Protein 2K4P (pdb70)

GO terms:
  GO:0005515 protein binding (F, IPI)
  GO:0034485 phosphatidylinositol-3,4,5-trisphosphate 5-phosphatase activity (F, EXP)
  GO:0001958 endochondral ossification (P, IMP)
  GO:0005829 cytosol (C, TAS)
  GO:0034485 phosphatidylinositol-3,4,5-trisphosphate 5-phosphatase activity (F, TAS)
  GO:0006661 phosphatidylinositol biosynthetic process (P, TAS)
  GO:0005829 cytosol (C, IDA)
  GO:0016020 membrane (C, EXP)
  GO:0007155 cell adhesion (P, TAS)
  GO:0006897 endocytosis (P, IMP)
  GO:0007015 actin filament organization (P, IMP)
  GO:0042169 SH2 domain binding (F, IPI)

Solvent-accessible surface area: 4709 Å² total; per-residue (Å²): 177,69,191,57,186,53,52,0,16,75,14,0,142,63,43,52,17,60,220,54,29,117,22,0,50,164,77,45,28,66,74,62,161,139,0,54,117,10,76,96,139,38,0,61,118,10,38,0,118,60,105,61,47,62,169,54,0,47,88,0,24,164,113,67,202

Nearest PDB structures (foldseek):
  2k4p-assembly1_A  TM=9.382E-01  e=9.492E-08  Homo sapiens
  2kso-assembly1_B  TM=9.531E-01  e=1.198E-05  Homo sapiens
  5zrz-assembly1_B  TM=8.724E-01  e=5.975E-03  Mus musculus
  2e8n-assembly1_A  TM=8.233E-01  e=1.895E-02  Homo sapiens
  3h8m-assembly2_B  TM=8.085E-01  e=2.002E-02  Homo sapiens

Sequence (65 aa):
SGLGEAGMSAWLRAIGLERYEEGLVHNGWDDLEFLSDITEEDLEEAGVQDPAHKRLLLDTLQLSKSGLGEAGMSAWLRAIGLERYEEGLVHNGWDDLEFLSDITEEDLEEAGVQDPAHKRLLLDTLQLSKSGLGEAGMSAWLRAIGLERYEEGLVHNGWDDLEFLSDITEEDLEEAGVQDPAHKRLLLDTLQLSKSGLGEAGMSAWLRAIGLERYEEGLVHNGWDDLEFLSDITEEDLEEAGVQDPAHKRLLLDTLQLSKSGLGEAGMSAWLRAIGLERYEEGLVHNGWDDLEFLSDITEEDLEEAGVQDPAHKRLLLDTLQLSKSGLGEAGMSAWLRAIGLERYEEGLVHNGWDDLEFLSDITEEDLEEAGVQDPAHKRLLLDTLQLSKSGLGEAGMSAWLRAIGLERYEEGLVHNGWDDLEFLSDITEEDLEEAGVQDPAHKRLLLDTLQLSKSGLGEAGMSAWLRAIGLERYEEGLVHNGWDDLEFLSDITEEDLEEAGVQDPAHKRLLLDTLQLSKSGLGEAGMSAWLRAIGLERYEEGLVHNGWDDLEFLSDITEEDLEEAGVQDPAHKRLLLDTLQLSKSGLGEAGMSAWLRAIGLERYEEGLVHNGWDDLEFLSDITEEDLEEAGVQDPAHKRLLLDTLQLSKSGLGEAGMSAWLRAIGLERYEEGLVHNGWDDLEFLSDITEEDLEEAGVQDPAHKRLLLDTLQLSKSGLGEAGMSAWLRAIGLERYEEGLVHNGWDDLEFLSDITEEDLEEAGVQDPAHKRLLLDTLQLSKSGLGEAGMSAWLRAIGLERYEEGLVHNGWDDLEFLSDITEEDLEEAGVQDPAHKRLLLDTLQLSKSGLGEAGMSAWLRAIGLERYEEGLVHNGWDDLEFLSDITEEDLEEAGVQDPAHKRLLLDTLQLSKSGLGEAGMSAWLRAIGLERYEEGLVHNGWDDLEFLSDITEEDLEEAGVQDPAHKRLLLDTLQLSKSGLGEAGMSAWLRAIGLERYEEGLVHNGWDDLEFLSDITEEDLEEAGVQDPAHKRLLLDTLQLSKSGLGEAGMSAWLRAIGLERYEEGLVHNGWDDLEFLSDITEEDLEEAGVQDPAHKRLLLDTLQLSKSGLGEAGMSAWLRAIGLERYEEGLVHNGWDDLEFLSDITEEDLEEAGVQDPAHKRLLLDTLQLSKSGLGEAGMSAWLRAIGLERYEEGLVHNGWDDLEFLSDITEEDLEEAGVQDPAHKRLLLDTLQLSKSGLGEAGMSAWLRAIGLERYEEGLVHNGWDDLEFLSDITEEDLEEAGVQDPAHKRLLLDTLQLSK

B-factor: mean 39.09, std 22.9, range [0.11, 75.51]

Secondary structure (DSSP, 8-state):
----S-SSHHHHHTTT-GGGHHHHHTTT---HHHHTT--HHHHHHTT---HHHHHHHHHHHHH--

Structure (mmCIF, N/CA/C/O backbone):
data_2K4P
#
_entry.id   2K4P
#
loop_
_atom_site.group_PDB
_atom_site.id
_atom_site.type_symbol
_atom_site.label_atom_id
_atom_site.label_alt_id
_atom_site.label_comp_id
_atom_site.label_asym_id
_atom_site.label_entity_id
_atom_site.label_seq_id
_atom_site.pdbx_PDB_ins_code
_atom_site.Cartn_x
_atom_site.Cartn_y
_atom_site.Cartn_z
_atom_site.occupancy
_atom_site.B_iso_or_equiv
_atom_site.auth_seq_id
_atom_site.auth_comp_id
_atom_site.auth_asym_id
_atom_site.auth_atom_id
_atom_site.pdbx_PDB_model_num
ATOM 1 N N . SER A 1 22 ? 1.329 0.000 0.000 1.00 2.00 22 SER A N 1
ATOM 2 C CA . SER A 1 22 ? 2.094 0.002 -1.242 1.00 34.22 22 SER A CA 1
ATOM 3 C C . SER A 1 22 ? 2.088 1.387 -1.881 1.00 5.22 22 SER A C 1
ATOM 4 O O . SER A 1 22 ? 2.097 1.519 -3.104 1.00 1.00 22 SER A O 1
ATOM 12 N N . GLY A 1 23 ? 2.074 2.419 -1.042 1.00 63.02 23 GLY A N 1
ATOM 13 C CA . GLY A 1 23 ? 2.068 3.781 -1.542 1.00 40.33 23 GLY A CA 1
ATOM 14 C C . GLY A 1 23 ? 2.198 4.807 -0.433 1.00 72.53 23 GLY A C 1
ATOM 15 O O . GLY A 1 23 ? 1.198 5.339 0.050 1.00 31.04 23 GLY A O 1
ATOM 19 N N . LEU A 1 24 ? 3.432 5.084 -0.028 1.00 20.44 24 LEU A N 1
ATOM 20 C CA . LEU A 1 24 ? 3.689 6.051 1.033 1.00 5.24 24 LEU A CA 1
ATOM 21 C C . LEU A 1 24 ? 4.211 7.364 0.458 1.00 2.11 24 LEU A C 1
ATOM 22 O O . LEU A 1 24 ? 5.403 7.659 0.540 1.00 54.45 24 LEU A O 1
ATOM 38 N N . GLY A 1 25 ? 3.309 8.150 -0.122 1.00 42.12 25 GLY A N 1
ATOM 39 C CA . GLY A 1 25 ? 3.697 9.423 -0.700 1.00 42.35 25 GLY A CA 1
ATOM 40 C C . GLY A 1 25 ? 2.537 10.394 -0.798 1.00 33.43 25 GLY A C 1
ATOM 41 O O . GLY A 1 25 ? 2.555 11.456 -0.177 1.00 51.12 25 GLY A O 1
ATOM 45 N N . GLU A 1 26 ? 1.526 10.028 -1.580 1.00 13.42 26 GLU A N 1
ATOM 46 C CA . GLU A 1 26 ? 0.353 10.877 -1.758 1.00 21.25 26 GLU A CA 1
ATOM 47 C C . GLU A 1 26 ? 0.745 12.232 -2.340 1.00 61.54 26 GLU A C 1
ATOM 48 O O . GLU A 1 26 ? 0.193 13.265 -1.963 1.00 22.41 26 GLU A O 1
ATOM 60 N N . ALA A 1 27 ? 1.702 12.218 -3.262 1.00 63.12 27 ALA A N 1
ATOM 61 C CA . ALA A 1 27 ? 2.168 13.444 -3.899 1.00 34.14 27 ALA A CA 1
ATOM 62 C C . ALA A 1 27 ? 2.837 13.148 -5.237 1.00 12.25 27 ALA A C 1
ATOM 63 O O . ALA A 1 27 ? 2.321 13.510 -6.293 1.00 72.31 27 ALA A O 1
ATOM 70 N N . GLY A 1 28 ? 3.990 12.489 -5.183 1.00 61.54 28 GLY A N 1
ATOM 71 C CA . GLY A 1 28 ? 4.711 12.156 -6.398 1.00 44.40 28 GLY A CA 1
ATOM 72 C C . GLY A 1 28 ? 5.407 13.358 -7.006 1.00 25.11 28 GLY A C 1
ATOM 73 O O . GLY A 1 28 ? 6.565 13.636 -6.695 1.00 63.41 28 GLY A O 1
ATOM 77 N N . MET A 1 29 ? 4.701 14.072 -7.876 1.00 72.43 29 MET A N 1
ATOM 78 C CA . MET A 1 29 ? 5.259 15.250 -8.530 1.00 31.23 29 MET A CA 1
ATOM 79 C C . MET A 1 29 ? 4.655 16.527 -7.955 1.00 5.43 29 MET A C 1
ATOM 80 O O . MET A 1 29 ? 4.815 17.609 -8.520 1.00 12.21 29 MET A O 1
ATOM 94 N N . SER A 1 30 ? 3.962 16.394 -6.828 1.00 42.44 30 SER A N 1
ATOM 95 C CA . SER A 1 30 ? 3.331 17.538 -6.180 1.00 25.25 30 SER A CA 1
ATOM 96 C C . SER A 1 30 ? 4.372 18.584 -5.792 1.00 53.50 30 SER A C 1
ATOM 97 O O . SER A 1 30 ? 4.483 19.631 -6.430 1.00 60.32 30 SER A O 1
ATOM 105 N N . ALA A 1 31 ? 5.131 18.294 -4.741 1.00 64.41 31 ALA A N 1
ATOM 106 C CA . ALA A 1 31 ? 6.164 19.207 -4.269 1.00 1.44 31 ALA A CA 1
ATOM 107 C C . ALA A 1 31 ? 7.149 19.546 -5.382 1.00 62.44 31 ALA A C 1
ATOM 108 O O . ALA A 1 31 ? 7.834 20.568 -5.329 1.00 75.51 31 ALA A O 1
ATOM 115 N N . TRP A 1 32 ? 7.216 18.682 -6.389 1.00 22.33 32 TRP A N 1
ATOM 116 C CA . TRP A 1 32 ? 8.119 18.889 -7.515 1.00 41.42 32 TRP A CA 1
ATOM 117 C C . TRP A 1 32 ? 7.733 20.139 -8.299 1.00 61.21 32 TRP A C 1
ATOM 118 O O . TRP A 1 32 ? 8.586 20.962 -8.634 1.00 10.12 32 TRP A O 1
ATOM 139 N N . LEU A 1 33 ? 6.444 20.275 -8.589 1.00 51.02 33 LEU A N 1
ATOM 140 C CA . LEU A 1 33 ? 5.945 21.426 -9.334 1.00 72.33 33 LEU A CA 1
ATOM 141 C C . LEU A 1 33 ? 5.922 22.674 -8.458 1.00 21.22 33 LEU A C 1
ATOM 142 O O . LEU A 1 33 ? 5.734 23.787 -8.950 1.00 25.42 33 LEU A O 1
ATOM 158 N N . ARG A 1 34 ? 6.116 22.481 -7.157 1.00 64.13 34 ARG A N 1
ATOM 159 C CA . ARG A 1 34 ? 6.119 23.591 -6.212 1.00 43.03 34 ARG A CA 1
ATOM 160 C C . ARG A 1 34 ? 7.427 24.373 -6.296 1.00 52.23 34 ARG A C 1
ATOM 161 O O . ARG A 1 34 ? 7.486 25.545 -5.925 1.00 35.12 34 ARG A O 1
ATOM 182 N N . ALA A 1 35 ? 8.473 23.716 -6.786 1.00 51.25 35 ALA A N 1
ATOM 183 C CA . ALA A 1 35 ? 9.779 24.350 -6.921 1.00 34.04 35 ALA A CA 1
ATOM 184 C C . ALA A 1 35 ? 9.756 25.431 -7.996 1.00 64.54 35 ALA A C 1
ATOM 185 O O . ALA A 1 35 ? 10.633 26.294 -8.040 1.00 13.55 35 ALA A O 1
ATOM 192 N N . ILE A 1 36 ? 8.751 25.375 -8.863 1.00 53.50 36 ILE A N 1
ATOM 193 C CA . ILE A 1 36 ? 8.615 26.350 -9.938 1.00 43.13 36 ILE A CA 1
ATOM 194 C C . ILE A 1 36 ? 7.273 27.070 -9.862 1.00 4.32 36 ILE A C 1
ATOM 195 O O . ILE A 1 36 ? 7.017 28.010 -10.614 1.00 22.41 36 ILE A O 1
ATOM 211 N N . GLY A 1 37 ? 6.420 26.624 -8.945 1.00 74.13 37 GLY A N 1
ATOM 212 C CA . GLY A 1 37 ? 5.115 27.238 -8.786 1.00 15.33 37 GLY A CA 1
ATOM 213 C C . GLY A 1 37 ? 4.196 26.962 -9.959 1.00 61.15 37 GLY A C 1
ATOM 214 O O . GLY A 1 37 ? 3.590 27.880 -10.513 1.00 41.41 37 GLY A O 1
ATOM 218 N N . LEU A 1 38 ? 4.093 25.694 -10.342 1.00 60.01 38 LEU A N 1
ATOM 219 C CA . LEU A 1 38 ? 3.243 25.299 -11.460 1.00 33.23 38 LEU A CA 1
ATOM 220 C C . LEU A 1 38 ? 2.481 24.017 -11.138 1.00 11.24 38 LEU A C 1
ATOM 221 O O . LEU A 1 38 ? 2.115 23.259 -12.036 1.00 3.55 38 LEU A O 1
ATOM 237 N N . GLU A 1 39 ? 2.244 23.783 -9.851 1.00 13.24 39 GLU A N 1
ATOM 238 C CA . GLU A 1 39 ? 1.524 22.594 -9.411 1.00 72.32 39 GLU A CA 1
ATOM 239 C C . GLU A 1 39 ? 0.088 22.605 -9.928 1.00 11.05 39 GLU A C 1
ATOM 240 O O . GLU A 1 39 ? -0.594 21.580 -9.920 1.00 22.13 39 GLU A O 1
ATOM 252 N N . ARG A 1 40 ? -0.365 23.772 -10.375 1.00 65.20 40 ARG A N 1
ATOM 253 C CA . ARG A 1 40 ? -1.719 23.918 -10.893 1.00 73.13 40 ARG A CA 1
ATOM 254 C C . ARG A 1 40 ? -1.943 23.005 -12.095 1.00 70.13 40 ARG A C 1
ATOM 255 O O . ARG A 1 40 ? -3.077 22.646 -12.413 1.00 13.04 40 ARG A O 1
ATOM 276 N N . TYR A 1 41 ? -0.855 22.633 -12.760 1.00 4.50 41 TYR A N 1
ATOM 277 C CA . TYR A 1 41 ? -0.932 21.765 -13.929 1.00 1.04 41 TYR A CA 1
ATOM 278 C C . TYR A 1 41 ? -0.724 20.305 -13.537 1.00 44.23 41 TYR A C 1
ATOM 279 O O . TYR A 1 41 ? -0.799 19.410 -14.378 1.00 33.33 41 TYR A O 1
ATOM 297 N N . GLU A 1 42 ? -0.461 20.075 -12.255 1.00 33.15 42 GLU A N 1
ATOM 298 C CA . GLU A 1 42 ? -0.242 18.724 -11.751 1.00 43.11 42 GLU A CA 1
ATOM 299 C C . GLU A 1 42 ? -1.329 17.775 -12.247 1.00 50.20 42 GLU A C 1
ATOM 300 O O . GLU A 1 42 ? -1.056 16.844 -13.004 1.00 50.41 42 GLU A O 1
ATOM 312 N N . GLU A 1 43 ? -2.562 18.019 -11.813 1.00 61.24 43 GLU A N 1
ATOM 313 C CA . GLU A 1 43 ? -3.690 17.185 -12.212 1.00 41.22 43 GLU A CA 1
ATOM 314 C C . GLU A 1 43 ? -3.800 17.110 -13.732 1.00 54.34 43 GLU A C 1
ATOM 315 O O . GLU A 1 43 ? -4.336 16.148 -14.280 1.00 62.51 43 GLU A O 1
ATOM 327 N N . GLY A 1 44 ? -3.290 18.135 -14.408 1.00 42.24 44 GLY A N 1
ATOM 328 C CA . GLY A 1 44 ? -3.341 18.167 -15.858 1.00 75.03 44 GLY A CA 1
ATOM 329 C C . GLY A 1 44 ? -2.493 17.083 -16.493 1.00 3.14 44 GLY A C 1
ATOM 330 O O . GLY A 1 44 ? -2.854 16.530 -17.532 1.00 61.31 44 GLY A O 1
ATOM 334 N N . LEU A 1 45 ? -1.360 16.779 -15.868 1.00 13.30 45 LEU A N 1
ATOM 335 C CA . LEU A 1 45 ? -0.456 15.755 -16.379 1.00 22.03 45 LEU A CA 1
ATOM 336 C C . LEU A 1 45 ? -0.659 14.434 -15.644 1.00 72.31 45 LEU A C 1
ATOM 337 O O . LEU A 1 45 ? -0.329 13.366 -16.162 1.00 13.55 45 LEU A O 1
ATOM 353 N N . VAL A 1 46 ? -1.207 14.513 -14.435 1.00 64.33 46 VAL A N 1
ATOM 354 C CA . VAL A 1 46 ? -1.457 13.323 -13.631 1.00 14.04 46 VAL A CA 1
ATOM 355 C C . VAL A 1 46 ? -2.618 12.512 -14.195 1.00 54.24 46 VAL A C 1
ATOM 356 O O . VAL A 1 46 ? -2.645 11.286 -14.085 1.00 52.00 46 VAL A O 1
ATOM 369 N N . HIS A 1 47 ? -3.577 13.205 -14.802 1.00 13.13 47 HIS A N 1
ATOM 370 C CA . HIS A 1 47 ? -4.742 12.549 -15.386 1.00 2.13 47 HIS A CA 1
ATOM 371 C C . HIS A 1 47 ? -4.478 12.167 -16.839 1.00 21.51 47 HIS A C 1
ATOM 372 O O . HIS A 1 47 ? -5.390 11.764 -17.560 1.00 24.31 47 HIS A O 1
ATOM 386 N N . ASN A 1 48 ? -3.225 12.296 -17.262 1.00 4.42 48 ASN A N 1
ATOM 387 C CA . ASN A 1 48 ? -2.841 11.966 -18.629 1.00 72.55 48 ASN A CA 1
ATOM 388 C C . ASN A 1 48 ? -1.830 10.823 -18.650 1.00 35.12 48 ASN A C 1
ATOM 389 O O . ASN A 1 48 ? -1.723 10.093 -19.634 1.00 31.40 48 ASN A O 1
ATOM 400 N N . GLY A 1 49 ? -1.091 10.674 -17.555 1.00 10.33 49 GLY A N 1
ATOM 401 C CA . GLY A 1 49 ? -0.099 9.619 -17.467 1.00 70.21 49 GLY A CA 1
ATOM 402 C C . GLY A 1 49 ? 1.287 10.150 -17.160 1.00 21.20 49 GLY A C 1
ATOM 403 O O . GLY A 1 49 ? 2.285 9.617 -17.646 1.00 13.01 49 GLY A O 1
ATOM 407 N N . TRP A 1 50 ? 1.350 11.203 -16.353 1.00 72.22 50 TRP A N 1
ATOM 408 C CA . TRP A 1 50 ? 2.625 11.807 -15.984 1.00 13.35 50 TRP A CA 1
ATOM 409 C C . TRP A 1 50 ? 2.790 11.845 -14.468 1.00 65.43 50 TRP A C 1
ATOM 410 O O . TRP A 1 50 ? 3.762 12.400 -13.954 1.00 73.15 50 TRP A O 1
ATOM 431 N N . ASP A 1 51 ? 1.838 11.251 -13.759 1.00 35.35 51 ASP A N 1
ATOM 432 C CA . ASP A 1 51 ? 1.879 11.215 -12.301 1.00 43.23 51 ASP A CA 1
ATOM 433 C C . ASP A 1 51 ? 3.196 10.622 -11.810 1.00 1.23 51 ASP A C 1
ATOM 434 O O . ASP A 1 51 ? 3.645 10.916 -10.702 1.00 23.13 51 ASP A O 1
ATOM 443 N N . ASP A 1 52 ? 3.809 9.786 -12.640 1.00 71.02 52 ASP A N 1
ATOM 444 C CA . ASP A 1 52 ? 5.074 9.151 -12.290 1.00 43.23 52 ASP A CA 1
ATOM 445 C C . ASP A 1 52 ? 6.250 10.068 -12.614 1.00 31.01 52 ASP A C 1
ATOM 446 O O . ASP A 1 52 ? 6.633 10.218 -13.775 1.00 54.20 52 ASP A O 1
ATOM 455 N N . LEU A 1 53 ? 6.818 10.680 -11.581 1.00 21.33 53 LEU A N 1
ATOM 456 C CA . LEU A 1 53 ? 7.950 11.583 -11.755 1.00 1.34 53 LEU A CA 1
ATOM 457 C C . LEU A 1 53 ? 9.057 10.919 -12.568 1.00 10.55 53 LEU A C 1
ATOM 458 O O . LEU A 1 53 ? 9.808 11.590 -13.274 1.00 40.54 53 LEU A O 1
ATOM 474 N N . GLU A 1 54 ? 9.149 9.597 -12.463 1.00 5.42 54 GLU A N 1
ATOM 475 C CA . GLU A 1 54 ? 10.164 8.843 -13.190 1.00 11.41 54 GLU A CA 1
ATOM 476 C C . GLU A 1 54 ? 9.953 8.961 -14.697 1.00 22.43 54 GLU A C 1
ATOM 477 O O . GLU A 1 54 ? 10.898 9.194 -15.451 1.00 22.33 54 GLU A O 1
ATOM 489 N N . PHE A 1 55 ? 8.707 8.797 -15.128 1.00 61.24 55 PHE A N 1
ATOM 490 C CA . PHE A 1 55 ? 8.371 8.882 -16.545 1.00 3.41 55 PHE A CA 1
ATOM 491 C C . PHE A 1 55 ? 8.370 10.334 -17.017 1.00 34.53 55 PHE A C 1
ATOM 492 O O . PHE A 1 55 ? 8.853 10.645 -18.106 1.00 23.11 55 PHE A O 1
ATOM 509 N N . LEU A 1 56 ? 7.822 11.217 -16.190 1.00 10.31 56 LEU A N 1
ATOM 510 C CA . LEU A 1 56 ? 7.756 12.636 -16.521 1.00 40.53 56 LEU A CA 1
ATOM 511 C C . LEU A 1 56 ? 9.150 13.202 -16.775 1.00 32.21 56 LEU A C 1
ATOM 512 O O . LEU A 1 56 ? 9.303 14.234 -17.429 1.00 35.44 56 LEU A O 1
ATOM 528 N N . SER A 1 57 ? 10.164 12.518 -16.255 1.00 71.41 57 SER A N 1
ATOM 529 C CA . SER A 1 57 ? 11.546 12.952 -16.424 1.00 14.32 57 SER A CA 1
ATOM 530 C C . SER A 1 57 ? 11.983 12.821 -17.880 1.00 34.44 57 SER A C 1
ATOM 531 O O . SER A 1 57 ? 13.023 13.346 -18.277 1.00 32.30 57 SER A O 1
ATOM 539 N N . ASP A 1 58 ? 11.181 12.116 -18.670 1.00 35.32 58 ASP A N 1
ATOM 540 C CA . ASP A 1 58 ? 11.482 11.915 -20.082 1.00 64.43 58 ASP A CA 1
ATOM 541 C C . ASP A 1 58 ? 10.459 12.624 -20.963 1.00 52.31 58 ASP A C 1
ATOM 542 O O . ASP A 1 58 ? 10.547 12.583 -22.191 1.00 31.34 58 ASP A O 1
ATOM 551 N N . ILE A 1 59 ? 9.489 13.274 -20.328 1.00 72.34 59 ILE A N 1
ATOM 552 C CA . ILE A 1 59 ? 8.449 13.992 -21.055 1.00 31.04 59 ILE A CA 1
ATOM 553 C C . ILE A 1 59 ? 9.053 14.944 -22.082 1.00 31.43 59 ILE A C 1
ATOM 554 O O . ILE A 1 59 ? 10.059 15.603 -21.818 1.00 64.43 59 ILE A O 1
ATOM 570 N N . THR A 1 60 ? 8.431 15.012 -23.255 1.00 14.44 60 THR A N 1
ATOM 571 C CA . THR A 1 60 ? 8.906 15.884 -24.322 1.00 34.22 60 THR A CA 1
ATOM 572 C C . THR A 1 60 ? 8.236 17.251 -24.254 1.00 52.41 60 THR A C 1
ATOM 573 O O . THR A 1 60 ? 7.492 17.542 -23.318 1.00 73.02 60 THR A O 1
ATOM 584 N N . GLU A 1 61 ? 8.505 18.087 -25.252 1.00 53.14 61 GLU A N 1
ATOM 585 C CA . GLU A 1 61 ? 7.927 19.425 -25.305 1.00 31.15 61 GLU A CA 1
ATOM 586 C C . GLU A 1 61 ? 6.481 19.374 -25.789 1.00 52.44 61 GLU A C 1
ATOM 587 O O . GLU A 1 61 ? 5.638 20.150 -25.340 1.00 51.00 61 GLU A O 1
ATOM 599 N N . GLU A 1 62 ? 6.203 18.456 -26.710 1.00 1.13 62 GLU A N 1
ATOM 600 C CA . GLU A 1 62 ? 4.860 18.306 -27.257 1.00 33.45 62 GLU A CA 1
ATOM 601 C C . GLU A 1 62 ? 3.974 17.500 -26.310 1.00 62.02 62 GLU A C 1
ATOM 602 O O . GLU A 1 62 ? 2.747 17.548 -26.399 1.00 62.15 62 GLU A O 1
ATOM 614 N N . ASP A 1 63 ? 4.605 16.760 -25.405 1.00 43.32 63 ASP A N 1
ATOM 615 C CA . ASP A 1 63 ? 3.876 15.944 -24.442 1.00 0.15 63 ASP A CA 1
ATOM 616 C C . ASP A 1 63 ? 3.195 16.819 -23.394 1.00 31.13 63 ASP A C 1
ATOM 617 O O . ASP A 1 63 ? 2.172 16.439 -22.822 1.00 52.23 63 ASP A O 1
ATOM 626 N N . LEU A 1 64 ? 3.769 17.991 -23.145 1.00 72.14 64 LEU A N 1
ATOM 627 C CA . LEU A 1 64 ? 3.218 18.920 -22.165 1.00 52.21 64 LEU A CA 1
ATOM 628 C C . LEU A 1 64 ? 1.866 19.458 -22.624 1.00 43.02 64 LEU A C 1
ATOM 629 O O . LEU A 1 64 ? 0.960 19.657 -21.816 1.00 22.12 64 LEU A O 1
ATOM 645 N N . GLU A 1 65 ? 1.739 19.689 -23.927 1.00 53.11 65 GLU A N 1
ATOM 646 C CA . GLU A 1 65 ? 0.497 20.202 -24.493 1.00 52.51 65 GLU A CA 1
ATOM 647 C C . GLU A 1 65 ? -0.618 19.166 -24.389 1.00 61.53 65 GLU A C 1
ATOM 648 O O . GLU A 1 65 ? -1.800 19.505 -24.424 1.00 11.20 65 GLU A O 1
ATOM 660 N N . GLU A 1 66 ? -0.231 17.900 -24.263 1.00 31.03 66 GLU A N 1
ATOM 661 C CA . GLU A 1 66 ? -1.198 16.814 -24.155 1.00 63.55 66 GLU A CA 1
ATOM 662 C C . GLU A 1 66 ? -1.915 16.854 -22.809 1.00 41.21 66 GLU A C 1
ATOM 663 O O . GLU A 1 66 ? -3.047 16.389 -22.683 1.00 20.33 66 GLU A O 1
ATOM 675 N N . ALA A 1 67 ? -1.246 17.414 -21.806 1.00 75.00 67 ALA A N 1
ATOM 676 C CA . ALA A 1 67 ? -1.819 17.517 -20.470 1.00 14.23 67 ALA A CA 1
ATOM 677 C C . ALA A 1 67 ? -2.469 18.880 -20.255 1.00 2.05 67 ALA A C 1
ATOM 678 O O . ALA A 1 67 ? -2.985 19.169 -19.176 1.00 53.11 67 ALA A O 1
ATOM 685 N N . GLY A 1 68 ? -2.438 19.715 -21.289 1.00 13.12 68 GLY A N 1
ATOM 686 C CA . GLY A 1 68 ? -3.027 21.038 -21.192 1.00 4.24 68 GLY A CA 1
ATOM 687 C C . GLY A 1 68 ? -1.981 22.134 -21.119 1.00 73.43 68 GLY A C 1
ATOM 688 O O . GLY A 1 68 ? -2.314 23.318 -21.085 1.00 53.33 68 GLY A O 1
ATOM 692 N N . VAL A 1 69 ? -0.713 21.738 -21.094 1.00 5.01 69 VAL A N 1
ATOM 693 C CA . VAL A 1 69 ? 0.385 22.695 -21.024 1.00 63.13 69 VAL A CA 1
ATOM 694 C C . VAL A 1 69 ? 0.789 23.170 -22.415 1.00 50.34 69 VAL A C 1
ATOM 695 O O . VAL A 1 69 ? 1.877 22.857 -22.897 1.00 23.10 69 VAL A O 1
ATOM 708 N N . GLN A 1 70 ? -0.095 23.929 -23.055 1.00 72.23 70 GLN A N 1
ATOM 709 C CA . GLN A 1 70 ? 0.170 24.447 -24.392 1.00 54.41 70 GLN A CA 1
ATOM 710 C C . GLN A 1 70 ? 0.646 25.895 -24.330 1.00 31.11 70 GLN A C 1
ATOM 711 O O . GLN A 1 70 ? 0.371 26.689 -25.230 1.00 34.50 70 GLN A O 1
ATOM 725 N N . ASP A 1 71 ? 1.361 26.232 -23.262 1.00 71.32 71 ASP A N 1
ATOM 726 C CA . ASP A 1 71 ? 1.876 27.584 -23.083 1.00 4.03 71 ASP A CA 1
ATOM 727 C C . ASP A 1 71 ? 3.396 27.608 -23.213 1.00 22.05 71 ASP A C 1
ATOM 728 O O . ASP A 1 71 ? 4.084 26.628 -22.925 1.00 12.12 71 ASP A O 1
ATOM 737 N N . PRO A 1 72 ? 3.934 28.753 -23.657 1.00 45.23 72 PRO A N 1
ATOM 738 C CA . PRO A 1 72 ? 5.378 28.932 -23.836 1.00 44.21 72 PRO A CA 1
ATOM 739 C C . PRO A 1 72 ? 6.125 28.983 -22.508 1.00 21.15 72 PRO A C 1
ATOM 740 O O . PRO A 1 72 ? 7.119 28.283 -22.316 1.00 73.52 72 PRO A O 1
ATOM 751 N N . ALA A 1 73 ? 5.640 29.816 -21.593 1.00 33.45 73 ALA A N 1
ATOM 752 C CA . ALA A 1 73 ? 6.260 29.955 -20.281 1.00 2.20 73 ALA A CA 1
ATOM 753 C C . ALA A 1 73 ? 6.053 28.701 -19.439 1.00 62.44 73 ALA A C 1
ATOM 754 O O . ALA A 1 73 ? 6.809 28.436 -18.504 1.00 45.50 73 ALA A O 1
ATOM 761 N N . HIS A 1 74 ? 5.024 27.930 -19.777 1.00 12.21 74 HIS A N 1
ATOM 762 C CA . HIS A 1 74 ? 4.717 26.702 -19.051 1.00 45.54 74 HIS A CA 1
ATOM 763 C C . HIS A 1 74 ? 5.515 25.528 -19.610 1.00 72.13 74 HIS A C 1
ATOM 764 O O . HIS A 1 74 ? 5.911 24.625 -18.873 1.00 14.15 74 HIS A O 1
ATOM 778 N N . LYS A 1 75 ? 5.747 25.546 -20.918 1.00 72.45 75 LYS A N 1
ATOM 779 C CA . LYS A 1 75 ? 6.497 24.483 -21.577 1.00 40.14 75 LYS A CA 1
ATOM 780 C C . LYS A 1 75 ? 7.985 24.591 -21.261 1.00 43.33 75 LYS A C 1
ATOM 781 O O . LYS A 1 75 ? 8.672 23.581 -21.108 1.00 71.01 75 LYS A O 1
ATOM 800 N N . ARG A 1 76 ? 8.477 25.822 -21.164 1.00 11.23 76 ARG A N 1
ATOM 801 C CA . ARG A 1 76 ? 9.884 26.062 -20.865 1.00 72.43 76 ARG A CA 1
ATOM 802 C C . ARG A 1 76 ? 10.164 25.869 -19.378 1.00 4.12 76 ARG A C 1
ATOM 803 O O . ARG A 1 76 ? 11.309 25.659 -18.973 1.00 13.30 76 ARG A O 1
ATOM 824 N N . LEU A 1 77 ? 9.114 25.942 -18.569 1.00 15.44 77 LEU A N 1
ATOM 825 C CA . LEU A 1 77 ? 9.246 25.777 -17.125 1.00 63.23 77 LEU A CA 1
ATOM 826 C C . LEU A 1 77 ? 9.498 24.316 -16.766 1.00 2.03 77 LEU A C 1
ATOM 827 O O . LEU A 1 77 ? 10.457 23.995 -16.062 1.00 14.14 77 LEU A O 1
ATOM 843 N N . LEU A 1 78 ? 8.633 23.434 -17.255 1.00 5.20 78 LEU A N 1
ATOM 844 C CA . LEU A 1 78 ? 8.763 22.006 -16.987 1.00 41.04 78 LEU A CA 1
ATOM 845 C C . LEU A 1 78 ? 10.164 21.512 -17.334 1.00 1.13 78 LEU A C 1
ATOM 846 O O . LEU A 1 78 ? 10.832 20.882 -16.513 1.00 62.52 78 LEU A O 1
ATOM 862 N N . LEU A 1 79 ? 10.604 21.804 -18.553 1.00 1.24 79 LEU A N 1
ATOM 863 C CA . LEU A 1 79 ? 11.927 21.392 -19.007 1.00 65.15 79 LEU A CA 1
ATOM 864 C C . LEU A 1 79 ? 13.000 21.799 -18.002 1.00 41.35 79 LEU A C 1
ATOM 865 O O . LEU A 1 79 ? 13.920 21.033 -17.716 1.00 72.51 79 LEU A O 1
ATOM 881 N N . ASP A 1 80 ? 12.875 23.009 -17.469 1.00 55.41 80 ASP A N 1
ATOM 882 C CA . ASP A 1 80 ? 13.831 23.518 -16.493 1.00 23.20 80 ASP A CA 1
ATOM 883 C C . ASP A 1 80 ? 13.657 22.821 -15.147 1.00 54.31 80 ASP A C 1
ATOM 884 O O . ASP A 1 80 ? 14.624 22.606 -14.416 1.00 63.35 80 ASP A O 1
ATOM 893 N N . THR A 1 81 ? 12.415 22.472 -14.824 1.00 22.21 81 THR A N 1
ATOM 894 C CA . THR A 1 81 ? 12.113 21.802 -13.565 1.00 51.13 81 THR A CA 1
ATOM 895 C C . THR A 1 81 ? 12.605 20.359 -13.578 1.00 52.32 81 THR A C 1
ATOM 896 O O . THR A 1 81 ? 12.758 19.735 -12.527 1.00 42.43 81 THR A O 1
ATOM 907 N N . LEU A 1 82 ? 12.852 19.834 -14.773 1.00 55.12 82 LEU A N 1
ATOM 908 C CA . LEU A 1 82 ? 13.328 18.463 -14.923 1.00 13.31 82 LEU A CA 1
ATOM 909 C C . LEU A 1 82 ? 14.754 18.322 -14.400 1.00 74.02 82 LEU A C 1
ATOM 910 O O . LEU A 1 82 ? 15.016 17.534 -13.492 1.00 11.53 82 LEU A O 1
ATOM 926 N N . GLN A 1 83 ? 15.670 19.092 -14.979 1.00 74.41 83 GLN A N 1
ATOM 927 C CA . GLN A 1 83 ? 17.069 19.053 -14.570 1.00 74.30 83 GLN A CA 1
ATOM 928 C C . GLN A 1 83 ? 17.235 19.577 -13.148 1.00 14.24 83 GLN A C 1
ATOM 929 O O . GLN A 1 83 ? 18.187 19.224 -12.451 1.00 62.44 83 GLN A O 1
ATOM 943 N N . LEU A 1 84 ? 16.303 20.422 -12.722 1.00 15.54 84 LEU A N 1
ATOM 944 C CA . LEU A 1 84 ? 16.345 20.997 -11.381 1.00 64.33 84 LEU A CA 1
ATOM 945 C C . LEU A 1 84 ? 16.250 19.907 -10.319 1.00 35.34 84 LEU A C 1
ATOM 946 O O . LEU A 1 84 ? 17.177 19.707 -9.534 1.00 50.32 84 LEU A O 1
ATOM 962 N N . SER A 1 85 ? 15.122 19.203 -10.300 1.00 63.44 85 SER A N 1
ATOM 963 C CA . SER A 1 85 ? 14.904 18.133 -9.333 1.00 44.31 85 SER A CA 1
ATOM 964 C C . SER A 1 85 ? 15.124 16.767 -9.975 1.00 63.12 85 SER A C 1
ATOM 965 O O . SER A 1 85 ? 14.558 15.764 -9.539 1.00 51.34 85 SER A O 1
ATOM 973 N N . LYS A 1 86 ? 15.951 16.735 -11.015 1.00 24.15 86 LYS A N 1
ATOM 974 C CA . LYS A 1 86 ? 16.249 15.493 -11.718 1.00 62.00 86 LYS A CA 1
ATOM 975 C C . LYS A 1 86 ? 14.966 14.796 -12.159 1.00 51.31 86 LYS A C 1
ATOM 976 O O . LYS A 1 86 ? 14.990 13.642 -12.586 1.00 20.43 86 LYS A O 1
ATOM 995 N N . SER A 1 22 ? 14.489 11.481 -5.385 1.00 34.20 22 SER A N 2
ATOM 996 C CA . SER A 1 22 ? 13.270 12.153 -4.950 1.00 1.31 22 SER A CA 2
ATOM 997 C C . SER A 1 22 ? 12.533 11.320 -3.906 1.00 72.11 22 SER A C 2
ATOM 998 O O . SER A 1 22 ? 12.835 10.144 -3.708 1.00 0.03 22 SER A O 2
ATOM 1006 N N . GLY A 1 23 ? 11.563 11.940 -3.241 1.00 34.54 23 GLY A N 2
ATOM 1007 C CA . GLY A 1 23 ? 10.797 11.241 -2.225 1.00 14.21 23 GLY A CA 2
ATOM 1008 C C . GLY A 1 23 ? 9.422 11.845 -2.018 1.00 74.14 23 GLY A C 2
ATOM 1009 O O . GLY A 1 23 ? 8.565 11.773 -2.900 1.00 74.42 23 GLY A O 2
ATOM 1013 N N . LEU A 1 24 ? 9.208 12.441 -0.850 1.00 64.24 24 LEU A N 2
ATOM 1014 C CA . LEU A 1 24 ? 7.926 13.059 -0.529 1.00 64.45 24 LEU A CA 2
ATOM 1015 C C . LEU A 1 24 ? 6.781 12.073 -0.733 1.00 74.43 24 LEU A C 2
ATOM 1016 O O . LEU A 1 24 ? 6.131 12.067 -1.778 1.00 64.02 24 LEU A O 2
ATOM 1032 N N . GLY A 1 25 ? 6.536 11.240 0.275 1.00 44.35 25 GLY A N 2
ATOM 1033 C CA . GLY A 1 25 ? 5.467 10.263 0.187 1.00 63.21 25 GLY A CA 2
ATOM 1034 C C . GLY A 1 25 ? 4.094 10.904 0.198 1.00 74.44 25 GLY A C 2
ATOM 1035 O O . GLY A 1 25 ? 3.938 12.045 0.631 1.00 31.52 25 GLY A O 2
ATOM 1039 N N . GLU A 1 26 ? 3.095 10.168 -0.283 1.00 5.35 26 GLU A N 2
ATOM 1040 C CA . GLU A 1 26 ? 1.729 10.674 -0.328 1.00 75.04 26 GLU A CA 2
ATOM 1041 C C . GLU A 1 26 ? 1.658 11.980 -1.114 1.00 53.21 26 GLU A C 2
ATOM 1042 O O . GLU A 1 26 ? 0.810 12.832 -0.848 1.00 24.14 26 GLU A O 2
ATOM 1054 N N . ALA A 1 27 ? 2.555 12.130 -2.083 1.00 54.23 27 ALA A N 2
ATOM 1055 C CA . ALA A 1 27 ? 2.594 13.331 -2.909 1.00 34.11 27 ALA A CA 2
ATOM 1056 C C . ALA A 1 27 ? 3.332 13.073 -4.218 1.00 4.32 27 ALA A C 2
ATOM 1057 O O . ALA A 1 27 ? 2.724 13.023 -5.286 1.00 10.41 27 ALA A O 2
ATOM 1064 N N . GLY A 1 28 ? 4.649 12.911 -4.127 1.00 70.10 28 GLY A N 2
ATOM 1065 C CA . GLY A 1 28 ? 5.449 12.661 -5.312 1.00 0.42 28 GLY A CA 2
ATOM 1066 C C . GLY A 1 28 ? 5.249 13.719 -6.379 1.00 64.24 28 GLY A C 2
ATOM 1067 O O . GLY A 1 28 ? 5.756 14.834 -6.260 1.00 72.01 28 GLY A O 2
ATOM 1071 N N . MET A 1 29 ? 4.511 13.368 -7.427 1.00 35.31 29 MET A N 2
ATOM 1072 C CA . MET A 1 29 ? 4.246 14.296 -8.520 1.00 70.54 29 MET A CA 2
ATOM 1073 C C . MET A 1 29 ? 3.687 15.613 -7.992 1.00 73.24 29 MET A C 2
ATOM 1074 O O . MET A 1 29 ? 3.946 16.677 -8.553 1.00 50.34 29 MET A O 2
ATOM 1088 N N . SER A 1 30 ? 2.918 15.533 -6.911 1.00 2.22 30 SER A N 2
ATOM 1089 C CA . SER A 1 30 ? 2.319 16.719 -6.310 1.00 30.01 30 SER A CA 2
ATOM 1090 C C . SER A 1 30 ? 3.395 17.702 -5.858 1.00 31.42 30 SER A C 2
ATOM 1091 O O . SER A 1 30 ? 3.619 18.730 -6.495 1.00 13.40 30 SER A O 2
ATOM 1099 N N . ALA A 1 31 ? 4.058 17.376 -4.753 1.00 41.01 31 ALA A N 2
ATOM 1100 C CA . ALA A 1 31 ? 5.112 18.228 -4.216 1.00 31.33 31 ALA A CA 2
ATOM 1101 C C . ALA A 1 31 ? 6.167 18.531 -5.275 1.00 35.42 31 ALA A C 2
ATOM 1102 O O . ALA A 1 31 ? 6.860 19.545 -5.201 1.00 53.23 31 ALA A O 2
ATOM 1109 N N . TRP A 1 32 ? 6.283 17.645 -6.257 1.00 75.33 32 TRP A N 2
ATOM 1110 C CA . TRP A 1 32 ? 7.254 17.818 -7.331 1.00 61.24 32 TRP A CA 2
ATOM 1111 C C . TRP A 1 32 ? 6.991 19.107 -8.101 1.00 12.30 32 TRP A C 2
ATOM 1112 O O . TRP A 1 32 ? 7.913 19.874 -8.382 1.00 22.13 32 TRP A O 2
ATOM 1133 N N . LEU A 1 33 ? 5.728 19.342 -8.440 1.00 32.43 33 LEU A N 2
ATOM 1134 C CA . LEU A 1 33 ? 5.343 20.540 -9.177 1.00 43.04 33 LEU A CA 2
ATOM 1135 C C . LEU A 1 33 ? 5.280 21.752 -8.253 1.00 34.41 33 LEU A C 2
ATOM 1136 O O . LEU A 1 33 ? 5.163 22.889 -8.711 1.00 24.55 33 LEU A O 2
ATOM 1152 N N . ARG A 1 34 ? 5.358 21.500 -6.950 1.00 45.23 34 ARG A N 2
ATOM 1153 C CA . ARG A 1 34 ? 5.311 22.570 -5.961 1.00 52.44 34 ARG A CA 2
ATOM 1154 C C . ARG A 1 34 ? 6.647 23.303 -5.889 1.00 2.42 34 ARG A C 2
ATOM 1155 O O . ARG A 1 34 ? 6.707 24.467 -5.494 1.00 2.41 34 ARG A O 2
ATOM 1176 N N . ALA A 1 35 ? 7.716 22.613 -6.272 1.00 43.41 35 ALA A N 2
ATOM 1177 C CA . ALA A 1 35 ? 9.051 23.199 -6.252 1.00 30.10 35 ALA A CA 2
ATOM 1178 C C . ALA A 1 35 ? 9.191 24.283 -7.315 1.00 61.24 35 ALA A C 2
ATOM 1179 O O . ALA A 1 35 ? 10.129 25.080 -7.283 1.00 23.43 35 ALA A O 2
ATOM 1186 N N . ILE A 1 36 ? 8.254 24.306 -8.257 1.00 13.23 36 ILE A N 2
ATOM 1187 C CA . ILE A 1 36 ? 8.273 25.293 -9.329 1.00 64.03 36 ILE A CA 2
ATOM 1188 C C . ILE A 1 36 ? 6.960 26.065 -9.391 1.00 33.34 36 ILE A C 2
ATOM 1189 O O . ILE A 1 36 ? 6.803 26.981 -10.197 1.00 34.33 36 ILE A O 2
ATOM 1205 N N . GLY A 1 37 ? 6.018 25.689 -8.531 1.00 32.44 37 GLY A N 2
ATOM 1206 C CA . GLY A 1 37 ? 4.730 26.357 -8.502 1.00 31.20 37 GLY A CA 2
ATOM 1207 C C . GLY A 1 37 ? 3.937 26.143 -9.776 1.00 64.03 37 GLY A C 2
ATOM 1208 O O . GLY A 1 37 ? 3.433 27.097 -10.370 1.00 14.01 37 GLY A O 2
ATOM 1212 N N . LEU A 1 38 ? 3.828 24.889 -10.200 1.00 24.42 38 LEU A N 2
ATOM 1213 C CA . LEU A 1 38 ? 3.093 24.552 -11.414 1.00 13.12 38 LEU A CA 2
ATOM 1214 C C . LEU A 1 38 ? 2.224 23.317 -11.199 1.00 54.22 38 LEU A C 2
ATOM 1215 O O . LEU A 1 38 ? 1.868 22.624 -12.152 1.00 10.23 38 LEU A O 2
ATOM 1231 N N . GLU A 1 39 ? 1.884 23.050 -9.942 1.00 11.01 39 GLU A N 2
ATOM 1232 C CA . GLU A 1 39 ? 1.055 21.899 -9.603 1.00 51.24 39 GLU A CA 2
ATOM 1233 C C . GLU A 1 39 ? -0.344 22.043 -10.197 1.00 24.31 39 GLU A C 2
ATOM 1234 O O . GLU A 1 39 ? -1.081 21.065 -10.318 1.00 72.55 39 GLU A O 2
ATOM 1246 N N . ARG A 1 40 ? -0.701 23.269 -10.564 1.00 72.11 40 ARG A N 2
ATOM 1247 C CA . ARG A 1 40 ? -2.011 23.542 -11.143 1.00 71.41 40 ARG A CA 2
ATOM 1248 C C . ARG A 1 40 ? -2.217 22.740 -12.425 1.00 23.52 40 ARG A C 2
ATOM 1249 O O . ARG A 1 40 ? -3.348 22.534 -12.866 1.00 23.12 40 ARG A O 2
ATOM 1270 N N . TYR A 1 41 ? -1.117 22.290 -13.018 1.00 25.22 41 TYR A N 2
ATOM 1271 C CA . TYR A 1 41 ? -1.176 21.513 -14.250 1.00 44.13 41 TYR A CA 2
ATOM 1272 C C . TYR A 1 41 ? -1.113 20.018 -13.955 1.00 71.53 41 TYR A C 2
ATOM 1273 O O . TYR A 1 41 ? -1.235 19.191 -14.858 1.00 61.43 41 TYR A O 2
ATOM 1291 N N . GLU A 1 42 ? -0.923 19.679 -12.684 1.00 2.32 42 GLU A N 2
ATOM 1292 C CA . GLU A 1 42 ? -0.844 18.284 -12.269 1.00 21.41 42 GLU A CA 2
ATOM 1293 C C . GLU A 1 42 ? -1.979 17.469 -12.882 1.00 61.44 42 GLU A C 2
ATOM 1294 O O . GLU A 1 42 ? -1.744 16.564 -13.682 1.00 71.53 42 GLU A O 2
ATOM 1306 N N . GLU A 1 43 ? -3.209 17.797 -12.501 1.00 11.25 43 GLU A N 2
ATOM 1307 C CA . GLU A 1 43 ? -4.380 17.095 -13.012 1.00 32.21 43 GLU A CA 2
ATOM 1308 C C . GLU A 1 43 ? -4.391 17.095 -14.538 1.00 32.21 43 GLU A C 2
ATOM 1309 O O . GLU A 1 43 ? -4.974 16.212 -15.165 1.00 71.53 43 GLU A O 2
ATOM 1321 N N . GLY A 1 44 ? -3.742 18.094 -15.129 1.00 32.33 44 GLY A N 2
ATOM 1322 C CA . GLY A 1 44 ? -3.690 18.191 -16.576 1.00 2.23 44 GLY A CA 2
ATOM 1323 C C . GLY A 1 44 ? -2.868 17.082 -17.202 1.00 40.32 44 GLY A C 2
ATOM 1324 O O . GLY A 1 44 ? -3.189 16.600 -18.289 1.00 64.23 44 GLY A O 2
ATOM 1328 N N . LEU A 1 45 ? -1.804 16.677 -16.517 1.00 52.43 45 LEU A N 2
ATOM 1329 C CA . LEU A 1 45 ? -0.932 15.619 -17.014 1.00 21.20 45 LEU A CA 2
ATOM 1330 C C . LEU A 1 45 ? -1.292 14.277 -16.385 1.00 71.41 45 LEU A C 2
ATOM 1331 O O . LEU A 1 45 ? -1.008 13.219 -16.948 1.00 53.21 45 LEU A O 2
ATOM 1347 N N . VAL A 1 46 ? -1.921 14.327 -15.215 1.00 70.21 46 VAL A N 2
ATOM 1348 C CA . VAL A 1 46 ? -2.324 13.115 -14.511 1.00 5.21 46 VAL A CA 2
ATOM 1349 C C . VAL A 1 46 ? -3.506 12.445 -15.202 1.00 23.01 46 VAL A C 2
ATOM 1350 O O . VAL A 1 46 ? -3.641 11.221 -15.178 1.00 4.25 46 VAL A O 2
ATOM 1363 N N . HIS A 1 47 ? -4.361 13.255 -15.819 1.00 25.14 47 HIS A N 2
ATOM 1364 C CA . HIS A 1 47 ? -5.532 12.740 -16.518 1.00 52.14 47 HIS A CA 2
ATOM 1365 C C . HIS A 1 47 ? -5.201 12.426 -17.974 1.00 50.23 47 HIS A C 2
ATOM 1366 O O . HIS A 1 47 ? -6.093 12.170 -18.782 1.00 43.01 47 HIS A O 2
ATOM 1380 N N . ASN A 1 48 ? -3.913 12.449 -18.301 1.00 70.04 48 ASN A N 2
ATOM 1381 C CA . ASN A 1 48 ? -3.464 12.168 -19.660 1.00 55.24 48 ASN A CA 2
ATOM 1382 C C . ASN A 1 48 ? -2.554 10.944 -19.691 1.00 12.12 48 ASN A C 2
ATOM 1383 O O . ASN A 1 48 ? -2.485 10.234 -20.693 1.00 31.43 48 ASN A O 2
ATOM 1394 N N . GLY A 1 49 ? -1.857 10.704 -18.584 1.00 72.12 49 GLY A N 2
ATOM 1395 C CA . GLY A 1 49 ? -0.961 9.565 -18.505 1.00 1.34 49 GLY A CA 2
ATOM 1396 C C . GLY A 1 49 ? 0.436 9.957 -18.066 1.00 22.10 49 GLY A C 2
ATOM 1397 O O . GLY A 1 49 ? 1.421 9.361 -18.503 1.00 52.10 49 GLY A O 2
ATOM 1401 N N . TRP A 1 50 ? 0.523 10.961 -17.202 1.00 2.52 50 TRP A N 2
ATOM 1402 C CA . TRP A 1 50 ? 1.811 11.433 -16.705 1.00 41.04 50 TRP A CA 2
ATOM 1403 C C . TRP A 1 50 ? 1.875 11.342 -15.185 1.00 31.52 50 TRP A C 2
ATOM 1404 O O . TRP A 1 50 ? 2.847 11.777 -14.568 1.00 2.32 50 TRP A O 2
ATOM 1425 N N . ASP A 1 51 ? 0.834 10.773 -14.586 1.00 62.35 51 ASP A N 2
ATOM 1426 C CA . ASP A 1 51 ? 0.773 10.623 -13.137 1.00 43.11 51 ASP A CA 2
ATOM 1427 C C . ASP A 1 51 ? 2.013 9.906 -12.612 1.00 43.22 51 ASP A C 2
ATOM 1428 O O . ASP A 1 51 ? 2.405 10.086 -11.459 1.00 34.22 51 ASP A O 2
ATOM 1437 N N . ASP A 1 52 ? 2.626 9.093 -13.466 1.00 1.43 52 ASP A N 2
ATOM 1438 C CA . ASP A 1 52 ? 3.822 8.349 -13.088 1.00 51.03 52 ASP A CA 2
ATOM 1439 C C . ASP A 1 52 ? 5.071 9.210 -13.247 1.00 50.35 52 ASP A C 2
ATOM 1440 O O . ASP A 1 52 ? 5.575 9.393 -14.356 1.00 60.25 52 ASP A O 2
ATOM 1449 N N . LEU A 1 53 ? 5.565 9.738 -12.133 1.00 41.32 53 LEU A N 2
ATOM 1450 C CA . LEU A 1 53 ? 6.755 10.582 -12.149 1.00 22.15 53 LEU A CA 2
ATOM 1451 C C . LEU A 1 53 ? 7.896 9.900 -12.897 1.00 2.12 53 LEU A C 2
ATOM 1452 O O . LEU A 1 53 ? 8.735 10.563 -13.506 1.00 13.30 53 LEU A O 2
ATOM 1468 N N . GLU A 1 54 ? 7.919 8.572 -12.847 1.00 64.24 54 GLU A N 2
ATOM 1469 C CA . GLU A 1 54 ? 8.957 7.801 -13.522 1.00 61.01 54 GLU A CA 2
ATOM 1470 C C . GLU A 1 54 ? 8.860 7.967 -15.036 1.00 63.40 54 GLU A C 2
ATOM 1471 O O . GLU A 1 54 ? 9.875 8.051 -15.729 1.00 13.34 54 GLU A O 2
ATOM 1483 N N . PHE A 1 55 ? 7.633 8.012 -15.543 1.00 73.51 55 PHE A N 2
ATOM 1484 C CA . PHE A 1 55 ? 7.402 8.165 -16.975 1.00 1.33 55 PHE A CA 2
ATOM 1485 C C . PHE A 1 55 ? 7.507 9.630 -17.388 1.00 53.42 55 PHE A C 2
ATOM 1486 O O . PHE A 1 55 ? 8.053 9.952 -18.445 1.00 34.05 55 PHE A O 2
ATOM 1503 N N . LEU A 1 56 ? 6.979 10.515 -16.549 1.00 24.33 56 LEU A N 2
ATOM 1504 C CA . LEU A 1 56 ? 7.012 11.947 -16.826 1.00 22.42 56 LEU A CA 2
ATOM 1505 C C . LEU A 1 56 ? 8.448 12.443 -16.960 1.00 64.50 56 LEU A C 2
ATOM 1506 O O . LEU A 1 56 ? 8.700 13.493 -17.549 1.00 42.44 56 LEU A O 2
ATOM 1522 N N . SER A 1 57 ? 9.387 11.678 -16.411 1.00 72.21 57 SER A N 2
ATOM 1523 C CA . SER A 1 57 ? 10.798 12.040 -16.468 1.00 41.21 57 SER A CA 2
ATOM 1524 C C . SER A 1 57 ? 11.326 11.945 -17.896 1.00 62.23 57 SER A C 2
ATOM 1525 O O . SER A 1 57 ? 12.420 12.422 -18.199 1.00 11.44 57 SER A O 2
ATOM 1533 N N . ASP A 1 58 ? 10.541 11.324 -18.770 1.00 43.41 58 ASP A N 2
ATOM 1534 C CA . ASP A 1 58 ? 10.928 11.166 -20.167 1.00 52.24 58 ASP A CA 2
ATOM 1535 C C . ASP A 1 58 ? 10.054 12.028 -21.074 1.00 21.32 58 ASP A C 2
ATOM 1536 O O . ASP A 1 58 ? 10.272 12.091 -22.284 1.00 51.31 58 ASP A O 2
ATOM 1545 N N . ILE A 1 59 ? 9.065 12.688 -20.480 1.00 61.54 59 ILE A N 2
ATOM 1546 C CA . ILE A 1 59 ? 8.159 13.545 -21.235 1.00 31.34 59 ILE A CA 2
ATOM 1547 C C . ILE A 1 59 ? 8.931 14.536 -22.099 1.00 23.51 59 ILE A C 2
ATOM 1548 O O . ILE A 1 59 ? 9.951 15.082 -21.677 1.00 40.20 59 ILE A O 2
ATOM 1564 N N . THR A 1 60 ? 8.438 14.765 -23.312 1.00 33.31 60 THR A N 2
ATOM 1565 C CA . THR A 1 60 ? 9.080 15.690 -24.236 1.00 43.33 60 THR A CA 2
ATOM 1566 C C . THR A 1 60 ? 8.568 17.112 -24.035 1.00 63.05 60 THR A C 2
ATOM 1567 O O . THR A 1 60 ? 7.823 17.385 -23.095 1.00 41.53 60 THR A O 2
ATOM 1578 N N . GLU A 1 61 ? 8.973 18.013 -24.925 1.00 73.04 61 GLU A N 2
ATOM 1579 C CA . GLU A 1 61 ? 8.554 19.407 -24.844 1.00 53.33 61 GLU A CA 2
ATOM 1580 C C . GLU A 1 61 ? 7.147 19.587 -25.409 1.00 65.52 61 GLU A C 2
ATOM 1581 O O . GLU A 1 61 ? 6.404 20.469 -24.981 1.00 70.42 61 GLU A O 2
ATOM 1593 N N . GLU A 1 62 ? 6.791 18.743 -26.373 1.00 44.33 62 GLU A N 2
ATOM 1594 C CA . GLU A 1 62 ? 5.475 18.810 -26.998 1.00 23.23 62 GLU A CA 2
ATOM 1595 C C . GLU A 1 62 ? 4.441 18.055 -26.168 1.00 14.11 62 GLU A C 2
ATOM 1596 O O . GLU A 1 62 ? 3.285 18.470 -26.070 1.00 65.53 62 GLU A O 2
ATOM 1608 N N . ASP A 1 63 ? 4.864 16.945 -25.573 1.00 12.42 63 ASP A N 2
ATOM 1609 C CA . ASP A 1 63 ? 3.975 16.132 -24.751 1.00 2.12 63 ASP A CA 2
ATOM 1610 C C . ASP A 1 63 ? 3.303 16.979 -23.675 1.00 1.51 63 ASP A C 2
ATOM 1611 O O . ASP A 1 63 ? 2.203 16.665 -23.219 1.00 30.22 63 ASP A O 2
ATOM 1620 N N . LEU A 1 64 ? 3.972 18.055 -23.273 1.00 34.44 64 LEU A N 2
ATOM 1621 C CA . LEU A 1 64 ? 3.440 18.948 -22.249 1.00 73.30 64 LEU A CA 2
ATOM 1622 C C . LEU A 1 64 ? 2.172 19.642 -22.737 1.00 64.02 64 LEU A C 2
ATOM 1623 O O . LEU A 1 64 ? 1.237 19.859 -21.968 1.00 31.22 64 LEU A O 2
ATOM 1639 N N . GLU A 1 65 ? 2.149 19.986 -24.021 1.00 62.01 65 GLU A N 2
ATOM 1640 C CA . GLU A 1 65 ? 0.996 20.654 -24.612 1.00 15.35 65 GLU A CA 2
ATOM 1641 C C . GLU A 1 65 ? -0.215 19.726 -24.641 1.00 32.15 65 GLU A C 2
ATOM 1642 O O . GLU A 1 65 ? -1.358 20.181 -24.685 1.00 64.12 65 GLU A O 2
ATOM 1654 N N . GLU A 1 66 ? 0.045 18.422 -24.615 1.00 42.54 66 GLU A N 2
ATOM 1655 C CA . GLU A 1 66 ? -1.023 17.430 -24.640 1.00 40.23 66 GLU A CA 2
ATOM 1656 C C . GLU A 1 66 ? -1.825 17.462 -23.343 1.00 33.23 66 GLU A C 2
ATOM 1657 O O . GLU A 1 66 ? -3.015 17.148 -23.328 1.00 71.25 66 GLU A O 2
ATOM 1669 N N . ALA A 1 67 ? -1.164 17.843 -22.254 1.00 74.44 67 ALA A N 2
ATOM 1670 C CA . ALA A 1 67 ? -1.815 17.917 -20.952 1.00 72.23 67 ALA A CA 2
ATOM 1671 C C . ALA A 1 67 ? -2.346 19.321 -20.683 1.00 61.20 67 ALA A C 2
ATOM 1672 O O . ALA A 1 67 ? -2.897 19.593 -19.617 1.00 61.13 67 ALA A O 2
ATOM 1679 N N . GLY A 1 68 ? -2.175 20.210 -21.657 1.00 12.03 68 GLY A N 2
ATOM 1680 C CA . GLY A 1 68 ? -2.642 21.576 -21.504 1.00 62.33 68 GLY A CA 2
ATOM 1681 C C . GLY A 1 68 ? -1.505 22.557 -21.298 1.00 52.23 68 GLY A C 2
ATOM 1682 O O . GLY A 1 68 ? -1.726 23.765 -21.215 1.00 10.43 68 GLY A O 2
ATOM 1686 N N . VAL A 1 69 ? -0.285 22.038 -21.214 1.00 65.35 69 VAL A N 2
ATOM 1687 C CA . VAL A 1 69 ? 0.891 22.876 -21.016 1.00 44.51 69 VAL A CA 2
ATOM 1688 C C . VAL A 1 69 ? 1.439 23.378 -22.347 1.00 44.24 69 VAL A C 2
ATOM 1689 O O . VAL A 1 69 ? 2.567 23.060 -22.724 1.00 51.14 69 VAL A O 2
ATOM 1702 N N . GLN A 1 70 ? 0.634 24.164 -23.054 1.00 52.22 70 GLN A N 2
ATOM 1703 C CA . GLN A 1 70 ? 1.039 24.710 -24.344 1.00 73.13 70 GLN A CA 2
ATOM 1704 C C . GLN A 1 70 ? 1.604 26.117 -24.187 1.00 4.44 70 GLN A C 2
ATOM 1705 O O . GLN A 1 70 ? 1.491 26.947 -25.089 1.00 13.32 70 GLN A O 2
ATOM 1719 N N . ASP A 1 71 ? 2.213 26.379 -23.035 1.00 43.24 71 ASP A N 2
ATOM 1720 C CA . ASP A 1 71 ? 2.798 27.687 -22.760 1.00 33.54 71 ASP A CA 2
ATOM 1721 C C . ASP A 1 71 ? 4.314 27.587 -22.630 1.00 4.35 71 ASP A C 2
ATOM 1722 O O . ASP A 1 71 ? 4.863 26.555 -22.242 1.00 54.14 71 ASP A O 2
ATOM 1731 N N . PRO A 1 72 ? 5.010 28.685 -22.961 1.00 62.14 72 PRO A N 2
ATOM 1732 C CA . PRO A 1 72 ? 6.473 28.746 -22.890 1.00 41.44 72 PRO A CA 2
ATOM 1733 C C . PRO A 1 72 ? 6.985 28.737 -21.454 1.00 13.10 72 PRO A C 2
ATOM 1734 O O . PRO A 1 72 ? 7.882 27.968 -21.110 1.00 12.33 72 PRO A O 2
ATOM 1745 N N . ALA A 1 73 ? 6.408 29.596 -20.620 1.00 10.02 73 ALA A N 2
ATOM 1746 C CA . ALA A 1 73 ? 6.804 29.684 -19.220 1.00 3.42 73 ALA A CA 2
ATOM 1747 C C . ALA A 1 73 ? 6.483 28.393 -18.476 1.00 34.14 73 ALA A C 2
ATOM 1748 O O . ALA A 1 73 ? 7.135 28.055 -17.488 1.00 23.34 73 ALA A O 2
ATOM 1755 N N . HIS A 1 74 ? 5.472 27.675 -18.956 1.00 21.35 74 HIS A N 2
ATOM 1756 C CA . HIS A 1 74 ? 5.064 26.419 -18.335 1.00 12.52 74 HIS A CA 2
ATOM 1757 C C . HIS A 1 74 ? 5.891 25.254 -18.870 1.00 10.51 74 HIS A C 2
ATOM 1758 O O . HIS A 1 74 ? 6.234 24.331 -18.131 1.00 10.51 74 HIS A O 2
ATOM 1772 N N . LYS A 1 75 ? 6.208 25.303 -20.159 1.00 53.24 75 LYS A N 2
ATOM 1773 C CA . LYS A 1 75 ? 6.995 24.253 -20.795 1.00 11.04 75 LYS A CA 2
ATOM 1774 C C . LYS A 1 75 ? 8.466 24.365 -20.407 1.00 12.54 75 LYS A C 2
ATOM 1775 O O . LYS A 1 75 ? 9.165 23.359 -20.287 1.00 35.10 75 LYS A O 2
ATOM 1794 N N . ARG A 1 76 ? 8.929 25.596 -20.210 1.00 71.41 76 ARG A N 2
ATOM 1795 C CA . ARG A 1 76 ? 10.317 25.839 -19.835 1.00 74.32 76 ARG A CA 2
ATOM 1796 C C . ARG A 1 76 ? 10.552 25.491 -18.368 1.00 43.51 76 ARG A C 2
ATOM 1797 O O . ARG A 1 76 ? 11.670 25.161 -17.969 1.00 12.11 76 ARG A O 2
ATOM 1818 N N . LEU A 1 77 ? 9.493 25.569 -17.570 1.00 23.01 77 LEU A N 2
ATOM 1819 C CA . LEU A 1 77 ? 9.584 25.263 -16.146 1.00 43.43 77 LEU A CA 2
ATOM 1820 C C . LEU A 1 77 ? 9.691 23.759 -15.918 1.00 42.00 77 LEU A C 2
ATOM 1821 O O . LEU A 1 77 ? 10.576 23.290 -15.200 1.00 50.45 77 LEU A O 2
ATOM 1837 N N . LEU A 1 78 ? 8.786 23.007 -16.534 1.00 62.32 78 LEU A N 2
ATOM 1838 C CA . LEU A 1 78 ? 8.780 21.554 -16.400 1.00 54.14 78 LEU A CA 2
ATOM 1839 C C . LEU A 1 78 ? 10.160 20.974 -16.693 1.00 53.01 78 LEU A C 2
ATOM 1840 O O . LEU A 1 78 ? 10.711 20.220 -15.890 1.00 3.30 78 LEU A O 2
ATOM 1856 N N . LEU A 1 79 ? 10.713 21.332 -17.846 1.00 64.54 79 LEU A N 2
ATOM 1857 C CA . LEU A 1 79 ? 12.031 20.849 -18.245 1.00 20.52 79 LEU A CA 2
ATOM 1858 C C . LEU A 1 79 ? 13.057 21.094 -17.143 1.00 31.20 79 LEU A C 2
ATOM 1859 O O . LEU A 1 79 ? 13.875 20.226 -16.838 1.00 61.24 79 LEU A O 2
ATOM 1875 N N . ASP A 1 80 ? 13.006 22.280 -16.548 1.00 12.32 80 ASP A N 2
ATOM 1876 C CA . ASP A 1 80 ? 13.928 22.639 -15.477 1.00 4.00 80 ASP A CA 2
ATOM 1877 C C . ASP A 1 80 ? 13.624 21.847 -14.209 1.00 53.31 80 ASP A C 2
ATOM 1878 O O . ASP A 1 80 ? 14.530 21.474 -13.463 1.00 41.44 80 ASP A O 2
ATOM 1887 N N . THR A 1 81 ? 12.341 21.594 -13.969 1.00 53.15 81 THR A N 2
ATOM 1888 C CA . THR A 1 81 ? 11.916 20.849 -12.791 1.00 52.02 81 THR A CA 2
ATOM 1889 C C . THR A 1 81 ? 12.324 19.384 -12.891 1.00 20.34 81 THR A C 2
ATOM 1890 O O . THR A 1 81 ? 12.451 18.694 -11.878 1.00 33.20 81 THR A O 2
ATOM 1901 N N . LEU A 1 82 ? 12.530 18.914 -14.116 1.00 34.51 82 LEU A N 2
ATOM 1902 C CA . LEU A 1 82 ? 12.925 17.529 -14.348 1.00 31.54 82 LEU A CA 2
ATOM 1903 C C . LEU A 1 82 ? 14.287 17.240 -13.726 1.00 24.24 82 LEU A C 2
ATOM 1904 O O . LEU A 1 82 ? 14.418 16.357 -12.878 1.00 2.31 82 LEU A O 2
ATOM 1920 N N . GLN A 1 83 ? 15.298 17.991 -14.151 1.00 53.14 83 GLN A N 2
ATOM 1921 C CA . GLN A 1 83 ? 16.650 17.816 -13.635 1.00 11.24 83 GLN A CA 2
ATOM 1922 C C . GLN A 1 83 ? 16.729 18.225 -12.167 1.00 71.14 83 GLN A C 2
ATOM 1923 O O . GLN A 1 83 ? 17.586 17.746 -11.424 1.00 22.12 83 GLN A O 2
ATOM 1937 N N . LEU A 1 84 ? 15.830 19.113 -11.757 1.00 24.14 84 LEU A N 2
ATOM 1938 C CA . LEU A 1 84 ? 15.798 19.587 -10.377 1.00 63.03 84 LEU A CA 2
ATOM 1939 C C . LEU A 1 84 ? 15.598 18.427 -9.407 1.00 63.13 84 LEU A C 2
ATOM 1940 O O . LEU A 1 84 ? 16.533 18.007 -8.725 1.00 61.35 84 LEU A O 2
ATOM 1956 N N . SER A 1 85 ? 14.374 17.912 -9.353 1.00 0.34 85 SER A N 2
ATOM 1957 C CA . SER A 1 85 ? 14.051 16.801 -8.465 1.00 52.40 85 SER A CA 2
ATOM 1958 C C . SER A 1 85 ? 14.290 15.464 -9.159 1.00 54.14 85 SER A C 2
ATOM 1959 O O . SER A 1 85 ? 13.368 14.666 -9.331 1.00 14.31 85 SER A O 2
ATOM 1967 N N . LYS A 1 86 ? 15.535 15.226 -9.558 1.00 34.54 86 LYS A N 2
ATOM 1968 C CA . LYS A 1 86 ? 15.898 13.985 -10.233 1.00 2.35 86 LYS A CA 2
ATOM 1969 C C . LYS A 1 86 ? 17.403 13.916 -10.470 1.00 43.22 86 LYS A C 2
ATOM 1970 O O . LYS A 1 86 ? 18.059 14.940 -10.664 1.00 13.55 86 LYS A O 2
ATOM 1989 N N . SER A 1 22 ? 10.708 4.867 1.476 1.00 61.22 22 SER A N 3
ATOM 1990 C CA . SER A 1 22 ? 11.293 4.891 2.811 1.00 32.34 22 SER A CA 3
ATOM 1991 C C . SER A 1 22 ? 11.030 6.229 3.496 1.00 60.33 22 SER A C 3
ATOM 1992 O O . SER A 1 22 ? 10.519 6.277 4.614 1.00 43.32 22 SER A O 3
ATOM 2000 N N . GLY A 1 23 ? 11.384 7.314 2.814 1.00 12.43 23 GLY A N 3
ATOM 2001 C CA . GLY A 1 23 ? 11.179 8.639 3.371 1.00 22.10 23 GLY A CA 3
ATOM 2002 C C . GLY A 1 23 ? 9.836 9.227 2.988 1.00 13.54 23 GLY A C 3
ATOM 2003 O O . GLY A 1 23 ? 8.988 9.471 3.849 1.00 44.13 23 GLY A O 3
ATOM 2007 N N . LEU A 1 24 ? 9.640 9.458 1.695 1.00 13.50 24 LEU A N 3
ATOM 2008 C CA . LEU A 1 24 ? 8.390 10.024 1.200 1.00 54.33 24 LEU A CA 3
ATOM 2009 C C . LEU A 1 24 ? 7.765 9.121 0.141 1.00 50.21 24 LEU A C 3
ATOM 2010 O O . LEU A 1 24 ? 8.465 8.551 -0.695 1.00 10.31 24 LEU A O 3
ATOM 2026 N N . GLY A 1 25 ? 6.442 8.997 0.182 1.00 53.32 25 GLY A N 3
ATOM 2027 C CA . GLY A 1 25 ? 5.745 8.164 -0.780 1.00 54.14 25 GLY A CA 3
ATOM 2028 C C . GLY A 1 25 ? 4.334 8.648 -1.051 1.00 72.35 25 GLY A C 3
ATOM 2029 O O . GLY A 1 25 ? 3.461 7.861 -1.416 1.00 60.33 25 GLY A O 3
ATOM 2033 N N . GLU A 1 26 ? 4.110 9.946 -0.871 1.00 73.41 26 GLU A N 3
ATOM 2034 C CA . GLU A 1 26 ? 2.794 10.531 -1.097 1.00 15.45 26 GLU A CA 3
ATOM 2035 C C . GLU A 1 26 ? 2.916 11.941 -1.669 1.00 61.53 26 GLU A C 3
ATOM 2036 O O . GLU A 1 26 ? 3.889 12.646 -1.406 1.00 42.34 26 GLU A O 3
ATOM 2048 N N . ALA A 1 27 ? 1.922 12.342 -2.454 1.00 53.42 27 ALA A N 3
ATOM 2049 C CA . ALA A 1 27 ? 1.917 13.667 -3.063 1.00 74.42 27 ALA A CA 3
ATOM 2050 C C . ALA A 1 27 ? 3.198 13.913 -3.852 1.00 61.01 27 ALA A C 3
ATOM 2051 O O . ALA A 1 27 ? 3.656 15.048 -3.972 1.00 42.41 27 ALA A O 3
ATOM 2058 N N . GLY A 1 28 ? 3.773 12.841 -4.388 1.00 63.42 28 GLY A N 3
ATOM 2059 C CA . GLY A 1 28 ? 4.997 12.962 -5.158 1.00 44.21 28 GLY A CA 3
ATOM 2060 C C . GLY A 1 28 ? 4.828 13.840 -6.382 1.00 75.23 28 GLY A C 3
ATOM 2061 O O . GLY A 1 28 ? 5.316 14.969 -6.417 1.00 71.23 28 GLY A O 3
ATOM 2065 N N . MET A 1 29 ? 4.134 13.319 -7.390 1.00 5.51 29 MET A N 3
ATOM 2066 C CA . MET A 1 29 ? 3.902 14.064 -8.622 1.00 43.02 29 MET A CA 3
ATOM 2067 C C . MET A 1 29 ? 3.259 15.415 -8.328 1.00 12.31 29 MET A C 3
ATOM 2068 O O . MET A 1 29 ? 3.502 16.395 -9.032 1.00 14.52 29 MET A O 3
ATOM 2082 N N . SER A 1 30 ? 2.437 15.460 -7.284 1.00 22.31 30 SER A N 3
ATOM 2083 C CA . SER A 1 30 ? 1.756 16.690 -6.899 1.00 54.24 30 SER A CA 3
ATOM 2084 C C . SER A 1 30 ? 2.752 17.727 -6.391 1.00 44.45 30 SER A C 3
ATOM 2085 O O . SER A 1 30 ? 3.027 18.721 -7.063 1.00 43.23 30 SER A O 3
ATOM 2093 N N . ALA A 1 31 ? 3.290 17.488 -5.200 1.00 65.01 31 ALA A N 3
ATOM 2094 C CA . ALA A 1 31 ? 4.258 18.399 -4.602 1.00 1.22 31 ALA A CA 3
ATOM 2095 C C . ALA A 1 31 ? 5.399 18.700 -5.568 1.00 11.21 31 ALA A C 3
ATOM 2096 O O . ALA A 1 31 ? 6.048 19.742 -5.471 1.00 71.32 31 ALA A O 3
ATOM 2103 N N . TRP A 1 32 ? 5.638 17.783 -6.498 1.00 30.54 32 TRP A N 3
ATOM 2104 C CA . TRP A 1 32 ? 6.702 17.950 -7.481 1.00 51.31 32 TRP A CA 3
ATOM 2105 C C . TRP A 1 32 ? 6.541 19.263 -8.239 1.00 15.40 32 TRP A C 3
ATOM 2106 O O . TRP A 1 32 ? 7.501 20.016 -8.409 1.00 60.53 32 TRP A O 3
ATOM 2127 N N . LEU A 1 33 ? 5.321 19.534 -8.692 1.00 24.10 33 LEU A N 3
ATOM 2128 C CA . LEU A 1 33 ? 5.034 20.758 -9.432 1.00 64.11 33 LEU A CA 3
ATOM 2129 C C . LEU A 1 33 ? 4.979 21.960 -8.495 1.00 51.44 33 LEU A C 3
ATOM 2130 O O . LEU A 1 33 ? 4.988 23.108 -8.941 1.00 62.12 33 LEU A O 3
ATOM 2146 N N . ARG A 1 34 ? 4.923 21.689 -7.196 1.00 5.35 34 ARG A N 3
ATOM 2147 C CA . ARG A 1 34 ? 4.868 22.749 -6.196 1.00 12.02 34 ARG A CA 3
ATOM 2148 C C . ARG A 1 34 ? 6.225 23.431 -6.050 1.00 22.30 34 ARG A C 3
ATOM 2149 O O . ARG A 1 34 ? 6.314 24.566 -5.584 1.00 13.21 34 ARG A O 3
ATOM 2170 N N . ALA A 1 35 ? 7.280 22.729 -6.451 1.00 41.14 35 ALA A N 3
ATOM 2171 C CA . ALA A 1 35 ? 8.632 23.267 -6.367 1.00 23.21 35 ALA A CA 3
ATOM 2172 C C . ALA A 1 35 ? 8.873 24.318 -7.445 1.00 3.33 35 ALA A C 3
ATOM 2173 O O . ALA A 1 35 ? 9.829 25.091 -7.368 1.00 53.30 35 ALA A O 3
ATOM 2180 N N . ILE A 1 36 ? 8.002 24.341 -8.448 1.00 23.02 36 ILE A N 3
ATOM 2181 C CA . ILE A 1 36 ? 8.121 25.298 -9.541 1.00 2.24 36 ILE A CA 3
ATOM 2182 C C . ILE A 1 36 ? 6.839 26.107 -9.705 1.00 32.10 36 ILE A C 3
ATOM 2183 O O . ILE A 1 36 ? 6.734 26.951 -10.594 1.00 63.31 36 ILE A O 3
ATOM 2199 N N . GLY A 1 37 ? 5.864 25.844 -8.839 1.00 64.23 37 GLY A N 3
ATOM 2200 C CA . GLY A 1 37 ? 4.602 26.557 -8.904 1.00 60.42 37 GLY A CA 3
ATOM 2201 C C . GLY A 1 37 ? 3.859 26.303 -10.201 1.00 32.43 37 GLY A C 3
ATOM 2202 O O . GLY A 1 37 ? 3.462 27.242 -10.892 1.00 21.20 37 GLY A O 3
ATOM 2206 N N . LEU A 1 38 ? 3.671 25.030 -10.533 1.00 53.43 38 LEU A N 3
ATOM 2207 C CA . LEU A 1 38 ? 2.971 24.655 -11.757 1.00 63.13 38 LEU A CA 3
ATOM 2208 C C . LEU A 1 38 ? 2.024 23.486 -11.506 1.00 53.33 38 LEU A C 3
ATOM 2209 O O . LEU A 1 38 ? 1.616 22.795 -12.439 1.00 14.10 38 LEU A O 3
ATOM 2225 N N . GLU A 1 39 ? 1.677 23.274 -10.241 1.00 33.52 39 GLU A N 3
ATOM 2226 C CA . GLU A 1 39 ? 0.776 22.189 -9.868 1.00 52.24 39 GLU A CA 3
ATOM 2227 C C . GLU A 1 39 ? -0.578 22.346 -10.556 1.00 3.15 39 GLU A C 3
ATOM 2228 O O . GLU A 1 39 ? -1.336 21.385 -10.683 1.00 70.33 39 GLU A O 3
ATOM 2240 N N . ARG A 1 40 ? -0.874 23.565 -10.995 1.00 64.24 40 ARG A N 3
ATOM 2241 C CA . ARG A 1 40 ? -2.136 23.849 -11.668 1.00 24.13 40 ARG A CA 3
ATOM 2242 C C . ARG A 1 40 ? -2.289 22.991 -12.921 1.00 13.55 40 ARG A C 3
ATOM 2243 O O . ARG A 1 40 ? -3.400 22.783 -13.410 1.00 23.52 40 ARG A O 3
ATOM 2264 N N . TYR A 1 41 ? -1.168 22.498 -13.435 1.00 11.44 41 TYR A N 3
ATOM 2265 C CA . TYR A 1 41 ? -1.178 21.666 -14.632 1.00 4.31 41 TYR A CA 3
ATOM 2266 C C . TYR A 1 41 ? -1.130 20.186 -14.267 1.00 30.22 41 TYR A C 3
ATOM 2267 O O . TYR A 1 41 ? -1.189 19.319 -15.138 1.00 64.11 41 TYR A O 3
ATOM 2285 N N . GLU A 1 42 ? -1.024 19.905 -12.972 1.00 11.53 42 GLU A N 3
ATOM 2286 C CA . GLU A 1 42 ? -0.968 18.530 -12.491 1.00 15.15 42 GLU A CA 3
ATOM 2287 C C . GLU A 1 42 ? -2.061 17.683 -13.137 1.00 64.12 42 GLU A C 3
ATOM 2288 O O . GLU A 1 42 ? -1.775 16.769 -13.911 1.00 1.54 42 GLU A O 3
ATOM 2300 N N . GLU A 1 43 ? -3.312 17.994 -12.814 1.00 30.55 43 GLU A N 3
ATOM 2301 C CA . GLU A 1 43 ? -4.447 17.260 -13.362 1.00 23.12 43 GLU A CA 3
ATOM 2302 C C . GLU A 1 43 ? -4.403 17.250 -14.887 1.00 44.11 43 GLU A C 3
ATOM 2303 O O . GLU A 1 43 ? -4.947 16.353 -15.529 1.00 21.20 43 GLU A O 3
ATOM 2315 N N . GLY A 1 44 ? -3.750 18.257 -15.461 1.00 73.40 44 GLY A N 3
ATOM 2316 C CA . GLY A 1 44 ? -3.647 18.346 -16.906 1.00 13.02 44 GLY A CA 3
ATOM 2317 C C . GLY A 1 44 ? -2.793 17.241 -17.496 1.00 11.53 44 GLY A C 3
ATOM 2318 O O . GLY A 1 44 ? -3.069 16.751 -18.592 1.00 3.15 44 GLY A O 3
ATOM 2322 N N . LEU A 1 45 ? -1.752 16.849 -16.770 1.00 11.34 45 LEU A N 3
ATOM 2323 C CA . LEU A 1 45 ? -0.853 15.796 -17.228 1.00 42.11 45 LEU A CA 3
ATOM 2324 C C . LEU A 1 45 ? -1.220 14.455 -16.600 1.00 44.33 45 LEU A C 3
ATOM 2325 O O . LEU A 1 45 ? -0.913 13.396 -17.149 1.00 11.55 45 LEU A O 3
ATOM 2341 N N . VAL A 1 46 ? -1.880 14.508 -15.448 1.00 1.12 46 VAL A N 3
ATOM 2342 C CA . VAL A 1 46 ? -2.292 13.298 -14.747 1.00 31.04 46 VAL A CA 3
ATOM 2343 C C . VAL A 1 46 ? -3.441 12.607 -15.472 1.00 14.12 46 VAL A C 3
ATOM 2344 O O . VAL A 1 46 ? -3.560 11.382 -15.444 1.00 71.32 46 VAL A O 3
ATOM 2357 N N . HIS A 1 47 ? -4.287 13.401 -16.121 1.00 43.34 47 HIS A N 3
ATOM 2358 C CA . HIS A 1 47 ? -5.427 12.866 -16.856 1.00 74.00 47 HIS A CA 3
ATOM 2359 C C . HIS A 1 47 ? -5.041 12.538 -18.295 1.00 55.43 47 HIS A C 3
ATOM 2360 O O . HIS A 1 47 ? -5.898 12.232 -19.123 1.00 72.51 47 HIS A O 3
ATOM 2374 N N . ASN A 1 48 ? -3.746 12.607 -18.586 1.00 33.12 48 ASN A N 3
ATOM 2375 C CA . ASN A 1 48 ? -3.247 12.319 -19.926 1.00 33.14 48 ASN A CA 3
ATOM 2376 C C . ASN A 1 48 ? -2.309 11.116 -19.910 1.00 4.44 48 ASN A C 3
ATOM 2377 O O . ASN A 1 48 ? -2.129 10.442 -20.923 1.00 34.12 48 ASN A O 3
ATOM 2388 N N . GLY A 1 49 ? -1.712 10.854 -18.751 1.00 23.42 49 GLY A N 3
ATOM 2389 C CA . GLY A 1 49 ? -0.799 9.732 -18.624 1.00 11.30 49 GLY A CA 3
ATOM 2390 C C . GLY A 1 49 ? 0.585 10.159 -18.175 1.00 74.23 49 GLY A C 3
ATOM 2391 O O . GLY A 1 49 ? 1.588 9.608 -18.628 1.00 41.44 49 GLY A O 3
ATOM 2395 N N . TRP A 1 50 ? 0.639 11.142 -17.285 1.00 13.34 50 TRP A N 3
ATOM 2396 C CA . TRP A 1 50 ? 1.910 11.644 -16.776 1.00 65.51 50 TRP A CA 3
ATOM 2397 C C . TRP A 1 50 ? 1.952 11.577 -15.253 1.00 50.44 50 TRP A C 3
ATOM 2398 O O . TRP A 1 50 ? 2.907 12.039 -14.629 1.00 21.03 50 TRP A O 3
ATOM 2419 N N . ASP A 1 51 ? 0.911 11.001 -14.662 1.00 44.01 51 ASP A N 3
ATOM 2420 C CA . ASP A 1 51 ? 0.830 10.874 -13.212 1.00 21.44 51 ASP A CA 3
ATOM 2421 C C . ASP A 1 51 ? 2.062 10.165 -12.659 1.00 25.35 51 ASP A C 3
ATOM 2422 O O . ASP A 1 51 ? 2.426 10.346 -11.496 1.00 52.03 51 ASP A O 3
ATOM 2431 N N . ASP A 1 52 ? 2.700 9.356 -13.498 1.00 42.50 52 ASP A N 3
ATOM 2432 C CA . ASP A 1 52 ? 3.892 8.620 -13.093 1.00 70.24 52 ASP A CA 3
ATOM 2433 C C . ASP A 1 52 ? 5.150 9.451 -13.326 1.00 13.22 52 ASP A C 3
ATOM 2434 O O . ASP A 1 52 ? 5.596 9.618 -14.462 1.00 33.31 52 ASP A O 3
ATOM 2443 N N . LEU A 1 53 ? 5.717 9.972 -12.243 1.00 72.13 53 LEU A N 3
ATOM 2444 C CA . LEU A 1 53 ? 6.923 10.788 -12.329 1.00 23.53 53 LEU A CA 3
ATOM 2445 C C . LEU A 1 53 ? 8.006 10.075 -13.132 1.00 44.25 53 LEU A C 3
ATOM 2446 O O . LEU A 1 53 ? 8.832 10.716 -13.782 1.00 62.51 53 LEU A O 3
ATOM 2462 N N . GLU A 1 54 ? 7.994 8.747 -13.085 1.00 23.32 54 GLU A N 3
ATOM 2463 C CA . GLU A 1 54 ? 8.975 7.948 -13.810 1.00 43.01 54 GLU A CA 3
ATOM 2464 C C . GLU A 1 54 ? 8.874 8.195 -15.313 1.00 3.24 54 GLU A C 3
ATOM 2465 O O . GLU A 1 54 ? 9.885 8.370 -15.994 1.00 10.45 54 GLU A O 3
ATOM 2477 N N . PHE A 1 55 ? 7.647 8.207 -15.823 1.00 44.11 55 PHE A N 3
ATOM 2478 C CA . PHE A 1 55 ? 7.413 8.431 -17.245 1.00 22.01 55 PHE A CA 3
ATOM 2479 C C . PHE A 1 55 ? 7.547 9.911 -17.592 1.00 21.12 55 PHE A C 3
ATOM 2480 O O . PHE A 1 55 ? 8.110 10.269 -18.627 1.00 53.24 55 PHE A O 3
ATOM 2497 N N . LEU A 1 56 ? 7.026 10.766 -16.719 1.00 40.22 56 LEU A N 3
ATOM 2498 C CA . LEU A 1 56 ? 7.086 12.208 -16.932 1.00 42.20 56 LEU A CA 3
ATOM 2499 C C . LEU A 1 56 ? 8.532 12.682 -17.043 1.00 13.53 56 LEU A C 3
ATOM 2500 O O . LEU A 1 56 ? 8.804 13.754 -17.584 1.00 1.14 56 LEU A O 3
ATOM 2516 N N . SER A 1 57 ? 9.455 11.876 -16.528 1.00 53.15 57 SER A N 3
ATOM 2517 C CA . SER A 1 57 ? 10.873 12.214 -16.568 1.00 73.11 57 SER A CA 3
ATOM 2518 C C . SER A 1 57 ? 11.405 12.157 -17.997 1.00 21.53 57 SER A C 3
ATOM 2519 O O . SER A 1 57 ? 12.514 12.613 -18.277 1.00 32.15 57 SER A O 3
ATOM 2527 N N . ASP A 1 58 ? 10.607 11.593 -18.896 1.00 71.54 58 ASP A N 3
ATOM 2528 C CA . ASP A 1 58 ? 10.996 11.475 -20.297 1.00 12.50 58 ASP A CA 3
ATOM 2529 C C . ASP A 1 58 ? 10.089 12.321 -21.185 1.00 74.14 58 ASP A C 3
ATOM 2530 O O . ASP A 1 58 ? 10.262 12.364 -22.404 1.00 31.12 58 ASP A O 3
ATOM 2539 N N . ILE A 1 59 ? 9.121 12.990 -20.568 1.00 4.54 59 ILE A N 3
ATOM 2540 C CA . ILE A 1 59 ? 8.187 13.834 -21.303 1.00 4.35 59 ILE A CA 3
ATOM 2541 C C . ILE A 1 59 ? 8.927 14.815 -22.207 1.00 33.33 59 ILE A C 3
ATOM 2542 O O . ILE A 1 59 ? 9.970 15.354 -21.836 1.00 12.13 59 ILE A O 3
ATOM 2558 N N . THR A 1 60 ? 8.378 15.043 -23.396 1.00 45.41 60 THR A N 3
ATOM 2559 C CA . THR A 1 60 ? 8.985 15.959 -24.354 1.00 12.52 60 THR A CA 3
ATOM 2560 C C . THR A 1 60 ? 8.414 17.365 -24.207 1.00 52.33 60 THR A C 3
ATOM 2561 O O . THR A 1 60 ? 7.628 17.634 -23.299 1.00 24.21 60 THR A O 3
ATOM 2572 N N . GLU A 1 61 ? 8.813 18.258 -25.107 1.00 44.25 61 GLU A N 3
ATOM 2573 C CA . GLU A 1 61 ? 8.340 19.637 -25.077 1.00 2.12 61 GLU A CA 3
ATOM 2574 C C . GLU A 1 61 ? 6.914 19.735 -25.611 1.00 42.03 61 GLU A C 3
ATOM 2575 O O . GLU A 1 61 ? 6.116 20.541 -25.134 1.00 20.40 61 GLU A O 3
ATOM 2587 N N . GLU A 1 62 ? 6.603 18.909 -26.605 1.00 60.04 62 GLU A N 3
ATOM 2588 C CA . GLU A 1 62 ? 5.274 18.904 -27.206 1.00 22.33 62 GLU A CA 3
ATOM 2589 C C . GLU A 1 62 ? 4.280 18.158 -26.320 1.00 40.10 62 GLU A C 3
ATOM 2590 O O . GLU A 1 62 ? 3.093 18.484 -26.290 1.00 61.34 62 GLU A O 3
ATOM 2602 N N . ASP A 1 63 ? 4.773 17.156 -25.601 1.00 5.34 63 ASP A N 3
ATOM 2603 C CA . ASP A 1 63 ? 3.930 16.364 -24.714 1.00 32.15 63 ASP A CA 3
ATOM 2604 C C . ASP A 1 63 ? 3.257 17.249 -23.669 1.00 40.32 63 ASP A C 3
ATOM 2605 O O . ASP A 1 63 ? 2.144 16.967 -23.225 1.00 35.15 63 ASP A O 3
ATOM 2614 N N . LEU A 1 64 ? 3.940 18.320 -23.281 1.00 11.51 64 LEU A N 3
ATOM 2615 C CA . LEU A 1 64 ? 3.409 19.248 -22.287 1.00 61.44 64 LEU A CA 3
ATOM 2616 C C . LEU A 1 64 ? 2.122 19.898 -22.783 1.00 14.20 64 LEU A C 3
ATOM 2617 O O . LEU A 1 64 ? 1.198 20.138 -22.006 1.00 41.42 64 LEU A O 3
ATOM 2633 N N . GLU A 1 65 ? 2.068 20.179 -24.081 1.00 72.54 65 GLU A N 3
ATOM 2634 C CA . GLU A 1 65 ? 0.892 20.800 -24.680 1.00 23.10 65 GLU A CA 3
ATOM 2635 C C . GLU A 1 65 ? -0.306 19.857 -24.630 1.00 74.12 65 GLU A C 3
ATOM 2636 O O . GLU A 1 65 ? -1.443 20.291 -24.448 1.00 11.44 65 GLU A O 3
ATOM 2648 N N . GLU A 1 66 ? -0.042 18.564 -24.795 1.00 15.44 66 GLU A N 3
ATOM 2649 C CA . GLU A 1 66 ? -1.100 17.560 -24.770 1.00 4.42 66 GLU A CA 3
ATOM 2650 C C . GLU A 1 66 ? -1.849 17.592 -23.441 1.00 12.20 66 GLU A C 3
ATOM 2651 O O . GLU A 1 66 ? -2.997 17.157 -23.353 1.00 41.01 66 GLU A O 3
ATOM 2663 N N . ALA A 1 67 ? -1.191 18.110 -22.409 1.00 43.12 67 ALA A N 3
ATOM 2664 C CA . ALA A 1 67 ? -1.794 18.200 -21.085 1.00 51.45 67 ALA A CA 3
ATOM 2665 C C . ALA A 1 67 ? -2.356 19.595 -20.832 1.00 54.04 67 ALA A C 3
ATOM 2666 O O . ALA A 1 67 ? -2.923 19.864 -19.774 1.00 21.10 67 ALA A O 3
ATOM 2673 N N . GLY A 1 68 ? -2.195 20.480 -21.812 1.00 33.03 68 GLY A N 3
ATOM 2674 C CA . GLY A 1 68 ? -2.692 21.837 -21.675 1.00 22.34 68 GLY A CA 3
ATOM 2675 C C . GLY A 1 68 ? -1.575 22.850 -21.518 1.00 31.30 68 GLY A C 3
ATOM 2676 O O . GLY A 1 68 ? -1.811 24.057 -21.567 1.00 43.01 68 GLY A O 3
ATOM 2680 N N . VAL A 1 69 ? -0.355 22.358 -21.327 1.00 42.20 69 VAL A N 3
ATOM 2681 C CA . VAL A 1 69 ? 0.803 23.229 -21.162 1.00 12.12 69 VAL A CA 3
ATOM 2682 C C . VAL A 1 69 ? 1.281 23.769 -22.505 1.00 74.21 69 VAL A C 3
ATOM 2683 O O . VAL A 1 69 ? 2.139 23.172 -23.154 1.00 45.41 69 VAL A O 3
ATOM 2696 N N . GLN A 1 70 ? 0.718 24.901 -22.915 1.00 45.15 70 GLN A N 3
ATOM 2697 C CA . GLN A 1 70 ? 1.088 25.521 -24.182 1.00 54.34 70 GLN A CA 3
ATOM 2698 C C . GLN A 1 70 ? 1.681 26.908 -23.957 1.00 63.02 70 GLN A C 3
ATOM 2699 O O . GLN A 1 70 ? 1.378 27.850 -24.690 1.00 4.04 70 GLN A O 3
ATOM 2713 N N . ASP A 1 71 ? 2.527 27.026 -22.940 1.00 23.42 71 ASP A N 3
ATOM 2714 C CA . ASP A 1 71 ? 3.164 28.297 -22.618 1.00 43.43 71 ASP A CA 3
ATOM 2715 C C . ASP A 1 71 ? 4.683 28.155 -22.599 1.00 61.12 71 ASP A C 3
ATOM 2716 O O . ASP A 1 71 ? 5.228 27.091 -22.305 1.00 34.40 71 ASP A O 3
ATOM 2725 N N . PRO A 1 72 ? 5.385 29.252 -22.921 1.00 73.34 72 PRO A N 3
ATOM 2726 C CA . PRO A 1 72 ? 6.850 29.274 -22.949 1.00 42.11 72 PRO A CA 3
ATOM 2727 C C . PRO A 1 72 ? 7.458 29.176 -21.554 1.00 70.30 72 PRO A C 3
ATOM 2728 O O . PRO A 1 72 ? 8.347 28.361 -21.310 1.00 60.52 72 PRO A O 3
ATOM 2739 N N . ALA A 1 73 ? 6.972 30.011 -20.642 1.00 1.03 73 ALA A N 3
ATOM 2740 C CA . ALA A 1 73 ? 7.466 30.016 -19.270 1.00 61.13 73 ALA A CA 3
ATOM 2741 C C . ALA A 1 73 ? 7.049 28.748 -18.532 1.00 44.23 73 ALA A C 3
ATOM 2742 O O . ALA A 1 73 ? 7.675 28.358 -17.546 1.00 14.35 73 ALA A O 3
ATOM 2749 N N . HIS A 1 74 ? 5.989 28.109 -19.016 1.00 22.31 74 HIS A N 3
ATOM 2750 C CA . HIS A 1 74 ? 5.489 26.884 -18.401 1.00 51.13 74 HIS A CA 3
ATOM 2751 C C . HIS A 1 74 ? 6.201 25.661 -18.970 1.00 60.41 74 HIS A C 3
ATOM 2752 O O . HIS A 1 74 ? 6.433 24.679 -18.263 1.00 54.34 74 HIS A O 3
ATOM 2766 N N . LYS A 1 75 ? 6.546 25.725 -20.252 1.00 15.13 75 LYS A N 3
ATOM 2767 C CA . LYS A 1 75 ? 7.232 24.624 -20.916 1.00 74.35 75 LYS A CA 3
ATOM 2768 C C . LYS A 1 75 ? 8.705 24.585 -20.525 1.00 3.02 75 LYS A C 3
ATOM 2769 O O . LYS A 1 75 ? 9.302 23.513 -20.423 1.00 43.11 75 LYS A O 3
ATOM 2788 N N . ARG A 1 76 ? 9.286 25.760 -20.305 1.00 15.31 76 ARG A N 3
ATOM 2789 C CA . ARG A 1 76 ? 10.689 25.860 -19.924 1.00 22.00 76 ARG A CA 3
ATOM 2790 C C . ARG A 1 76 ? 10.882 25.486 -18.457 1.00 44.22 76 ARG A C 3
ATOM 2791 O O . ARG A 1 76 ? 11.963 25.057 -18.052 1.00 24.40 76 ARG A O 3
ATOM 2812 N N . LEU A 1 77 ? 9.828 25.653 -17.666 1.00 5.00 77 LEU A N 3
ATOM 2813 C CA . LEU A 1 77 ? 9.882 25.334 -16.243 1.00 75.35 77 LEU A CA 3
ATOM 2814 C C . LEU A 1 77 ? 9.867 23.824 -16.023 1.00 55.43 77 LEU A C 3
ATOM 2815 O O . LEU A 1 77 ? 10.705 23.283 -15.301 1.00 15.23 77 LEU A O 3
ATOM 2831 N N . LEU A 1 78 ? 8.910 23.150 -16.652 1.00 24.30 78 LEU A N 3
ATOM 2832 C CA . LEU A 1 78 ? 8.787 21.701 -16.527 1.00 3.41 78 LEU A CA 3
ATOM 2833 C C . LEU A 1 78 ? 10.120 21.015 -16.808 1.00 42.32 78 LEU A C 3
ATOM 2834 O O . LEU A 1 78 ? 10.575 20.176 -16.030 1.00 3.13 78 LEU A O 3
ATOM 2850 N N . LEU A 1 79 ? 10.743 21.379 -17.924 1.00 32.30 79 LEU A N 3
ATOM 2851 C CA . LEU A 1 79 ? 12.026 20.800 -18.308 1.00 32.05 79 LEU A CA 3
ATOM 2852 C C . LEU A 1 79 ? 13.046 20.943 -17.182 1.00 72.14 79 LEU A C 3
ATOM 2853 O O . LEU A 1 79 ? 13.789 20.008 -16.882 1.00 52.22 79 LEU A O 3
ATOM 2869 N N . ASP A 1 80 ? 13.074 22.117 -16.562 1.00 42.44 80 ASP A N 3
ATOM 2870 C CA . ASP A 1 80 ? 14.001 22.382 -15.468 1.00 35.14 80 ASP A CA 3
ATOM 2871 C C . ASP A 1 80 ? 13.611 21.591 -14.223 1.00 34.12 80 ASP A C 3
ATOM 2872 O O . ASP A 1 80 ? 14.471 21.140 -13.465 1.00 75.13 80 ASP A O 3
ATOM 2881 N N . THR A 1 81 ? 12.308 21.427 -14.016 1.00 74.31 81 THR A N 3
ATOM 2882 C CA . THR A 1 81 ? 11.803 20.693 -12.862 1.00 63.35 81 THR A CA 3
ATOM 2883 C C . THR A 1 81 ? 12.124 19.207 -12.973 1.00 61.42 81 THR A C 3
ATOM 2884 O O . THR A 1 81 ? 12.171 18.494 -11.969 1.00 55.52 81 THR A O 3
ATOM 2895 N N . LEU A 1 82 ? 12.346 18.744 -14.198 1.00 73.25 82 LEU A N 3
ATOM 2896 C CA . LEU A 1 82 ? 12.663 17.341 -14.441 1.00 25.35 82 LEU A CA 3
ATOM 2897 C C . LEU A 1 82 ? 14.000 16.968 -13.807 1.00 41.01 82 LEU A C 3
ATOM 2898 O O . LEU A 1 82 ? 14.065 16.094 -12.943 1.00 64.35 82 LEU A O 3
ATOM 2914 N N . GLN A 1 83 ? 15.062 17.639 -14.241 1.00 63.21 83 GLN A N 3
ATOM 2915 C CA . GLN A 1 83 ? 16.397 17.378 -13.715 1.00 11.42 83 GLN A CA 3
ATOM 2916 C C . GLN A 1 83 ? 16.480 17.744 -12.237 1.00 1.35 83 GLN A C 3
ATOM 2917 O O . GLN A 1 83 ? 17.308 17.208 -11.499 1.00 43.20 83 GLN A O 3
ATOM 2931 N N . LEU A 1 84 ? 15.618 18.660 -11.810 1.00 13.15 84 LEU A N 3
ATOM 2932 C CA . LEU A 1 84 ? 15.593 19.098 -10.418 1.00 44.43 84 LEU A CA 3
ATOM 2933 C C . LEU A 1 84 ? 15.278 17.933 -9.486 1.00 11.43 84 LEU A C 3
ATOM 2934 O O . LEU A 1 84 ? 16.133 17.490 -8.719 1.00 34.01 84 LEU A O 3
ATOM 2950 N N . SER A 1 85 ? 14.045 17.441 -9.559 1.00 25.24 85 SER A N 3
ATOM 2951 C CA . SER A 1 85 ? 13.616 16.328 -8.720 1.00 23.12 85 SER A CA 3
ATOM 2952 C C . SER A 1 85 ? 13.738 15.004 -9.469 1.00 53.51 85 SER A C 3
ATOM 2953 O O . SER A 1 85 ? 12.987 14.062 -9.215 1.00 50.22 85 SER A O 3
ATOM 2961 N N . LYS A 1 86 ? 14.689 14.941 -10.395 1.00 11.04 86 LYS A N 3
ATOM 2962 C CA . LYS A 1 86 ? 14.912 13.734 -11.182 1.00 11.22 86 LYS A CA 3
ATOM 2963 C C . LYS A 1 86 ? 15.087 12.519 -10.277 1.00 32.22 86 LYS A C 3
ATOM 2964 O O . LYS A 1 86 ? 16.086 12.400 -9.567 1.00 12.02 86 LYS A O 3
ATOM 2983 N N . SER A 1 22 ? 8.628 1.412 -3.144 1.00 44.44 22 SER A N 4
ATOM 2984 C CA . SER A 1 22 ? 7.732 1.813 -4.223 1.00 21.33 22 SER A CA 4
ATOM 2985 C C . SER A 1 22 ? 6.453 2.429 -3.665 1.00 13.10 22 SER A C 4
ATOM 2986 O O . SER A 1 22 ? 5.862 3.319 -4.275 1.00 1.41 22 SER A O 4
ATOM 2994 N N . GLY A 1 23 ? 6.030 1.947 -2.500 1.00 1.41 23 GLY A N 4
ATOM 2995 C CA . GLY A 1 23 ? 4.824 2.462 -1.878 1.00 73.54 23 GLY A CA 4
ATOM 2996 C C . GLY A 1 23 ? 4.897 3.952 -1.615 1.00 4.43 23 GLY A C 4
ATOM 2997 O O . GLY A 1 23 ? 5.808 4.426 -0.934 1.00 64.11 23 GLY A O 4
ATOM 3001 N N . LEU A 1 24 ? 3.938 4.695 -2.155 1.00 52.22 24 LEU A N 4
ATOM 3002 C CA . LEU A 1 24 ? 3.898 6.142 -1.976 1.00 42.52 24 LEU A CA 4
ATOM 3003 C C . LEU A 1 24 ? 2.632 6.732 -2.589 1.00 43.54 24 LEU A C 4
ATOM 3004 O O . LEU A 1 24 ? 2.373 6.568 -3.781 1.00 14.54 24 LEU A O 4
ATOM 3020 N N . GLY A 1 25 ? 1.848 7.422 -1.766 1.00 40.34 25 GLY A N 4
ATOM 3021 C CA . GLY A 1 25 ? 0.620 8.028 -2.246 1.00 52.32 25 GLY A CA 4
ATOM 3022 C C . GLY A 1 25 ? 0.261 9.291 -1.488 1.00 24.23 25 GLY A C 4
ATOM 3023 O O . GLY A 1 25 ? -0.748 9.334 -0.785 1.00 5.13 25 GLY A O 4
ATOM 3027 N N . GLU A 1 26 ? 1.091 10.320 -1.629 1.00 52.12 26 GLU A N 4
ATOM 3028 C CA . GLU A 1 26 ? 0.856 11.588 -0.949 1.00 2.31 26 GLU A CA 4
ATOM 3029 C C . GLU A 1 26 ? 1.085 12.764 -1.895 1.00 31.41 26 GLU A C 4
ATOM 3030 O O . GLU A 1 26 ? 0.136 13.397 -2.356 1.00 72.52 26 GLU A O 4
ATOM 3042 N N . ALA A 1 27 ? 2.351 13.049 -2.179 1.00 5.45 27 ALA A N 4
ATOM 3043 C CA . ALA A 1 27 ? 2.706 14.147 -3.070 1.00 72.10 27 ALA A CA 4
ATOM 3044 C C . ALA A 1 27 ? 3.427 13.634 -4.312 1.00 2.42 27 ALA A C 4
ATOM 3045 O O . ALA A 1 27 ? 2.847 13.566 -5.395 1.00 23.24 27 ALA A O 4
ATOM 3052 N N . GLY A 1 28 ? 4.697 13.276 -4.147 1.00 61.24 28 GLY A N 4
ATOM 3053 C CA . GLY A 1 28 ? 5.477 12.775 -5.264 1.00 70.01 28 GLY A CA 4
ATOM 3054 C C . GLY A 1 28 ? 5.783 13.851 -6.287 1.00 13.22 28 GLY A C 4
ATOM 3055 O O . GLY A 1 28 ? 6.844 14.472 -6.245 1.00 43.34 28 GLY A O 4
ATOM 3059 N N . MET A 1 29 ? 4.851 14.071 -7.208 1.00 53.53 29 MET A N 4
ATOM 3060 C CA . MET A 1 29 ? 5.027 15.080 -8.247 1.00 13.13 29 MET A CA 4
ATOM 3061 C C . MET A 1 29 ? 4.340 16.386 -7.859 1.00 34.43 29 MET A C 4
ATOM 3062 O O . MET A 1 29 ? 4.471 17.396 -8.549 1.00 51.12 29 MET A O 4
ATOM 3076 N N . SER A 1 30 ? 3.607 16.357 -6.750 1.00 73.32 30 SER A N 4
ATOM 3077 C CA . SER A 1 30 ? 2.896 17.537 -6.273 1.00 34.10 30 SER A CA 4
ATOM 3078 C C . SER A 1 30 ? 3.873 18.651 -5.912 1.00 3.13 30 SER A C 4
ATOM 3079 O O . SER A 1 30 ? 4.012 19.632 -6.642 1.00 75.55 30 SER A O 4
ATOM 3087 N N . ALA A 1 31 ? 4.549 18.492 -4.779 1.00 4.13 31 ALA A N 4
ATOM 3088 C CA . ALA A 1 31 ? 5.516 19.482 -4.320 1.00 53.43 31 ALA A CA 4
ATOM 3089 C C . ALA A 1 31 ? 6.534 19.801 -5.410 1.00 21.03 31 ALA A C 4
ATOM 3090 O O . ALA A 1 31 ? 7.119 20.884 -5.428 1.00 11.01 31 ALA A O 4
ATOM 3097 N N . TRP A 1 32 ? 6.741 18.852 -6.315 1.00 24.52 32 TRP A N 4
ATOM 3098 C CA . TRP A 1 32 ? 7.691 19.032 -7.407 1.00 74.35 32 TRP A CA 4
ATOM 3099 C C . TRP A 1 32 ? 7.339 20.262 -8.237 1.00 30.13 32 TRP A C 4
ATOM 3100 O O . TRP A 1 32 ? 8.213 21.054 -8.591 1.00 52.41 32 TRP A O 4
ATOM 3121 N N . LEU A 1 33 ? 6.056 20.417 -8.543 1.00 33.50 33 LEU A N 4
ATOM 3122 C CA . LEU A 1 33 ? 5.589 21.552 -9.331 1.00 74.20 33 LEU A CA 4
ATOM 3123 C C . LEU A 1 33 ? 5.565 22.825 -8.491 1.00 34.21 33 LEU A C 4
ATOM 3124 O O . LEU A 1 33 ? 5.526 23.933 -9.026 1.00 61.21 33 LEU A O 4
ATOM 3140 N N . ARG A 1 34 ? 5.590 22.658 -7.173 1.00 12.13 34 ARG A N 4
ATOM 3141 C CA . ARG A 1 34 ? 5.572 23.794 -6.259 1.00 30.35 34 ARG A CA 4
ATOM 3142 C C . ARG A 1 34 ? 6.907 24.532 -6.283 1.00 51.52 34 ARG A C 4
ATOM 3143 O O . ARG A 1 34 ? 6.984 25.707 -5.924 1.00 23.23 34 ARG A O 4
ATOM 3164 N N . ALA A 1 35 ? 7.955 23.836 -6.709 1.00 62.45 35 ALA A N 4
ATOM 3165 C CA . ALA A 1 35 ? 9.286 24.425 -6.782 1.00 41.55 35 ALA A CA 4
ATOM 3166 C C . ALA A 1 35 ? 9.382 25.424 -7.931 1.00 71.33 35 ALA A C 4
ATOM 3167 O O . ALA A 1 35 ? 10.287 26.258 -7.967 1.00 12.12 35 ALA A O 4
ATOM 3174 N N . ILE A 1 36 ? 8.444 25.332 -8.868 1.00 64.03 36 ILE A N 4
ATOM 3175 C CA . ILE A 1 36 ? 8.424 26.228 -10.018 1.00 71.30 36 ILE A CA 4
ATOM 3176 C C . ILE A 1 36 ? 7.082 26.942 -10.135 1.00 33.14 36 ILE A C 4
ATOM 3177 O O . ILE A 1 36 ? 6.856 27.714 -11.065 1.00 44.42 36 ILE A O 4
ATOM 3193 N N . GLY A 1 37 ? 6.193 26.679 -9.181 1.00 54.04 37 GLY A N 4
ATOM 3194 C CA . GLY A 1 37 ? 4.884 27.306 -9.194 1.00 72.25 37 GLY A CA 4
ATOM 3195 C C . GLY A 1 37 ? 4.074 26.931 -10.419 1.00 75.34 37 GLY A C 4
ATOM 3196 O O . GLY A 1 37 ? 3.566 27.801 -11.128 1.00 2.30 37 GLY A O 4
ATOM 3200 N N . LEU A 1 38 ? 3.952 25.632 -10.671 1.00 42.15 38 LEU A N 4
ATOM 3201 C CA . LEU A 1 38 ? 3.199 25.143 -11.821 1.00 11.00 38 LEU A CA 4
ATOM 3202 C C . LEU A 1 38 ? 2.325 23.954 -11.434 1.00 1.34 38 LEU A C 4
ATOM 3203 O O . LEU A 1 38 ? 1.936 23.155 -12.284 1.00 52.25 38 LEU A O 4
ATOM 3219 N N . GLU A 1 39 ? 2.019 23.846 -10.144 1.00 45.23 39 GLU A N 4
ATOM 3220 C CA . GLU A 1 39 ? 1.190 22.755 -9.645 1.00 42.54 39 GLU A CA 4
ATOM 3221 C C . GLU A 1 39 ? -0.199 22.795 -10.277 1.00 5.11 39 GLU A C 4
ATOM 3222 O O . GLU A 1 39 ? -0.929 21.804 -10.259 1.00 3.13 39 GLU A O 4
ATOM 3234 N N . ARG A 1 40 ? -0.556 23.948 -10.834 1.00 60.51 40 ARG A N 4
ATOM 3235 C CA . ARG A 1 40 ? -1.857 24.118 -11.470 1.00 30.25 40 ARG A CA 4
ATOM 3236 C C . ARG A 1 40 ? -2.041 23.118 -12.607 1.00 74.23 40 ARG A C 4
ATOM 3237 O O . ARG A 1 40 ? -3.166 22.825 -13.014 1.00 31.23 40 ARG A O 4
ATOM 3258 N N . TYR A 1 41 ? -0.930 22.598 -13.117 1.00 12.21 41 TYR A N 4
ATOM 3259 C CA . TYR A 1 41 ? -0.969 21.634 -14.210 1.00 22.43 41 TYR A CA 4
ATOM 3260 C C . TYR A 1 41 ? -0.840 20.208 -13.682 1.00 62.25 41 TYR A C 4
ATOM 3261 O O . TYR A 1 41 ? -0.910 19.244 -14.445 1.00 15.43 41 TYR A O 4
ATOM 3279 N N . GLU A 1 42 ? -0.651 20.083 -12.373 1.00 23.05 42 GLU A N 4
ATOM 3280 C CA . GLU A 1 42 ? -0.512 18.775 -11.743 1.00 4.23 42 GLU A CA 4
ATOM 3281 C C . GLU A 1 42 ? -1.597 17.819 -12.229 1.00 64.22 42 GLU A C 4
ATOM 3282 O O . GLU A 1 42 ? -1.311 16.840 -12.918 1.00 75.10 42 GLU A O 4
ATOM 3294 N N . GLU A 1 43 ? -2.841 18.110 -11.865 1.00 13.54 43 GLU A N 4
ATOM 3295 C CA . GLU A 1 43 ? -3.969 17.276 -12.263 1.00 23.33 43 GLU A CA 4
ATOM 3296 C C . GLU A 1 43 ? -4.020 17.118 -13.780 1.00 21.13 43 GLU A C 4
ATOM 3297 O O . GLU A 1 43 ? -4.564 16.142 -14.295 1.00 40.42 43 GLU A O 4
ATOM 3309 N N . GLY A 1 44 ? -3.449 18.087 -14.489 1.00 61.43 44 GLY A N 4
ATOM 3310 C CA . GLY A 1 44 ? -3.441 18.038 -15.940 1.00 23.53 44 GLY A CA 4
ATOM 3311 C C . GLY A 1 44 ? -2.580 16.911 -16.477 1.00 35.12 44 GLY A C 4
ATOM 3312 O O . GLY A 1 44 ? -2.906 16.304 -17.498 1.00 45.23 44 GLY A O 4
ATOM 3316 N N . LEU A 1 45 ? -1.479 16.630 -15.789 1.00 50.42 45 LEU A N 4
ATOM 3317 C CA . LEU A 1 45 ? -0.568 15.570 -16.204 1.00 25.51 45 LEU A CA 4
ATOM 3318 C C . LEU A 1 45 ? -0.830 14.288 -15.419 1.00 0.31 45 LEU A C 4
ATOM 3319 O O . LEU A 1 45 ? -0.518 13.190 -15.880 1.00 5.33 45 LEU A O 4
ATOM 3335 N N . VAL A 1 46 ? -1.408 14.436 -14.231 1.00 51.10 46 VAL A N 4
ATOM 3336 C CA . VAL A 1 46 ? -1.716 13.291 -13.383 1.00 32.20 46 VAL A CA 4
ATOM 3337 C C . VAL A 1 46 ? -2.883 12.488 -13.946 1.00 72.14 46 VAL A C 4
ATOM 3338 O O . VAL A 1 46 ? -2.956 11.271 -13.770 1.00 54.23 46 VAL A O 4
ATOM 3351 N N . HIS A 1 47 ? -3.795 13.177 -14.626 1.00 20.53 47 HIS A N 4
ATOM 3352 C CA . HIS A 1 47 ? -4.960 12.527 -15.217 1.00 5.10 47 HIS A CA 4
ATOM 3353 C C . HIS A 1 47 ? -4.677 12.111 -16.658 1.00 1.55 47 HIS A C 4
ATOM 3354 O O . HIS A 1 47 ? -5.588 11.742 -17.397 1.00 21.21 47 HIS A O 4
ATOM 3368 N N . ASN A 1 48 ? -3.408 12.176 -17.049 1.00 33.22 48 ASN A N 4
ATOM 3369 C CA . ASN A 1 48 ? -3.006 11.807 -18.401 1.00 51.44 48 ASN A CA 4
ATOM 3370 C C . ASN A 1 48 ? -2.024 10.641 -18.378 1.00 25.51 48 ASN A C 4
ATOM 3371 O O . ASN A 1 48 ? -1.930 9.875 -19.336 1.00 63.13 48 ASN A O 4
ATOM 3382 N N . GLY A 1 49 ? -1.293 10.511 -17.275 1.00 2.24 49 GLY A N 4
ATOM 3383 C CA . GLY A 1 49 ? -0.327 9.435 -17.146 1.00 53.41 49 GLY A CA 4
ATOM 3384 C C . GLY A 1 49 ? 1.061 9.940 -16.804 1.00 73.32 49 GLY A C 4
ATOM 3385 O O . GLY A 1 49 ? 2.060 9.375 -17.248 1.00 22.52 49 GLY A O 4
ATOM 3389 N N . TRP A 1 50 ? 1.123 11.006 -16.015 1.00 52.12 50 TRP A N 4
ATOM 3390 C CA . TRP A 1 50 ? 2.399 11.588 -15.616 1.00 24.33 50 TRP A CA 4
ATOM 3391 C C . TRP A 1 50 ? 2.521 11.643 -14.097 1.00 13.11 50 TRP A C 4
ATOM 3392 O O . TRP A 1 50 ? 3.489 12.182 -13.562 1.00 5.33 50 TRP A O 4
ATOM 3413 N N . ASP A 1 51 ? 1.533 11.083 -13.408 1.00 32.40 51 ASP A N 4
ATOM 3414 C CA . ASP A 1 51 ? 1.530 11.067 -11.950 1.00 3.33 51 ASP A CA 4
ATOM 3415 C C . ASP A 1 51 ? 2.838 10.497 -11.410 1.00 20.20 51 ASP A C 4
ATOM 3416 O O . ASP A 1 51 ? 3.259 10.825 -10.300 1.00 72.24 51 ASP A O 4
ATOM 3425 N N . ASP A 1 52 ? 3.475 9.641 -12.201 1.00 63.03 52 ASP A N 4
ATOM 3426 C CA . ASP A 1 52 ? 4.735 9.024 -11.803 1.00 44.31 52 ASP A CA 4
ATOM 3427 C C . ASP A 1 52 ? 5.920 9.888 -12.226 1.00 22.45 52 ASP A C 4
ATOM 3428 O O . ASP A 1 52 ? 6.271 9.945 -13.405 1.00 13.40 52 ASP A O 4
ATOM 3437 N N . LEU A 1 53 ? 6.533 10.558 -11.256 1.00 34.22 53 LEU A N 4
ATOM 3438 C CA . LEU A 1 53 ? 7.678 11.420 -11.527 1.00 20.32 53 LEU A CA 4
ATOM 3439 C C . LEU A 1 53 ? 8.735 10.681 -12.341 1.00 72.34 53 LEU A C 4
ATOM 3440 O O . LEU A 1 53 ? 9.464 11.288 -13.125 1.00 74.54 53 LEU A O 4
ATOM 3456 N N . GLU A 1 54 ? 8.810 9.367 -12.151 1.00 52.12 54 GLU A N 4
ATOM 3457 C CA . GLU A 1 54 ? 9.777 8.546 -12.870 1.00 32.20 54 GLU A CA 4
ATOM 3458 C C . GLU A 1 54 ? 9.554 8.637 -14.377 1.00 24.21 54 GLU A C 4
ATOM 3459 O O . GLU A 1 54 ? 10.507 8.709 -15.153 1.00 43.22 54 GLU A O 4
ATOM 3471 N N . PHE A 1 55 ? 8.289 8.632 -14.784 1.00 22.14 55 PHE A N 4
ATOM 3472 C CA . PHE A 1 55 ? 7.940 8.712 -16.197 1.00 43.23 55 PHE A CA 4
ATOM 3473 C C . PHE A 1 55 ? 7.994 10.156 -16.689 1.00 73.55 55 PHE A C 4
ATOM 3474 O O . PHE A 1 55 ? 8.484 10.432 -17.785 1.00 53.32 55 PHE A O 4
ATOM 3491 N N . LEU A 1 56 ? 7.486 11.072 -15.873 1.00 33.23 56 LEU A N 4
ATOM 3492 C CA . LEU A 1 56 ? 7.474 12.488 -16.224 1.00 22.32 56 LEU A CA 4
ATOM 3493 C C . LEU A 1 56 ? 8.893 13.009 -16.431 1.00 33.13 56 LEU A C 4
ATOM 3494 O O . LEU A 1 56 ? 9.097 14.049 -17.056 1.00 4.31 56 LEU A O 4
ATOM 3510 N N . SER A 1 57 ? 9.869 12.278 -15.903 1.00 62.53 57 SER A N 4
ATOM 3511 C CA . SER A 1 57 ? 11.269 12.667 -16.029 1.00 31.23 57 SER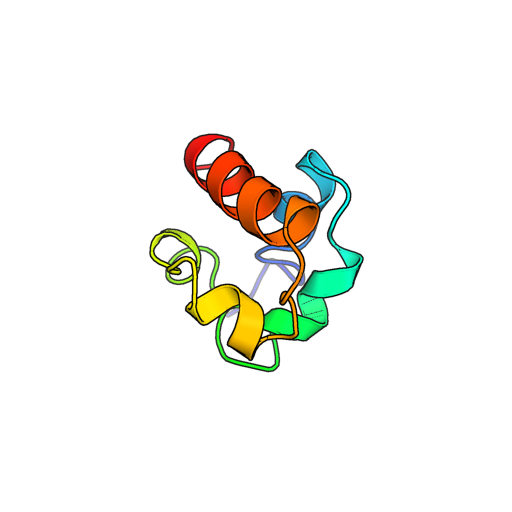 A CA 4
ATOM 3512 C C . SER A 1 57 ? 11.759 12.479 -17.461 1.00 72.23 57 SER A C 4
ATOM 3513 O O . SER A 1 57 ? 12.854 12.915 -17.817 1.00 55.41 57 SER A O 4
ATOM 3521 N N . ASP A 1 58 ? 10.940 11.826 -18.279 1.00 10.13 58 ASP A N 4
ATOM 3522 C CA . ASP A 1 58 ? 11.288 11.580 -19.673 1.00 51.25 58 ASP A CA 4
ATOM 3523 C C . ASP A 1 58 ? 10.321 12.299 -20.609 1.00 42.05 58 ASP A C 4
ATOM 3524 O O . ASP A 1 58 ? 10.461 12.234 -21.831 1.00 61.11 58 ASP A O 4
ATOM 3533 N N . ILE A 1 59 ? 9.341 12.983 -20.028 1.00 62.43 59 ILE A N 4
ATOM 3534 C CA . ILE A 1 59 ? 8.352 13.713 -20.811 1.00 12.14 59 ILE A CA 4
ATOM 3535 C C . ILE A 1 59 ? 9.023 14.632 -21.826 1.00 60.41 59 ILE A C 4
ATOM 3536 O O . ILE A 1 59 ? 10.049 15.249 -21.539 1.00 11.51 59 ILE A O 4
ATOM 3552 N N . THR A 1 60 ? 8.436 14.719 -23.016 1.00 22.21 60 THR A N 4
ATOM 3553 C CA . THR A 1 60 ? 8.976 15.562 -24.074 1.00 43.35 60 THR A CA 4
ATOM 3554 C C . THR A 1 60 ? 8.410 16.975 -23.994 1.00 44.51 60 THR A C 4
ATOM 3555 O O . THR A 1 60 ? 7.699 17.315 -23.050 1.00 14.42 60 THR A O 4
ATOM 3566 N N . GLU A 1 61 ? 8.731 17.794 -24.991 1.00 43.21 61 GLU A N 4
ATOM 3567 C CA . GLU A 1 61 ? 8.254 19.171 -25.031 1.00 52.45 61 GLU A CA 4
ATOM 3568 C C . GLU A 1 61 ? 6.804 19.231 -25.503 1.00 34.23 61 GLU A C 4
ATOM 3569 O O . GLU A 1 61 ? 6.042 20.105 -25.090 1.00 61.21 61 GLU A O 4
ATOM 3581 N N . GLU A 1 62 ? 6.430 18.295 -26.370 1.00 24.22 62 GLU A N 4
ATOM 3582 C CA . GLU A 1 62 ? 5.072 18.242 -26.898 1.00 64.12 62 GLU A CA 4
ATOM 3583 C C . GLU A 1 62 ? 4.139 17.523 -25.928 1.00 52.42 62 GLU A C 4
ATOM 3584 O O . GLU A 1 62 ? 2.973 17.891 -25.785 1.00 13.44 62 GLU A O 4
ATOM 3596 N N . ASP A 1 63 ? 4.660 16.497 -25.266 1.00 21.24 63 ASP A N 4
ATOM 3597 C CA . ASP A 1 63 ? 3.875 15.726 -24.309 1.00 14.13 63 ASP A CA 4
ATOM 3598 C C . ASP A 1 63 ? 3.216 16.643 -23.283 1.00 14.10 63 ASP A C 4
ATOM 3599 O O . ASP A 1 63 ? 2.160 16.322 -22.735 1.00 40.42 63 ASP A O 4
ATOM 3608 N N . LEU A 1 64 ? 3.845 17.784 -23.027 1.00 2.52 64 LEU A N 4
ATOM 3609 C CA . LEU A 1 64 ? 3.321 18.748 -22.066 1.00 12.54 64 LEU A CA 4
ATOM 3610 C C . LEU A 1 64 ? 1.976 19.300 -22.527 1.00 15.25 64 LEU A C 4
ATOM 3611 O O . LEU A 1 64 ? 1.084 19.546 -21.715 1.00 3.34 64 LEU A O 4
ATOM 3627 N N . GLU A 1 65 ? 1.836 19.490 -23.835 1.00 23.11 65 GLU A N 4
ATOM 3628 C CA . GLU A 1 65 ? 0.599 20.011 -24.403 1.00 54.11 65 GLU A CA 4
ATOM 3629 C C . GLU A 1 65 ? -0.547 19.022 -24.210 1.00 55.21 65 GLU A C 4
ATOM 3630 O O . GLU A 1 65 ? -1.716 19.408 -24.186 1.00 4.24 65 GLU A O 4
ATOM 3642 N N . GLU A 1 66 ? -0.203 17.745 -24.074 1.00 51.44 66 GLU A N 4
ATOM 3643 C CA . GLU A 1 66 ? -1.203 16.701 -23.885 1.00 52.21 66 GLU A CA 4
ATOM 3644 C C . GLU A 1 66 ? -1.939 16.886 -22.561 1.00 41.00 66 GLU A C 4
ATOM 3645 O O . GLU A 1 66 ? -3.133 16.606 -22.458 1.00 2.41 66 GLU A O 4
ATOM 3657 N N . ALA A 1 67 ? -1.217 17.358 -21.550 1.00 45.55 67 ALA A N 4
ATOM 3658 C CA . ALA A 1 67 ? -1.800 17.582 -20.234 1.00 2.15 67 ALA A CA 4
ATOM 3659 C C . ALA A 1 67 ? -2.412 18.975 -20.134 1.00 12.13 67 ALA A C 4
ATOM 3660 O O . ALA A 1 67 ? -2.951 19.354 -19.095 1.00 4.15 67 ALA A O 4
ATOM 3667 N N . GLY A 1 68 ? -2.325 19.734 -21.222 1.00 13.31 68 GLY A N 4
ATOM 3668 C CA . GLY A 1 68 ? -2.875 21.077 -21.235 1.00 44.50 68 GLY A CA 4
ATOM 3669 C C . GLY A 1 68 ? -1.798 22.144 -21.207 1.00 51.30 68 GLY A C 4
ATOM 3670 O O . GLY A 1 68 ? -2.094 23.337 -21.281 1.00 42.10 68 GLY A O 4
ATOM 3674 N N . VAL A 1 69 ? -0.545 21.715 -21.098 1.00 43.42 69 VAL A N 4
ATOM 3675 C CA . VAL A 1 69 ? 0.580 22.643 -21.060 1.00 30.52 69 VAL A CA 4
ATOM 3676 C C . VAL A 1 69 ? 0.993 23.063 -22.466 1.00 5.45 69 VAL A C 4
ATOM 3677 O O . VAL A 1 69 ? 1.872 22.453 -23.073 1.00 25.31 69 VAL A O 4
ATOM 3690 N N . GLN A 1 70 ? 0.354 24.111 -22.976 1.00 31.30 70 GLN A N 4
ATOM 3691 C CA . GLN A 1 70 ? 0.656 24.613 -24.311 1.00 53.11 70 GLN A CA 4
ATOM 3692 C C . GLN A 1 70 ? 1.160 26.051 -24.250 1.00 44.04 70 GLN A C 4
ATOM 3693 O O . GLN A 1 70 ? 0.775 26.889 -25.065 1.00 50.44 70 GLN A O 4
ATOM 3707 N N . ASP A 1 71 ? 2.024 26.329 -23.280 1.00 12.11 71 ASP A N 4
ATOM 3708 C CA . ASP A 1 71 ? 2.582 27.666 -23.113 1.00 61.11 71 ASP A CA 4
ATOM 3709 C C . ASP A 1 71 ? 4.107 27.625 -23.136 1.00 31.33 71 ASP A C 4
ATOM 3710 O O . ASP A 1 71 ? 4.731 26.632 -22.760 1.00 1.30 71 ASP A O 4
ATOM 3719 N N . PRO A 1 72 ? 4.722 28.727 -23.588 1.00 3.42 72 PRO A N 4
ATOM 3720 C CA . PRO A 1 72 ? 6.181 28.842 -23.671 1.00 24.10 72 PRO A CA 4
ATOM 3721 C C . PRO A 1 72 ? 6.836 28.922 -22.296 1.00 71.40 72 PRO A C 4
ATOM 3722 O O . PRO A 1 72 ? 7.787 28.196 -22.008 1.00 44.23 72 PRO A O 4
ATOM 3733 N N . ALA A 1 73 ? 6.319 29.807 -21.450 1.00 44.13 73 ALA A N 4
ATOM 3734 C CA . ALA A 1 73 ? 6.852 29.979 -20.105 1.00 4.33 73 ALA A CA 4
ATOM 3735 C C . ALA A 1 73 ? 6.563 28.758 -19.239 1.00 61.31 73 ALA A C 4
ATOM 3736 O O . ALA A 1 73 ? 7.256 28.505 -18.253 1.00 14.14 73 ALA A O 4
ATOM 3743 N N . HIS A 1 74 ? 5.535 28.003 -19.614 1.00 23.51 74 HIS A N 4
ATOM 3744 C CA . HIS A 1 74 ? 5.154 26.807 -18.871 1.00 23.50 74 HIS A CA 4
ATOM 3745 C C . HIS A 1 74 ? 5.937 25.591 -19.359 1.00 40.33 74 HIS A C 4
ATOM 3746 O O . HIS A 1 74 ? 6.289 24.710 -18.575 1.00 60.10 74 HIS A O 4
ATOM 3760 N N . LYS A 1 75 ? 6.206 25.550 -20.660 1.00 12.31 75 LYS A N 4
ATOM 3761 C CA . LYS A 1 75 ? 6.947 24.444 -21.254 1.00 40.20 75 LYS A CA 4
ATOM 3762 C C . LYS A 1 75 ? 8.437 24.562 -20.949 1.00 70.32 75 LYS A C 4
ATOM 3763 O O . LYS A 1 75 ? 9.127 23.556 -20.783 1.00 43.00 75 LYS A O 4
ATOM 3782 N N . ARG A 1 76 ? 8.926 25.795 -20.876 1.00 12.41 76 ARG A N 4
ATOM 3783 C CA . ARG A 1 76 ? 10.334 26.044 -20.591 1.00 32.43 76 ARG A CA 4
ATOM 3784 C C . ARG A 1 76 ? 10.638 25.814 -19.113 1.00 71.11 76 ARG A C 4
ATOM 3785 O O . ARG A 1 76 ? 11.774 25.516 -18.741 1.00 34.01 76 ARG A O 4
ATOM 3806 N N . LEU A 1 77 ? 9.617 25.955 -18.276 1.00 35.05 77 LEU A N 4
ATOM 3807 C CA . LEU A 1 77 ? 9.774 25.763 -16.838 1.00 11.51 77 LEU A CA 4
ATOM 3808 C C . LEU A 1 77 ? 9.852 24.280 -16.491 1.00 54.04 77 LEU A C 4
ATOM 3809 O O . LEU A 1 77 ? 10.733 23.851 -15.745 1.00 54.11 77 LEU A O 4
ATOM 3825 N N . LEU A 1 78 ? 8.926 23.501 -17.040 1.00 31.35 78 LEU A N 4
ATOM 3826 C CA . LEU A 1 78 ? 8.890 22.064 -16.791 1.00 24.34 78 LEU A CA 4
ATOM 3827 C C . LEU A 1 78 ? 10.252 21.431 -17.059 1.00 72.34 78 LEU A C 4
ATOM 3828 O O . LEU A 1 78 ? 10.783 20.697 -16.225 1.00 3.45 78 LEU A O 4
ATOM 3844 N N . LEU A 1 79 ? 10.812 21.720 -18.228 1.00 45.14 79 LEU A N 4
ATOM 3845 C CA . LEU A 1 79 ? 12.114 21.181 -18.607 1.00 41.11 79 LEU A CA 4
ATOM 3846 C C . LEU A 1 79 ? 13.171 21.527 -17.563 1.00 62.03 79 LEU A C 4
ATOM 3847 O O . LEU A 1 79 ? 13.978 20.680 -17.178 1.00 13.42 79 LEU A O 4
ATOM 3863 N N . ASP A 1 80 ? 13.160 22.775 -17.108 1.00 52.15 80 ASP A N 4
ATOM 3864 C CA . ASP A 1 80 ? 14.115 23.232 -16.106 1.00 45.54 80 ASP A CA 4
ATOM 3865 C C . ASP A 1 80 ? 13.851 22.567 -14.759 1.00 71.15 80 ASP A C 4
ATOM 3866 O O . ASP A 1 80 ? 14.773 22.333 -13.978 1.00 3.54 80 ASP A O 4
ATOM 3875 N N . THR A 1 81 ? 12.584 22.264 -14.493 1.00 70.14 81 THR A N 4
ATOM 3876 C CA . THR A 1 81 ? 12.197 21.628 -13.241 1.00 22.44 81 THR A CA 4
ATOM 3877 C C . THR A 1 81 ? 12.612 20.161 -13.218 1.00 23.02 81 THR A C 4
ATOM 3878 O O . THR A 1 81 ? 12.766 19.565 -12.151 1.00 4.23 81 THR A O 4
ATOM 3889 N N . LEU A 1 82 ? 12.793 19.584 -14.401 1.00 33.35 82 LEU A N 4
ATOM 3890 C CA . LEU A 1 82 ? 13.191 18.185 -14.516 1.00 44.24 82 LEU A CA 4
ATOM 3891 C C . LEU A 1 82 ? 14.573 17.961 -13.911 1.00 23.11 82 LEU A C 4
ATOM 3892 O O . LEU A 1 82 ? 14.741 17.136 -13.013 1.00 70.24 82 LEU A O 4
ATOM 3908 N N . GLN A 1 83 ? 15.558 18.702 -14.407 1.00 45.31 83 GLN A N 4
ATOM 3909 C CA . GLN A 1 83 ? 16.925 18.585 -13.913 1.00 64.13 83 GLN A CA 4
ATOM 3910 C C . GLN A 1 83 ? 17.047 19.158 -12.505 1.00 52.54 83 GLN A C 4
ATOM 3911 O O . GLN A 1 83 ? 17.916 18.755 -11.732 1.00 64.20 83 GLN A O 4
ATOM 3925 N N . LEU A 1 84 ? 16.171 20.102 -12.179 1.00 35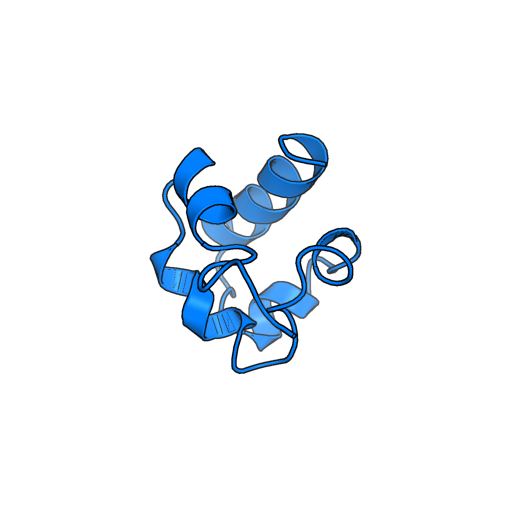.01 84 LEU A N 4
ATOM 3926 C CA . LEU A 1 84 ? 16.179 20.732 -10.863 1.00 44.12 84 LEU A CA 4
ATOM 3927 C C . LEU A 1 84 ? 16.003 19.693 -9.761 1.00 14.14 84 LEU A C 4
ATOM 3928 O O . LEU A 1 84 ? 16.894 19.491 -8.936 1.00 32.30 84 LEU A O 4
ATOM 3944 N N . SER A 1 85 ? 14.847 19.036 -9.754 1.00 23.22 85 SER A N 4
ATOM 3945 C CA . SER A 1 85 ? 14.553 18.018 -8.752 1.00 13.34 85 SER A CA 4
ATOM 3946 C C . SER A 1 85 ? 14.726 16.618 -9.332 1.00 1.01 85 SER A C 4
ATOM 3947 O O . SER A 1 85 ? 14.123 15.656 -8.855 1.00 51.25 85 SER A O 4
ATOM 3955 N N . LYS A 1 86 ? 15.555 16.511 -10.365 1.00 2.13 86 LYS A N 4
ATOM 3956 C CA . LYS A 1 86 ? 15.811 15.230 -11.012 1.00 22.45 86 LYS A CA 4
ATOM 3957 C C . LYS A 1 86 ? 16.821 15.384 -12.144 1.00 61.11 86 LYS A C 4
ATOM 3958 O O . LYS A 1 86 ? 17.109 14.429 -12.866 1.00 45.11 86 LYS A O 4
ATOM 3977 N N . SER A 1 22 ? 7.302 5.446 -7.258 1.00 2.14 22 SER A N 5
ATOM 3978 C CA . SER A 1 22 ? 6.184 6.365 -7.077 1.00 62.24 22 SER A CA 5
ATOM 3979 C C . SER A 1 22 ? 5.642 6.288 -5.653 1.00 45.42 22 SER A C 5
ATOM 3980 O O . SER A 1 22 ? 5.950 5.358 -4.909 1.00 54.02 22 SER A O 5
ATOM 3988 N N . GLY A 1 23 ? 4.833 7.276 -5.281 1.00 23.44 23 GLY A N 5
ATOM 3989 C CA . GLY A 1 23 ? 4.261 7.303 -3.947 1.00 61.52 23 GLY A CA 5
ATOM 3990 C C . GLY A 1 23 ? 5.291 7.616 -2.880 1.00 64.05 23 GLY A C 5
ATOM 3991 O O . GLY A 1 23 ? 5.898 6.710 -2.307 1.00 12.10 23 GLY A O 5
ATOM 3995 N N . LEU A 1 24 ? 5.492 8.902 -2.614 1.00 21.21 24 LEU A N 5
ATOM 3996 C CA . LEU A 1 24 ? 6.458 9.333 -1.609 1.00 40.24 24 LEU A CA 5
ATOM 3997 C C . LEU A 1 24 ? 5.813 10.286 -0.608 1.00 23.12 24 LEU A C 5
ATOM 3998 O O . LEU A 1 24 ? 5.993 11.500 -0.686 1.00 45.40 24 LEU A O 5
ATOM 4014 N N . GLY A 1 25 ? 5.062 9.725 0.335 1.00 1.44 25 GLY A N 5
ATOM 4015 C CA . GLY A 1 25 ? 4.404 10.539 1.341 1.00 53.35 25 GLY A CA 5
ATOM 4016 C C . GLY A 1 25 ? 3.111 11.150 0.837 1.00 71.43 25 GLY A C 5
ATOM 4017 O O . GLY A 1 25 ? 2.790 12.293 1.159 1.00 23.14 25 GLY A O 5
ATOM 4021 N N . GLU A 1 26 ? 2.368 10.386 0.042 1.00 71.22 26 GLU A N 5
ATOM 4022 C CA . GLU A 1 26 ? 1.104 10.860 -0.509 1.00 41.43 26 GLU A CA 5
ATOM 4023 C C . GLU A 1 26 ? 1.310 12.136 -1.321 1.00 75.03 26 GLU A C 5
ATOM 4024 O O . GLU A 1 26 ? 0.534 13.085 -1.213 1.00 12.13 26 GLU A O 5
ATOM 4036 N N . ALA A 1 27 ? 2.361 12.150 -2.134 1.00 74.15 27 ALA A N 5
ATOM 4037 C CA . ALA A 1 27 ? 2.668 13.307 -2.966 1.00 11.12 27 ALA A CA 5
ATOM 4038 C C . ALA A 1 27 ? 3.667 12.947 -4.060 1.00 3.21 27 ALA A C 5
ATOM 4039 O O . ALA A 1 27 ? 4.855 13.250 -3.953 1.00 60.53 27 ALA A O 5
ATOM 4046 N N . GLY A 1 28 ? 3.178 12.298 -5.112 1.00 52.33 28 GLY A N 5
ATOM 4047 C CA . GLY A 1 28 ? 4.042 11.907 -6.210 1.00 41.14 28 GLY A CA 5
ATOM 4048 C C . GLY A 1 28 ? 4.623 13.099 -6.944 1.00 4.51 28 GLY A C 5
ATOM 4049 O O . GLY A 1 28 ? 5.715 13.565 -6.618 1.00 60.11 28 GLY A O 5
ATOM 4053 N N . MET A 1 29 ? 3.893 13.594 -7.938 1.00 43.12 29 MET A N 5
ATOM 4054 C CA . MET A 1 29 ? 4.344 14.740 -8.720 1.00 70.52 29 MET A CA 5
ATOM 4055 C C . MET A 1 29 ? 3.723 16.032 -8.199 1.00 70.31 29 MET A C 5
ATOM 4056 O O . MET A 1 29 ? 3.506 16.977 -8.957 1.00 61.12 29 MET A O 5
ATOM 4070 N N . SER A 1 30 ? 3.439 16.065 -6.901 1.00 51.11 30 SER A N 5
ATOM 4071 C CA . SER A 1 30 ? 2.839 17.240 -6.280 1.00 11.11 30 SER A CA 5
ATOM 4072 C C . SER A 1 30 ? 3.914 18.212 -5.805 1.00 3.40 30 SER A C 5
ATOM 4073 O O . SER A 1 30 ? 4.139 19.255 -6.419 1.00 13.12 30 SER A O 5
ATOM 4081 N N . ALA A 1 31 ? 4.576 17.862 -4.707 1.00 44.41 31 ALA A N 5
ATOM 4082 C CA . ALA A 1 31 ? 5.630 18.702 -4.150 1.00 34.12 31 ALA A CA 5
ATOM 4083 C C . ALA A 1 31 ? 6.716 18.978 -5.184 1.00 2.05 31 ALA A C 5
ATOM 4084 O O . ALA A 1 31 ? 7.451 19.960 -5.078 1.00 23.33 31 ALA A O 5
ATOM 4091 N N . TRP A 1 32 ? 6.812 18.107 -6.181 1.00 21.40 32 TRP A N 5
ATOM 4092 C CA . TRP A 1 32 ? 7.810 18.257 -7.234 1.00 23.03 32 TRP A CA 5
ATOM 4093 C C . TRP A 1 32 ? 7.551 19.516 -8.053 1.00 45.24 32 TRP A C 5
ATOM 4094 O O . TRP A 1 32 ? 8.469 20.293 -8.324 1.00 32.43 32 TRP A O 5
ATOM 4115 N N . LEU A 1 33 ? 6.298 19.714 -8.446 1.00 70.35 33 LEU A N 5
ATOM 4116 C CA . LEU A 1 33 ? 5.918 20.880 -9.236 1.00 5.31 33 LEU A CA 5
ATOM 4117 C C . LEU A 1 33 ? 5.992 22.152 -8.398 1.00 11.44 33 LEU A C 5
ATOM 4118 O O . LEU A 1 33 ? 6.019 23.260 -8.934 1.00 0.32 33 LEU A O 5
ATOM 4134 N N . ARG A 1 34 ? 6.026 21.985 -7.080 1.00 11.24 34 ARG A N 5
ATOM 4135 C CA . ARG A 1 34 ? 6.097 23.120 -6.167 1.00 64.00 34 ARG A CA 5
ATOM 4136 C C . ARG A 1 34 ? 7.482 23.761 -6.204 1.00 74.10 34 ARG A C 5
ATOM 4137 O O . ARG A 1 34 ? 7.656 24.909 -5.797 1.00 11.03 34 ARG A O 5
ATOM 4158 N N . ALA A 1 35 ? 8.463 23.010 -6.695 1.00 14.54 35 ALA A N 5
ATOM 4159 C CA . ALA A 1 35 ? 9.831 23.506 -6.786 1.00 75.41 35 ALA A CA 5
ATOM 4160 C C . ALA A 1 35 ? 9.974 24.515 -7.920 1.00 64.33 35 ALA A C 5
ATOM 4161 O O . ALA A 1 35 ? 10.943 25.273 -7.969 1.00 42.15 35 ALA A O 5
ATOM 4168 N N . ILE A 1 36 ? 9.006 24.518 -8.830 1.00 34.33 36 ILE A N 5
ATOM 4169 C CA . ILE A 1 36 ? 9.025 25.434 -9.963 1.00 2.31 36 ILE A CA 5
ATOM 4170 C C . ILE A 1 36 ? 7.727 26.229 -10.049 1.00 52.43 36 ILE A C 5
ATOM 4171 O O . ILE A 1 36 ? 7.549 27.051 -10.947 1.00 55.23 36 ILE A O 5
ATOM 4187 N N . GLY A 1 37 ? 6.822 25.980 -9.107 1.00 62.43 37 GLY A N 5
ATOM 4188 C CA . GLY A 1 37 ? 5.552 26.681 -9.094 1.00 0.31 37 GLY A CA 5
ATOM 4189 C C . GLY A 1 37 ? 4.695 26.352 -10.300 1.00 32.21 37 GLY A C 5
ATOM 4190 O O . GLY A 1 37 ? 4.226 27.249 -11.002 1.00 31.04 37 GLY A O 5
ATOM 4194 N N . LEU A 1 38 ? 4.490 25.062 -10.543 1.00 42.04 38 LEU A N 5
ATOM 4195 C CA . LEU A 1 38 ? 3.685 24.615 -11.675 1.00 14.43 38 LEU A CA 5
ATOM 4196 C C . LEU A 1 38 ? 2.842 23.401 -11.297 1.00 53.54 38 LEU A C 5
ATOM 4197 O O . LEU A 1 38 ? 2.616 22.512 -12.117 1.00 41.13 38 LEU A O 5
ATOM 4213 N N . GLU A 1 39 ? 2.378 23.373 -10.052 1.00 13.51 39 GLU A N 5
ATOM 4214 C CA . GLU A 1 39 ? 1.558 22.269 -9.567 1.00 63.14 39 GLU A CA 5
ATOM 4215 C C . GLU A 1 39 ? 0.132 22.374 -10.101 1.00 4.42 39 GLU A C 5
ATOM 4216 O O . GLU A 1 39 ? -0.619 21.399 -10.092 1.00 65.13 39 GLU A O 5
ATOM 4228 N N . ARG A 1 40 ? -0.233 23.565 -10.564 1.00 12.33 40 ARG A N 5
ATOM 4229 C CA . ARG A 1 40 ? -1.569 23.800 -11.099 1.00 62.43 40 ARG A CA 5
ATOM 4230 C C . ARG A 1 40 ? -1.844 22.888 -12.292 1.00 31.15 40 ARG A C 5
ATOM 4231 O O . ARG A 1 40 ? -2.997 22.670 -12.666 1.00 24.30 40 ARG A O 5
ATOM 4252 N N . TYR A 1 41 ? -0.779 22.359 -12.883 1.00 51.25 41 TYR A N 5
ATOM 4253 C CA . TYR A 1 41 ? -0.905 21.474 -14.035 1.00 35.30 41 TYR A CA 5
ATOM 4254 C C . TYR A 1 41 ? -0.861 20.011 -13.605 1.00 34.34 41 TYR A C 5
ATOM 4255 O O . TYR A 1 41 ? -1.034 19.107 -14.422 1.00 14.13 41 TYR A O 5
ATOM 4273 N N . GLU A 1 42 ? -0.629 19.787 -12.315 1.00 31.30 42 GLU A N 5
ATOM 4274 C CA . GLU A 1 42 ? -0.562 18.434 -11.775 1.00 70.33 42 GLU A CA 5
ATOM 4275 C C . GLU A 1 42 ? -1.722 17.585 -12.288 1.00 41.25 42 GLU A C 5
ATOM 4276 O O . GLU A 1 42 ? -1.521 16.631 -13.039 1.00 51.23 42 GLU A O 5
ATOM 4288 N N . GLU A 1 43 ? -2.935 17.940 -11.877 1.00 1.34 43 GLU A N 5
ATOM 4289 C CA . GLU A 1 43 ? -4.127 17.211 -12.294 1.00 25.45 43 GLU A CA 5
ATOM 4290 C C . GLU A 1 43 ? -4.225 17.153 -13.815 1.00 41.43 43 GLU A C 5
ATOM 4291 O O . GLU A 1 43 ? -4.848 16.252 -14.375 1.00 22.15 43 GLU A O 5
ATOM 4303 N N . GLY A 1 44 ? -3.605 18.124 -14.480 1.00 2.14 44 GLY A N 5
ATOM 4304 C CA . GLY A 1 44 ? -3.635 18.167 -15.930 1.00 23.11 44 GLY A CA 5
ATOM 4305 C C . GLY A 1 44 ? -2.856 17.029 -16.560 1.00 30.04 44 GLY A C 5
ATOM 4306 O O . GLY A 1 44 ? -3.239 16.510 -17.609 1.00 53.41 44 GLY A O 5
ATOM 4310 N N . LEU A 1 45 ? -1.759 16.640 -15.920 1.00 22.12 45 LEU A N 5
ATOM 4311 C CA . LEU A 1 45 ? -0.922 15.557 -16.425 1.00 33.45 45 LEU A CA 5
ATOM 4312 C C . LEU A 1 45 ? -1.246 14.244 -15.718 1.00 10.11 45 LEU A C 5
ATOM 4313 O O . LEU A 1 45 ? -0.999 13.162 -16.251 1.00 41.30 45 LEU A O 5
ATOM 4329 N N . VAL A 1 46 ? -1.803 14.347 -14.515 1.00 43.12 46 VAL A N 5
ATOM 4330 C CA . VAL A 1 46 ? -2.164 13.169 -13.736 1.00 62.44 46 VAL A CA 5
ATOM 4331 C C . VAL A 1 46 ? -3.404 12.491 -14.309 1.00 24.54 46 VAL A C 5
ATOM 4332 O O . VAL A 1 46 ? -3.565 11.275 -14.200 1.00 74.52 46 VAL A O 5
ATOM 4345 N N . HIS A 1 47 ? -4.277 13.285 -14.919 1.00 73.11 47 HIS A N 5
ATOM 4346 C CA . HIS A 1 47 ? -5.504 12.761 -15.510 1.00 45.13 47 HIS A CA 5
ATOM 4347 C C . HIS A 1 47 ? -5.289 12.401 -16.977 1.00 42.44 47 HIS A C 5
ATOM 4348 O O . HIS A 1 47 ? -6.246 12.196 -17.722 1.00 61.04 47 HIS A O 5
ATOM 4362 N N . ASN A 1 48 ? -4.026 12.328 -17.385 1.00 22.11 48 ASN A N 5
ATOM 4363 C CA . ASN A 1 48 ? -3.686 11.994 -18.763 1.00 43.43 48 ASN A CA 5
ATOM 4364 C C . ASN A 1 48 ? -2.771 10.775 -18.818 1.00 24.20 48 ASN A C 5
ATOM 4365 O O . ASN A 1 48 ? -2.838 9.977 -19.752 1.00 23.43 48 ASN A O 5
ATOM 4376 N N . GLY A 1 49 ? -1.915 10.637 -17.809 1.00 15.50 49 GLY A N 5
ATOM 4377 C CA . GLY A 1 49 ? -0.999 9.513 -17.761 1.00 35.12 49 GLY A CA 5
ATOM 4378 C C . GLY A 1 49 ? 0.415 9.932 -17.411 1.00 72.32 49 GLY A C 5
ATOM 4379 O O . GLY A 1 49 ? 1.381 9.386 -17.945 1.00 55.54 49 GLY A O 5
ATOM 4383 N N . TRP A 1 50 ? 0.537 10.903 -16.514 1.00 24.13 50 TRP A N 5
ATOM 4384 C CA . TRP A 1 50 ? 1.845 11.396 -16.095 1.00 33.31 50 TRP A CA 5
ATOM 4385 C C . TRP A 1 50 ? 1.973 11.377 -14.576 1.00 35.43 50 TRP A C 5
ATOM 4386 O O . TRP A 1 50 ? 2.969 11.842 -14.022 1.00 34.15 50 TRP A O 5
ATOM 4407 N N . ASP A 1 51 ? 0.959 10.836 -13.908 1.00 3.11 51 ASP A N 5
ATOM 4408 C CA . ASP A 1 51 ? 0.960 10.755 -12.452 1.00 14.52 51 ASP A CA 5
ATOM 4409 C C . ASP A 1 51 ? 2.250 10.120 -11.943 1.00 74.30 51 ASP A C 5
ATOM 4410 O O . ASP A 1 51 ? 2.694 10.399 -10.829 1.00 40.45 51 ASP A O 5
ATOM 4419 N N . ASP A 1 52 ? 2.845 9.263 -12.765 1.00 60.12 52 ASP A N 5
ATOM 4420 C CA . ASP A 1 52 ? 4.084 8.587 -12.399 1.00 2.02 52 ASP A CA 5
ATOM 4421 C C . ASP A 1 52 ? 5.293 9.470 -12.694 1.00 73.12 52 ASP A C 5
ATOM 4422 O O . ASP A 1 52 ? 5.711 9.603 -13.845 1.00 63.00 52 ASP A O 5
ATOM 4431 N N . LEU A 1 53 ? 5.849 10.072 -11.649 1.00 15.13 53 LEU A N 5
ATOM 4432 C CA . LEU A 1 53 ? 7.009 10.944 -11.796 1.00 30.13 53 LEU A CA 5
ATOM 4433 C C . LEU A 1 53 ? 8.114 10.251 -12.587 1.00 54.34 53 LEU A C 5
ATOM 4434 O O . LEU A 1 53 ? 8.890 10.902 -13.286 1.00 72.44 53 LEU A O 5
ATOM 4450 N N . GLU A 1 54 ? 8.176 8.928 -12.474 1.00 12.23 54 GLU A N 5
ATOM 4451 C CA . GLU A 1 54 ? 9.185 8.148 -13.180 1.00 53.15 54 GLU A CA 5
ATOM 4452 C C . GLU A 1 54 ? 8.989 8.246 -14.691 1.00 11.03 54 GLU A C 5
ATOM 4453 O O . GLU A 1 54 ? 9.955 8.323 -15.450 1.00 3.54 54 GLU A O 5
ATOM 4465 N N . PHE A 1 55 ? 7.731 8.241 -15.120 1.00 2.42 55 PHE A N 5
ATOM 4466 C CA . PHE A 1 55 ? 7.407 8.328 -16.539 1.00 2.11 55 PHE A CA 5
ATOM 4467 C C . PHE A 1 55 ? 7.465 9.774 -17.023 1.00 12.14 55 PHE A C 5
ATOM 4468 O O . PHE A 1 55 ? 7.954 10.056 -18.117 1.00 60.34 55 PHE A O 5
ATOM 4485 N N . LEU A 1 56 ? 6.961 10.687 -16.200 1.00 3.24 56 LEU A N 5
ATOM 4486 C CA . LEU A 1 56 ? 6.954 12.105 -16.542 1.00 41.22 56 LEU A CA 5
ATOM 4487 C C . LEU A 1 56 ? 8.371 12.614 -16.785 1.00 65.23 56 LEU A C 5
ATOM 4488 O O . LEU A 1 56 ? 8.571 13.636 -17.441 1.00 12.51 56 LEU A O 5
ATOM 4504 N N . SER A 1 57 ? 9.353 11.892 -16.254 1.00 60.34 57 SER A N 5
ATOM 4505 C CA . SER A 1 57 ? 10.752 12.271 -16.412 1.00 63.43 57 SER A CA 5
ATOM 4506 C C . SER A 1 57 ? 11.198 12.110 -17.862 1.00 64.44 57 SER A C 5
ATOM 4507 O O . SER A 1 57 ? 12.254 12.606 -18.258 1.00 34.34 57 SER A O 5
ATOM 4515 N N . ASP A 1 58 ? 10.387 11.413 -18.650 1.00 61.42 58 ASP A N 5
ATOM 4516 C CA . ASP A 1 58 ? 10.696 11.186 -20.057 1.00 61.12 58 ASP A CA 5
ATOM 4517 C C . ASP A 1 58 ? 9.730 11.951 -20.956 1.00 11.30 58 ASP A C 5
ATOM 4518 O O . ASP A 1 58 ? 9.837 11.903 -22.182 1.00 13.03 58 ASP A O 5
ATOM 4527 N N . ILE A 1 59 ? 8.787 12.656 -20.338 1.00 65.45 59 ILE A N 5
ATOM 4528 C CA . ILE A 1 59 ? 7.803 13.431 -21.083 1.00 32.22 59 ILE A CA 5
ATOM 4529 C C . ILE A 1 59 ? 8.477 14.342 -22.102 1.00 43.34 59 ILE A C 5
ATOM 4530 O O . ILE A 1 59 ? 9.552 14.888 -21.850 1.00 11.25 59 ILE A O 5
ATOM 4546 N N . THR A 1 60 ? 7.838 14.505 -23.257 1.00 65.30 60 THR A N 5
ATOM 4547 C CA . THR A 1 60 ? 8.376 15.351 -24.315 1.00 74.43 60 THR A CA 5
ATOM 4548 C C . THR A 1 60 ? 7.851 16.777 -24.198 1.00 42.14 60 THR A C 5
ATOM 4549 O O . THR A 1 60 ? 7.164 17.118 -23.236 1.00 71.04 60 THR A O 5
ATOM 4560 N N . GLU A 1 61 ? 8.180 17.606 -25.184 1.00 53.32 61 GLU A N 5
ATOM 4561 C CA . GLU A 1 61 ? 7.741 18.997 -25.190 1.00 72.22 61 GLU A CA 5
ATOM 4562 C C . GLU A 1 61 ? 6.277 19.103 -25.607 1.00 14.42 61 GLU A C 5
ATOM 4563 O O . GLU A 1 61 ? 5.538 19.948 -25.103 1.00 13.25 61 GLU A O 5
ATOM 4575 N N . GLU A 1 62 ? 5.866 18.240 -26.531 1.00 11.42 62 GLU A N 5
ATOM 4576 C CA . GLU A 1 62 ? 4.491 18.239 -27.016 1.00 71.32 62 GLU A CA 5
ATOM 4577 C C . GLU A 1 62 ? 3.567 17.526 -26.032 1.00 45.21 62 GLU A C 5
ATOM 4578 O O . GLU A 1 62 ? 2.397 17.881 -25.895 1.00 14.12 62 GLU A O 5
ATOM 4590 N N . ASP A 1 63 ? 4.103 16.520 -25.350 1.00 71.44 63 ASP A N 5
ATOM 4591 C CA . ASP A 1 63 ? 3.328 15.757 -24.379 1.00 23.35 63 ASP A CA 5
ATOM 4592 C C . ASP A 1 63 ? 2.731 16.676 -23.318 1.00 32.02 63 ASP A C 5
ATOM 4593 O O . ASP A 1 63 ? 1.661 16.400 -22.772 1.00 64.35 63 ASP A O 5
ATOM 4602 N N . LEU A 1 64 ? 3.428 17.769 -23.029 1.00 2.10 64 LEU A N 5
ATOM 4603 C CA . LEU A 1 64 ? 2.967 18.730 -22.032 1.00 64.53 64 LEU A CA 5
ATOM 4604 C C . LEU A 1 64 ? 1.631 19.340 -22.442 1.00 10.24 64 LEU A C 5
ATOM 4605 O O . LEU A 1 64 ? 0.773 19.600 -21.599 1.00 1.32 64 LEU A O 5
ATOM 4621 N N . GLU A 1 65 ? 1.462 19.564 -23.741 1.00 13.30 65 GLU A N 5
ATOM 4622 C CA . GLU A 1 65 ? 0.229 20.143 -24.261 1.00 74.03 65 GLU A CA 5
ATOM 4623 C C . GLU A 1 65 ? -0.944 19.184 -24.075 1.00 65.33 65 GLU A C 5
ATOM 4624 O O . GLU A 1 65 ? -2.073 19.608 -23.833 1.00 61.20 65 GLU A O 5
ATOM 4636 N N . GLU A 1 66 ? -0.665 17.889 -24.191 1.00 72.13 66 GLU A N 5
ATOM 4637 C CA . GLU A 1 66 ? -1.697 16.870 -24.037 1.00 64.24 66 GLU A CA 5
ATOM 4638 C C . GLU A 1 66 ? -2.354 16.964 -22.664 1.00 10.25 66 GLU A C 5
ATOM 4639 O O . GLU A 1 66 ? -3.486 16.520 -22.473 1.00 63.44 66 GLU A O 5
ATOM 4651 N N . ALA A 1 67 ? -1.635 17.546 -21.709 1.00 34.01 67 ALA A N 5
ATOM 4652 C CA . ALA A 1 67 ? -2.148 17.700 -20.353 1.00 53.33 67 ALA A CA 5
ATOM 4653 C C . ALA A 1 67 ? -2.700 19.104 -20.132 1.00 13.52 67 ALA A C 5
ATOM 4654 O O . ALA A 1 67 ? -3.198 19.423 -19.053 1.00 13.20 67 ALA A O 5
ATOM 4661 N N . GLY A 1 68 ? -2.608 19.941 -21.161 1.00 42.22 68 GLY A N 5
ATOM 4662 C CA . GLY A 1 68 ? -3.101 21.302 -21.058 1.00 34.13 68 GLY A CA 5
ATOM 4663 C C . GLY A 1 68 ? -1.982 22.324 -21.024 1.00 72.30 68 GLY A C 5
ATOM 4664 O O . GLY A 1 68 ? -2.229 23.528 -21.094 1.00 64.25 68 GLY A O 5
ATOM 4668 N N . VAL A 1 69 ? -0.748 21.843 -20.914 1.00 44.42 69 VAL A N 5
ATOM 4669 C CA . VAL A 1 69 ? 0.414 22.723 -20.870 1.00 40.55 69 VAL A CA 5
ATOM 4670 C C . VAL A 1 69 ? 0.799 23.195 -22.268 1.00 64.32 69 VAL A C 5
ATOM 4671 O O . VAL A 1 69 ? 1.593 22.551 -22.953 1.00 63.34 69 VAL A O 5
ATOM 4684 N N . GLN A 1 70 ? 0.232 24.322 -22.684 1.00 51.30 70 GLN A N 5
ATOM 4685 C CA . GLN A 1 70 ? 0.516 24.880 -24.001 1.00 64.30 70 GLN A CA 5
ATOM 4686 C C . GLN A 1 70 ? 1.111 26.279 -23.883 1.00 13.30 70 GLN A C 5
ATOM 4687 O O . GLN A 1 70 ? 0.737 27.188 -24.625 1.00 73.30 70 GLN A O 5
ATOM 4701 N N . ASP A 1 71 ? 2.037 26.446 -22.946 1.00 24.11 71 ASP A N 5
ATOM 4702 C CA . ASP A 1 71 ? 2.684 27.735 -22.731 1.00 3.10 71 ASP A CA 5
ATOM 4703 C C . ASP A 1 71 ? 4.202 27.603 -22.816 1.00 74.44 71 ASP A C 5
ATOM 4704 O O . ASP A 1 71 ? 4.776 26.557 -22.512 1.00 41.02 71 ASP A O 5
ATOM 4713 N N . PRO A 1 72 ? 4.868 28.687 -23.241 1.00 74.31 72 PRO A N 5
ATOM 4714 C CA . PRO A 1 72 ? 6.327 28.716 -23.377 1.00 51.32 72 PRO A CA 5
ATOM 4715 C C . PRO A 1 72 ? 7.036 28.689 -22.027 1.00 54.13 72 PRO A C 5
ATOM 4716 O O . PRO A 1 72 ? 7.947 27.891 -21.810 1.00 41.42 72 PRO A O 5
ATOM 4727 N N . ALA A 1 73 ? 6.610 29.565 -21.123 1.00 43.41 73 ALA A N 5
ATOM 4728 C CA . ALA A 1 73 ? 7.203 29.640 -19.793 1.00 71.44 73 ALA A CA 5
ATOM 4729 C C . ALA A 1 73 ? 6.879 28.393 -18.978 1.00 35.25 73 ALA A C 5
ATOM 4730 O O . ALA A 1 73 ? 7.600 28.046 -18.042 1.00 63.51 73 ALA A O 5
ATOM 4737 N N . HIS A 1 74 ? 5.788 27.723 -19.337 1.00 10.00 74 HIS A N 5
ATOM 4738 C CA . HIS A 1 74 ? 5.368 26.514 -18.637 1.00 40.04 74 HIS A CA 5
ATOM 4739 C C . HIS A 1 74 ? 6.051 25.282 -19.224 1.00 10.14 74 HIS A C 5
ATOM 4740 O O . HIS A 1 74 ? 6.389 24.344 -18.502 1.00 20.32 74 HIS A O 5
ATOM 4754 N N . LYS A 1 75 ? 6.251 25.291 -20.537 1.00 54.12 75 LYS A N 5
ATOM 4755 C CA . LYS A 1 75 ? 6.893 24.176 -21.222 1.00 24.33 75 LYS A CA 5
ATOM 4756 C C . LYS A 1 75 ? 8.399 24.180 -20.974 1.00 55.03 75 LYS A C 5
ATOM 4757 O O . LYS A 1 75 ? 9.027 23.124 -20.895 1.00 40.42 75 LYS A O 5
ATOM 4776 N N . ARG A 1 76 ? 8.970 25.374 -20.852 1.00 30.43 76 ARG A N 5
ATOM 4777 C CA . ARG A 1 76 ? 10.401 25.514 -20.613 1.00 3.52 76 ARG A CA 5
ATOM 4778 C C . ARG A 1 76 ? 10.743 25.202 -19.159 1.00 22.11 76 ARG A C 5
ATOM 4779 O O . ARG A 1 76 ? 11.870 24.818 -18.844 1.00 23.33 76 ARG A O 5
ATOM 4800 N N . LEU A 1 77 ? 9.764 25.370 -18.277 1.00 71.42 77 LEU A N 5
ATOM 4801 C CA . LEU A 1 77 ? 9.961 25.106 -16.856 1.00 35.10 77 LEU A CA 5
ATOM 4802 C C . LEU A 1 77 ? 10.062 23.608 -16.589 1.00 60.40 77 LEU A C 5
ATOM 4803 O O . LEU A 1 77 ? 11.029 23.137 -15.988 1.00 41.14 77 LEU A O 5
ATOM 4819 N N . LEU A 1 78 ? 9.059 22.862 -17.041 1.00 4.34 78 LEU A N 5
ATOM 4820 C CA . LEU A 1 78 ? 9.036 21.416 -16.853 1.00 23.21 78 LEU A CA 5
ATOM 4821 C C . LEU A 1 78 ? 10.350 20.787 -17.307 1.00 33.23 78 LEU A C 5
ATOM 4822 O O . LEU A 1 78 ? 10.963 20.009 -16.575 1.00 24.30 78 LEU A O 5
ATOM 4838 N N . LEU A 1 79 ? 10.777 21.130 -18.517 1.00 10.03 79 LEU A N 5
ATOM 4839 C CA . LEU A 1 79 ? 12.020 20.601 -19.068 1.00 33.10 79 LEU A CA 5
ATOM 4840 C C . LEU A 1 79 ? 13.174 20.790 -18.089 1.00 11.30 79 LEU A C 5
ATOM 4841 O O . LEU A 1 79 ? 14.026 19.914 -17.941 1.00 40.14 79 LEU A O 5
ATOM 4857 N N . ASP A 1 80 ? 13.194 21.938 -17.421 1.00 52.51 80 ASP A N 5
ATOM 4858 C CA . ASP A 1 80 ? 14.241 22.242 -16.453 1.00 64.11 80 ASP A CA 5
ATOM 4859 C C . ASP A 1 80 ? 14.012 21.485 -15.149 1.00 21.41 80 ASP A C 5
ATOM 4860 O O . ASP A 1 80 ? 14.950 20.957 -14.551 1.00 65.41 80 ASP A O 5
ATOM 4869 N N . THR A 1 81 ? 12.758 21.436 -14.711 1.00 74.24 81 THR A N 5
ATOM 4870 C CA . THR A 1 81 ? 12.405 20.746 -13.477 1.00 71.52 81 THR A CA 5
ATOM 4871 C C . THR A 1 81 ? 12.749 19.263 -13.559 1.00 31.30 81 THR A C 5
ATOM 4872 O O . THR A 1 81 ? 13.030 18.623 -12.544 1.00 51.24 81 THR A O 5
ATOM 4883 N N . LEU A 1 82 ? 12.726 18.721 -14.772 1.00 31.04 82 LEU A N 5
ATOM 4884 C CA . LEU A 1 82 ? 13.037 17.312 -14.986 1.00 74.21 82 LEU A CA 5
ATOM 4885 C C . LEU A 1 82 ? 14.493 17.017 -14.641 1.00 72.44 82 LEU A C 5
ATOM 4886 O O . LEU A 1 82 ? 14.780 16.173 -13.793 1.00 3.34 82 LEU A O 5
ATOM 4902 N N . GLN A 1 83 ? 15.406 17.718 -15.304 1.00 44.43 83 GLN A N 5
ATOM 4903 C CA . GLN A 1 83 ? 16.833 17.532 -15.066 1.00 52.03 83 GLN A CA 5
ATOM 4904 C C . GLN A 1 83 ? 17.191 17.861 -13.621 1.00 21.53 83 GLN A C 5
ATOM 4905 O O . GLN A 1 83 ? 18.173 17.349 -13.082 1.00 25.02 83 GLN A O 5
ATOM 4919 N N . LEU A 1 84 ? 16.389 18.717 -12.998 1.00 20.12 84 LEU A N 5
ATOM 4920 C CA . LEU A 1 84 ? 16.621 19.114 -11.614 1.00 5.54 84 LEU A CA 5
ATOM 4921 C C . LEU A 1 84 ? 16.333 17.960 -10.660 1.00 32.24 84 LEU A C 5
ATOM 4922 O O . LEU A 1 84 ? 17.235 17.450 -9.995 1.00 10.42 84 LEU A O 5
ATOM 4938 N N . SER A 1 85 ? 15.070 17.551 -10.599 1.00 73.51 85 SER A N 5
ATOM 4939 C CA . SER A 1 85 ? 14.662 16.457 -9.725 1.00 74.34 85 SER A CA 5
ATOM 4940 C C . SER A 1 85 ? 14.911 16.808 -8.262 1.00 0.30 85 SER A C 5
ATOM 4941 O O . SER A 1 85 ? 15.111 15.928 -7.425 1.00 4.12 85 SER A O 5
ATOM 4949 N N . LYS A 1 86 ? 14.897 18.102 -7.960 1.00 44.34 86 LYS A N 5
ATOM 4950 C CA . LYS A 1 86 ? 15.120 18.574 -6.599 1.00 25.52 86 LYS A CA 5
ATOM 4951 C C . LYS A 1 86 ? 13.825 19.094 -5.984 1.00 42.10 86 LYS A C 5
ATOM 4952 O O . LYS A 1 86 ? 13.199 18.419 -5.167 1.00 22.42 86 LYS A O 5
ATOM 4971 N N . SER A 1 22 ? 7.971 6.427 1.351 1.00 63.42 22 SER A N 6
ATOM 4972 C CA . SER A 1 22 ? 7.573 5.138 1.905 1.00 70.12 22 SER A CA 6
ATOM 4973 C C . SER A 1 22 ? 6.293 4.635 1.244 1.00 21.21 22 SER A C 6
ATOM 4974 O O . SER A 1 22 ? 5.193 5.063 1.590 1.00 51.11 22 SER A O 6
ATOM 4982 N N . GLY A 1 23 ? 6.446 3.722 0.290 1.00 65.32 23 GLY A N 6
ATOM 4983 C CA . GLY A 1 23 ? 5.296 3.175 -0.405 1.00 71.42 23 GLY A CA 6
ATOM 4984 C C . GLY A 1 23 ? 5.192 3.671 -1.834 1.00 34.33 23 GLY A C 6
ATOM 4985 O O . GLY A 1 23 ? 5.785 3.092 -2.745 1.00 3.12 23 GLY A O 6
ATOM 4989 N N . LEU A 1 24 ? 4.434 4.744 -2.032 1.00 21.24 24 LEU A N 6
ATOM 4990 C CA . LEU A 1 24 ? 4.252 5.317 -3.361 1.00 2.44 24 LEU A CA 6
ATOM 4991 C C . LEU A 1 24 ? 4.669 6.785 -3.382 1.00 75.41 24 LEU A C 6
ATOM 4992 O O . LEU A 1 24 ? 5.491 7.195 -4.200 1.00 10.22 24 LEU A O 6
ATOM 5008 N N . GLY A 1 25 ? 4.096 7.571 -2.475 1.00 74.44 25 GLY A N 6
ATOM 5009 C CA . GLY A 1 25 ? 4.421 8.983 -2.406 1.00 43.12 25 GLY A CA 6
ATOM 5010 C C . GLY A 1 25 ? 3.351 9.791 -1.700 1.00 54.02 25 GLY A C 6
ATOM 5011 O O . GLY A 1 25 ? 2.162 9.498 -1.822 1.00 71.51 25 GLY A O 6
ATOM 5015 N N . GLU A 1 26 ? 3.773 10.810 -0.959 1.00 11.43 26 GLU A N 6
ATOM 5016 C CA . GLU A 1 26 ? 2.840 11.661 -0.229 1.00 24.04 26 GLU A CA 6
ATOM 5017 C C . GLU A 1 26 ? 2.552 12.943 -1.004 1.00 53.12 26 GLU A C 6
ATOM 5018 O O . GLU A 1 26 ? 1.435 13.459 -0.978 1.00 32.13 26 GLU A O 6
ATOM 5030 N N . ALA A 1 27 ? 3.568 13.452 -1.694 1.00 34.13 27 ALA A N 6
ATOM 5031 C CA . ALA A 1 27 ? 3.424 14.672 -2.478 1.00 15.11 27 ALA A CA 6
ATOM 5032 C C . ALA A 1 27 ? 4.540 14.797 -3.509 1.00 40.00 27 ALA A C 6
ATOM 5033 O O . ALA A 1 27 ? 5.088 15.879 -3.717 1.00 21.41 27 ALA A O 6
ATOM 5040 N N . GLY A 1 28 ? 4.873 13.682 -4.152 1.00 70.13 28 GLY A N 6
ATOM 5041 C CA . GLY A 1 28 ? 5.923 13.689 -5.154 1.00 25.45 28 GLY A CA 6
ATOM 5042 C C . GLY A 1 28 ? 5.662 14.689 -6.262 1.00 75.31 28 GLY A C 6
ATOM 5043 O O . GLY A 1 28 ? 6.140 15.822 -6.211 1.00 34.54 28 GLY A O 6
ATOM 5047 N N . MET A 1 29 ? 4.901 14.269 -7.268 1.00 43.01 29 MET A N 6
ATOM 5048 C CA . MET A 1 29 ? 4.577 15.137 -8.394 1.00 64.14 29 MET A CA 6
ATOM 5049 C C . MET A 1 29 ? 4.011 16.468 -7.910 1.00 32.31 29 MET A C 6
ATOM 5050 O O . MET A 1 29 ? 4.249 17.512 -8.517 1.00 33.03 29 MET A O 6
ATOM 5064 N N . SER A 1 30 ? 3.260 16.422 -6.814 1.00 3.42 30 SER A N 6
ATOM 5065 C CA . SER A 1 30 ? 2.657 17.624 -6.251 1.00 14.44 30 SER A CA 6
ATOM 5066 C C . SER A 1 30 ? 3.728 18.636 -5.855 1.00 12.03 30 SER A C 6
ATOM 5067 O O . SER A 1 30 ? 3.929 19.641 -6.535 1.00 44.32 30 SER A O 6
ATOM 5075 N N . ALA A 1 31 ? 4.412 18.362 -4.749 1.00 31.32 31 ALA A N 6
ATOM 5076 C CA . ALA A 1 31 ? 5.464 19.246 -4.262 1.00 72.43 31 ALA A CA 6
ATOM 5077 C C . ALA A 1 31 ? 6.497 19.520 -5.350 1.00 22.44 31 ALA A C 6
ATOM 5078 O O . ALA A 1 31 ? 7.175 20.547 -5.330 1.00 11.01 31 ALA A O 6
ATOM 5085 N N . TRP A 1 32 ? 6.613 18.595 -6.296 1.00 32.34 32 TRP A N 6
ATOM 5086 C CA . TRP A 1 32 ? 7.565 18.737 -7.391 1.00 41.12 32 TRP A CA 6
ATOM 5087 C C . TRP A 1 32 ? 7.276 19.994 -8.204 1.00 1.53 32 TRP A C 6
ATOM 5088 O O . TRP A 1 32 ? 8.187 20.756 -8.533 1.00 74.20 32 TRP A O 6
ATOM 5109 N N . LEU A 1 33 ? 6.005 20.207 -8.524 1.00 54.21 33 LEU A N 6
ATOM 5110 C CA . LEU A 1 33 ? 5.596 21.374 -9.299 1.00 34.14 33 LEU A CA 6
ATOM 5111 C C . LEU A 1 33 ? 5.566 22.624 -8.426 1.00 5.25 33 LEU A C 6
ATOM 5112 O O . LEU A 1 33 ? 5.453 23.742 -8.929 1.00 10.14 33 LEU A O 6
ATOM 5128 N N . ARG A 1 34 ? 5.672 22.427 -7.115 1.00 52.44 34 ARG A N 6
ATOM 5129 C CA . ARG A 1 34 ? 5.658 23.539 -6.172 1.00 45.13 34 ARG A CA 6
ATOM 5130 C C . ARG A 1 34 ? 6.998 24.270 -6.174 1.00 60.23 34 ARG A C 6
ATOM 5131 O O . ARG A 1 34 ? 7.081 25.436 -5.789 1.00 30.40 34 ARG A O 6
ATOM 5152 N N . ALA A 1 35 ? 8.044 23.576 -6.610 1.00 62.33 35 ALA A N 6
ATOM 5153 C CA . ALA A 1 35 ? 9.379 24.159 -6.664 1.00 21.41 35 ALA A CA 6
ATOM 5154 C C . ALA A 1 35 ? 9.468 25.228 -7.747 1.00 40.21 35 ALA A C 6
ATOM 5155 O O . ALA A 1 35 ? 10.382 26.054 -7.743 1.00 75.14 35 ALA A O 6
ATOM 5162 N N . ILE A 1 36 ? 8.515 25.207 -8.673 1.00 30.13 36 ILE A N 6
ATOM 5163 C CA . ILE A 1 36 ? 8.486 26.176 -9.761 1.00 65.45 36 ILE A CA 6
ATOM 5164 C C . ILE A 1 36 ? 7.175 26.953 -9.772 1.00 35.33 36 ILE A C 6
ATOM 5165 O O . ILE A 1 36 ? 7.007 27.898 -10.541 1.00 73.01 36 ILE A O 6
ATOM 5181 N N . GLY A 1 37 ? 6.246 26.548 -8.910 1.00 4.12 37 GLY A N 6
ATOM 5182 C CA . GLY A 1 37 ? 4.961 27.218 -8.834 1.00 44.44 37 GLY A CA 6
ATOM 5183 C C . GLY A 1 37 ? 4.100 26.960 -10.055 1.00 22.33 37 GLY A C 6
ATOM 5184 O O . GLY A 1 37 ? 3.567 27.893 -10.657 1.00 64.20 37 GLY A O 6
ATOM 5188 N N . LEU A 1 38 ? 3.964 25.691 -10.422 1.00 72.52 38 LEU A N 6
ATOM 5189 C CA . LEU A 1 38 ? 3.162 25.311 -11.581 1.00 1.34 38 LEU A CA 6
ATOM 5190 C C . LEU A 1 38 ? 2.338 24.062 -11.287 1.00 14.13 38 LEU A C 6
ATOM 5191 O O . LEU A 1 38 ? 1.994 23.307 -12.195 1.00 31.50 38 LEU A O 6
ATOM 5207 N N . GLU A 1 39 ? 2.023 23.853 -10.012 1.00 55.42 39 GLU A N 6
ATOM 5208 C CA . GLU A 1 39 ? 1.237 22.696 -9.600 1.00 12.32 39 GLU A CA 6
ATOM 5209 C C . GLU A 1 39 ? -0.167 22.751 -10.196 1.00 42.32 39 GLU A C 6
ATOM 5210 O O . GLU A 1 39 ? -0.884 21.751 -10.216 1.00 64.45 39 GLU A O 6
ATOM 5222 N N . ARG A 1 40 ? -0.552 23.928 -10.680 1.00 31.40 40 ARG A N 6
ATOM 5223 C CA . ARG A 1 40 ? -1.870 24.114 -11.275 1.00 42.31 40 ARG A CA 6
ATOM 5224 C C . ARG A 1 40 ? -2.067 23.178 -12.464 1.00 11.41 40 ARG A C 6
ATOM 5225 O O . ARG A 1 40 ? -3.197 22.869 -12.842 1.00 71.43 40 ARG A O 6
ATOM 5246 N N . TYR A 1 41 ? -0.961 22.732 -13.049 1.00 11.33 41 TYR A N 6
ATOM 5247 C CA . TYR A 1 41 ? -1.012 21.834 -14.196 1.00 51.34 41 TYR A CA 6
ATOM 5248 C C . TYR A 1 41 ? -0.873 20.380 -13.757 1.00 13.02 41 TYR A C 6
ATOM 5249 O O . TYR A 1 41 ? -0.940 19.464 -14.576 1.00 13.22 41 TYR A O 6
ATOM 5267 N N . GLU A 1 42 ? -0.680 20.177 -12.457 1.00 51.22 42 GLU A N 6
ATOM 5268 C CA . GLU A 1 42 ? -0.532 18.835 -11.908 1.00 64.41 42 GLU A CA 6
ATOM 5269 C C . GLU A 1 42 ? -1.624 17.908 -12.434 1.00 32.14 42 GLU A C 6
ATOM 5270 O O . GLU A 1 42 ? -1.349 16.966 -13.175 1.00 64.34 42 GLU A O 6
ATOM 5282 N N . GLU A 1 43 ? -2.865 18.183 -12.042 1.00 45.54 43 GLU A N 6
ATOM 5283 C CA . GLU A 1 43 ? -3.998 17.374 -12.473 1.00 32.30 43 GLU A CA 6
ATOM 5284 C C . GLU A 1 43 ? -4.048 17.273 -13.995 1.00 21.42 43 GLU A C 6
ATOM 5285 O O . GLU A 1 43 ? -4.580 16.311 -14.547 1.00 32.31 43 GLU A O 6
ATOM 5297 N N . GLY A 1 44 ? -3.489 18.274 -14.667 1.00 41.33 44 GLY A N 6
ATOM 5298 C CA . GLY A 1 44 ? -3.480 18.280 -16.118 1.00 55.05 44 GLY A CA 6
ATOM 5299 C C . GLY A 1 44 ? -2.617 17.177 -16.698 1.00 0.04 44 GLY A C 6
ATOM 5300 O O . GLY A 1 44 ? -2.939 16.610 -17.743 1.00 3.41 44 GLY A O 6
ATOM 5304 N N . LEU A 1 45 ? -1.516 16.872 -16.019 1.00 74.32 45 LEU A N 6
ATOM 5305 C CA . LEU A 1 45 ? -0.602 15.830 -16.473 1.00 71.34 45 LEU A CA 6
ATOM 5306 C C . LEU A 1 45 ? -0.869 14.516 -15.746 1.00 32.20 45 LEU A C 6
ATOM 5307 O O . LEU A 1 45 ? -0.540 13.440 -16.245 1.00 21.41 45 LEU A O 6
ATOM 5323 N N . VAL A 1 46 ? -1.470 14.611 -14.564 1.00 53.22 46 VAL A N 6
ATOM 5324 C CA . VAL A 1 46 ? -1.785 13.430 -13.769 1.00 52.31 46 VAL A CA 6
ATOM 5325 C C . VAL A 1 46 ? -2.951 12.656 -14.373 1.00 53.03 46 VAL A C 6
ATOM 5326 O O . VAL A 1 46 ? -3.032 11.434 -14.246 1.00 24.22 46 VAL A O 6
ATOM 5339 N N . HIS A 1 47 ? -3.854 13.375 -15.032 1.00 50.45 47 HIS A N 6
ATOM 5340 C CA . HIS A 1 47 ? -5.017 12.756 -15.658 1.00 64.44 47 HIS A CA 6
ATOM 5341 C C . HIS A 1 47 ? -4.674 12.243 -17.054 1.00 42.41 47 HIS A C 6
ATOM 5342 O O . HIS A 1 47 ? -5.545 11.775 -17.785 1.00 54.21 47 HIS A O 6
ATOM 5356 N N . ASN A 1 48 ? -3.399 12.337 -17.417 1.00 24.12 48 ASN A N 6
ATOM 5357 C CA . ASN A 1 48 ? -2.941 11.884 -18.726 1.00 10.35 48 ASN A CA 6
ATOM 5358 C C . ASN A 1 48 ? -1.954 10.729 -18.587 1.00 50.11 48 ASN A C 6
ATOM 5359 O O . ASN A 1 48 ? -1.807 9.912 -19.495 1.00 33.00 48 ASN A O 6
ATOM 5370 N N . GLY A 1 49 ? -1.279 10.668 -17.443 1.00 33.01 49 GLY A N 6
ATOM 5371 C CA . GLY A 1 49 ? -0.315 9.609 -17.206 1.00 13.51 49 GLY A CA 6
ATOM 5372 C C . GLY A 1 49 ? 1.066 10.145 -16.884 1.00 70.42 49 GLY A C 6
ATOM 5373 O O . GLY A 1 49 ? 2.073 9.568 -17.294 1.00 42.15 49 GLY A O 6
ATOM 5377 N N . TRP A 1 50 ? 1.114 11.250 -16.150 1.00 12.21 50 TRP A N 6
ATOM 5378 C CA . TRP A 1 50 ? 2.383 11.864 -15.775 1.00 54.21 50 TRP A CA 6
ATOM 5379 C C . TRP A 1 50 ? 2.496 11.999 -14.261 1.00 15.44 50 TRP A C 6
ATOM 5380 O O . TRP A 1 50 ? 3.434 12.612 -13.751 1.00 52.42 50 TRP A O 6
ATOM 5401 N N . ASP A 1 51 ? 1.535 11.424 -13.546 1.00 73.34 51 ASP A N 6
ATOM 5402 C CA . ASP A 1 51 ? 1.528 11.479 -12.089 1.00 54.21 51 ASP A CA 6
ATOM 5403 C C . ASP A 1 51 ? 2.795 10.854 -11.515 1.00 62.34 51 ASP A C 6
ATOM 5404 O O . ASP A 1 51 ? 3.158 11.105 -10.366 1.00 33.21 51 ASP A O 6
ATOM 5413 N N . ASP A 1 52 ? 3.464 10.038 -12.323 1.00 32.22 52 ASP A N 6
ATOM 5414 C CA . ASP A 1 52 ? 4.691 9.376 -11.896 1.00 21.13 52 ASP A CA 6
ATOM 5415 C C . ASP A 1 52 ? 5.918 10.162 -12.347 1.00 11.30 52 ASP A C 6
ATOM 5416 O O . ASP A 1 52 ? 6.271 10.160 -13.527 1.00 71.41 52 ASP A O 6
ATOM 5425 N N . LEU A 1 53 ? 6.563 10.835 -11.401 1.00 45.50 53 LEU A N 6
ATOM 5426 C CA . LEU A 1 53 ? 7.751 11.628 -11.701 1.00 60.10 53 LEU A CA 6
ATOM 5427 C C . LEU A 1 53 ? 8.771 10.806 -12.483 1.00 12.21 53 LEU A C 6
ATOM 5428 O O . LEU A 1 53 ? 9.528 11.345 -13.290 1.00 33.41 53 LEU A O 6
ATOM 5444 N N . GLU A 1 54 ? 8.783 9.499 -12.239 1.00 13.43 54 GLU A N 6
ATOM 5445 C CA . GLU A 1 54 ? 9.709 8.604 -12.922 1.00 32.24 54 GLU A CA 6
ATOM 5446 C C . GLU A 1 54 ? 9.482 8.633 -14.430 1.00 55.22 54 GLU A C 6
ATOM 5447 O O . GLU A 1 54 ? 10.429 8.734 -15.210 1.00 71.42 54 GLU A O 6
ATOM 5459 N N . PHE A 1 55 ? 8.219 8.544 -14.834 1.00 54.32 55 PHE A N 6
ATOM 5460 C CA . PHE A 1 55 ? 7.866 8.559 -16.249 1.00 53.00 55 PHE A CA 6
ATOM 5461 C C . PHE A 1 55 ? 7.939 9.975 -16.813 1.00 61.12 55 PHE A C 6
ATOM 5462 O O . PHE A 1 55 ? 8.433 10.189 -17.921 1.00 3.31 55 PHE A O 6
ATOM 5479 N N . LEU A 1 56 ? 7.444 10.938 -16.044 1.00 74.01 56 LEU A N 6
ATOM 5480 C CA . LEU A 1 56 ? 7.452 12.334 -16.466 1.00 52.40 56 LEU A CA 6
ATOM 5481 C C . LEU A 1 56 ? 8.875 12.815 -16.729 1.00 41.34 56 LEU A C 6
ATOM 5482 O O . LEU A 1 56 ? 9.087 13.805 -17.430 1.00 50.00 56 LEU A O 6
ATOM 5498 N N . SER A 1 57 ? 9.848 12.107 -16.165 1.00 33.23 57 SER A N 6
ATOM 5499 C CA . SER A 1 57 ? 11.251 12.462 -16.337 1.00 44.21 57 SER A CA 6
ATOM 5500 C C . SER A 1 57 ? 11.698 12.230 -17.777 1.00 73.34 57 SER A C 6
ATOM 5501 O O . SER A 1 57 ? 12.771 12.674 -18.186 1.00 13.12 57 SER A O 6
ATOM 5509 N N . ASP A 1 58 ? 10.866 11.530 -18.542 1.00 4.31 58 ASP A N 6
ATOM 5510 C CA . ASP A 1 58 ? 11.173 11.239 -19.937 1.00 64.44 58 ASP A CA 6
ATOM 5511 C C . ASP A 1 58 ? 10.250 12.015 -20.871 1.00 12.13 58 ASP A C 6
ATOM 5512 O O . ASP A 1 58 ? 10.406 11.972 -22.091 1.00 41.04 58 ASP A O 6
ATOM 5521 N N . ILE A 1 59 ? 9.288 12.723 -20.288 1.00 73.15 59 ILE A N 6
ATOM 5522 C CA . ILE A 1 59 ? 8.339 13.509 -21.068 1.00 65.53 59 ILE A CA 6
ATOM 5523 C C . ILE A 1 59 ? 9.061 14.425 -22.050 1.00 43.12 59 ILE A C 6
ATOM 5524 O O . ILE A 1 59 ? 10.139 14.944 -21.756 1.00 72.01 59 ILE A O 6
ATOM 5540 N N . THR A 1 60 ? 8.460 14.622 -23.219 1.00 54.42 60 THR A N 6
ATOM 5541 C CA . THR A 1 60 ? 9.044 15.477 -24.245 1.00 71.10 60 THR A CA 6
ATOM 5542 C C . THR A 1 60 ? 8.479 16.891 -24.170 1.00 60.20 60 THR A C 6
ATOM 5543 O O . THR A 1 60 ? 7.785 17.241 -23.217 1.00 14.24 60 THR A O 6
ATOM 5554 N N . GLU A 1 61 ? 8.781 17.698 -25.182 1.00 1.41 61 GLU A N 6
ATOM 5555 C CA . GLU A 1 61 ? 8.302 19.075 -25.229 1.00 24.10 61 GLU A CA 6
ATOM 5556 C C . GLU A 1 61 ? 6.859 19.132 -25.720 1.00 13.42 61 GLU A C 6
ATOM 5557 O O . GLU A 1 61 ? 6.096 20.017 -25.333 1.00 1.21 61 GLU A O 6
ATOM 5569 N N . GLU A 1 62 ? 6.492 18.182 -26.574 1.00 40.55 62 GLU A N 6
ATOM 5570 C CA . GLU A 1 62 ? 5.141 18.126 -27.119 1.00 54.12 62 GLU A CA 6
ATOM 5571 C C . GLU A 1 62 ? 4.190 17.435 -26.146 1.00 11.43 62 GLU A C 6
ATOM 5572 O O . GLU A 1 62 ? 3.032 17.830 -26.007 1.00 71.31 62 GLU A O 6
ATOM 5584 N N . ASP A 1 63 ? 4.688 16.403 -25.474 1.00 73.35 63 ASP A N 6
ATOM 5585 C CA . ASP A 1 63 ? 3.884 15.657 -24.513 1.00 70.53 63 ASP A CA 6
ATOM 5586 C C . ASP A 1 63 ? 3.235 16.596 -23.502 1.00 10.31 63 ASP A C 6
ATOM 5587 O O . ASP A 1 63 ? 2.164 16.306 -22.967 1.00 40.10 63 ASP A O 6
ATOM 5596 N N . LEU A 1 64 ? 3.890 17.722 -23.243 1.00 43.54 64 LEU A N 6
ATOM 5597 C CA . LEU A 1 64 ? 3.378 18.705 -22.295 1.00 11.41 64 LEU A CA 6
ATOM 5598 C C . LEU A 1 64 ? 2.061 19.299 -22.784 1.00 34.30 64 LEU A C 6
ATOM 5599 O O . LEU A 1 64 ? 1.152 19.552 -21.994 1.00 22.04 64 LEU A O 6
ATOM 5615 N N . GLU A 1 65 ? 1.964 19.516 -24.092 1.00 65.40 65 GLU A N 6
ATOM 5616 C CA . GLU A 1 65 ? 0.757 20.078 -24.686 1.00 21.22 65 GLU A CA 6
ATOM 5617 C C . GLU A 1 65 ? -0.409 19.100 -24.575 1.00 55.32 65 GLU A C 6
ATOM 5618 O O . GLU A 1 65 ? -1.573 19.499 -24.619 1.00 4.41 65 GLU A O 6
ATOM 5630 N N . GLU A 1 66 ? -0.088 17.818 -24.433 1.00 12.24 66 GLU A N 6
ATOM 5631 C CA . GLU A 1 66 ? -1.109 16.784 -24.317 1.00 74.34 66 GLU A CA 6
ATOM 5632 C C . GLU A 1 66 ? -1.877 16.920 -23.005 1.00 45.23 66 GLU A C 6
ATOM 5633 O O . GLU A 1 66 ? -3.066 16.612 -22.934 1.00 42.04 66 GLU A O 6
ATOM 5645 N N . ALA A 1 67 ? -1.186 17.384 -21.969 1.00 32.14 67 ALA A N 6
ATOM 5646 C CA . ALA A 1 67 ? -1.802 17.563 -20.659 1.00 63.35 67 ALA A CA 6
ATOM 5647 C C . ALA A 1 67 ? -2.388 18.963 -20.515 1.00 74.14 67 ALA A C 6
ATOM 5648 O O . ALA A 1 67 ? -2.951 19.307 -19.477 1.00 74.20 67 ALA A O 6
ATOM 5655 N N . GLY A 1 68 ? -2.252 19.768 -21.565 1.00 22.11 68 GLY A N 6
ATOM 5656 C CA . GLY A 1 68 ? -2.773 21.122 -21.534 1.00 22.01 68 GLY A CA 6
ATOM 5657 C C . GLY A 1 68 ? -1.676 22.163 -21.427 1.00 71.10 68 GLY A C 6
ATOM 5658 O O . GLY A 1 68 ? -1.949 23.363 -21.413 1.00 4.31 68 GLY A O 6
ATOM 5662 N N . VAL A 1 69 ? -0.431 21.703 -21.350 1.00 33.02 69 VAL A N 6
ATOM 5663 C CA . VAL A 1 69 ? 0.711 22.603 -21.243 1.00 31.21 69 VAL A CA 6
ATOM 5664 C C . VAL A 1 69 ? 1.200 23.037 -22.620 1.00 74.32 69 VAL A C 6
ATOM 5665 O O . VAL A 1 69 ? 2.289 22.659 -23.050 1.00 4.44 69 VAL A O 6
ATOM 5678 N N . GLN A 1 70 ? 0.386 23.832 -23.307 1.00 72.24 70 GLN A N 6
ATOM 5679 C CA . GLN A 1 70 ? 0.736 24.317 -24.637 1.00 51.11 70 GLN A CA 6
ATOM 5680 C C . GLN A 1 70 ? 1.257 25.749 -24.574 1.00 63.12 70 GLN A C 6
ATOM 5681 O O . GLN A 1 70 ? 1.046 26.538 -25.495 1.00 61.25 70 GLN A O 6
ATOM 5695 N N . ASP A 1 71 ? 1.938 26.078 -23.482 1.00 65.32 71 ASP A N 6
ATOM 5696 C CA . ASP A 1 71 ? 2.491 27.415 -23.299 1.00 70.23 71 ASP A CA 6
ATOM 5697 C C . ASP A 1 71 ? 4.016 27.384 -23.343 1.00 75.51 71 ASP A C 6
ATOM 5698 O O . ASP A 1 71 ? 4.650 26.384 -23.006 1.00 63.23 71 ASP A O 6
ATOM 5707 N N . PRO A 1 72 ? 4.619 28.503 -23.769 1.00 53.31 72 PRO A N 6
ATOM 5708 C CA . PRO A 1 72 ? 6.076 28.629 -23.868 1.00 11.02 72 PRO A CA 6
ATOM 5709 C C . PRO A 1 72 ? 6.748 28.670 -22.500 1.00 1.42 72 PRO A C 6
ATOM 5710 O O . PRO A 1 72 ? 7.705 27.940 -22.246 1.00 24.11 72 PRO A O 6
ATOM 5721 N N . ALA A 1 73 ? 6.240 29.529 -21.622 1.00 4.22 73 ALA A N 6
ATOM 5722 C CA . ALA A 1 73 ? 6.791 29.663 -20.279 1.00 15.43 73 ALA A CA 6
ATOM 5723 C C . ALA A 1 73 ? 6.507 28.420 -19.442 1.00 53.33 73 ALA A C 6
ATOM 5724 O O . ALA A 1 73 ? 7.211 28.138 -18.473 1.00 24.13 73 ALA A O 6
ATOM 5731 N N . HIS A 1 74 ? 5.470 27.681 -19.823 1.00 31.40 74 HIS A N 6
ATOM 5732 C CA . HIS A 1 74 ? 5.093 26.467 -19.107 1.00 71.13 74 HIS A CA 6
ATOM 5733 C C . HIS A 1 74 ? 5.880 25.266 -19.623 1.00 35.40 74 HIS A C 6
ATOM 5734 O O . HIS A 1 74 ? 6.229 24.365 -18.860 1.00 30.30 74 HIS A O 6
ATOM 5748 N N . LYS A 1 75 ? 6.154 25.258 -20.923 1.00 5.41 75 LYS A N 6
ATOM 5749 C CA . LYS A 1 75 ? 6.900 24.169 -21.542 1.00 20.23 75 LYS A CA 6
ATOM 5750 C C . LYS A 1 75 ? 8.377 24.239 -21.167 1.00 60.43 75 LYS A C 6
ATOM 5751 O O . LYS A 1 75 ? 9.031 23.211 -20.990 1.00 63.11 75 LYS A O 6
ATOM 5770 N N . ARG A 1 76 ? 8.895 25.456 -21.047 1.00 44.51 76 ARG A N 6
ATOM 5771 C CA . ARG A 1 76 ? 10.295 25.660 -20.693 1.00 61.53 76 ARG A CA 6
ATOM 5772 C C . ARG A 1 76 ? 10.510 25.469 -19.195 1.00 21.03 76 ARG A C 6
ATOM 5773 O O . ARG A 1 76 ? 11.634 25.250 -18.741 1.00 20.42 76 ARG A O 6
ATOM 5794 N N . LEU A 1 77 ? 9.426 25.555 -18.431 1.00 64.43 77 LEU A N 6
ATOM 5795 C CA . LEU A 1 77 ? 9.496 25.392 -16.983 1.00 52.12 77 LEU A CA 6
ATOM 5796 C C . LEU A 1 77 ? 9.680 23.925 -16.608 1.00 43.20 77 LEU A C 6
ATOM 5797 O O . LEU A 1 77 ? 10.599 23.574 -15.866 1.00 74.20 77 LEU A O 6
ATOM 5813 N N . LEU A 1 78 ? 8.804 23.073 -17.127 1.00 34.42 78 LEU A N 6
ATOM 5814 C CA . LEU A 1 78 ? 8.871 21.642 -16.848 1.00 52.24 78 LEU A CA 6
ATOM 5815 C C . LEU A 1 78 ? 10.270 21.100 -17.119 1.00 65.11 78 LEU A C 6
ATOM 5816 O O . LEU A 1 78 ? 10.875 20.455 -16.261 1.00 73.42 78 LEU A O 6
ATOM 5832 N N . LEU A 1 79 ? 10.782 21.367 -18.316 1.00 13.43 79 LEU A N 6
ATOM 5833 C CA . LEU A 1 79 ? 12.112 20.908 -18.699 1.00 42.33 79 LEU A CA 6
ATOM 5834 C C . LEU A 1 79 ? 13.144 21.285 -17.641 1.00 43.24 79 LEU A C 6
ATOM 5835 O O . LEU A 1 79 ? 14.057 20.513 -17.348 1.00 45.30 79 LEU A O 6
ATOM 5851 N N . ASP A 1 80 ? 12.991 22.475 -17.071 1.00 24.03 80 ASP A N 6
ATOM 5852 C CA . ASP A 1 80 ? 13.908 22.953 -16.042 1.00 42.34 80 ASP A CA 6
ATOM 5853 C C . ASP A 1 80 ? 13.623 22.279 -14.704 1.00 12.41 80 ASP A C 6
ATOM 5854 O O . ASP A 1 80 ? 14.533 22.038 -13.911 1.00 4.13 80 ASP A O 6
ATOM 5863 N N . THR A 1 81 ? 12.351 21.978 -14.458 1.00 4.43 81 THR A N 6
ATOM 5864 C CA . THR A 1 81 ? 11.945 21.335 -13.215 1.00 22.12 81 THR A CA 6
ATOM 5865 C C . THR A 1 81 ? 12.379 19.874 -13.185 1.00 74.31 81 THR A C 6
ATOM 5866 O O . THR A 1 81 ? 12.470 19.264 -12.119 1.00 10.14 81 THR A O 6
ATOM 5877 N N . LEU A 1 82 ? 12.645 19.317 -14.361 1.00 64.32 82 LEU A N 6
ATOM 5878 C CA . LEU A 1 82 ? 13.071 17.925 -14.470 1.00 13.41 82 LEU A CA 6
ATOM 5879 C C . LEU A 1 82 ? 14.454 17.730 -13.858 1.00 62.42 82 LEU A C 6
ATOM 5880 O O . LEU A 1 82 ? 14.628 16.933 -12.937 1.00 30.43 82 LEU A O 6
ATOM 5896 N N . GLN A 1 83 ? 15.434 18.464 -14.376 1.00 32.50 83 GLN A N 6
ATOM 5897 C CA . GLN A 1 83 ? 16.802 18.371 -13.879 1.00 75.00 83 GLN A CA 6
ATOM 5898 C C . GLN A 1 83 ? 16.899 18.899 -12.451 1.00 71.54 83 GLN A C 6
ATOM 5899 O O . GLN A 1 83 ? 17.793 18.515 -11.696 1.00 43.22 83 GLN A O 6
ATOM 5913 N N . LEU A 1 84 ? 15.974 19.780 -12.087 1.00 70.14 84 LEU A N 6
ATOM 5914 C CA . LEU A 1 84 ? 15.955 20.361 -10.749 1.00 44.05 84 LEU A CA 6
ATOM 5915 C C . LEU A 1 84 ? 15.802 19.277 -9.687 1.00 43.31 84 LEU A C 6
ATOM 5916 O O . LEU A 1 84 ? 16.713 19.038 -8.894 1.00 12.50 84 LEU A O 6
ATOM 5932 N N . SER A 1 85 ? 14.645 18.623 -9.679 1.00 64.21 85 SER A N 6
ATOM 5933 C CA . SER A 1 85 ? 14.372 17.565 -8.713 1.00 42.03 85 SER A CA 6
ATOM 5934 C C . SER A 1 85 ? 14.612 16.191 -9.331 1.00 23.44 85 SER A C 6
ATOM 5935 O O . SER A 1 85 ? 13.995 15.202 -8.934 1.00 30.02 85 SER A O 6
ATOM 5943 N N . LYS A 1 86 ? 15.514 16.136 -10.305 1.00 1.01 86 LYS A N 6
ATOM 5944 C CA . LYS A 1 86 ? 15.839 14.884 -10.978 1.00 51.22 86 LYS A CA 6
ATOM 5945 C C . LYS A 1 86 ? 16.198 13.800 -9.967 1.00 64.03 86 LYS A C 6
ATOM 5946 O O . LYS A 1 86 ? 16.673 14.094 -8.870 1.00 24.30 86 LYS A O 6
ATOM 5965 N N . SER A 1 22 ? 5.532 1.447 -7.950 1.00 15.45 22 SER A N 7
ATOM 5966 C CA . SER A 1 22 ? 4.196 1.288 -7.386 1.00 1.51 22 SER A CA 7
ATOM 5967 C C . SER A 1 22 ? 4.267 1.045 -5.881 1.00 52.54 22 SER A C 7
ATOM 5968 O O . SER A 1 22 ? 4.587 -0.054 -5.433 1.00 64.42 22 SER A O 7
ATOM 5976 N N . GLY A 1 23 ? 3.965 2.082 -5.106 1.00 14.42 23 GLY A N 7
ATOM 5977 C CA . GLY A 1 23 ? 4.000 1.962 -3.660 1.00 13.50 23 GLY A CA 7
ATOM 5978 C C . GLY A 1 23 ? 3.434 3.184 -2.963 1.00 31.20 23 GLY A C 7
ATOM 5979 O O . GLY A 1 23 ? 2.273 3.191 -2.552 1.00 12.13 23 GLY A O 7
ATOM 5983 N N . LEU A 1 24 ? 4.255 4.219 -2.828 1.00 1.23 24 LEU A N 7
ATOM 5984 C CA . LEU A 1 24 ? 3.831 5.452 -2.174 1.00 15.14 24 LEU A CA 7
ATOM 5985 C C . LEU A 1 24 ? 3.918 6.635 -3.132 1.00 40.24 24 LEU A C 7
ATOM 5986 O O . LEU A 1 24 ? 4.720 6.634 -4.065 1.00 24.41 24 LEU A O 7
ATOM 6002 N N . GLY A 1 25 ? 3.088 7.646 -2.895 1.00 15.15 25 GLY A N 7
ATOM 6003 C CA . GLY A 1 25 ? 3.089 8.823 -3.744 1.00 74.40 25 GLY A CA 7
ATOM 6004 C C . GLY A 1 25 ? 2.580 10.057 -3.026 1.00 21.22 25 GLY A C 7
ATOM 6005 O O . GLY A 1 25 ? 1.792 10.823 -3.578 1.00 52.14 25 GLY A O 7
ATOM 6009 N N . GLU A 1 26 ? 3.031 10.249 -1.790 1.00 22.50 26 GLU A N 7
ATOM 6010 C CA . GLU A 1 26 ? 2.614 11.397 -0.995 1.00 0.51 26 GLU A CA 7
ATOM 6011 C C . GLU A 1 26 ? 2.942 12.704 -1.713 1.00 30.45 26 GLU A C 7
ATOM 6012 O O . GLU A 1 26 ? 2.063 13.532 -1.949 1.00 20.20 26 GLU A O 7
ATOM 6024 N N . ALA A 1 27 ? 4.214 12.880 -2.056 1.00 13.23 27 ALA A N 7
ATOM 6025 C CA . ALA A 1 27 ? 4.658 14.084 -2.747 1.00 63.22 27 ALA A CA 7
ATOM 6026 C C . ALA A 1 27 ? 5.604 13.741 -3.894 1.00 33.15 27 ALA A C 7
ATOM 6027 O O . ALA A 1 27 ? 6.634 14.388 -4.076 1.00 60.21 27 ALA A O 7
ATOM 6034 N N . GLY A 1 28 ? 5.246 12.718 -4.664 1.00 20.43 28 GLY A N 7
ATOM 6035 C CA . GLY A 1 28 ? 6.074 12.306 -5.782 1.00 41.22 28 GLY A CA 7
ATOM 6036 C C . GLY A 1 28 ? 5.653 12.957 -7.085 1.00 63.42 28 GLY A C 7
ATOM 6037 O O . GLY A 1 28 ? 5.841 12.387 -8.160 1.00 30.13 28 GLY A O 7
ATOM 6041 N N . MET A 1 29 ? 5.081 14.152 -6.990 1.00 42.41 29 MET A N 7
ATOM 6042 C CA . MET A 1 29 ? 4.632 14.880 -8.171 1.00 42.33 29 MET A CA 7
ATOM 6043 C C . MET A 1 29 ? 4.060 16.241 -7.786 1.00 43.05 29 MET A C 7
ATOM 6044 O O . MET A 1 29 ? 4.260 17.230 -8.491 1.00 55.42 29 MET A O 7
ATOM 6058 N N . SER A 1 30 ? 3.349 16.283 -6.665 1.00 13.14 30 SER A N 7
ATOM 6059 C CA . SER A 1 30 ? 2.744 17.522 -6.189 1.00 24.03 30 SER A CA 7
ATOM 6060 C C . SER A 1 30 ? 3.816 18.557 -5.859 1.00 15.21 30 SER A C 7
ATOM 6061 O O . SER A 1 30 ? 4.002 19.528 -6.591 1.00 42.25 30 SER A O 7
ATOM 6069 N N . ALA A 1 31 ? 4.516 18.342 -4.751 1.00 25.44 31 ALA A N 7
ATOM 6070 C CA . ALA A 1 31 ? 5.570 19.254 -4.324 1.00 23.44 31 ALA A CA 7
ATOM 6071 C C . ALA A 1 31 ? 6.601 19.457 -5.429 1.00 24.14 31 ALA A C 7
ATOM 6072 O O . ALA A 1 31 ? 7.317 20.458 -5.446 1.00 4.05 31 ALA A O 7
ATOM 6079 N N . TRP A 1 32 ? 6.672 18.501 -6.348 1.00 52.53 32 TRP A N 7
ATOM 6080 C CA . TRP A 1 32 ? 7.617 18.576 -7.457 1.00 12.12 32 TRP A CA 7
ATOM 6081 C C . TRP A 1 32 ? 7.350 19.806 -8.318 1.00 31.32 32 TRP A C 7
ATOM 6082 O O . TRP A 1 32 ? 8.276 20.526 -8.693 1.00 11.33 32 TRP A O 7
ATOM 6103 N N . LEU A 1 33 ? 6.080 20.041 -8.628 1.00 71.22 33 LEU A N 7
ATOM 6104 C CA . LEU A 1 33 ? 5.691 21.185 -9.446 1.00 22.14 33 LEU A CA 7
ATOM 6105 C C . LEU A 1 33 ? 5.869 22.490 -8.676 1.00 31.32 33 LEU A C 7
ATOM 6106 O O . LEU A 1 33 ? 5.889 23.571 -9.264 1.00 5.01 33 LEU A O 7
ATOM 6122 N N . ARG A 1 34 ? 5.999 22.380 -7.358 1.00 31.03 34 ARG A N 7
ATOM 6123 C CA . ARG A 1 34 ? 6.176 23.551 -6.507 1.00 61.14 34 ARG A CA 7
ATOM 6124 C C . ARG A 1 34 ? 7.595 24.100 -6.627 1.00 13.00 34 ARG A C 7
ATOM 6125 O O . ARG A 1 34 ? 7.836 25.282 -6.385 1.00 54.44 34 ARG A O 7
ATOM 6146 N N . ALA A 1 35 ? 8.530 23.233 -7.001 1.00 32.22 35 ALA A N 7
ATOM 6147 C CA . ALA A 1 35 ? 9.924 23.631 -7.154 1.00 34.11 35 ALA A CA 7
ATOM 6148 C C . ALA A 1 35 ? 10.068 24.735 -8.196 1.00 11.14 35 ALA A C 7
ATOM 6149 O O . ALA A 1 35 ? 11.037 25.494 -8.179 1.00 4.12 35 ALA A O 7
ATOM 6156 N N . ILE A 1 36 ? 9.099 24.818 -9.101 1.00 12.43 36 ILE A N 7
ATOM 6157 C CA . ILE A 1 36 ? 9.119 25.830 -10.150 1.00 12.54 36 ILE A CA 7
ATOM 6158 C C . ILE A 1 36 ? 7.863 26.694 -10.104 1.00 73.02 36 ILE A C 7
ATOM 6159 O O . ILE A 1 36 ? 7.875 27.849 -10.528 1.00 2.04 36 ILE A O 7
ATOM 6175 N N . GLY A 1 37 ? 6.778 26.125 -9.586 1.00 4.45 37 GLY A N 7
ATOM 6176 C CA . GLY A 1 37 ? 5.529 26.858 -9.492 1.00 62.04 37 GLY A CA 7
ATOM 6177 C C . GLY A 1 37 ? 4.577 26.527 -10.625 1.00 22.04 37 GLY A C 7
ATOM 6178 O O . GLY A 1 37 ? 4.002 27.423 -11.244 1.00 70.22 37 GLY A O 7
ATOM 6182 N N . LEU A 1 38 ? 4.411 25.238 -10.897 1.00 73.45 38 LEU A N 7
ATOM 6183 C CA . LEU A 1 38 ? 3.523 24.790 -11.965 1.00 34.23 38 LEU A CA 7
ATOM 6184 C C . LEU A 1 38 ? 2.500 23.789 -11.438 1.00 33.44 38 LEU A C 7
ATOM 6185 O O . LEU A 1 38 ? 1.909 23.029 -12.205 1.00 13.33 38 LEU A O 7
ATOM 6201 N N . GLU A 1 39 ? 2.295 23.795 -10.124 1.00 40.11 39 GLU A N 7
ATOM 6202 C CA . GLU A 1 39 ? 1.342 22.888 -9.496 1.00 20.14 39 GLU A CA 7
ATOM 6203 C C . GLU A 1 39 ? -0.048 23.054 -10.102 1.00 74.00 39 GLU A C 7
ATOM 6204 O O . GLU A 1 39 ? -0.872 22.140 -10.053 1.00 64.12 39 GLU A O 7
ATOM 6216 N N . ARG A 1 40 ? -0.302 24.227 -10.672 1.00 55.14 40 ARG A N 7
ATOM 6217 C CA . ARG A 1 40 ? -1.593 24.514 -11.287 1.00 11.53 40 ARG A CA 7
ATOM 6218 C C . ARG A 1 40 ? -1.904 23.511 -12.393 1.00 32.51 40 ARG A C 7
ATOM 6219 O O . ARG A 1 40 ? -3.066 23.293 -12.739 1.00 24.10 40 ARG A O 7
ATOM 6240 N N . TYR A 1 41 ? -0.859 22.903 -12.944 1.00 35.32 41 TYR A N 7
ATOM 6241 C CA . TYR A 1 41 ? -1.021 21.924 -14.013 1.00 3.23 41 TYR A CA 7
ATOM 6242 C C . TYR A 1 41 ? -0.902 20.502 -13.472 1.00 52.43 41 TYR A C 7
ATOM 6243 O O . TYR A 1 41 ? -0.972 19.533 -14.227 1.00 23.24 41 TYR A O 7
ATOM 6261 N N . GLU A 1 42 ? -0.723 20.388 -12.160 1.00 14.21 42 GLU A N 7
ATOM 6262 C CA . GLU A 1 42 ? -0.595 19.085 -11.518 1.00 11.33 42 GLU A CA 7
ATOM 6263 C C . GLU A 1 42 ? -1.703 18.141 -11.976 1.00 50.31 42 GLU A C 7
ATOM 6264 O O . GLU A 1 42 ? -1.449 17.168 -12.684 1.00 23.51 42 GLU A O 7
ATOM 6276 N N . GLU A 1 43 ? -2.932 18.438 -11.566 1.00 34.20 43 GLU A N 7
ATOM 6277 C CA . GLU A 1 43 ? -4.079 17.615 -11.933 1.00 63.23 43 GLU A CA 7
ATOM 6278 C C . GLU A 1 43 ? -4.198 17.494 -13.450 1.00 13.32 43 GLU A C 7
ATOM 6279 O O . GLU A 1 43 ? -4.768 16.533 -13.964 1.00 70.21 43 GLU A O 7
ATOM 6291 N N . GLY A 1 44 ? -3.657 18.479 -14.161 1.00 24.14 44 GLY A N 7
ATOM 6292 C CA . GLY A 1 44 ? -3.714 18.465 -15.611 1.00 4.34 44 GLY A CA 7
ATOM 6293 C C . GLY A 1 44 ? -2.924 17.319 -16.211 1.00 75.11 44 GLY A C 7
ATOM 6294 O O . GLY A 1 44 ? -3.317 16.752 -17.232 1.00 51.50 44 GLY A O 7
ATOM 6298 N N . LEU A 1 45 ? -1.808 16.976 -15.578 1.00 42.24 45 LEU A N 7
ATOM 6299 C CA . LEU A 1 45 ? -0.960 15.890 -16.057 1.00 44.23 45 LEU A CA 7
ATOM 6300 C C . LEU A 1 45 ? -1.217 14.610 -15.269 1.00 73.12 45 LEU A C 7
ATOM 6301 O O . LEU A 1 45 ? -1.018 13.506 -15.776 1.00 25.33 45 LEU A O 7
ATOM 6317 N N . VAL A 1 46 ? -1.664 14.765 -14.027 1.00 53.50 46 VAL A N 7
ATOM 6318 C CA . VAL A 1 46 ? -1.953 13.622 -13.170 1.00 10.24 46 VAL A CA 7
ATOM 6319 C C . VAL A 1 46 ? -3.197 12.879 -13.644 1.00 42.44 46 VAL A C 7
ATOM 6320 O O . VAL A 1 46 ? -3.348 11.681 -13.403 1.00 2.33 46 VAL A O 7
ATOM 6333 N N . HIS A 1 47 ? -4.086 13.598 -14.322 1.00 51.31 47 HIS A N 7
ATOM 6334 C CA . HIS A 1 47 ? -5.318 13.007 -14.833 1.00 22.13 47 HIS A CA 7
ATOM 6335 C C . HIS A 1 47 ? -5.100 12.412 -16.221 1.00 12.22 47 HIS A C 7
ATOM 6336 O O . HIS A 1 47 ? -6.048 11.988 -16.880 1.00 52.23 47 HIS A O 7
ATOM 6350 N N . ASN A 1 48 ? -3.845 12.385 -16.658 1.00 13.42 48 ASN A N 7
ATOM 6351 C CA . ASN A 1 48 ? -3.504 11.844 -17.968 1.00 63.02 48 ASN A CA 7
ATOM 6352 C C . ASN A 1 48 ? -2.583 10.635 -17.834 1.00 32.31 48 ASN A C 7
ATOM 6353 O O . ASN A 1 48 ? -2.529 9.782 -18.719 1.00 22.54 48 ASN A O 7
ATOM 6364 N N . GLY A 1 49 ? -1.861 10.568 -16.720 1.00 2.24 49 GLY A N 7
ATOM 6365 C CA . GLY A 1 49 ? -0.953 9.460 -16.489 1.00 63.02 49 GLY A CA 7
ATOM 6366 C C . GLY A 1 49 ? 0.468 9.919 -16.226 1.00 14.34 49 GLY A C 7
ATOM 6367 O O . GLY A 1 49 ? 1.389 9.105 -16.167 1.00 43.42 49 GLY A O 7
ATOM 6371 N N . TRP A 1 50 ? 0.645 11.226 -16.068 1.00 21.14 50 TRP A N 7
ATOM 6372 C CA . TRP A 1 50 ? 1.964 11.792 -15.811 1.00 4.24 50 TRP A CA 7
ATOM 6373 C C . TRP A 1 50 ? 2.258 11.832 -14.315 1.00 31.41 50 TRP A C 7
ATOM 6374 O O . TRP A 1 50 ? 3.287 12.357 -13.888 1.00 75.35 50 TRP A O 7
ATOM 6395 N N . ASP A 1 51 ? 1.349 11.273 -13.523 1.00 51.42 51 ASP A N 7
ATOM 6396 C CA . ASP A 1 51 ? 1.512 11.244 -12.074 1.00 74.23 51 ASP A CA 7
ATOM 6397 C C . ASP A 1 51 ? 2.812 10.546 -11.688 1.00 34.54 51 ASP A C 7
ATOM 6398 O O . ASP A 1 51 ? 3.343 10.761 -10.598 1.00 62.22 51 ASP A O 7
ATOM 6407 N N . ASP A 1 52 ? 3.317 9.708 -12.586 1.00 44.34 52 ASP A N 7
ATOM 6408 C CA . ASP A 1 52 ? 4.555 8.978 -12.340 1.00 23.14 52 ASP A CA 7
ATOM 6409 C C . ASP A 1 52 ? 5.770 9.835 -12.684 1.00 34.30 52 ASP A C 7
ATOM 6410 O O . ASP A 1 52 ? 6.169 9.926 -13.846 1.00 22.04 52 ASP A O 7
ATOM 6419 N N . LEU A 1 53 ? 6.352 10.462 -11.668 1.00 31.10 53 LEU A N 7
ATOM 6420 C CA . LEU A 1 53 ? 7.521 11.313 -11.863 1.00 33.12 53 LEU A CA 7
ATOM 6421 C C . LEU A 1 53 ? 8.605 10.578 -12.644 1.00 62.00 53 LEU A C 7
ATOM 6422 O O . LEU A 1 53 ? 9.388 11.194 -13.366 1.00 41.11 53 LEU A O 7
ATOM 6438 N N . GLU A 1 54 ? 8.643 9.257 -12.495 1.00 52.53 54 GLU A N 7
ATOM 6439 C CA . GLU A 1 54 ? 9.631 8.439 -13.189 1.00 13.24 54 GLU A CA 7
ATOM 6440 C C . GLU A 1 54 ? 9.427 8.503 -14.699 1.00 53.45 54 GLU A C 7
ATOM 6441 O O . GLU A 1 54 ? 10.375 8.713 -15.457 1.00 35.22 54 GLU A O 7
ATOM 6453 N N . PHE A 1 55 ? 8.183 8.321 -15.131 1.00 0.11 55 PHE A N 7
ATOM 6454 C CA . PHE A 1 55 ? 7.854 8.357 -16.551 1.00 35.50 55 PHE A CA 7
ATOM 6455 C C . PHE A 1 55 ? 7.881 9.787 -17.080 1.00 54.51 55 PHE A C 7
ATOM 6456 O O . PHE A 1 55 ? 8.352 10.043 -18.189 1.00 24.11 55 PHE A O 7
ATOM 6473 N N . LEU A 1 56 ? 7.371 10.717 -16.280 1.00 11.31 56 LEU A N 7
ATOM 6474 C CA . LEU A 1 56 ? 7.335 12.124 -16.666 1.00 64.53 56 LEU A CA 7
ATOM 6475 C C . LEU A 1 56 ? 8.739 12.642 -16.963 1.00 53.25 56 LEU A C 7
ATOM 6476 O O . LEU A 1 56 ? 8.907 13.642 -17.661 1.00 11.40 56 LEU A O 7
ATOM 6492 N N . SER A 1 57 ? 9.743 11.954 -16.431 1.00 65.21 57 SER A N 7
ATOM 6493 C CA . SER A 1 57 ? 11.133 12.346 -16.638 1.00 33.21 57 SER A CA 7
ATOM 6494 C C . SER A 1 57 ? 11.536 12.166 -18.098 1.00 43.12 57 SER A C 7
ATOM 6495 O O . SER A 1 57 ? 12.577 12.660 -18.531 1.00 44.24 57 SER A O 7
ATOM 6503 N N . ASP A 1 58 ? 10.705 11.455 -18.852 1.00 14.41 58 ASP A N 7
ATOM 6504 C CA . ASP A 1 58 ? 10.973 11.210 -20.264 1.00 53.33 58 ASP A CA 7
ATOM 6505 C C . ASP A 1 58 ? 9.996 11.983 -21.145 1.00 10.31 58 ASP A C 7
ATOM 6506 O O . ASP A 1 58 ? 10.096 11.955 -22.372 1.00 13.31 58 ASP A O 7
ATOM 6515 N N . ILE A 1 59 ? 9.053 12.671 -20.511 1.00 14.33 59 ILE A N 7
ATOM 6516 C CA . ILE A 1 59 ? 8.058 13.451 -21.237 1.00 2.52 59 ILE A CA 7
ATOM 6517 C C . ILE A 1 59 ? 8.721 14.389 -22.241 1.00 32.24 59 ILE A C 7
ATOM 6518 O O . ILE A 1 59 ? 9.803 14.921 -21.990 1.00 51.02 59 ILE A O 7
ATOM 6534 N N . THR A 1 60 ? 8.063 14.589 -23.379 1.00 24.23 60 THR A N 7
ATOM 6535 C CA . THR A 1 60 ? 8.588 15.463 -24.421 1.00 34.52 60 THR A CA 7
ATOM 6536 C C . THR A 1 60 ? 8.030 16.875 -24.286 1.00 25.03 60 THR A C 7
ATOM 6537 O O . THR A 1 60 ? 7.342 17.190 -23.316 1.00 32.43 60 THR A O 7
ATOM 6548 N N . GLU A 1 61 ? 8.333 17.722 -25.265 1.00 33.30 61 GLU A N 7
ATOM 6549 C CA . GLU A 1 61 ? 7.861 19.101 -25.254 1.00 1.43 61 GLU A CA 7
ATOM 6550 C C . GLU A 1 61 ? 6.405 19.182 -25.702 1.00 14.21 61 GLU A C 7
ATOM 6551 O O . GLU A 1 61 ? 5.678 20.099 -25.321 1.00 34.25 61 GLU A O 7
ATOM 6563 N N . GLU A 1 62 ? 5.987 18.216 -26.514 1.00 41.33 62 GLU A N 7
ATOM 6564 C CA . GLU A 1 62 ? 4.618 18.179 -27.016 1.00 3.34 62 GLU A CA 7
ATOM 6565 C C . GLU A 1 62 ? 3.695 17.475 -26.025 1.00 41.23 62 GLU A C 7
ATOM 6566 O O . GLU A 1 62 ? 2.546 17.875 -25.840 1.00 15.02 62 GLU A O 7
ATOM 6578 N N . ASP A 1 63 ? 4.207 16.425 -25.393 1.00 34.01 63 ASP A N 7
ATOM 6579 C CA . ASP A 1 63 ? 3.429 15.665 -24.421 1.00 64.40 63 ASP A CA 7
ATOM 6580 C C . ASP A 1 63 ? 2.826 16.587 -23.366 1.00 64.01 63 ASP A C 7
ATOM 6581 O O . ASP A 1 63 ? 1.774 16.293 -22.797 1.00 25.32 63 ASP A O 7
ATOM 6590 N N . LEU A 1 64 ? 3.500 17.703 -23.109 1.00 54.03 64 LEU A N 7
ATOM 6591 C CA . LEU A 1 64 ? 3.031 18.669 -22.122 1.00 20.05 64 LEU A CA 7
ATOM 6592 C C . LEU A 1 64 ? 1.685 19.257 -22.531 1.00 54.21 64 LEU A C 7
ATOM 6593 O O . LEU A 1 64 ? 0.827 19.514 -21.687 1.00 73.13 64 LEU A O 7
ATOM 6609 N N . GLU A 1 65 ? 1.507 19.466 -23.832 1.00 32.20 65 GLU A N 7
ATOM 6610 C CA . GLU A 1 65 ? 0.264 20.022 -24.353 1.00 13.32 65 GLU A CA 7
ATOM 6611 C C . GLU A 1 65 ? -0.901 19.063 -24.122 1.00 4.21 65 GLU A C 7
ATOM 6612 O O . GLU A 1 65 ? -2.056 19.480 -24.050 1.00 10.31 65 GLU A O 7
ATOM 6624 N N . GLU A 1 66 ? -0.586 17.777 -24.007 1.00 71.34 66 GLU A N 7
ATOM 6625 C CA . GLU A 1 66 ? -1.606 16.758 -23.786 1.00 52.43 66 GLU A CA 7
ATOM 6626 C C . GLU A 1 66 ? -2.314 16.978 -22.452 1.00 62.13 66 GLU A C 7
ATOM 6627 O O . GLU A 1 66 ? -3.523 16.777 -22.338 1.00 44.14 66 GLU A O 7
ATOM 6639 N N . ALA A 1 67 ? -1.551 17.391 -21.445 1.00 61.24 67 ALA A N 7
ATOM 6640 C CA . ALA A 1 67 ? -2.104 17.639 -20.120 1.00 0.11 67 ALA A CA 7
ATOM 6641 C C . ALA A 1 67 ? -2.666 19.053 -20.015 1.00 70.34 67 ALA A C 7
ATOM 6642 O O . ALA A 1 67 ? -3.177 19.453 -18.970 1.00 25.40 67 ALA A O 7
ATOM 6649 N N . GLY A 1 68 ? -2.568 19.806 -21.107 1.00 1.02 68 GLY A N 7
ATOM 6650 C CA . GLY A 1 68 ? -3.070 21.168 -21.116 1.00 71.51 68 GLY A CA 7
ATOM 6651 C C . GLY A 1 68 ? -1.957 22.196 -21.149 1.00 20.12 68 GLY A C 7
ATOM 6652 O O . GLY A 1 68 ? -2.205 23.384 -21.355 1.00 72.10 68 GLY A O 7
ATOM 6656 N N . VAL A 1 69 ? -0.726 21.740 -20.943 1.00 65.42 69 VAL A N 7
ATOM 6657 C CA . VAL A 1 69 ? 0.430 22.628 -20.950 1.00 2.55 69 VAL A CA 7
ATOM 6658 C C . VAL A 1 69 ? 0.794 23.046 -22.370 1.00 3.43 69 VAL A C 7
ATOM 6659 O O . VAL A 1 69 ? 1.628 22.415 -23.018 1.00 21.31 69 VAL A O 7
ATOM 6672 N N . GLN A 1 70 ? 0.164 24.115 -22.846 1.00 73.13 70 GLN A N 7
ATOM 6673 C CA . GLN A 1 70 ? 0.422 24.617 -24.191 1.00 13.13 70 GLN A CA 7
ATOM 6674 C C . GLN A 1 70 ? 0.951 26.047 -24.145 1.00 62.44 70 GLN A C 7
ATOM 6675 O O . GLN A 1 70 ? 0.538 26.897 -24.933 1.00 54.53 70 GLN A O 7
ATOM 6689 N N . ASP A 1 71 ? 1.868 26.304 -23.219 1.00 34.43 71 ASP A N 7
ATOM 6690 C CA . ASP A 1 71 ? 2.455 27.630 -23.071 1.00 14.30 71 ASP A CA 7
ATOM 6691 C C . ASP A 1 71 ? 3.975 27.566 -23.175 1.00 42.52 71 ASP A C 7
ATOM 6692 O O . ASP A 1 71 ? 4.602 26.558 -22.851 1.00 63.33 71 ASP A O 7
ATOM 6701 N N . PRO A 1 72 ? 4.584 28.668 -23.639 1.00 13.21 72 PRO A N 7
ATOM 6702 C CA . PRO A 1 72 ? 6.038 28.762 -23.797 1.00 40.12 72 PRO A CA 7
ATOM 6703 C C . PRO A 1 72 ? 6.765 28.805 -22.458 1.00 3.44 72 PRO A C 7
ATOM 6704 O O . PRO A 1 72 ? 7.719 28.061 -22.234 1.00 63.23 72 PRO A O 7
ATOM 6715 N N . ALA A 1 73 ? 6.308 29.682 -21.569 1.00 60.23 73 ALA A N 7
ATOM 6716 C CA . ALA A 1 73 ? 6.914 29.820 -20.251 1.00 31.12 73 ALA A CA 7
ATOM 6717 C C . ALA A 1 73 ? 6.641 28.591 -19.390 1.00 11.32 73 ALA A C 7
ATOM 6718 O O . ALA A 1 73 ? 7.376 28.308 -18.443 1.00 43.24 73 ALA A O 7
ATOM 6725 N N . HIS A 1 74 ? 5.579 27.865 -19.723 1.00 71.22 74 HIS A N 7
ATOM 6726 C CA . HIS A 1 74 ? 5.209 26.666 -18.980 1.00 32.34 74 HIS A CA 7
ATOM 6727 C C . HIS A 1 74 ? 5.950 25.444 -19.515 1.00 53.10 74 HIS A C 7
ATOM 6728 O O . HIS A 1 74 ? 6.316 24.545 -18.757 1.00 42.54 74 HIS A O 7
ATOM 6742 N N . LYS A 1 75 ? 6.166 25.417 -20.826 1.00 4.23 75 LYS A N 7
ATOM 6743 C CA . LYS A 1 75 ? 6.864 24.307 -21.464 1.00 33.13 75 LYS A CA 7
ATOM 6744 C C . LYS A 1 75 ? 8.363 24.379 -21.193 1.00 62.24 75 LYS A C 7
ATOM 6745 O O . LYS A 1 75 ? 9.028 23.352 -21.055 1.00 44.14 75 LYS A O 7
ATOM 6764 N N . ARG A 1 76 ? 8.889 25.597 -21.118 1.00 15.23 76 ARG A N 7
ATOM 6765 C CA . ARG A 1 76 ? 10.309 25.802 -20.863 1.00 44.14 76 ARG A CA 7
ATOM 6766 C C . ARG A 1 76 ? 10.638 25.568 -19.392 1.00 14.53 76 ARG A C 7
ATOM 6767 O O . ARG A 1 76 ? 11.771 25.236 -19.042 1.00 41.04 76 ARG A O 7
ATOM 6788 N N . LEU A 1 77 ? 9.639 25.745 -18.533 1.00 63.02 77 LEU A N 7
ATOM 6789 C CA . LEU A 1 77 ? 9.821 25.554 -17.098 1.00 63.04 77 LEU A CA 7
ATOM 6790 C C . LEU A 1 77 ? 9.961 24.073 -16.760 1.00 0.34 77 LEU A C 7
ATOM 6791 O O . LEU A 1 77 ? 10.917 23.664 -16.099 1.00 73.00 77 LEU A O 7
ATOM 6807 N N . LEU A 1 78 ? 9.004 23.274 -17.218 1.00 12.24 78 LEU A N 7
ATOM 6808 C CA . LEU A 1 78 ? 9.021 21.837 -16.965 1.00 53.53 78 LEU A CA 7
ATOM 6809 C C . LEU A 1 78 ? 10.363 21.231 -17.362 1.00 31.24 78 LEU A C 7
ATOM 6810 O O . LEU A 1 78 ? 10.981 20.502 -16.584 1.00 50.30 78 LEU A O 7
ATOM 6826 N N . LEU A 1 79 ? 10.809 21.537 -18.575 1.00 5.14 79 LEU A N 7
ATOM 6827 C CA . LEU A 1 79 ? 12.080 21.024 -19.074 1.00 45.01 79 LEU A CA 7
ATOM 6828 C C . LEU A 1 79 ? 13.205 21.294 -18.080 1.00 3.20 79 LEU A C 7
ATOM 6829 O O . LEU A 1 79 ? 14.036 20.425 -17.816 1.00 33.44 79 LEU A O 7
ATOM 6845 N N . ASP A 1 80 ? 13.225 22.504 -17.531 1.00 34.31 80 ASP A N 7
ATOM 6846 C CA . ASP A 1 80 ? 14.245 22.888 -16.563 1.00 24.32 80 ASP A CA 7
ATOM 6847 C C . ASP A 1 80 ? 14.048 22.148 -15.243 1.00 44.22 80 ASP A C 7
ATOM 6848 O O . ASP A 1 80 ? 15.014 21.808 -14.559 1.00 2.53 80 ASP A O 7
ATOM 6857 N N . THR A 1 81 ? 12.790 21.902 -14.890 1.00 44.33 81 THR A N 7
ATOM 6858 C CA . THR A 1 81 ? 12.466 21.206 -13.652 1.00 62.50 81 THR A CA 7
ATOM 6859 C C . THR A 1 81 ? 12.827 19.727 -13.742 1.00 41.23 81 THR A C 7
ATOM 6860 O O . THR A 1 81 ? 13.106 19.083 -12.730 1.00 72.33 81 THR A O 7
ATOM 6871 N N . LEU A 1 82 ? 12.821 19.195 -14.959 1.00 60.14 82 LEU A N 7
ATOM 6872 C CA . LEU A 1 82 ? 13.149 17.791 -15.182 1.00 70.01 82 LEU A CA 7
ATOM 6873 C C . LEU A 1 82 ? 14.608 17.511 -14.836 1.00 51.01 82 LEU A C 7
ATOM 6874 O O . LEU A 1 82 ? 14.904 16.652 -14.006 1.00 4.31 82 LEU A O 7
ATOM 6890 N N . GLN A 1 83 ? 15.514 18.243 -15.477 1.00 14.03 83 GLN A N 7
ATOM 6891 C CA . GLN A 1 83 ? 16.942 18.074 -15.235 1.00 34.11 83 GLN A CA 7
ATOM 6892 C C . GLN A 1 83 ? 17.264 18.220 -13.751 1.00 54.14 83 GLN A C 7
ATOM 6893 O O . GLN A 1 83 ? 18.246 17.662 -13.260 1.00 74.44 83 GLN A O 7
ATOM 6907 N N . LEU A 1 84 ? 16.431 18.974 -13.042 1.00 42.21 84 LEU A N 7
ATOM 6908 C CA . LEU A 1 84 ? 16.627 19.194 -11.613 1.00 43.54 84 LEU A CA 7
ATOM 6909 C C . LEU A 1 84 ? 16.214 17.965 -10.811 1.00 70.21 84 LEU A C 7
ATOM 6910 O O . LEU A 1 84 ? 17.044 17.326 -10.164 1.00 15.13 84 LEU A O 7
ATOM 6926 N N . SER A 1 85 ? 14.927 17.638 -10.860 1.00 74.33 85 SER A N 7
ATOM 6927 C CA . SER A 1 85 ? 14.403 16.485 -10.137 1.00 14.22 85 SER A CA 7
ATOM 6928 C C . SER A 1 85 ? 14.755 16.568 -8.655 1.00 21.13 85 SER A C 7
ATOM 6929 O O . SER A 1 85 ? 14.909 15.548 -7.983 1.00 32.23 85 SER A O 7
ATOM 6937 N N . LYS A 1 86 ? 14.882 17.791 -8.151 1.00 20.23 86 LYS A N 7
ATOM 6938 C CA . LYS A 1 86 ? 15.215 18.010 -6.748 1.00 41.12 86 LYS A CA 7
ATOM 6939 C C . LYS A 1 86 ? 14.000 18.507 -5.972 1.00 1.43 86 LYS A C 7
ATOM 6940 O O . LYS A 1 86 ? 13.977 18.465 -4.741 1.00 63.54 86 LYS A O 7
ATOM 6959 N N . SER A 1 22 ? -4.251 5.045 -11.750 1.00 43.11 22 SER A N 8
ATOM 6960 C CA . SER A 1 22 ? -4.111 3.598 -11.864 1.00 4.13 22 SER A CA 8
ATOM 6961 C C . SER A 1 22 ? -3.198 3.053 -10.769 1.00 51.12 22 SER A C 8
ATOM 6962 O O . SER A 1 22 ? -2.305 2.249 -11.033 1.00 52.00 22 SER A O 8
ATOM 6970 N N . GLY A 1 23 ? -3.430 3.498 -9.538 1.00 11.12 23 GLY A N 8
ATOM 6971 C CA . GLY A 1 23 ? -2.622 3.045 -8.421 1.00 4.41 23 GLY A CA 8
ATOM 6972 C C . GLY A 1 23 ? -2.523 4.082 -7.319 1.00 32.41 23 GLY A C 8
ATOM 6973 O O . GLY A 1 23 ? -3.504 4.359 -6.628 1.00 55.31 23 GLY A O 8
ATOM 6977 N N . LEU A 1 24 ? -1.336 4.654 -7.152 1.00 12.12 24 LEU A N 8
ATOM 6978 C CA . LEU A 1 24 ? -1.112 5.665 -6.124 1.00 52.02 24 LEU A CA 8
ATOM 6979 C C . LEU A 1 24 ? -0.550 6.945 -6.733 1.00 44.32 24 LEU A C 8
ATOM 6980 O O . LEU A 1 24 ? 0.113 6.913 -7.770 1.00 14.05 24 LEU A O 8
ATOM 6996 N N . GLY A 1 25 ? -0.816 8.072 -6.080 1.00 54.41 25 GLY A N 8
ATOM 6997 C CA . GLY A 1 25 ? -0.328 9.348 -6.571 1.00 24.31 25 GLY A CA 8
ATOM 6998 C C . GLY A 1 25 ? -1.106 10.521 -6.011 1.00 12.52 25 GLY A C 8
ATOM 6999 O O . GLY A 1 25 ? -2.097 10.954 -6.599 1.00 22.14 25 GLY A O 8
ATOM 7003 N N . GLU A 1 26 ? -0.658 11.037 -4.870 1.00 60.32 26 GLU A N 8
ATOM 7004 C CA . GLU A 1 26 ? -1.322 12.166 -4.230 1.00 10.11 26 GLU A CA 8
ATOM 7005 C C . GLU A 1 26 ? -0.421 13.398 -4.228 1.00 62.52 26 GLU A C 8
ATOM 7006 O O . GLU A 1 26 ? -0.722 14.401 -4.873 1.00 53.21 26 GLU A O 8
ATOM 7018 N N . ALA A 1 27 ? 0.686 13.312 -3.498 1.00 3.22 27 ALA A N 8
ATOM 7019 C CA . ALA A 1 27 ? 1.632 14.418 -3.413 1.00 23.24 27 ALA A CA 8
ATOM 7020 C C . ALA A 1 27 ? 2.780 14.236 -4.400 1.00 72.23 27 ALA A C 8
ATOM 7021 O O . ALA A 1 27 ? 3.872 14.767 -4.203 1.00 32.01 27 ALA A O 8
ATOM 7028 N N . GLY A 1 28 ? 2.525 13.480 -5.464 1.00 52.33 28 GLY A N 8
ATOM 7029 C CA . GLY A 1 28 ? 3.547 13.241 -6.466 1.00 52.15 28 GLY A CA 8
ATOM 7030 C C . GLY A 1 28 ? 3.980 14.513 -7.168 1.00 1.23 28 GLY A C 8
ATOM 7031 O O . GLY A 1 28 ? 3.149 15.351 -7.517 1.00 2.13 28 GLY A O 8
ATOM 7035 N N . MET A 1 29 ? 5.285 14.659 -7.373 1.00 61.31 29 MET A N 8
ATOM 7036 C CA . MET A 1 29 ? 5.827 15.839 -8.037 1.00 71.31 29 MET A CA 8
ATOM 7037 C C . MET A 1 29 ? 5.145 17.107 -7.534 1.00 33.21 29 MET A C 8
ATOM 7038 O O . MET A 1 29 ? 4.917 18.045 -8.298 1.00 12.05 29 MET A O 8
ATOM 7052 N N . SER A 1 30 ? 4.821 17.128 -6.245 1.00 30.11 30 SER A N 8
ATOM 7053 C CA . SER A 1 30 ? 4.161 18.280 -5.641 1.00 70.52 30 SER A CA 8
ATOM 7054 C C . SER A 1 30 ? 5.160 19.402 -5.379 1.00 10.33 30 SER A C 8
ATOM 7055 O O . SER A 1 30 ? 5.198 20.396 -6.103 1.00 52.24 30 SER A O 8
ATOM 7063 N N . ALA A 1 31 ? 5.968 19.235 -4.337 1.00 13.54 31 ALA A N 8
ATOM 7064 C CA . ALA A 1 31 ? 6.969 20.233 -3.979 1.00 34.25 31 ALA A CA 8
ATOM 7065 C C . ALA A 1 31 ? 7.915 20.503 -5.143 1.00 43.20 31 ALA A C 8
ATOM 7066 O O . ALA A 1 31 ? 8.535 21.564 -5.218 1.00 0.24 31 ALA A O 8
ATOM 7073 N N . TRP A 1 32 ? 8.022 19.538 -6.048 1.00 63.44 32 TRP A N 8
ATOM 7074 C CA . TRP A 1 32 ? 8.895 19.672 -7.209 1.00 51.14 32 TRP A CA 8
ATOM 7075 C C . TRP A 1 32 ? 8.416 20.795 -8.123 1.00 4.32 32 TRP A C 8
ATOM 7076 O O . TRP A 1 32 ? 9.209 21.623 -8.573 1.00 5.53 32 TRP A O 8
ATOM 7097 N N . LEU A 1 33 ? 7.116 20.819 -8.393 1.00 61.52 33 LEU A N 8
ATOM 7098 C CA . LEU A 1 33 ? 6.532 21.842 -9.254 1.00 33.54 33 LEU A CA 8
ATOM 7099 C C . LEU A 1 33 ? 6.542 23.203 -8.566 1.00 25.24 33 LEU A C 8
ATOM 7100 O O . LEU A 1 33 ? 6.338 24.234 -9.206 1.00 13.44 33 LEU A O 8
ATOM 7116 N N . ARG A 1 34 ? 6.785 23.198 -7.259 1.00 33.21 34 ARG A N 8
ATOM 7117 C CA . ARG A 1 34 ? 6.823 24.432 -6.484 1.00 44.33 34 ARG A CA 8
ATOM 7118 C C . ARG A 1 34 ? 8.133 25.179 -6.717 1.00 43.53 34 ARG A C 8
ATOM 7119 O O . ARG A 1 34 ? 8.201 26.398 -6.557 1.00 24.30 34 ARG A O 8
ATOM 7140 N N . ALA A 1 35 ? 9.171 24.440 -7.096 1.00 52.40 35 ALA A N 8
ATOM 7141 C CA . ALA A 1 35 ? 10.478 25.033 -7.352 1.00 73.24 35 ALA A CA 8
ATOM 7142 C C . ALA A 1 35 ? 10.401 26.072 -8.466 1.00 35.30 35 ALA A C 8
ATOM 7143 O O . ALA A 1 35 ? 11.260 26.948 -8.571 1.00 34.33 35 ALA A O 8
ATOM 7150 N N . ILE A 1 36 ? 9.368 25.968 -9.295 1.00 74.22 36 ILE A N 8
ATOM 7151 C CA . ILE A 1 36 ? 9.179 26.899 -10.400 1.00 42.25 36 ILE A CA 8
ATOM 7152 C C . ILE A 1 36 ? 7.814 27.575 -10.323 1.00 64.04 36 ILE A C 8
ATOM 7153 O O . ILE A 1 36 ? 7.652 28.720 -10.743 1.00 4.12 36 ILE A O 8
ATOM 7169 N N . GLY A 1 37 ? 6.834 26.858 -9.782 1.00 64.40 37 GLY A N 8
ATOM 7170 C CA . GLY A 1 37 ? 5.496 27.405 -9.658 1.00 20.32 37 GLY A CA 8
ATOM 7171 C C . GLY A 1 37 ? 4.544 26.849 -10.698 1.00 53.31 37 GLY A C 8
ATOM 7172 O O . GLY A 1 37 ? 3.814 27.600 -11.346 1.00 54.43 37 GLY A O 8
ATOM 7176 N N . LEU A 1 38 ? 4.551 25.531 -10.861 1.00 21.14 38 LEU A N 8
ATOM 7177 C CA . LEU A 1 38 ? 3.682 24.875 -11.831 1.00 61.25 38 LEU A CA 8
ATOM 7178 C C . LEU A 1 38 ? 2.905 23.733 -11.183 1.00 44.41 38 LEU A C 8
ATOM 7179 O O . LEU A 1 38 ? 2.521 22.774 -11.851 1.00 2.00 38 LEU A O 8
ATOM 7195 N N . GLU A 1 39 ? 2.676 23.846 -9.878 1.00 45.14 39 GLU A N 8
ATOM 7196 C CA . GLU A 1 39 ? 1.944 22.824 -9.141 1.00 30.51 39 GLU A CA 8
ATOM 7197 C C . GLU A 1 39 ? 0.481 22.785 -9.572 1.00 15.23 39 GLU A C 8
ATOM 7198 O O . GLU A 1 39 ? -0.209 21.785 -9.375 1.00 35.21 39 GLU A O 8
ATOM 7210 N N . ARG A 1 40 ? 0.014 23.882 -10.160 1.00 1.02 40 ARG A N 8
ATOM 7211 C CA . ARG A 1 40 ? -1.367 23.975 -10.617 1.00 11.31 40 ARG A CA 8
ATOM 7212 C C . ARG A 1 40 ? -1.651 22.941 -11.703 1.00 14.54 40 ARG A C 8
ATOM 7213 O O . ARG A 1 40 ? -2.800 22.556 -11.922 1.00 12.33 40 ARG A O 8
ATOM 7234 N N . TYR A 1 41 ? -0.598 22.497 -12.379 1.00 53.02 41 TYR A N 8
ATOM 7235 C CA . TYR A 1 41 ? -0.735 21.510 -13.444 1.00 2.40 41 TYR A CA 8
ATOM 7236 C C . TYR A 1 41 ? -0.426 20.108 -12.930 1.00 33.43 41 TYR A C 8
ATOM 7237 O O . TYR A 1 41 ? -0.509 19.131 -13.673 1.00 60.42 41 TYR A O 8
ATOM 7255 N N . GLU A 1 42 ? -0.071 20.018 -11.652 1.00 20.32 42 GLU A N 8
ATOM 7256 C CA . GLU A 1 42 ? 0.250 18.735 -11.037 1.00 62.24 42 GLU A CA 8
ATOM 7257 C C . GLU A 1 42 ? -0.813 17.692 -11.369 1.00 20.52 42 GLU A C 8
ATOM 7258 O O . GLU A 1 42 ? -0.551 16.733 -12.095 1.00 1.13 42 GLU A O 8
ATOM 7270 N N . GLU A 1 43 ? -2.013 17.886 -10.831 1.00 1.14 43 GLU A N 8
ATOM 7271 C CA . GLU A 1 43 ? -3.115 16.961 -11.068 1.00 40.31 43 GLU A CA 8
ATOM 7272 C C . GLU A 1 43 ? -3.322 16.735 -12.563 1.00 35.42 43 GLU A C 8
ATOM 7273 O O . GLU A 1 43 ? -3.829 15.694 -12.980 1.00 22.35 43 GLU A O 8
ATOM 7285 N N . GLY A 1 44 ? -2.928 17.719 -13.365 1.00 65.42 44 GLY A N 8
ATOM 7286 C CA . GLY A 1 44 ? -3.079 17.608 -14.804 1.00 42.23 44 GLY A CA 8
ATOM 7287 C C . GLY A 1 44 ? -2.218 16.510 -15.395 1.00 65.23 44 GLY A C 8
ATOM 7288 O O . GLY A 1 44 ? -2.618 15.842 -16.350 1.00 32.14 44 GLY A O 8
ATOM 7292 N N . LEU A 1 45 ? -1.030 16.322 -14.829 1.00 54.14 45 LEU A N 8
ATOM 7293 C CA . LEU A 1 45 ? -0.108 15.297 -15.307 1.00 55.42 45 LEU A CA 8
ATOM 7294 C C . LEU A 1 45 ? -0.191 14.044 -14.441 1.00 42.44 45 LEU A C 8
ATOM 7295 O O . LEU A 1 45 ? 0.135 12.945 -14.889 1.00 64.02 45 LEU A O 8
ATOM 7311 N N . VAL A 1 46 ? -0.631 14.218 -13.199 1.00 60.51 46 VAL A N 8
ATOM 7312 C CA . VAL A 1 46 ? -0.760 13.100 -12.271 1.00 2.40 46 VAL A CA 8
ATOM 7313 C C . VAL A 1 46 ? -1.940 12.210 -12.643 1.00 50.11 46 VAL A C 8
ATOM 7314 O O . VAL A 1 46 ? -1.934 11.008 -12.374 1.00 53.40 46 VAL A O 8
ATOM 7327 N N . HIS A 1 47 ? -2.952 12.807 -13.264 1.00 52.42 47 HIS A N 8
ATOM 7328 C CA . HIS A 1 47 ? -4.140 12.068 -13.675 1.00 75.01 47 HIS A CA 8
ATOM 7329 C C . HIS A 1 47 ? -3.973 11.511 -15.085 1.00 70.35 47 HIS A C 8
ATOM 7330 O O . HIS A 1 47 ? -4.924 11.007 -15.681 1.00 32.52 47 HIS A O 8
ATOM 7344 N N . ASN A 1 48 ? -2.757 11.606 -15.614 1.00 12.41 48 ASN A N 8
ATOM 7345 C CA . ASN A 1 48 ? -2.466 11.113 -16.955 1.00 3.00 48 ASN A CA 8
ATOM 7346 C C . ASN A 1 48 ? -1.409 10.014 -16.912 1.00 61.53 48 ASN A C 8
ATOM 7347 O O . ASN A 1 48 ? -1.381 9.131 -17.769 1.00 51.11 48 ASN A O 8
ATOM 7358 N N . GLY A 1 49 ? -0.540 10.074 -15.907 1.00 72.44 49 GLY A N 8
ATOM 7359 C CA . GLY A 1 49 ? 0.506 9.077 -15.771 1.00 3.50 49 GLY A CA 8
ATOM 7360 C C . GLY A 1 49 ? 1.882 9.698 -15.626 1.00 32.21 49 GLY A C 8
ATOM 7361 O O . GLY A 1 49 ? 2.874 9.140 -16.095 1.00 30.14 49 GLY A O 8
ATOM 7365 N N . TRP A 1 50 ? 1.941 10.855 -14.977 1.00 24.22 50 TRP A N 8
ATOM 7366 C CA . TRP A 1 50 ? 3.206 11.552 -14.773 1.00 41.41 50 TRP A CA 8
ATOM 7367 C C . TRP A 1 50 ? 3.494 11.735 -13.287 1.00 55.40 50 TRP A C 8
ATOM 7368 O O . TRP A 1 50 ? 4.474 12.378 -12.910 1.00 33.24 50 TRP A O 8
ATOM 7389 N N . ASP A 1 51 ? 2.634 11.167 -12.448 1.00 41.53 51 ASP A N 8
ATOM 7390 C CA . ASP A 1 51 ? 2.797 11.267 -11.003 1.00 2.34 51 ASP A CA 8
ATOM 7391 C C . ASP A 1 51 ? 4.186 10.801 -10.579 1.00 24.41 51 ASP A C 8
ATOM 7392 O O . ASP A 1 51 ? 4.703 11.219 -9.543 1.00 22.43 51 ASP A O 8
ATOM 7401 N N . ASP A 1 52 ? 4.785 9.932 -11.386 1.00 74.32 52 ASP A N 8
ATOM 7402 C CA . ASP A 1 52 ? 6.114 9.408 -11.095 1.00 61.23 52 ASP A CA 8
ATOM 7403 C C . ASP A 1 52 ? 7.193 10.401 -11.514 1.00 43.23 52 ASP A C 8
ATOM 7404 O O . ASP A 1 52 ? 7.549 10.489 -12.690 1.00 72.35 52 ASP A O 8
ATOM 7413 N N . LEU A 1 53 ? 7.710 11.149 -10.546 1.00 24.45 53 LEU A N 8
ATOM 7414 C CA . LEU A 1 53 ? 8.749 12.137 -10.814 1.00 10.44 53 LEU A CA 8
ATOM 7415 C C . LEU A 1 53 ? 9.902 11.518 -11.597 1.00 75.33 53 LEU A C 8
ATOM 7416 O O . LEU A 1 53 ? 10.571 12.197 -12.375 1.00 21.31 53 LEU A O 8
ATOM 7432 N N . GLU A 1 54 ? 10.125 10.224 -11.388 1.00 11.12 54 GLU A N 8
ATOM 7433 C CA . GLU A 1 54 ? 11.196 9.513 -12.076 1.00 51.24 54 GLU A CA 8
ATOM 7434 C C . GLU A 1 54 ? 10.906 9.408 -13.571 1.00 2.31 54 GLU A C 8
ATOM 7435 O O . GLU A 1 54 ? 11.798 9.585 -14.401 1.00 72.24 54 GLU A O 8
ATOM 7447 N N . PHE A 1 55 ? 9.653 9.119 -13.906 1.00 1.12 55 PHE A N 8
ATOM 7448 C CA . PHE A 1 55 ? 9.245 8.989 -15.300 1.00 31.33 55 PHE A CA 8
ATOM 7449 C C . PHE A 1 55 ? 9.074 10.360 -15.947 1.00 20.01 55 PHE A C 8
ATOM 7450 O O . PHE A 1 55 ? 9.436 10.561 -17.107 1.00 53.11 55 PHE A O 8
ATOM 7467 N N . LEU A 1 56 ? 8.520 11.300 -15.189 1.00 41.02 56 LEU A N 8
ATOM 7468 C CA . LEU A 1 56 ? 8.300 12.653 -15.688 1.00 11.23 56 LEU A CA 8
ATOM 7469 C C . LEU A 1 56 ? 9.613 13.290 -16.133 1.00 34.12 56 LEU A C 8
ATOM 7470 O O . LEU A 1 56 ? 9.620 14.233 -16.924 1.00 32.11 56 LEU A O 8
ATOM 7486 N N . SER A 1 57 ? 10.722 12.766 -15.621 1.00 12.55 57 SER A N 8
ATOM 7487 C CA . SER A 1 57 ? 12.041 13.285 -15.964 1.00 31.31 57 SER A CA 8
ATOM 7488 C C . SER A 1 57 ? 12.371 13.004 -17.427 1.00 21.54 57 SER A C 8
ATOM 7489 O O . SER A 1 57 ? 13.324 13.556 -17.977 1.00 14.42 57 SER A O 8
ATOM 7497 N N . ASP A 1 58 ? 11.577 12.140 -18.050 1.00 41.23 58 ASP A N 8
ATOM 7498 C CA . ASP A 1 58 ? 11.783 11.785 -19.450 1.00 10.24 58 ASP A CA 8
ATOM 7499 C C . ASP A 1 58 ? 10.665 12.346 -20.323 1.00 33.23 58 ASP A C 8
ATOM 7500 O O . ASP A 1 58 ? 10.681 12.191 -21.544 1.00 72.32 58 ASP A O 8
ATOM 7509 N N . ILE A 1 59 ? 9.695 12.996 -19.688 1.00 43.22 59 ILE A N 8
ATOM 7510 C CA . ILE A 1 59 ? 8.570 13.579 -20.407 1.00 54.53 59 ILE A CA 8
ATOM 7511 C C . ILE A 1 59 ? 9.048 14.464 -21.554 1.00 23.23 59 ILE A C 8
ATOM 7512 O O . ILE A 1 59 ? 10.050 15.170 -21.432 1.00 53.10 59 ILE A O 8
ATOM 7528 N N . THR A 1 60 ? 8.325 14.422 -22.668 1.00 72.23 60 THR A N 8
ATOM 7529 C CA . THR A 1 60 ? 8.674 15.219 -23.837 1.00 5.30 60 THR A CA 8
ATOM 7530 C C . THR A 1 60 ? 7.951 16.561 -23.824 1.00 35.32 60 THR A C 8
ATOM 7531 O O . THR A 1 60 ? 7.268 16.898 -22.857 1.00 72.22 60 THR A O 8
ATOM 7542 N N . GLU A 1 61 ? 8.104 17.322 -24.903 1.00 61.51 61 GLU A N 8
ATOM 7543 C CA . GLU A 1 61 ? 7.464 18.627 -25.014 1.00 70.00 61 GLU A CA 8
ATOM 7544 C C . GLU A 1 61 ? 5.981 18.480 -25.340 1.00 75.42 61 GLU A C 8
ATOM 7545 O O . GLU A 1 61 ? 5.152 19.261 -24.874 1.00 70.30 61 GLU A O 8
ATOM 7557 N N . GLU A 1 62 ? 5.655 17.472 -26.145 1.00 13.55 62 GLU A N 8
ATOM 7558 C CA . GLU A 1 62 ? 4.272 17.224 -26.534 1.00 73.32 62 GLU A CA 8
ATOM 7559 C C . GLU A 1 62 ? 3.509 16.520 -25.415 1.00 64.33 62 GLU A C 8
ATOM 7560 O O . GLU A 1 62 ? 2.299 16.690 -25.272 1.00 13.32 62 GLU A O 8
ATOM 7572 N N . ASP A 1 63 ? 4.227 15.728 -24.626 1.00 70.01 63 ASP A N 8
ATOM 7573 C CA . ASP A 1 63 ? 3.620 14.998 -23.519 1.00 74.24 63 ASP A CA 8
ATOM 7574 C C . ASP A 1 63 ? 2.974 15.957 -22.525 1.00 11.34 63 ASP A C 8
ATOM 7575 O O . ASP A 1 63 ? 1.980 15.623 -21.878 1.00 62.53 63 ASP A O 8
ATOM 7584 N N . LEU A 1 64 ? 3.545 17.151 -22.406 1.00 21.32 64 LEU A N 8
ATOM 7585 C CA . LEU A 1 64 ? 3.026 18.159 -21.489 1.00 0.44 64 LEU A CA 8
ATOM 7586 C C . LEU A 1 64 ? 1.608 18.568 -21.874 1.00 41.25 64 LEU A C 8
ATOM 7587 O O . LEU A 1 64 ? 0.772 18.831 -21.011 1.00 53.52 64 LEU A O 8
ATOM 7603 N N . GLU A 1 65 ? 1.345 18.617 -23.177 1.00 23.23 65 GLU A N 8
ATOM 7604 C CA . GLU A 1 65 ? 0.028 18.992 -23.676 1.00 13.00 65 GLU A CA 8
ATOM 7605 C C . GLU A 1 65 ? -1.013 17.936 -23.313 1.00 44.13 65 GLU A C 8
ATOM 7606 O O . GLU A 1 65 ? -2.161 18.260 -23.013 1.00 20.25 65 GLU A O 8
ATOM 7618 N N . GLU A 1 66 ? -0.601 16.673 -23.345 1.00 63.50 66 GLU A N 8
ATOM 7619 C CA . GLU A 1 66 ? -1.497 15.569 -23.021 1.00 53.21 66 GLU A CA 8
ATOM 7620 C C . GLU A 1 66 ? -2.050 15.714 -21.606 1.00 44.40 66 GLU A C 8
ATOM 7621 O O . GLU A 1 66 ? -3.099 15.162 -21.278 1.00 72.23 66 GLU A O 8
ATOM 7633 N N . ALA A 1 67 ? -1.334 16.461 -20.772 1.00 11.53 67 ALA A N 8
ATOM 7634 C CA . ALA A 1 67 ? -1.752 16.681 -19.393 1.00 13.03 67 ALA A CA 8
ATOM 7635 C C . ALA A 1 67 ? -2.471 18.018 -19.243 1.00 61.32 67 ALA A C 8
ATOM 7636 O O . ALA A 1 67 ? -2.939 18.364 -18.159 1.00 45.34 67 ALA A O 8
ATOM 7643 N N . GLY A 1 68 ? -2.555 18.765 -20.340 1.00 4.55 68 GLY A N 8
ATOM 7644 C CA . GLY A 1 68 ? -3.217 20.056 -20.308 1.00 40.32 68 GLY A CA 8
ATOM 7645 C C . GLY A 1 68 ? -2.247 21.210 -20.467 1.00 64.14 68 GLY A C 8
ATOM 7646 O O . GLY A 1 68 ? -2.657 22.350 -20.688 1.00 65.41 68 GLY A O 8
ATOM 7650 N N . VAL A 1 69 ? -0.955 20.915 -20.354 1.00 14.23 69 VAL A N 8
ATOM 7651 C CA . VAL A 1 69 ? 0.076 21.937 -20.486 1.00 24.32 69 VAL A CA 8
ATOM 7652 C C . VAL A 1 69 ? 0.267 22.340 -21.944 1.00 21.23 69 VAL A C 8
ATOM 7653 O O . VAL A 1 69 ? 1.114 21.787 -22.644 1.00 63.14 69 VAL A O 8
ATOM 7666 N N . GLN A 1 70 ? -0.526 23.307 -22.393 1.00 71.12 70 GLN A N 8
ATOM 7667 C CA . GLN A 1 70 ? -0.444 23.784 -23.769 1.00 33.14 70 GLN A CA 8
ATOM 7668 C C . GLN A 1 70 ? -0.009 25.245 -23.813 1.00 70.11 70 GLN A C 8
ATOM 7669 O O . GLN A 1 70 ? -0.530 26.034 -24.601 1.00 42.24 70 GLN A O 8
ATOM 7683 N N . ASP A 1 71 ? 0.948 25.598 -22.962 1.00 71.01 71 ASP A N 8
ATOM 7684 C CA . ASP A 1 71 ? 1.454 26.964 -22.905 1.00 0.44 71 ASP A CA 8
ATOM 7685 C C . ASP A 1 71 ? 2.960 26.997 -23.148 1.00 33.04 71 ASP A C 8
ATOM 7686 O O . ASP A 1 71 ? 3.683 26.048 -22.843 1.00 50.31 71 ASP A O 8
ATOM 7695 N N . PRO A 1 72 ? 3.445 28.114 -23.710 1.00 74.34 72 PRO A N 8
ATOM 7696 C CA . PRO A 1 72 ? 4.868 28.297 -24.007 1.00 64.54 72 PRO A CA 8
ATOM 7697 C C . PRO A 1 72 ? 5.709 28.451 -22.744 1.00 71.25 72 PRO A C 8
ATOM 7698 O O . PRO A 1 72 ? 6.731 27.784 -22.582 1.00 55.22 72 PRO A O 8
ATOM 7709 N N . ALA A 1 73 ? 5.272 29.334 -21.852 1.00 73.44 73 ALA A N 8
ATOM 7710 C CA . ALA A 1 73 ? 5.983 29.573 -20.603 1.00 11.12 73 ALA A CA 8
ATOM 7711 C C . ALA A 1 73 ? 5.891 28.364 -19.678 1.00 73.12 73 ALA A C 8
ATOM 7712 O O . ALA A 1 73 ? 6.736 28.173 -18.803 1.00 52.01 73 ALA A O 8
ATOM 7719 N N . HIS A 1 74 ? 4.859 27.550 -19.877 1.00 72.12 74 HIS A N 8
ATOM 7720 C CA . HIS A 1 74 ? 4.656 26.358 -19.061 1.00 4.45 74 HIS A CA 8
ATOM 7721 C C . HIS A 1 74 ? 5.448 25.178 -19.616 1.00 11.21 74 HIS A C 8
ATOM 7722 O O . HIS A 1 74 ? 5.961 24.351 -18.862 1.00 1.21 74 HIS A O 8
ATOM 7736 N N . LYS A 1 75 ? 5.542 25.106 -20.939 1.00 62.42 75 LYS A N 8
ATOM 7737 C CA . LYS A 1 75 ? 6.271 24.028 -21.597 1.00 22.52 75 LYS A CA 8
ATOM 7738 C C . LYS A 1 75 ? 7.777 24.215 -21.442 1.00 11.23 75 LYS A C 8
ATOM 7739 O O . LYS A 1 75 ? 8.522 23.245 -21.302 1.00 73.12 75 LYS A O 8
ATOM 7758 N N . ARG A 1 76 ? 8.218 25.469 -21.466 1.00 20.42 76 ARG A N 8
ATOM 7759 C CA . ARG A 1 76 ? 9.635 25.783 -21.328 1.00 20.35 76 ARG A CA 8
ATOM 7760 C C . ARG A 1 76 ? 10.065 25.721 -19.865 1.00 24.11 76 ARG A C 8
ATOM 7761 O O . ARG A 1 76 ? 11.256 25.635 -19.560 1.00 33.12 76 ARG A O 8
ATOM 7782 N N . LEU A 1 77 ? 9.090 25.766 -18.964 1.00 71.13 77 LEU A N 8
ATOM 7783 C CA . LEU A 1 77 ? 9.367 25.716 -17.533 1.00 21.41 77 LEU A CA 8
ATOM 7784 C C . LEU A 1 77 ? 9.731 24.300 -17.098 1.00 60.52 77 LEU A C 8
ATOM 7785 O O . LEU A 1 77 ? 10.777 24.075 -16.487 1.00 50.54 77 LEU A O 8
ATOM 7801 N N . LEU A 1 78 ? 8.863 23.346 -17.419 1.00 12.54 78 LEU A N 8
ATOM 7802 C CA . LEU A 1 78 ? 9.093 21.950 -17.063 1.00 45.54 78 LEU A CA 8
ATOM 7803 C C . LEU A 1 78 ? 10.465 21.486 -17.544 1.00 34.24 78 LEU A C 8
ATOM 7804 O O . LEU A 1 78 ? 11.241 20.912 -16.778 1.00 52.13 78 LEU A O 8
ATOM 7820 N N . LEU A 1 79 ? 10.758 21.739 -18.814 1.00 75.23 79 LEU A N 8
ATOM 7821 C CA . LEU A 1 79 ? 12.037 21.349 -19.397 1.00 32.40 79 LEU A CA 8
ATOM 7822 C C . LEU A 1 79 ? 13.198 21.842 -18.540 1.00 64.32 79 LEU A C 8
ATOM 7823 O O . LEU A 1 79 ? 14.236 21.185 -18.446 1.00 14.23 79 LEU A O 8
ATOM 7839 N N . ASP A 1 80 ? 13.016 23.000 -17.916 1.00 44.35 80 ASP A N 8
ATOM 7840 C CA . ASP A 1 80 ? 14.048 23.580 -17.064 1.00 51.33 80 ASP A CA 8
ATOM 7841 C C . ASP A 1 80 ? 14.014 22.960 -15.671 1.00 60.21 80 ASP A C 8
ATOM 7842 O O . ASP A 1 80 ? 15.052 22.786 -15.031 1.00 73.21 80 ASP A O 8
ATOM 7851 N N . THR A 1 81 ? 12.814 22.628 -15.205 1.00 53.33 81 THR A N 8
ATOM 7852 C CA . THR A 1 81 ? 12.644 22.030 -13.887 1.00 72.45 81 THR A CA 8
ATOM 7853 C C . THR A 1 81 ? 13.191 20.607 -13.855 1.00 42.31 81 THR A C 8
ATOM 7854 O O . THR A 1 81 ? 13.593 20.110 -12.802 1.00 61.54 81 THR A O 8
ATOM 7865 N N . LEU A 1 82 ? 13.205 19.957 -15.014 1.00 1.35 82 LEU A N 8
ATOM 7866 C CA . LEU A 1 82 ? 13.705 18.591 -15.118 1.00 73.31 82 LEU A CA 8
ATOM 7867 C C . LEU A 1 82 ? 15.174 18.516 -14.717 1.00 24.01 82 LEU A C 8
ATOM 7868 O O . LEU A 1 82 ? 15.540 17.782 -13.799 1.00 70.03 82 LEU A O 8
ATOM 7884 N N . GLN A 1 83 ? 16.011 19.282 -15.410 1.00 22.15 83 GLN A N 8
ATOM 7885 C CA . GLN A 1 83 ? 17.441 19.303 -15.124 1.00 11.02 83 GLN A CA 8
ATOM 7886 C C . GLN A 1 83 ? 17.712 19.902 -13.748 1.00 22.13 83 GLN A C 8
ATOM 7887 O O . GLN A 1 83 ? 18.736 19.617 -13.126 1.00 24.53 83 GLN A O 8
ATOM 7901 N N . LEU A 1 84 ? 16.789 20.733 -13.278 1.00 1.45 84 LEU A N 8
ATOM 7902 C CA . LEU A 1 84 ? 16.929 21.374 -11.974 1.00 74.51 84 LEU A CA 8
ATOM 7903 C C . LEU A 1 84 ? 17.040 20.332 -10.865 1.00 41.11 84 LEU A C 8
ATOM 7904 O O . LEU A 1 84 ? 18.068 20.232 -10.195 1.00 13.11 84 LEU A O 8
ATOM 7920 N N . SER A 1 85 ? 15.976 19.557 -10.679 1.00 2.31 85 SER A N 8
ATOM 7921 C CA . SER A 1 85 ? 15.954 18.524 -9.650 1.00 51.02 85 SER A CA 8
ATOM 7922 C C . SER A 1 85 ? 16.151 17.141 -10.265 1.00 13.54 85 SER A C 8
ATOM 7923 O O . SER A 1 85 ? 15.486 16.178 -9.882 1.00 53.42 85 SER A O 8
ATOM 7931 N N . LYS A 1 86 ? 17.069 17.051 -11.220 1.00 45.12 86 LYS A N 8
ATOM 7932 C CA . LYS A 1 86 ? 17.357 15.788 -11.889 1.00 21.43 86 LYS A CA 8
ATOM 7933 C C . LYS A 1 86 ? 17.907 14.763 -10.902 1.00 35.42 86 LYS A C 8
ATOM 7934 O O . LYS A 1 86 ? 17.504 13.599 -10.912 1.00 22.01 86 LYS A O 8
ATOM 7953 N N . SER A 1 22 ? 12.890 9.690 -6.808 1.00 15.13 22 SER A N 9
ATOM 7954 C CA . SER A 1 22 ? 13.024 8.241 -6.708 1.00 51.55 22 SER A CA 9
ATOM 7955 C C . SER A 1 22 ? 11.972 7.662 -5.768 1.00 22.53 22 SER A C 9
ATOM 7956 O O . SER A 1 22 ? 12.300 6.999 -4.784 1.00 64.25 22 SER A O 9
ATOM 7964 N N . GLY A 1 23 ? 10.705 7.917 -6.078 1.00 34.34 23 GLY A N 9
ATOM 7965 C CA . GLY A 1 23 ? 9.623 7.414 -5.251 1.00 21.30 23 GLY A CA 9
ATOM 7966 C C . GLY A 1 23 ? 8.381 8.279 -5.332 1.00 30.22 23 GLY A C 9
ATOM 7967 O O . GLY A 1 23 ? 8.470 9.487 -5.555 1.00 60.11 23 GLY A O 9
ATOM 7971 N N . LEU A 1 24 ? 7.219 7.661 -5.152 1.00 30.25 24 LEU A N 9
ATOM 7972 C CA . LEU A 1 24 ? 5.952 8.382 -5.207 1.00 1.13 24 LEU A CA 9
ATOM 7973 C C . LEU A 1 24 ? 5.004 7.902 -4.112 1.00 42.33 24 LEU A C 9
ATOM 7974 O O . LEU A 1 24 ? 5.053 6.745 -3.698 1.00 22.01 24 LEU A O 9
ATOM 7990 N N . GLY A 1 25 ? 4.140 8.800 -3.649 1.00 54.35 25 GLY A N 9
ATOM 7991 C CA . GLY A 1 25 ? 3.191 8.449 -2.609 1.00 11.10 25 GLY A CA 9
ATOM 7992 C C . GLY A 1 25 ? 1.954 9.325 -2.633 1.00 31.23 25 GLY A C 9
ATOM 7993 O O . GLY A 1 25 ? 1.368 9.553 -3.690 1.00 71.24 25 GLY A O 9
ATOM 7997 N N . GLU A 1 26 ? 1.555 9.815 -1.463 1.00 42.11 26 GLU A N 9
ATOM 7998 C CA . GLU A 1 26 ? 0.378 10.668 -1.355 1.00 12.43 26 GLU A CA 9
ATOM 7999 C C . GLU A 1 26 ? 0.625 12.022 -2.014 1.00 14.40 26 GLU A C 9
ATOM 8000 O O . GLU A 1 26 ? -0.251 12.566 -2.687 1.00 62.41 26 GLU A O 9
ATOM 8012 N N . ALA A 1 27 ? 1.823 12.561 -1.814 1.00 51.44 27 ALA A N 9
ATOM 8013 C CA . ALA A 1 27 ? 2.186 13.850 -2.390 1.00 1.31 27 ALA A CA 9
ATOM 8014 C C . ALA A 1 27 ? 3.083 13.673 -3.611 1.00 12.44 27 ALA A C 9
ATOM 8015 O O . ALA A 1 27 ? 3.889 14.545 -3.932 1.00 63.12 27 ALA A O 9
ATOM 8022 N N . GLY A 1 28 ? 2.937 12.538 -4.287 1.00 54.13 28 GLY A N 9
ATOM 8023 C CA . GLY A 1 28 ? 3.741 12.267 -5.465 1.00 13.44 28 GLY A CA 9
ATOM 8024 C C . GLY A 1 28 ? 3.339 13.122 -6.650 1.00 52.12 28 GLY A C 9
ATOM 8025 O O . GLY A 1 28 ? 2.152 13.331 -6.899 1.00 11.42 28 GLY A O 9
ATOM 8029 N N . MET A 1 29 ? 4.330 13.619 -7.383 1.00 22.50 29 MET A N 9
ATOM 8030 C CA . MET A 1 29 ? 4.073 14.456 -8.549 1.00 1.02 29 MET A CA 9
ATOM 8031 C C . MET A 1 29 ? 3.379 15.753 -8.144 1.00 62.22 29 MET A C 9
ATOM 8032 O O . MET A 1 29 ? 2.811 16.452 -8.983 1.00 63.23 29 MET A O 9
ATOM 8046 N N . SER A 1 30 ? 3.429 16.068 -6.854 1.00 30.21 30 SER A N 9
ATOM 8047 C CA . SER A 1 30 ? 2.801 17.279 -6.338 1.00 24.31 30 SER A CA 9
ATOM 8048 C C . SER A 1 30 ? 3.853 18.320 -5.966 1.00 62.51 30 SER A C 9
ATOM 8049 O O . SER A 1 30 ? 4.015 19.327 -6.653 1.00 51.44 30 SER A O 9
ATOM 8057 N N . ALA A 1 31 ? 4.566 18.067 -4.873 1.00 52.11 31 ALA A N 9
ATOM 8058 C CA . ALA A 1 31 ? 5.603 18.980 -4.410 1.00 24.01 31 ALA A CA 9
ATOM 8059 C C . ALA A 1 31 ? 6.656 19.208 -5.489 1.00 51.05 31 ALA A C 9
ATOM 8060 O O . ALA A 1 31 ? 7.390 20.195 -5.455 1.00 4.24 31 ALA A O 9
ATOM 8067 N N . TRP A 1 32 ? 6.724 18.289 -6.446 1.00 54.41 32 TRP A N 9
ATOM 8068 C CA . TRP A 1 32 ? 7.688 18.391 -7.536 1.00 32.31 32 TRP A CA 9
ATOM 8069 C C . TRP A 1 32 ? 7.443 19.647 -8.365 1.00 35.33 32 TRP A C 9
ATOM 8070 O O . TRP A 1 32 ? 8.381 20.360 -8.721 1.00 40.41 32 TRP A O 9
ATOM 8091 N N . LEU A 1 33 ? 6.177 19.912 -8.668 1.00 72.05 33 LEU A N 9
ATOM 8092 C CA . LEU A 1 33 ? 5.808 21.083 -9.456 1.00 3.51 33 LEU A CA 9
ATOM 8093 C C . LEU A 1 33 ? 5.963 22.361 -8.637 1.00 25.22 33 LEU A C 9
ATOM 8094 O O . LEU A 1 33 ? 5.973 23.464 -9.184 1.00 63.52 33 LEU A O 9
ATOM 8110 N N . ARG A 1 34 ? 6.087 22.204 -7.323 1.00 35.21 34 ARG A N 9
ATOM 8111 C CA . ARG A 1 34 ? 6.242 23.345 -6.428 1.00 65.54 34 ARG A CA 9
ATOM 8112 C C . ARG A 1 34 ? 7.658 23.909 -6.509 1.00 31.11 34 ARG A C 9
ATOM 8113 O O . ARG A 1 34 ? 7.893 25.070 -6.177 1.00 43.43 34 ARG A O 9
ATOM 8134 N N . ALA A 1 35 ? 8.596 23.078 -6.951 1.00 4.21 35 ALA A N 9
ATOM 8135 C CA . ALA A 1 35 ? 9.988 23.495 -7.076 1.00 74.52 35 ALA A CA 9
ATOM 8136 C C . ALA A 1 35 ? 10.138 24.604 -8.112 1.00 74.51 35 ALA A C 9
ATOM 8137 O O . ALA A 1 35 ? 11.099 25.373 -8.077 1.00 34.43 35 ALA A O 9
ATOM 8144 N N . ILE A 1 36 ? 9.183 24.680 -9.033 1.00 71.50 36 ILE A N 9
ATOM 8145 C CA . ILE A 1 36 ? 9.210 25.695 -10.078 1.00 73.03 36 ILE A CA 9
ATOM 8146 C C . ILE A 1 36 ? 7.941 26.541 -10.055 1.00 44.41 36 ILE A C 9
ATOM 8147 O O . ILE A 1 36 ? 7.928 27.672 -10.540 1.00 2.25 36 ILE A O 9
ATOM 8163 N N . GLY A 1 37 ? 6.876 25.986 -9.486 1.00 73.32 37 GLY A N 9
ATOM 8164 C CA . GLY A 1 37 ? 5.617 26.704 -9.408 1.00 42.04 37 GLY A CA 9
ATOM 8165 C C . GLY A 1 37 ? 4.693 26.381 -10.566 1.00 11.33 37 GLY A C 9
ATOM 8166 O O . GLY A 1 37 ? 4.143 27.282 -11.201 1.00 43.21 37 GLY A O 9
ATOM 8170 N N . LEU A 1 38 ? 4.521 25.093 -10.842 1.00 44.43 38 LEU A N 9
ATOM 8171 C CA . LEU A 1 38 ? 3.658 24.653 -11.933 1.00 1.42 38 LEU A CA 9
ATOM 8172 C C . LEU A 1 38 ? 2.606 23.669 -11.431 1.00 40.43 38 LEU A C 9
ATOM 8173 O O . LEU A 1 38 ? 2.012 22.930 -12.215 1.00 32.54 38 LEU A O 9
ATOM 8189 N N . GLU A 1 39 ? 2.380 23.669 -10.121 1.00 64.22 39 GLU A N 9
ATOM 8190 C CA . GLU A 1 39 ? 1.398 22.776 -9.516 1.00 45.43 39 GLU A CA 9
ATOM 8191 C C . GLU A 1 39 ? 0.022 22.976 -10.145 1.00 22.33 39 GLU A C 9
ATOM 8192 O O . GLU A 1 39 ? -0.824 22.083 -10.106 1.00 74.25 39 GLU A O 9
ATOM 820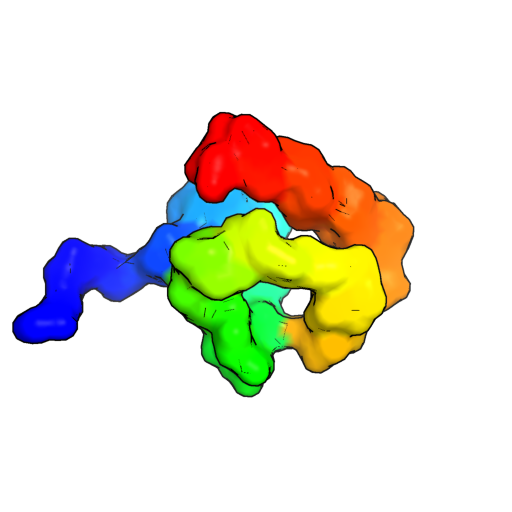4 N N . ARG A 1 40 ? -0.193 24.153 -10.722 1.00 12.31 40 ARG A N 9
ATOM 8205 C CA . ARG A 1 40 ? -1.466 24.471 -11.357 1.00 15.31 40 ARG A CA 9
ATOM 8206 C C . ARG A 1 40 ? -1.787 23.471 -12.464 1.00 3.02 40 ARG A C 9
ATOM 8207 O O . ARG A 1 40 ? -2.947 23.288 -12.833 1.00 12.24 40 ARG A O 9
ATOM 8228 N N . TYR A 1 41 ? -0.751 22.827 -12.990 1.00 1.02 41 TYR A N 9
ATOM 8229 C CA . TYR A 1 41 ? -0.921 21.848 -14.056 1.00 73.35 41 TYR A CA 9
ATOM 8230 C C . TYR A 1 41 ? -0.840 20.426 -13.509 1.00 4.01 41 TYR A C 9
ATOM 8231 O O . TYR A 1 41 ? -0.921 19.455 -14.260 1.00 75.11 41 TYR A O 9
ATOM 8249 N N . GLU A 1 42 ? -0.678 20.314 -12.194 1.00 72.52 42 GLU A N 9
ATOM 8250 C CA . GLU A 1 42 ? -0.585 19.011 -11.545 1.00 73.03 42 GLU A CA 9
ATOM 8251 C C . GLU A 1 42 ? -1.704 18.087 -12.018 1.00 21.32 42 GLU A C 9
ATOM 8252 O O . GLU A 1 42 ? -1.457 17.105 -12.717 1.00 52.14 42 GLU A O 9
ATOM 8264 N N . GLU A 1 43 ? -2.934 18.409 -11.629 1.00 63.11 43 GLU A N 9
ATOM 8265 C CA . GLU A 1 43 ? -4.090 17.607 -12.012 1.00 23.23 43 GLU A CA 9
ATOM 8266 C C . GLU A 1 43 ? -4.208 17.512 -13.530 1.00 64.11 43 GLU A C 9
ATOM 8267 O O . GLU A 1 43 ? -4.789 16.567 -14.061 1.00 33.44 43 GLU A O 9
ATOM 8279 N N . GLY A 1 44 ? -3.651 18.500 -14.224 1.00 42.01 44 GLY A N 9
ATOM 8280 C CA . GLY A 1 44 ? -3.705 18.510 -15.674 1.00 43.03 44 GLY A CA 9
ATOM 8281 C C . GLY A 1 44 ? -2.891 17.391 -16.292 1.00 64.35 44 GLY A C 9
ATOM 8282 O O . GLY A 1 44 ? -3.269 16.834 -17.324 1.00 51.21 44 GLY A O 9
ATOM 8286 N N . LEU A 1 45 ? -1.769 17.060 -15.663 1.00 4.21 45 LEU A N 9
ATOM 8287 C CA . LEU A 1 45 ? -0.897 16.000 -16.158 1.00 40.42 45 LEU A CA 9
ATOM 8288 C C . LEU A 1 45 ? -1.247 14.662 -15.515 1.00 52.32 45 LEU A C 9
ATOM 8289 O O . LEU A 1 45 ? -1.068 13.605 -16.120 1.00 52.11 45 LEU A O 9
ATOM 8305 N N . VAL A 1 46 ? -1.749 14.716 -14.286 1.00 34.24 46 VAL A N 9
ATOM 8306 C CA . VAL A 1 46 ? -2.128 13.508 -13.561 1.00 53.44 46 VAL A CA 9
ATOM 8307 C C . VAL A 1 46 ? -3.395 12.893 -14.144 1.00 74.22 46 VAL A C 9
ATOM 8308 O O . VAL A 1 46 ? -3.585 11.677 -14.100 1.00 31.23 46 VAL A O 9
ATOM 8321 N N . HIS A 1 47 ? -4.261 13.740 -14.692 1.00 1.44 47 HIS A N 9
ATOM 8322 C CA . HIS A 1 47 ? -5.511 13.279 -15.285 1.00 40.52 47 HIS A CA 9
ATOM 8323 C C . HIS A 1 47 ? -5.269 12.690 -16.671 1.00 73.05 47 HIS A C 9
ATOM 8324 O O . HIS A 1 47 ? -6.192 12.191 -17.314 1.00 32.35 47 HIS A O 9
ATOM 8338 N N . ASN A 1 48 ? -4.022 12.753 -17.127 1.00 31.43 48 ASN A N 9
ATOM 8339 C CA . ASN A 1 48 ? -3.660 12.226 -18.438 1.00 4.15 48 ASN A CA 9
ATOM 8340 C C . ASN A 1 48 ? -2.777 10.989 -18.302 1.00 5.42 48 ASN A C 9
ATOM 8341 O O . ASN A 1 48 ? -2.758 10.127 -19.179 1.00 55.22 48 ASN A O 9
ATOM 8352 N N . GLY A 1 49 ? -2.045 10.910 -17.194 1.00 60.43 49 GLY A N 9
ATOM 8353 C CA . GLY A 1 49 ? -1.170 9.775 -16.963 1.00 51.12 49 GLY A CA 9
ATOM 8354 C C . GLY A 1 49 ? 0.266 10.191 -16.714 1.00 50.54 49 GLY A C 9
ATOM 8355 O O . GLY A 1 49 ? 1.199 9.509 -17.138 1.00 1.24 49 GLY A O 9
ATOM 8359 N N . TRP A 1 50 ? 0.444 11.314 -16.028 1.00 11.31 50 TRP A N 9
ATOM 8360 C CA . TRP A 1 50 ? 1.777 11.822 -15.725 1.00 65.42 50 TRP A CA 9
ATOM 8361 C C . TRP A 1 50 ? 2.019 11.853 -14.220 1.00 41.21 50 TRP A C 9
ATOM 8362 O O . TRP A 1 50 ? 3.055 12.332 -13.758 1.00 62.14 50 TRP A O 9
ATOM 8383 N N . ASP A 1 51 ? 1.058 11.341 -13.460 1.00 74.21 51 ASP A N 9
ATOM 8384 C CA . ASP A 1 51 ? 1.167 11.309 -12.006 1.00 42.42 51 ASP A CA 9
ATOM 8385 C C . ASP A 1 51 ? 2.417 10.549 -11.572 1.00 15.43 51 ASP A C 9
ATOM 8386 O O . ASP A 1 51 ? 2.913 10.735 -10.461 1.00 0.04 51 ASP A O 9
ATOM 8395 N N . ASP A 1 52 ? 2.919 9.693 -12.454 1.00 74.04 52 ASP A N 9
ATOM 8396 C CA . ASP A 1 52 ? 4.110 8.904 -12.162 1.00 40.44 52 ASP A CA 9
ATOM 8397 C C . ASP A 1 52 ? 5.376 9.697 -12.474 1.00 31.25 52 ASP A C 9
ATOM 8398 O O . ASP A 1 52 ? 5.796 9.788 -13.628 1.00 11.41 52 ASP A O 9
ATOM 8407 N N . LEU A 1 53 ? 5.979 10.269 -11.437 1.00 61.14 53 LEU A N 9
ATOM 8408 C CA . LEU A 1 53 ? 7.197 11.055 -11.600 1.00 2.22 53 LEU A CA 9
ATOM 8409 C C . LEU A 1 53 ? 8.246 10.278 -12.390 1.00 14.24 53 LEU A C 9
ATOM 8410 O O . LEU A 1 53 ? 9.061 10.865 -13.100 1.00 23.22 53 LEU A O 9
ATOM 8426 N N . GLU A 1 54 ? 8.215 8.955 -12.261 1.00 44.35 54 GLU A N 9
ATOM 8427 C CA . GLU A 1 54 ? 9.163 8.099 -12.965 1.00 32.31 54 GLU A CA 9
ATOM 8428 C C . GLU A 1 54 ? 8.944 8.169 -14.473 1.00 75.34 54 GLU A C 9
ATOM 8429 O O . GLU A 1 54 ? 9.898 8.225 -15.249 1.00 2.12 54 GLU A O 9
ATOM 8441 N N . PHE A 1 55 ? 7.679 8.164 -14.882 1.00 41.03 55 PHE A N 9
ATOM 8442 C CA . PHE A 1 55 ? 7.333 8.225 -16.298 1.00 1.34 55 PHE A CA 9
ATOM 8443 C C . PHE A 1 55 ? 7.427 9.656 -16.819 1.00 14.41 55 PHE A C 9
ATOM 8444 O O . PHE A 1 55 ? 7.874 9.892 -17.942 1.00 52.31 55 PHE A O 9
ATOM 8461 N N . LEU A 1 56 ? 7.001 10.608 -15.996 1.00 2.23 56 LEU A N 9
ATOM 8462 C CA . LEU A 1 56 ? 7.036 12.017 -16.372 1.00 52.24 56 LEU A CA 9
ATOM 8463 C C . LEU A 1 56 ? 8.460 12.461 -16.691 1.00 21.14 56 LEU A C 9
ATOM 8464 O O . LEU A 1 56 ? 8.671 13.455 -17.385 1.00 54.12 56 LEU A O 9
ATOM 8480 N N . SER A 1 57 ? 9.435 11.716 -16.179 1.00 72.23 57 SER A N 9
ATOM 8481 C CA . SER A 1 57 ? 10.840 12.033 -16.408 1.00 14.24 57 SER A CA 9
ATOM 8482 C C . SER A 1 57 ? 11.213 11.824 -17.872 1.00 72.10 57 SER A C 9
ATOM 8483 O O . SER A 1 57 ? 12.277 12.251 -18.320 1.00 22.41 57 SER A O 9
ATOM 8491 N N . ASP A 1 58 ? 10.329 11.164 -18.613 1.00 0.15 58 ASP A N 9
ATOM 8492 C CA . ASP A 1 58 ? 10.564 10.898 -20.027 1.00 54.11 58 ASP A CA 9
ATOM 8493 C C . ASP A 1 58 ? 9.609 11.709 -20.898 1.00 44.40 58 ASP A C 9
ATOM 8494 O O . ASP A 1 58 ? 9.685 11.664 -22.126 1.00 52.53 58 ASP A O 9
ATOM 8503 N N . ILE A 1 59 ? 8.713 12.449 -20.254 1.00 74.32 59 ILE A N 9
ATOM 8504 C CA . ILE A 1 59 ? 7.744 13.269 -20.970 1.00 41.54 59 ILE A CA 9
ATOM 8505 C C . ILE A 1 59 ? 8.432 14.161 -21.998 1.00 64.04 59 ILE A C 9
ATOM 8506 O O . ILE A 1 59 ? 9.503 14.712 -21.742 1.00 25.03 59 ILE A O 9
ATOM 8522 N N . THR A 1 60 ? 7.809 14.301 -23.164 1.00 62.34 60 THR A N 9
ATOM 8523 C CA . THR A 1 60 ? 8.361 15.126 -24.232 1.00 34.13 60 THR A CA 9
ATOM 8524 C C . THR A 1 60 ? 7.812 16.547 -24.168 1.00 33.53 60 THR A C 9
ATOM 8525 O O . THR A 1 60 ? 7.086 16.899 -23.239 1.00 12.42 60 THR A O 9
ATOM 8536 N N . GLU A 1 61 ? 8.163 17.357 -25.161 1.00 53.12 61 GLU A N 9
ATOM 8537 C CA . GLU A 1 61 ? 7.704 18.740 -25.216 1.00 41.21 61 GLU A CA 9
ATOM 8538 C C . GLU A 1 61 ? 6.258 18.815 -25.698 1.00 0.13 61 GLU A C 9
ATOM 8539 O O . GLU A 1 61 ? 5.487 19.661 -25.247 1.00 15.02 61 GLU A O 9
ATOM 8551 N N . GLU A 1 62 ? 5.900 17.924 -26.617 1.00 14.11 62 GLU A N 9
ATOM 8552 C CA . GLU A 1 62 ? 4.547 17.891 -27.161 1.00 21.53 62 GLU A CA 9
ATOM 8553 C C . GLU A 1 62 ? 3.594 17.180 -26.204 1.00 54.02 62 GLU A C 9
ATOM 8554 O O . GLU A 1 62 ? 2.377 17.349 -26.284 1.00 52.31 62 GLU A O 9
ATOM 8566 N N . ASP A 1 63 ? 4.156 16.384 -25.301 1.00 55.30 63 ASP A N 9
ATOM 8567 C CA . ASP A 1 63 ? 3.357 15.648 -24.328 1.00 73.23 63 ASP A CA 9
ATOM 8568 C C . ASP A 1 63 ? 2.760 16.592 -23.289 1.00 72.31 63 ASP A C 9
ATOM 8569 O O . ASP A 1 63 ? 1.704 16.316 -22.717 1.00 63.55 63 ASP A O 9
ATOM 8578 N N . LEU A 1 64 ? 3.442 17.706 -23.048 1.00 62.33 64 LEU A N 9
ATOM 8579 C CA . LEU A 1 64 ? 2.980 18.691 -22.077 1.00 23.14 64 LEU A CA 9
ATOM 8580 C C . LEU A 1 64 ? 1.682 19.345 -22.539 1.00 43.03 64 LEU A C 9
ATOM 8581 O O . LEU A 1 64 ? 0.803 19.641 -21.731 1.00 4.22 64 LEU A O 9
ATOM 8597 N N . GLU A 1 65 ? 1.569 19.565 -23.845 1.00 44.35 65 GLU A N 9
ATOM 8598 C CA . GLU A 1 65 ? 0.378 20.183 -24.415 1.00 73.01 65 GLU A CA 9
ATOM 8599 C C . GLU A 1 65 ? -0.834 19.267 -24.266 1.00 10.55 65 GLU A C 9
ATOM 8600 O O . GLU A 1 65 ? -1.976 19.725 -24.283 1.00 0.43 65 GLU A O 9
ATOM 8612 N N . GLU A 1 66 ? -0.575 17.972 -24.119 1.00 70.25 66 GLU A N 9
ATOM 8613 C CA . GLU A 1 66 ? -1.644 16.992 -23.968 1.00 74.05 66 GLU A CA 9
ATOM 8614 C C . GLU A 1 66 ? -2.367 17.176 -22.637 1.00 22.10 66 GLU A C 9
ATOM 8615 O O . GLU A 1 66 ? -3.561 16.903 -22.524 1.00 33.51 66 GLU A O 9
ATOM 8627 N N . ALA A 1 67 ? -1.633 17.641 -21.631 1.00 65.44 67 ALA A N 9
ATOM 8628 C CA . ALA A 1 67 ? -2.202 17.863 -20.308 1.00 73.43 67 ALA A CA 9
ATOM 8629 C C . ALA A 1 67 ? -2.701 19.296 -20.159 1.00 35.20 67 ALA A C 9
ATOM 8630 O O . ALA A 1 67 ? -3.187 19.687 -19.098 1.00 41.15 67 ALA A O 9
ATOM 8637 N N . GLY A 1 68 ? -2.578 20.075 -21.229 1.00 50.31 68 GLY A N 9
ATOM 8638 C CA . GLY A 1 68 ? -3.020 21.457 -21.195 1.00 55.04 68 GLY A CA 9
ATOM 8639 C C . GLY A 1 68 ? -1.864 22.437 -21.204 1.00 23.40 68 GLY A C 9
ATOM 8640 O O . GLY A 1 68 ? -2.056 23.633 -21.419 1.00 3.51 68 GLY A O 9
ATOM 8644 N N . VAL A 1 69 ? -0.658 21.929 -20.968 1.00 32.50 69 VAL A N 9
ATOM 8645 C CA . VAL A 1 69 ? 0.534 22.767 -20.949 1.00 4.02 69 VAL A CA 9
ATOM 8646 C C . VAL A 1 69 ? 0.938 23.181 -22.359 1.00 53.34 69 VAL A C 9
ATOM 8647 O O . VAL A 1 69 ? 1.842 22.595 -22.954 1.00 2.34 69 VAL A O 9
ATOM 8660 N N . GLN A 1 70 ? 0.261 24.195 -22.889 1.00 12.22 70 GLN A N 9
ATOM 8661 C CA . GLN A 1 70 ? 0.549 24.688 -24.231 1.00 20.24 70 GLN A CA 9
ATOM 8662 C C . GLN A 1 70 ? 1.147 26.090 -24.179 1.00 33.10 70 GLN A C 9
ATOM 8663 O O . GLN A 1 70 ? 0.839 26.938 -25.017 1.00 35.13 70 GLN A O 9
ATOM 8677 N N . ASP A 1 71 ? 2.002 26.327 -23.191 1.00 30.04 71 ASP A N 9
ATOM 8678 C CA . ASP A 1 71 ? 2.644 27.627 -23.030 1.00 33.40 71 ASP A CA 9
ATOM 8679 C C . ASP A 1 71 ? 4.158 27.505 -23.163 1.00 65.12 71 ASP A C 9
ATOM 8680 O O . ASP A 1 71 ? 4.752 26.469 -22.860 1.00 53.35 71 ASP A O 9
ATOM 8689 N N . PRO A 1 72 ? 4.801 28.587 -23.628 1.00 72.31 72 PRO A N 9
ATOM 8690 C CA . PRO A 1 72 ? 6.255 28.626 -23.813 1.00 35.32 72 PRO A CA 9
ATOM 8691 C C . PRO A 1 72 ? 7.007 28.628 -22.487 1.00 25.52 72 PRO A C 9
ATOM 8692 O O . PRO A 1 72 ? 7.935 27.844 -22.288 1.00 62.10 72 PRO A O 9
ATOM 8703 N N . ALA A 1 73 ? 6.602 29.513 -21.582 1.00 74.43 73 ALA A N 9
ATOM 8704 C CA . ALA A 1 73 ? 7.237 29.614 -20.274 1.00 54.12 73 ALA A CA 9
ATOM 8705 C C . ALA A 1 73 ? 6.915 28.398 -19.412 1.00 13.31 73 ALA A C 9
ATOM 8706 O O . ALA A 1 73 ? 7.638 28.088 -18.465 1.00 34.44 73 ALA A O 9
ATOM 8713 N N . HIS A 1 74 ? 5.825 27.714 -19.745 1.00 61.33 74 HIS A N 9
ATOM 8714 C CA . HIS A 1 74 ? 5.408 26.531 -19.001 1.00 14.14 74 HIS A CA 9
ATOM 8715 C C . HIS A 1 74 ? 6.085 25.278 -19.547 1.00 23.04 74 HIS A C 9
ATOM 8716 O O . HIS A 1 74 ? 6.390 24.348 -18.799 1.00 50.22 74 HIS A O 9
ATOM 8730 N N . LYS A 1 75 ? 6.318 25.259 -20.855 1.00 0.34 75 LYS A N 9
ATOM 8731 C CA . LYS A 1 75 ? 6.960 24.121 -21.502 1.00 11.32 75 LYS A CA 9
ATOM 8732 C C . LYS A 1 75 ? 8.460 24.114 -21.226 1.00 62.24 75 LYS A C 9
ATOM 8733 O O . LYS A 1 75 ? 9.070 23.053 -21.089 1.00 43.34 75 LYS A O 9
ATOM 8752 N N . ARG A 1 76 ? 9.048 25.303 -21.145 1.00 62.22 76 ARG A N 9
ATOM 8753 C CA . ARG A 1 76 ? 10.477 25.432 -20.886 1.00 0.43 76 ARG A CA 9
ATOM 8754 C C . ARG A 1 76 ? 10.786 25.190 -19.411 1.00 70.32 76 ARG A C 9
ATOM 8755 O O . ARG A 1 76 ? 11.906 24.823 -19.053 1.00 0.44 76 ARG A O 9
ATOM 8776 N N . LEU A 1 77 ? 9.787 25.397 -18.561 1.00 35.40 77 LEU A N 9
ATOM 8777 C CA . LEU A 1 77 ? 9.951 25.201 -17.125 1.00 31.23 77 LEU A CA 9
ATOM 8778 C C . LEU A 1 77 ? 10.017 23.716 -16.781 1.00 54.05 77 LEU A C 9
ATOM 8779 O O . LEU A 1 77 ? 10.948 23.262 -16.115 1.00 12.51 77 LEU A O 9
ATOM 8795 N N . LEU A 1 78 ? 9.024 22.963 -17.243 1.00 11.34 78 LEU A N 9
ATOM 8796 C CA . LEU A 1 78 ? 8.969 21.528 -16.987 1.00 5.14 78 LEU A CA 9
ATOM 8797 C C . LEU A 1 78 ? 10.282 20.855 -17.377 1.00 15.21 78 LEU A C 9
ATOM 8798 O O . LEU A 1 78 ? 10.885 20.137 -16.579 1.00 0.14 78 LEU A O 9
ATOM 8814 N N . LEU A 1 79 ? 10.719 21.094 -18.608 1.00 61.33 79 LEU A N 9
ATOM 8815 C CA . LEU A 1 79 ? 11.962 20.513 -19.105 1.00 32.44 79 LEU A CA 9
ATOM 8816 C C . LEU A 1 79 ? 13.108 20.765 -18.131 1.00 2.33 79 LEU A C 9
ATOM 8817 O O . LEU A 1 79 ? 13.918 19.877 -17.866 1.00 21.33 79 LEU A O 9
ATOM 8833 N N . ASP A 1 80 ? 13.169 21.981 -17.600 1.00 10.45 80 ASP A N 9
ATOM 8834 C CA . ASP A 1 80 ? 14.214 22.350 -16.652 1.00 1.42 80 ASP A CA 9
ATOM 8835 C C . ASP A 1 80 ? 14.025 21.623 -15.324 1.00 44.02 80 ASP A C 9
ATOM 8836 O O . ASP A 1 80 ? 14.992 21.183 -14.702 1.00 24.34 80 ASP A O 9
ATOM 8845 N N . THR A 1 81 ? 12.773 21.501 -14.895 1.00 21.02 81 THR A N 9
ATOM 8846 C CA . THR A 1 81 ? 12.457 20.829 -13.640 1.00 43.54 81 THR A CA 9
ATOM 8847 C C . THR A 1 81 ? 12.784 19.342 -13.715 1.00 50.44 81 THR A C 9
ATOM 8848 O O . THR A 1 81 ? 13.110 18.716 -12.706 1.00 42.21 81 THR A O 9
ATOM 8859 N N . LEU A 1 82 ? 12.695 18.782 -14.917 1.00 23.15 82 LEU A N 9
ATOM 8860 C CA . LEU A 1 82 ? 12.983 17.367 -15.124 1.00 33.35 82 LEU A CA 9
ATOM 8861 C C . LEU A 1 82 ? 14.380 17.016 -14.623 1.00 21.12 82 LEU A C 9
ATOM 8862 O O . LEU A 1 82 ? 14.546 16.120 -13.796 1.00 31.31 82 LEU A O 9
ATOM 8878 N N . GLN A 1 83 ? 15.381 17.730 -15.128 1.00 73.12 83 GLN A N 9
ATOM 8879 C CA . GLN A 1 83 ? 16.764 17.494 -14.730 1.00 54.35 83 GLN A CA 9
ATOM 8880 C C . GLN A 1 83 ? 17.003 17.953 -13.296 1.00 2.12 83 GLN A C 9
ATOM 8881 O O . GLN A 1 83 ? 17.900 17.454 -12.615 1.00 4.40 83 GLN A O 9
ATOM 8895 N N . LEU A 1 84 ? 16.196 18.906 -12.842 1.00 62.22 84 LEU A N 9
ATOM 8896 C CA . LEU A 1 84 ? 16.320 19.433 -11.488 1.00 23.34 84 LEU A CA 9
ATOM 8897 C C . LEU A 1 84 ? 15.846 18.410 -10.460 1.00 1.11 84 LEU A C 9
ATOM 8898 O O . LEU A 1 84 ? 16.651 17.819 -9.740 1.00 62.05 84 LEU A O 9
ATOM 8914 N N . SER A 1 85 ? 14.534 18.205 -10.398 1.00 42.24 85 SER A N 9
ATOM 8915 C CA . SER A 1 85 ? 13.952 17.255 -9.458 1.00 22.11 85 SER A CA 9
ATOM 8916 C C . SER A 1 85 ? 14.448 17.521 -8.040 1.00 1.22 85 SER A C 9
ATOM 8917 O O . SER A 1 85 ? 14.573 16.602 -7.230 1.00 10.20 85 SER A O 9
ATOM 8925 N N . LYS A 1 86 ? 14.730 18.786 -7.746 1.00 53.01 86 LYS A N 9
ATOM 8926 C CA . LYS A 1 86 ? 15.211 19.177 -6.426 1.00 71.34 86 LYS A CA 9
ATOM 8927 C C . LYS A 1 86 ? 15.169 20.692 -6.259 1.00 11.25 86 LYS A C 9
ATOM 8928 O O . LYS A 1 86 ? 14.695 21.201 -5.242 1.00 40.04 86 LYS A O 9
ATOM 8947 N N . SER A 1 22 ? 0.558 1.500 -8.965 1.00 42.24 22 SER A N 10
ATOM 8948 C CA . SER A 1 22 ? -0.880 1.261 -8.940 1.00 60.53 22 SER A CA 10
ATOM 8949 C C . SER A 1 22 ? -1.578 2.241 -8.002 1.00 63.14 22 SER A C 10
ATOM 8950 O O . SER A 1 22 ? -2.407 1.850 -7.182 1.00 60.32 22 SER A O 10
ATOM 8958 N N . GLY A 1 23 ? -1.235 3.519 -8.131 1.00 4.24 23 GLY A N 10
ATOM 8959 C CA . GLY A 1 23 ? -1.836 4.537 -7.289 1.00 33.21 23 GLY A CA 10
ATOM 8960 C C . GLY A 1 23 ? -1.146 4.660 -5.945 1.00 51.20 23 GLY A C 10
ATOM 8961 O O . GLY A 1 23 ? 0.081 4.592 -5.860 1.00 71.21 23 GLY A O 10
ATOM 8965 N N . LEU A 1 24 ? -1.934 4.844 -4.892 1.00 13.33 24 LEU A N 10
ATOM 8966 C CA . LEU A 1 24 ? -1.392 4.980 -3.544 1.00 64.53 24 LEU A CA 10
ATOM 8967 C C . LEU A 1 24 ? -0.477 6.196 -3.445 1.00 42.03 24 LEU A C 10
ATOM 8968 O O . LEU A 1 24 ? 0.747 6.069 -3.472 1.00 54.42 24 LEU A O 10
ATOM 8984 N N . GLY A 1 25 ? -1.079 7.376 -3.328 1.00 75.44 25 GLY A N 10
ATOM 8985 C CA . GLY A 1 25 ? -0.304 8.598 -3.225 1.00 20.22 25 GLY A CA 10
ATOM 8986 C C . GLY A 1 25 ? -0.997 9.781 -3.871 1.00 61.34 25 GLY A C 10
ATOM 8987 O O . GLY A 1 25 ? -1.611 9.645 -4.929 1.00 13.51 25 GLY A O 10
ATOM 8991 N N . GLU A 1 26 ? -0.899 10.943 -3.234 1.00 12.13 26 GLU A N 10
ATOM 8992 C CA . GLU A 1 26 ? -1.524 12.154 -3.753 1.00 75.42 26 GLU A CA 10
ATOM 8993 C C . GLU A 1 26 ? -0.595 13.354 -3.600 1.00 54.53 26 GLU A C 10
ATOM 8994 O O . GLU A 1 26 ? -1.049 14.492 -3.482 1.00 0.31 26 GLU A O 10
ATOM 9006 N N . ALA A 1 27 ? 0.707 13.091 -3.603 1.00 43.43 27 ALA A N 10
ATOM 9007 C CA . ALA A 1 27 ? 1.701 14.149 -3.467 1.00 15.45 27 ALA A CA 10
ATOM 9008 C C . ALA A 1 27 ? 2.822 13.985 -4.487 1.00 31.13 27 ALA A C 10
ATOM 9009 O O . ALA A 1 27 ? 3.938 14.460 -4.279 1.00 73.42 27 ALA A O 10
ATOM 9016 N N . GLY A 1 28 ? 2.518 13.308 -5.590 1.00 54.01 28 GLY A N 10
ATOM 9017 C CA . GLY A 1 28 ? 3.511 13.092 -6.626 1.00 1.33 28 GLY A CA 10
ATOM 9018 C C . GLY A 1 28 ? 3.949 14.384 -7.287 1.00 60.01 28 GLY A C 10
ATOM 9019 O O . GLY A 1 28 ? 3.122 15.239 -7.602 1.00 1.34 28 GLY A O 10
ATOM 9023 N N . MET A 1 29 ? 5.254 14.527 -7.497 1.00 74.31 29 MET A N 10
ATOM 9024 C CA . MET A 1 29 ? 5.800 15.724 -8.125 1.00 14.30 29 MET A CA 10
ATOM 9025 C C . MET A 1 29 ? 5.130 16.980 -7.576 1.00 34.24 29 MET A C 10
ATOM 9026 O O . MET A 1 29 ? 4.900 17.943 -8.307 1.00 64.10 29 MET A O 10
ATOM 9040 N N . SER A 1 30 ? 4.818 16.962 -6.284 1.00 32.34 30 SER A N 10
ATOM 9041 C CA . SER A 1 30 ? 4.170 18.097 -5.638 1.00 3.43 30 SER A CA 10
ATOM 9042 C C . SER A 1 30 ? 5.168 19.226 -5.395 1.00 21.44 30 SER A C 10
ATOM 9043 O O . SER A 1 30 ? 5.189 20.218 -6.122 1.00 62.22 30 SER A O 10
ATOM 9051 N N . ALA A 1 31 ? 5.994 19.065 -4.365 1.00 53.35 31 ALA A N 10
ATOM 9052 C CA . ALA A 1 31 ? 6.996 20.068 -4.026 1.00 54.35 31 ALA A CA 10
ATOM 9053 C C . ALA A 1 31 ? 7.882 20.386 -5.226 1.00 12.21 31 ALA A C 10
ATOM 9054 O O . ALA A 1 31 ? 8.447 21.476 -5.320 1.00 62.41 31 ALA A O 10
ATOM 9061 N N . TRP A 1 32 ? 7.999 19.429 -6.139 1.00 51.10 32 TRP A N 10
ATOM 9062 C CA . TRP A 1 32 ? 8.818 19.608 -7.333 1.00 32.33 32 TRP A CA 10
ATOM 9063 C C . TRP A 1 32 ? 8.295 20.760 -8.184 1.00 24.22 32 TRP A C 10
ATOM 9064 O O . TRP A 1 32 ? 9.067 21.599 -8.652 1.00 34.34 32 TRP A O 10
ATOM 9085 N N . LEU A 1 33 ? 6.982 20.796 -8.381 1.00 62.32 33 LEU A N 10
ATOM 9086 C CA . LEU A 1 33 ? 6.356 21.846 -9.177 1.00 5.44 33 LEU A CA 10
ATOM 9087 C C . LEU A 1 33 ? 6.330 23.166 -8.412 1.00 23.22 33 LEU A C 10
ATOM 9088 O O . LEU A 1 33 ? 6.092 24.226 -8.991 1.00 21.20 33 LEU A O 10
ATOM 9104 N N . ARG A 1 34 ? 6.579 23.093 -7.108 1.00 53.32 34 ARG A N 10
ATOM 9105 C CA . ARG A 1 34 ? 6.585 24.282 -6.264 1.00 54.02 34 ARG A CA 10
ATOM 9106 C C . ARG A 1 34 ? 7.858 25.095 -6.479 1.00 21.33 34 ARG A C 10
ATOM 9107 O O . ARG A 1 34 ? 7.893 26.295 -6.208 1.00 63.25 34 ARG A O 10
ATOM 9128 N N . ALA A 1 35 ? 8.902 24.432 -6.966 1.00 30.24 35 ALA A N 10
ATOM 9129 C CA . ALA A 1 35 ? 10.177 25.092 -7.218 1.00 14.54 35 ALA A CA 10
ATOM 9130 C C . ALA A 1 35 ? 10.083 26.026 -8.420 1.00 32.02 35 ALA A C 10
ATOM 9131 O O . ALA A 1 35 ? 10.939 26.889 -8.615 1.00 51.32 35 ALA A O 10
ATOM 9138 N N . ILE A 1 36 ? 9.039 25.847 -9.222 1.00 61.42 36 ILE A N 10
ATOM 9139 C CA . ILE A 1 36 ? 8.834 26.674 -10.405 1.00 24.41 36 ILE A CA 10
ATOM 9140 C C . ILE A 1 36 ? 7.435 27.279 -10.417 1.00 10.43 36 ILE A C 10
ATOM 9141 O O . ILE A 1 36 ? 7.057 27.976 -11.357 1.00 54.13 36 ILE A O 10
ATOM 9157 N N . GLY A 1 37 ? 6.670 27.010 -9.363 1.00 23.32 37 GLY A N 10
ATOM 9158 C CA . GLY A 1 37 ? 5.321 27.537 -9.271 1.00 4.13 37 GLY A CA 10
ATOM 9159 C C . GLY A 1 37 ? 4.426 27.037 -10.387 1.00 10.21 37 GLY A C 10
ATOM 9160 O O . GLY A 1 37 ? 3.785 27.828 -11.080 1.00 41.23 37 GLY A O 10
ATOM 9164 N N . LEU A 1 38 ? 4.382 25.721 -10.563 1.00 53.32 38 LEU A N 10
ATOM 9165 C CA . LEU A 1 38 ? 3.559 25.116 -11.605 1.00 0.21 38 LEU A CA 10
ATOM 9166 C C . LEU A 1 38 ? 2.845 23.874 -11.082 1.00 22.21 38 LEU A C 10
ATOM 9167 O O . LEU A 1 38 ? 2.603 22.926 -11.828 1.00 73.12 38 LEU A O 10
ATOM 9183 N N . GLU A 1 39 ? 2.510 23.888 -9.796 1.00 32.54 39 GLU A N 10
ATOM 9184 C CA . GLU A 1 39 ? 1.822 22.762 -9.174 1.00 62.21 39 GLU A CA 10
ATOM 9185 C C . GLU A 1 39 ? 0.382 22.665 -9.668 1.00 35.43 39 GLU A C 10
ATOM 9186 O O . GLU A 1 39 ? -0.252 21.614 -9.564 1.00 23.10 39 GLU A O 10
ATOM 9198 N N . ARG A 1 40 ? -0.130 23.768 -10.204 1.00 63.22 40 ARG A N 10
ATOM 9199 C CA . ARG A 1 40 ? -1.496 23.808 -10.712 1.00 44.22 40 ARG A CA 10
ATOM 9200 C C . ARG A 1 40 ? -1.696 22.775 -11.817 1.00 24.42 40 ARG A C 10
ATOM 9201 O O . ARG A 1 40 ? -2.823 22.378 -12.113 1.00 40.01 40 ARG A O 10
ATOM 9222 N N . TYR A 1 41 ? -0.595 22.343 -12.422 1.00 41.34 41 TYR A N 10
ATOM 9223 C CA . TYR A 1 41 ? -0.649 21.358 -13.496 1.00 53.41 41 TYR A CA 10
ATOM 9224 C C . TYR A 1 41 ? -0.381 19.955 -12.962 1.00 23.20 41 TYR A C 10
ATOM 9225 O O . TYR A 1 41 ? -0.464 18.973 -13.699 1.00 24.32 41 TYR A O 10
ATOM 9243 N N . GLU A 1 42 ? -0.059 19.870 -11.675 1.00 31.11 42 GLU A N 10
ATOM 9244 C CA . GLU A 1 42 ? 0.222 18.587 -11.041 1.00 60.04 42 GLU A CA 10
ATOM 9245 C C . GLU A 1 42 ? -0.849 17.559 -11.395 1.00 13.31 42 GLU A C 10
ATOM 9246 O O . GLU A 1 42 ? -0.582 16.587 -12.100 1.00 40.35 42 GLU A O 10
ATOM 9258 N N . GLU A 1 43 ? -2.062 17.783 -10.898 1.00 71.43 43 GLU A N 10
ATOM 9259 C CA . GLU A 1 43 ? -3.173 16.875 -11.161 1.00 11.44 43 GLU A CA 10
ATOM 9260 C C . GLU A 1 43 ? -3.373 16.679 -12.661 1.00 24.13 43 GLU A C 10
ATOM 9261 O O . GLU A 1 43 ? -3.904 15.660 -13.099 1.00 61.40 43 GLU A O 10
ATOM 9273 N N . GLY A 1 44 ? -2.943 17.664 -13.443 1.00 44.32 44 GLY A N 10
ATOM 9274 C CA . GLY A 1 44 ? -3.083 17.582 -14.885 1.00 72.52 44 GLY A CA 10
ATOM 9275 C C . GLY A 1 44 ? -2.230 16.484 -15.489 1.00 24.11 44 GLY A C 10
ATOM 9276 O O . GLY A 1 44 ? -2.630 15.838 -16.459 1.00 2.25 44 GLY A O 10
ATOM 9280 N N . LEU A 1 45 ? -1.050 16.272 -14.917 1.00 3.13 45 LEU A N 10
ATOM 9281 C CA . LEU A 1 45 ? -0.136 15.246 -15.405 1.00 64.54 45 LEU A CA 10
ATOM 9282 C C . LEU A 1 45 ? -0.233 13.981 -14.558 1.00 12.33 45 LEU A C 10
ATOM 9283 O O . LEU A 1 45 ? 0.117 12.890 -15.008 1.00 51.43 45 LEU A O 10
ATOM 9299 N N . VAL A 1 46 ? -0.713 14.135 -13.328 1.00 13.23 46 VAL A N 10
ATOM 9300 C CA . VAL A 1 46 ? -0.861 13.006 -12.418 1.00 24.34 46 VAL A CA 10
ATOM 9301 C C . VAL A 1 46 ? -2.008 12.099 -12.848 1.00 70.12 46 VAL A C 10
ATOM 9302 O O . VAL A 1 46 ? -1.961 10.884 -12.651 1.00 14.21 46 VAL A O 10
ATOM 9315 N N . HIS A 1 47 ? -3.038 12.697 -13.438 1.00 72.12 47 HIS A N 10
ATOM 9316 C CA . HIS A 1 47 ? -4.199 11.943 -13.898 1.00 62.25 47 HIS A CA 10
ATOM 9317 C C . HIS A 1 47 ? -4.021 11.503 -15.349 1.00 2.24 47 HIS A C 10
ATOM 9318 O O . HIS A 1 47 ? -4.966 11.044 -15.988 1.00 50.45 47 HIS A O 10
ATOM 9332 N N . ASN A 1 48 ? -2.803 11.648 -15.861 1.00 22.14 48 ASN A N 10
ATOM 9333 C CA . ASN A 1 48 ? -2.502 11.267 -17.236 1.00 4.13 48 ASN A CA 10
ATOM 9334 C C . ASN A 1 48 ? -1.444 10.168 -17.277 1.00 34.34 48 ASN A C 10
ATOM 9335 O O . ASN A 1 48 ? -1.382 9.387 -18.225 1.00 73.30 48 ASN A O 10
ATOM 9346 N N . GLY A 1 49 ? -0.614 10.113 -16.239 1.00 53.42 49 GLY A N 10
ATOM 9347 C CA . GLY A 1 49 ? 0.429 9.106 -16.176 1.00 13.42 49 GLY A CA 10
ATOM 9348 C C . GLY A 1 49 ? 1.806 9.710 -15.985 1.00 62.42 49 GLY A C 10
ATOM 9349 O O . GLY A 1 49 ? 2.793 9.201 -16.518 1.00 33.04 49 GLY A O 10
ATOM 9353 N N . TRP A 1 50 ? 1.874 10.797 -15.226 1.00 11.01 50 TRP A N 10
ATOM 9354 C CA . TRP A 1 50 ? 3.141 11.471 -14.968 1.00 43.32 50 TRP A CA 10
ATOM 9355 C C . TRP A 1 50 ? 3.391 11.607 -13.470 1.00 50.02 50 TRP A C 10
ATOM 9356 O O . TRP A 1 50 ? 4.369 12.224 -13.048 1.00 63.31 50 TRP A O 10
ATOM 9377 N N . ASP A 1 51 ? 2.501 11.028 -12.672 1.00 24.43 51 ASP A N 10
ATOM 9378 C CA . ASP A 1 51 ? 2.627 11.083 -11.220 1.00 13.11 51 ASP A CA 10
ATOM 9379 C C . ASP A 1 51 ? 4.018 10.642 -10.777 1.00 44.23 51 ASP A C 10
ATOM 9380 O O . ASP A 1 51 ? 4.517 11.076 -9.738 1.00 75.42 51 ASP A O 10
ATOM 9389 N N . ASP A 1 52 ? 4.640 9.778 -11.572 1.00 30.22 52 ASP A N 10
ATOM 9390 C CA . ASP A 1 52 ? 5.974 9.278 -11.262 1.00 65.22 52 ASP A CA 10
ATOM 9391 C C . ASP A 1 52 ? 7.043 10.278 -11.693 1.00 31.04 52 ASP A C 10
ATOM 9392 O O . ASP A 1 52 ? 7.371 10.381 -12.875 1.00 43.43 52 ASP A O 10
ATOM 9401 N N . LEU A 1 53 ? 7.581 11.013 -10.726 1.00 42.30 53 LEU A N 10
ATOM 9402 C CA . LEU A 1 53 ? 8.612 12.007 -11.005 1.00 24.14 53 LEU A CA 10
ATOM 9403 C C . LEU A 1 53 ? 9.746 11.400 -11.825 1.00 71.22 53 LEU A C 10
ATOM 9404 O O . LEU A 1 53 ? 10.395 12.091 -12.609 1.00 65.43 53 LEU A O 10
ATOM 9420 N N . GLU A 1 54 ? 9.976 10.104 -11.640 1.00 34.43 54 GLU A N 10
ATOM 9421 C CA . GLU A 1 54 ? 11.030 9.404 -12.364 1.00 51.04 54 GLU A CA 10
ATOM 9422 C C . GLU A 1 54 ? 10.712 9.335 -13.855 1.00 73.22 54 GLU A C 10
ATOM 9423 O O . GLU A 1 54 ? 11.600 9.467 -14.698 1.00 13.43 54 GLU A O 10
ATOM 9435 N N . PHE A 1 55 ? 9.439 9.126 -14.173 1.00 74.54 55 PHE A N 10
ATOM 9436 C CA . PHE A 1 55 ? 9.002 9.037 -15.562 1.00 22.20 55 PHE A CA 10
ATOM 9437 C C . PHE A 1 55 ? 8.855 10.426 -16.176 1.00 1.13 55 PHE A C 10
ATOM 9438 O O . PHE A 1 55 ? 9.219 10.649 -17.331 1.00 61.32 55 PHE A O 10
ATOM 9455 N N . LEU A 1 56 ? 8.319 11.357 -15.395 1.00 13.33 56 LEU A N 10
ATOM 9456 C CA . LEU A 1 56 ? 8.122 12.726 -15.860 1.00 62.21 56 LEU A CA 10
ATOM 9457 C C . LEU A 1 56 ? 9.449 13.357 -16.271 1.00 14.12 56 LEU A C 10
ATOM 9458 O O . LEU A 1 56 ? 9.477 14.334 -17.019 1.00 2.43 56 LEU A O 10
ATOM 9474 N N . SER A 1 57 ? 10.545 12.791 -15.778 1.00 64.52 57 SER A N 10
ATOM 9475 C CA . SER A 1 57 ? 11.876 13.299 -16.093 1.00 34.34 57 SER A CA 10
ATOM 9476 C C . SER A 1 57 ? 12.222 13.045 -17.557 1.00 11.33 57 SER A C 10
ATOM 9477 O O . SER A 1 57 ? 13.201 13.581 -18.076 1.00 41.01 57 SER A O 10
ATOM 9485 N N . ASP A 1 58 ? 11.411 12.225 -18.216 1.00 44.12 58 ASP A N 10
ATOM 9486 C CA . ASP A 1 58 ? 11.630 11.900 -19.621 1.00 10.21 58 ASP A CA 10
ATOM 9487 C C . ASP A 1 58 ? 10.544 12.518 -20.497 1.00 22.52 58 ASP A C 10
ATOM 9488 O O . ASP A 1 58 ? 10.595 12.424 -21.724 1.00 32.45 58 ASP A O 10
ATOM 9497 N N . ILE A 1 59 ? 9.564 13.147 -19.859 1.00 15.43 59 ILE A N 10
ATOM 9498 C CA . ILE A 1 59 ? 8.466 13.780 -20.580 1.00 30.31 59 ILE A CA 10
ATOM 9499 C C . ILE A 1 59 ? 8.988 14.707 -21.672 1.00 51.11 59 ILE A C 10
ATOM 9500 O O . ILE A 1 59 ? 9.979 15.413 -21.482 1.00 61.03 59 ILE A O 10
ATOM 9516 N N . THR A 1 60 ? 8.313 14.702 -22.818 1.00 11.35 60 THR A N 10
ATOM 9517 C CA . THR A 1 60 ? 8.707 15.543 -23.941 1.00 4.24 60 THR A CA 10
ATOM 9518 C C . THR A 1 60 ? 8.042 16.912 -23.863 1.00 13.31 60 THR A C 10
ATOM 9519 O O . THR A 1 60 ? 7.381 17.235 -22.877 1.00 13.44 60 THR A O 10
ATOM 9530 N N . GLU A 1 61 ? 8.220 17.712 -24.909 1.00 42.44 61 GLU A N 10
ATOM 9531 C CA . GLU A 1 61 ? 7.636 19.047 -24.958 1.00 12.51 61 GLU A CA 10
ATOM 9532 C C . GLU A 1 61 ? 6.155 18.980 -25.321 1.00 1.40 61 GLU A C 10
ATOM 9533 O O . GLU A 1 61 ? 5.362 19.815 -24.888 1.00 54.44 61 GLU A O 10
ATOM 9545 N N . GLU A 1 62 ? 5.792 17.981 -26.119 1.00 21.23 62 GLU A N 10
ATOM 9546 C CA . GLU A 1 62 ? 4.408 17.806 -26.541 1.00 75.31 62 GLU A CA 10
ATOM 9547 C C . GLU A 1 62 ? 3.600 17.079 -25.470 1.00 34.03 62 GLU A C 10
ATOM 9548 O O . GLU A 1 62 ? 2.428 17.384 -25.247 1.00 52.11 62 GLU A O 10
ATOM 9560 N N . ASP A 1 63 ? 4.234 16.116 -24.810 1.00 43.30 63 ASP A N 10
ATOM 9561 C CA . ASP A 1 63 ? 3.576 15.346 -23.762 1.00 31.35 63 ASP A CA 10
ATOM 9562 C C . ASP A 1 63 ? 2.938 16.269 -22.728 1.00 75.42 63 ASP A C 10
ATOM 9563 O O . ASP A 1 63 ? 1.948 15.911 -22.088 1.00 30.12 63 ASP A O 10
ATOM 9572 N N . LEU A 1 64 ? 3.510 17.457 -22.570 1.00 22.31 64 LEU A N 10
ATOM 9573 C CA . LEU A 1 64 ? 2.998 18.432 -21.613 1.00 71.42 64 LEU A CA 10
ATOM 9574 C C . LEU A 1 64 ? 1.593 18.885 -21.997 1.00 41.33 64 LEU A C 10
ATOM 9575 O O . LEU A 1 64 ? 0.752 19.129 -21.133 1.00 50.51 64 LEU A O 10
ATOM 9591 N N . GLU A 1 65 ? 1.347 18.994 -23.299 1.00 70.53 65 GLU A N 10
ATOM 9592 C CA . GLU A 1 65 ? 0.043 19.416 -23.797 1.00 2.31 65 GLU A CA 10
ATOM 9593 C C . GLU A 1 65 ? -1.024 18.371 -23.485 1.00 25.32 65 GLU A C 10
ATOM 9594 O O . GLU A 1 65 ? -2.209 18.687 -23.394 1.00 10.42 65 GLU A O 10
ATOM 9606 N N . GLU A 1 66 ? -0.592 17.124 -23.323 1.00 31.32 66 GLU A N 10
ATOM 9607 C CA . GLU A 1 66 ? -1.510 16.031 -23.023 1.00 12.45 66 GLU A CA 10
ATOM 9608 C C . GLU A 1 66 ? -2.145 16.217 -21.647 1.00 72.14 66 GLU A C 10
ATOM 9609 O O . GLU A 1 66 ? -3.296 15.841 -21.428 1.00 12.03 66 GLU A O 10
ATOM 9621 N N . ALA A 1 67 ? -1.386 16.799 -20.725 1.00 64.40 67 ALA A N 10
ATOM 9622 C CA . ALA A 1 67 ? -1.873 17.036 -19.372 1.00 73.40 67 ALA A CA 10
ATOM 9623 C C . ALA A 1 67 ? -2.563 18.392 -19.267 1.00 21.44 67 ALA A C 10
ATOM 9624 O O . ALA A 1 67 ? -3.046 18.772 -18.201 1.00 42.21 67 ALA A O 10
ATOM 9631 N N . GLY A 1 68 ? -2.604 19.118 -20.380 1.00 35.51 68 GLY A N 10
ATOM 9632 C CA . GLY A 1 68 ? -3.236 20.424 -20.390 1.00 74.14 68 GLY A CA 10
ATOM 9633 C C . GLY A 1 68 ? -2.232 21.553 -20.511 1.00 20.25 68 GLY A C 10
ATOM 9634 O O . GLY A 1 68 ? -2.607 22.711 -20.695 1.00 34.33 68 GLY A O 10
ATOM 9638 N N . VAL A 1 69 ? -0.950 21.216 -20.404 1.00 53.44 69 VAL A N 10
ATOM 9639 C CA . VAL A 1 69 ? 0.112 22.211 -20.502 1.00 34.34 69 VAL A CA 10
ATOM 9640 C C . VAL A 1 69 ? 0.359 22.610 -21.952 1.00 25.01 69 VAL A C 10
ATOM 9641 O O . VAL A 1 69 ? 1.199 22.021 -22.633 1.00 12.24 69 VAL A O 10
ATOM 9654 N N . GLN A 1 70 ? -0.376 23.614 -22.417 1.00 52.25 70 GLN A N 10
ATOM 9655 C CA . GLN A 1 70 ? -0.236 24.092 -23.788 1.00 1.01 70 GLN A CA 10
ATOM 9656 C C . GLN A 1 70 ? 0.197 25.554 -23.813 1.00 2.21 70 GLN A C 10
ATOM 9657 O O . GLN A 1 70 ? -0.315 26.350 -24.600 1.00 42.04 70 GLN A O 10
ATOM 9671 N N . ASP A 1 71 ? 1.142 25.901 -22.946 1.00 64.22 71 ASP A N 10
ATOM 9672 C CA . ASP A 1 71 ? 1.645 27.268 -22.869 1.00 61.43 71 ASP A CA 10
ATOM 9673 C C . ASP A 1 71 ? 3.160 27.300 -23.046 1.00 1.15 71 ASP A C 10
ATOM 9674 O O . ASP A 1 71 ? 3.870 26.355 -22.701 1.00 1.10 71 ASP A O 10
ATOM 9683 N N . PRO A 1 72 ? 3.668 28.413 -23.596 1.00 63.40 72 PRO A N 10
ATOM 9684 C CA . PRO A 1 72 ? 5.104 28.595 -23.831 1.00 73.22 72 PRO A CA 10
ATOM 9685 C C . PRO A 1 72 ? 5.887 28.761 -22.534 1.00 2.24 72 PRO A C 10
ATOM 9686 O O . PRO A 1 72 ? 6.897 28.092 -22.317 1.00 33.41 72 PRO A O 10
ATOM 9697 N N . ALA A 1 73 ? 5.415 29.658 -21.674 1.00 22.24 73 ALA A N 10
ATOM 9698 C CA . ALA A 1 73 ? 6.071 29.910 -20.396 1.00 74.13 73 ALA A CA 10
ATOM 9699 C C . ALA A 1 73 ? 5.927 28.715 -19.460 1.00 63.44 73 ALA A C 10
ATOM 9700 O O . ALA A 1 73 ? 6.723 28.537 -18.537 1.00 15.40 73 ALA A O 10
ATOM 9707 N N . HIS A 1 74 ? 4.908 27.897 -19.704 1.00 70.21 74 HIS A N 10
ATOM 9708 C CA . HIS A 1 74 ? 4.661 26.718 -18.882 1.00 74.52 74 HIS A CA 10
ATOM 9709 C C . HIS A 1 74 ? 5.453 25.520 -19.398 1.00 73.11 74 HIS A C 10
ATOM 9710 O O . HIS A 1 74 ? 5.917 24.687 -18.619 1.00 75.44 74 HIS A O 10
ATOM 9724 N N . LYS A 1 75 ? 5.603 25.440 -20.716 1.00 23.42 75 LYS A N 10
ATOM 9725 C CA . LYS A 1 75 ? 6.339 24.345 -21.337 1.00 24.21 75 LYS A CA 10
ATOM 9726 C C . LYS A 1 75 ? 7.844 24.545 -21.184 1.00 32.44 75 LYS A C 10
ATOM 9727 O O . LYS A 1 75 ? 8.597 23.580 -21.046 1.00 54.24 75 LYS A O 10
ATOM 9746 N N . ARG A 1 76 ? 8.275 25.802 -21.206 1.00 75.34 76 ARG A N 10
ATOM 9747 C CA . ARG A 1 76 ? 9.689 26.127 -21.070 1.00 0.24 76 ARG A CA 10
ATOM 9748 C C . ARG A 1 76 ? 10.144 25.976 -19.621 1.00 41.10 76 ARG A C 10
ATOM 9749 O O . ARG A 1 76 ? 11.321 25.733 -19.351 1.00 31.32 76 ARG A O 10
ATOM 9770 N N . LEU A 1 77 ? 9.205 26.122 -18.693 1.00 52.41 77 LEU A N 10
ATOM 9771 C CA . LEU A 1 77 ? 9.509 26.003 -17.271 1.00 74.33 77 LEU A CA 10
ATOM 9772 C C . LEU A 1 77 ? 9.719 24.543 -16.880 1.00 50.53 77 LEU A C 10
ATOM 9773 O O . LEU A 1 77 ? 10.716 24.197 -16.244 1.00 55.34 77 LEU A O 10
ATOM 9789 N N . LEU A 1 78 ? 8.776 23.691 -17.266 1.00 52.32 78 LEU A N 10
ATOM 9790 C CA . LEU A 1 78 ? 8.858 22.268 -16.958 1.00 64.32 78 LEU A CA 10
ATOM 9791 C C . LEU A 1 78 ? 10.207 21.696 -17.383 1.00 61.04 78 LEU A C 10
ATOM 9792 O O . LEU A 1 78 ? 10.892 21.041 -16.597 1.00 33.34 78 LEU A O 10
ATOM 9808 N N . LEU A 1 79 ? 10.584 21.950 -18.632 1.00 22.24 79 LEU A N 10
ATOM 9809 C CA . LEU A 1 79 ? 11.853 21.462 -19.162 1.00 10.43 79 LEU A CA 10
ATOM 9810 C C . LEU A 1 79 ? 13.014 21.880 -18.265 1.00 41.22 79 LEU A C 10
ATOM 9811 O O . LEU A 1 79 ? 13.907 21.083 -17.976 1.00 73.15 79 LEU A O 10
ATOM 9827 N N . ASP A 1 80 ? 12.994 23.134 -17.826 1.00 64.14 80 ASP A N 10
ATOM 9828 C CA . ASP A 1 80 ? 14.044 23.657 -16.960 1.00 11.24 80 ASP A CA 10
ATOM 9829 C C . ASP A 1 80 ? 13.974 23.019 -15.576 1.00 23.22 80 ASP A C 10
ATOM 9830 O O . ASP A 1 80 ? 15.000 22.789 -14.933 1.00 75.14 80 ASP A O 10
ATOM 9839 N N . THR A 1 81 ? 12.758 22.735 -15.121 1.00 13.11 81 THR A N 10
ATOM 9840 C CA . THR A 1 81 ? 12.554 22.126 -13.813 1.00 33.41 81 THR A CA 10
ATOM 9841 C C . THR A 1 81 ? 13.038 20.680 -13.798 1.00 45.50 81 THR A C 10
ATOM 9842 O O . THR A 1 81 ? 13.370 20.137 -12.744 1.00 30.24 81 THR A O 10
ATOM 9853 N N . LEU A 1 82 ? 13.078 20.063 -14.973 1.00 64.24 82 LEU A N 10
ATOM 9854 C CA . LEU A 1 82 ? 13.524 18.679 -15.096 1.00 2.12 82 LEU A CA 10
ATOM 9855 C C . LEU A 1 82 ? 14.982 18.537 -14.671 1.00 2.11 82 LEU A C 10
ATOM 9856 O O . LEU A 1 82 ? 15.300 17.777 -13.756 1.00 44.45 82 LEU A O 10
ATOM 9872 N N . GLN A 1 83 ? 15.863 19.275 -15.340 1.00 34.24 83 GLN A N 10
ATOM 9873 C CA . GLN A 1 83 ? 17.287 19.232 -15.030 1.00 33.34 83 GLN A CA 10
ATOM 9874 C C . GLN A 1 83 ? 17.565 19.844 -13.661 1.00 33.13 83 GLN A C 10
ATOM 9875 O O . GLN A 1 83 ? 18.555 19.510 -13.009 1.00 42.11 83 GLN A O 10
ATOM 9889 N N . LEU A 1 84 ? 16.685 20.741 -13.230 1.00 41.41 84 LEU A N 10
ATOM 9890 C CA . LEU A 1 84 ? 16.836 21.401 -11.938 1.00 14.33 84 LEU A CA 10
ATOM 9891 C C . LEU A 1 84 ? 16.850 20.381 -10.804 1.00 10.12 84 LEU A C 10
ATOM 9892 O O . LEU A 1 84 ? 17.863 20.206 -10.126 1.00 75.42 84 LEU A O 10
ATOM 9908 N N . SER A 1 85 ? 15.720 19.710 -10.605 1.00 24.54 85 SER A N 10
ATOM 9909 C CA . SER A 1 85 ? 15.602 18.707 -9.552 1.00 4.52 85 SER A CA 10
ATOM 9910 C C . SER A 1 85 ? 15.823 17.305 -10.110 1.00 22.33 85 SER A C 10
ATOM 9911 O O . SER A 1 85 ? 15.224 16.336 -9.642 1.00 52.14 85 SER A O 10
ATOM 9919 N N . LYS A 1 86 ? 16.688 17.203 -11.113 1.00 43.41 86 LYS A N 10
ATOM 9920 C CA . LYS A 1 86 ? 16.991 15.920 -11.736 1.00 43.51 86 LYS A CA 10
ATOM 9921 C C . LYS A 1 86 ? 17.406 14.892 -10.689 1.00 64.32 86 LYS A C 10
ATOM 9922 O O . LYS A 1 86 ? 16.784 13.837 -10.561 1.00 24.14 86 LYS A O 10
ATOM 9941 N N . SER A 1 22 ? -5.689 7.144 -10.305 1.00 25.14 22 SER A N 11
ATOM 9942 C CA . SER A 1 22 ? -4.771 6.450 -9.408 1.00 12.30 22 SER A CA 11
ATOM 9943 C C . SER A 1 22 ? -3.744 7.418 -8.827 1.00 60.53 22 SER A C 11
ATOM 9944 O O . SER A 1 22 ? -3.553 8.520 -9.340 1.00 34.34 22 SER A O 11
ATOM 9952 N N . GLY A 1 23 ? -3.084 6.995 -7.753 1.00 10.41 23 GLY A N 11
ATOM 9953 C CA . GLY A 1 23 ? -2.084 7.835 -7.119 1.00 54.10 23 GLY A CA 11
ATOM 9954 C C . GLY A 1 23 ? -1.647 7.298 -5.770 1.00 51.55 23 GLY A C 11
ATOM 9955 O O . GLY A 1 23 ? -2.475 6.867 -4.967 1.00 73.23 23 GLY A O 11
ATOM 9959 N N . LEU A 1 24 ? -0.343 7.323 -5.521 1.00 4.24 24 LEU A N 11
ATOM 9960 C CA . LEU A 1 24 ? 0.204 6.834 -4.260 1.00 23.22 24 LEU A CA 11
ATOM 9961 C C . LEU A 1 24 ? 1.308 7.755 -3.751 1.00 11.43 24 LEU A C 11
ATOM 9962 O O . LEU A 1 24 ? 1.916 8.497 -4.521 1.00 63.22 24 LEU A O 11
ATOM 9978 N N . GLY A 1 25 ? 1.562 7.702 -2.447 1.00 23.44 25 GLY A N 11
ATOM 9979 C CA . GLY A 1 25 ? 2.594 8.535 -1.857 1.00 60.22 25 GLY A CA 11
ATOM 9980 C C . GLY A 1 25 ? 2.198 9.997 -1.804 1.00 45.14 25 GLY A C 11
ATOM 9981 O O . GLY A 1 25 ? 1.449 10.474 -2.656 1.00 10.55 25 GLY A O 11
ATOM 9985 N N . GLU A 1 26 ? 2.702 10.709 -0.801 1.00 42.11 26 GLU A N 11
ATOM 9986 C CA . GLU A 1 26 ? 2.394 12.125 -0.640 1.00 41.31 26 GLU A CA 11
ATOM 9987 C C . GLU A 1 26 ? 3.505 12.994 -1.223 1.00 25.50 26 GLU A C 11
ATOM 9988 O O . GLU A 1 26 ? 3.770 14.092 -0.735 1.00 73.03 26 GLU A O 11
ATOM 10000 N N . ALA A 1 27 ? 4.153 12.492 -2.269 1.00 62.43 27 ALA A N 11
ATOM 10001 C CA . ALA A 1 27 ? 5.235 13.221 -2.920 1.00 33.12 27 ALA A CA 11
ATOM 10002 C C . ALA A 1 27 ? 5.691 12.510 -4.189 1.00 73.52 27 ALA A C 11
ATOM 10003 O O . ALA A 1 27 ? 5.024 11.596 -4.674 1.00 40.54 27 ALA A O 11
ATOM 10010 N N . GLY A 1 28 ? 6.832 12.935 -4.723 1.00 73.14 28 GLY A N 11
ATOM 10011 C CA . GLY A 1 28 ? 7.356 12.328 -5.933 1.00 25.35 28 GLY A CA 11
ATOM 10012 C C . GLY A 1 28 ? 6.784 12.952 -7.190 1.00 23.50 28 GLY A C 11
ATOM 10013 O O . GLY A 1 28 ? 6.895 12.386 -8.277 1.00 63.32 28 GLY A O 11
ATOM 10017 N N . MET A 1 29 ? 6.169 14.120 -7.042 1.00 11.13 29 MET A N 11
ATOM 10018 C CA . MET A 1 29 ? 5.577 14.821 -8.175 1.00 74.33 29 MET A CA 11
ATOM 10019 C C . MET A 1 29 ? 4.951 16.140 -7.733 1.00 25.13 29 MET A C 11
ATOM 10020 O O . MET A 1 29 ? 4.960 17.121 -8.475 1.00 52.54 29 MET A O 11
ATOM 10034 N N . SER A 1 30 ? 4.410 16.155 -6.519 1.00 11.31 30 SER A N 11
ATOM 10035 C CA . SER A 1 30 ? 3.777 17.353 -5.980 1.00 12.04 30 SER A CA 11
ATOM 10036 C C . SER A 1 30 ? 4.815 18.433 -5.689 1.00 60.52 30 SER A C 11
ATOM 10037 O O . SER A 1 30 ? 4.933 19.410 -6.427 1.00 13.41 30 SER A O 11
ATOM 10045 N N . ALA A 1 31 ? 5.566 18.247 -4.609 1.00 20.25 31 ALA A N 11
ATOM 10046 C CA . ALA A 1 31 ? 6.596 19.203 -4.221 1.00 31.44 31 ALA A CA 11
ATOM 10047 C C . ALA A 1 31 ? 7.525 19.513 -5.389 1.00 61.02 31 ALA A C 11
ATOM 10048 O O . ALA A 1 31 ? 8.102 20.598 -5.464 1.00 61.22 31 ALA A O 11
ATOM 10055 N N . TRP A 1 32 ? 7.665 18.555 -6.298 1.00 25.43 32 TRP A N 11
ATOM 10056 C CA . TRP A 1 32 ? 8.526 18.726 -7.463 1.00 10.32 32 TRP A CA 11
ATOM 10057 C C . TRP A 1 32 ? 8.136 19.974 -8.248 1.00 65.31 32 TRP A C 11
ATOM 10058 O O . TRP A 1 32 ? 8.995 20.761 -8.649 1.00 23.35 32 TRP A O 11
ATOM 10079 N N . LEU A 1 33 ? 6.838 20.149 -8.465 1.00 53.23 33 LEU A N 11
ATOM 10080 C CA . LEU A 1 33 ? 6.334 21.303 -9.203 1.00 64.43 33 LEU A CA 11
ATOM 10081 C C . LEU A 1 33 ? 6.408 22.567 -8.354 1.00 1.25 33 LEU A C 11
ATOM 10082 O O . LEU A 1 33 ? 6.161 23.670 -8.841 1.00 53.05 33 LEU A O 11
ATOM 10098 N N . ARG A 1 34 ? 6.752 22.399 -7.081 1.00 10.42 34 ARG A N 11
ATOM 10099 C CA . ARG A 1 34 ? 6.860 23.527 -6.163 1.00 55.44 34 ARG A CA 11
ATOM 10100 C C . ARG A 1 34 ? 8.155 24.299 -6.399 1.00 71.54 34 ARG A C 11
ATOM 10101 O O . ARG A 1 34 ? 8.240 25.492 -6.111 1.00 73.13 34 ARG A O 11
ATOM 10122 N N . ALA A 1 35 ? 9.161 23.608 -6.925 1.00 24.33 35 ALA A N 11
ATOM 10123 C CA . ALA A 1 35 ? 10.452 24.227 -7.201 1.00 15.54 35 ALA A CA 11
ATOM 10124 C C . ALA A 1 35 ? 10.345 25.231 -8.344 1.00 1.23 35 ALA A C 11
ATOM 10125 O O . ALA A 1 35 ? 11.222 26.077 -8.523 1.00 13.23 35 ALA A O 11
ATOM 10132 N N . ILE A 1 36 ? 9.267 25.131 -9.114 1.00 64.04 36 ILE A N 11
ATOM 10133 C CA . ILE A 1 36 ? 9.047 26.031 -10.240 1.00 23.31 36 ILE A CA 11
ATOM 10134 C C . ILE A 1 36 ? 7.736 26.793 -10.086 1.00 12.32 36 ILE A C 11
ATOM 10135 O O . ILE A 1 36 ? 7.473 27.750 -10.813 1.00 13.10 36 ILE A O 11
ATOM 10151 N N . GLY A 1 37 ? 6.916 26.363 -9.131 1.00 52.14 37 GLY A N 11
ATOM 10152 C CA . GLY A 1 37 ? 5.642 27.017 -8.897 1.00 51.55 37 GLY A CA 11
ATOM 10153 C C . GLY A 1 37 ? 4.632 26.728 -9.991 1.00 2.55 37 GLY A C 11
ATOM 10154 O O . GLY A 1 37 ? 3.972 27.639 -10.493 1.00 32.13 37 GLY A O 11
ATOM 10158 N N . LEU A 1 38 ? 4.512 25.459 -10.362 1.00 22.31 38 LEU A N 11
ATOM 10159 C CA . LEU A 1 38 ? 3.576 25.052 -11.404 1.00 64.35 38 LEU A CA 11
ATOM 10160 C C . LEU A 1 38 ? 2.813 23.797 -10.992 1.00 10.44 38 LEU A C 11
ATOM 10161 O O . LEU A 1 38 ? 2.444 22.979 -11.833 1.00 64.02 38 LEU A O 11
ATOM 10177 N N . GLU A 1 39 ? 2.578 23.655 -9.691 1.00 12.21 39 GLU A N 11
ATOM 10178 C CA . GLU A 1 39 ? 1.857 22.501 -9.167 1.00 53.04 39 GLU A CA 11
ATOM 10179 C C . GLU A 1 39 ? 0.420 22.479 -9.681 1.00 32.42 39 GLU A C 11
ATOM 10180 O O . GLU A 1 39 ? -0.244 21.442 -9.655 1.00 65.22 39 GLU A O 11
ATOM 10192 N N . ARG A 1 40 ? -0.054 23.630 -10.146 1.00 32.21 40 ARG A N 11
ATOM 10193 C CA . ARG A 1 40 ? -1.412 23.744 -10.664 1.00 33.54 40 ARG A CA 11
ATOM 10194 C C . ARG A 1 40 ? -1.632 22.784 -11.829 1.00 60.42 40 ARG A C 11
ATOM 10195 O O . ARG A 1 40 ? -2.765 22.407 -12.131 1.00 65.15 40 ARG A O 11
ATOM 10216 N N . TYR A 1 41 ? -0.542 22.393 -12.480 1.00 70.50 41 TYR A N 11
ATOM 10217 C CA . TYR A 1 41 ? -0.616 21.479 -13.614 1.00 45.22 41 TYR A CA 11
ATOM 10218 C C . TYR A 1 41 ? -0.339 20.044 -13.177 1.00 12.02 41 TYR A C 11
ATOM 10219 O O . TYR A 1 41 ? -0.398 19.116 -13.983 1.00 3.30 41 TYR A O 11
ATOM 10237 N N . GLU A 1 42 ? -0.039 19.871 -11.893 1.00 63.14 42 GLU A N 11
ATOM 10238 C CA . GLU A 1 42 ? 0.247 18.549 -11.348 1.00 51.00 42 GLU A CA 11
ATOM 10239 C C . GLU A 1 42 ? -0.828 17.547 -11.759 1.00 52.00 42 GLU A C 11
ATOM 10240 O O . GLU A 1 42 ? -0.570 16.629 -12.537 1.00 11.30 42 GLU A O 11
ATOM 10252 N N . GLU A 1 43 ? -2.034 17.731 -11.230 1.00 24.24 43 GLU A N 11
ATOM 10253 C CA . GLU A 1 43 ? -3.147 16.842 -11.540 1.00 52.23 43 GLU A CA 11
ATOM 10254 C C . GLU A 1 43 ? -3.384 16.773 -13.046 1.00 54.21 43 GLU A C 11
ATOM 10255 O O . GLU A 1 43 ? -3.916 15.789 -13.557 1.00 71.53 43 GLU A O 11
ATOM 10267 N N . GLY A 1 44 ? -2.986 17.828 -13.751 1.00 71.22 44 GLY A N 11
ATOM 10268 C CA . GLY A 1 44 ? -3.164 17.868 -15.191 1.00 31.11 44 GLY A CA 11
ATOM 10269 C C . GLY A 1 44 ? -2.348 16.809 -15.906 1.00 33.14 44 GLY A C 11
ATOM 10270 O O . GLY A 1 44 ? -2.785 16.255 -16.916 1.00 24.04 44 GLY A O 11
ATOM 10274 N N . LEU A 1 45 ? -1.160 16.527 -15.383 1.00 10.12 45 LEU A N 11
ATOM 10275 C CA . LEU A 1 45 ? -0.280 15.528 -15.979 1.00 4.14 45 LEU A CA 11
ATOM 10276 C C . LEU A 1 45 ? -0.421 14.185 -15.269 1.00 41.20 45 LEU A C 11
ATOM 10277 O O . LEU A 1 45 ? -0.117 13.136 -15.837 1.00 11.01 45 LEU A O 11
ATOM 10293 N N . VAL A 1 46 ? -0.886 14.225 -14.024 1.00 51.44 46 VAL A N 11
ATOM 10294 C CA . VAL A 1 46 ? -1.071 13.012 -13.238 1.00 33.31 46 VAL A CA 11
ATOM 10295 C C . VAL A 1 46 ? -2.275 12.216 -13.731 1.00 25.22 46 VAL A C 11
ATOM 10296 O O . VAL A 1 46 ? -2.283 10.985 -13.678 1.00 2.53 46 VAL A O 11
ATOM 10309 N N . HIS A 1 47 ? -3.290 12.926 -14.211 1.00 74.12 47 HIS A N 11
ATOM 10310 C CA . HIS A 1 47 ? -4.500 12.285 -14.715 1.00 50.44 47 HIS A CA 11
ATOM 10311 C C . HIS A 1 47 ? -4.258 11.676 -16.093 1.00 53.53 47 HIS A C 11
ATOM 10312 O O . HIS A 1 47 ? -5.125 10.999 -16.643 1.00 70.54 47 HIS A O 11
ATOM 10326 N N . ASN A 1 48 ? -3.075 11.924 -16.645 1.00 41.22 48 ASN A N 11
ATOM 10327 C CA . ASN A 1 48 ? -2.720 11.401 -17.960 1.00 1.35 48 ASN A CA 11
ATOM 10328 C C . ASN A 1 48 ? -1.699 10.274 -17.839 1.00 31.10 48 ASN A C 11
ATOM 10329 O O . ASN A 1 48 ? -1.637 9.385 -18.687 1.00 75.20 48 ASN A O 11
ATOM 10340 N N . GLY A 1 49 ? -0.899 10.318 -16.778 1.00 34.34 49 GLY A N 11
ATOM 10341 C CA . GLY A 1 49 ? 0.108 9.295 -16.565 1.00 34.33 49 GLY A CA 11
ATOM 10342 C C . GLY A 1 49 ? 1.503 9.873 -16.437 1.00 62.52 49 GLY A C 11
ATOM 10343 O O . GLY A 1 49 ? 2.466 9.307 -16.955 1.00 20.41 49 GLY A O 11
ATOM 10347 N N . TRP A 1 50 ? 1.613 11.002 -15.748 1.00 50.41 50 TRP A N 11
ATOM 10348 C CA . TRP A 1 50 ? 2.902 11.658 -15.556 1.00 54.10 50 TRP A CA 11
ATOM 10349 C C . TRP A 1 50 ? 3.216 11.817 -14.073 1.00 13.15 50 TRP A C 11
ATOM 10350 O O . TRP A 1 50 ? 4.220 12.426 -13.703 1.00 52.10 50 TRP A O 11
ATOM 10371 N N . ASP A 1 51 ? 2.352 11.266 -13.227 1.00 52.11 51 ASP A N 11
ATOM 10372 C CA . ASP A 1 51 ? 2.539 11.346 -11.783 1.00 35.11 51 ASP A CA 11
ATOM 10373 C C . ASP A 1 51 ? 3.881 10.747 -11.375 1.00 33.24 51 ASP A C 11
ATOM 10374 O O . ASP A 1 51 ? 4.422 11.073 -10.318 1.00 51.51 51 ASP A O 11
ATOM 10383 N N . ASP A 1 52 ? 4.412 9.868 -12.218 1.00 15.22 52 ASP A N 11
ATOM 10384 C CA . ASP A 1 52 ? 5.691 9.223 -11.945 1.00 34.01 52 ASP A CA 11
ATOM 10385 C C . ASP A 1 52 ? 6.851 10.108 -12.389 1.00 62.54 52 ASP A C 11
ATOM 10386 O O . ASP A 1 52 ? 7.175 10.175 -13.576 1.00 2.31 52 ASP A O 11
ATOM 10395 N N . LEU A 1 53 ? 7.473 10.785 -11.431 1.00 20.24 53 LEU A N 11
ATOM 10396 C CA . LEU A 1 53 ? 8.598 11.667 -11.723 1.00 33.21 53 LEU A CA 11
ATOM 10397 C C . LEU A 1 53 ? 9.653 10.946 -12.555 1.00 24.53 53 LEU A C 11
ATOM 10398 O O . LEU A 1 53 ? 10.357 11.564 -13.353 1.00 33.11 53 LEU A O 11
ATOM 10414 N N . GLU A 1 54 ? 9.756 9.634 -12.363 1.00 3.11 54 GLU A N 11
ATOM 10415 C CA . GLU A 1 54 ? 10.726 8.829 -13.097 1.00 55.11 54 GLU A CA 11
ATOM 10416 C C . GLU A 1 54 ? 10.413 8.830 -14.591 1.00 4.11 54 GLU A C 11
ATOM 10417 O O . GLU A 1 54 ? 11.299 9.034 -15.421 1.00 62.04 54 GLU A O 11
ATOM 10429 N N . PHE A 1 55 ? 9.148 8.600 -14.925 1.00 51.30 55 PHE A N 11
ATOM 10430 C CA . PHE A 1 55 ? 8.718 8.573 -16.318 1.00 70.22 55 PHE A CA 11
ATOM 10431 C C . PHE A 1 55 ? 8.619 9.986 -16.885 1.00 10.23 55 PHE A C 11
ATOM 10432 O O . PHE A 1 55 ? 8.999 10.237 -18.029 1.00 74.45 55 PHE A O 11
ATOM 10449 N N . LEU A 1 56 ? 8.106 10.907 -16.076 1.00 31.41 56 LEU A N 11
ATOM 10450 C CA . LEU A 1 56 ? 7.956 12.296 -16.495 1.00 73.33 56 LEU A CA 11
ATOM 10451 C C . LEU A 1 56 ? 9.301 12.892 -16.897 1.00 70.45 56 LEU A C 11
ATOM 10452 O O . LEU A 1 56 ? 9.360 13.873 -17.638 1.00 11.21 56 LEU A O 11
ATOM 10468 N N . SER A 1 57 ? 10.380 12.290 -16.406 1.00 74.01 57 SER A N 11
ATOM 10469 C CA . SER A 1 57 ? 11.725 12.762 -16.713 1.00 53.00 57 SER A CA 11
ATOM 10470 C C . SER A 1 57 ? 12.050 12.553 -18.189 1.00 2.21 57 SER A C 11
ATOM 10471 O O . SER A 1 57 ? 13.021 13.106 -18.706 1.00 23.41 57 SER A O 11
ATOM 10479 N N . ASP A 1 58 ? 11.231 11.752 -18.861 1.00 61.10 58 ASP A N 11
ATOM 10480 C CA . ASP A 1 58 ? 11.430 11.470 -20.278 1.00 32.31 58 ASP A CA 11
ATOM 10481 C C . ASP A 1 58 ? 10.338 12.122 -21.120 1.00 43.53 58 ASP A C 11
ATOM 10482 O O . ASP A 1 58 ? 10.355 12.038 -22.349 1.00 31.14 58 ASP A O 11
ATOM 10491 N N . ILE A 1 59 ? 9.391 12.772 -20.452 1.00 20.30 59 ILE A N 11
ATOM 10492 C CA . ILE A 1 59 ? 8.292 13.438 -21.139 1.00 41.44 59 ILE A CA 11
ATOM 10493 C C . ILE A 1 59 ? 8.810 14.362 -22.237 1.00 73.52 59 ILE A C 11
ATOM 10494 O O . ILE A 1 59 ? 9.814 15.052 -22.062 1.00 24.24 59 ILE A O 11
ATOM 10510 N N . THR A 1 60 ? 8.116 14.371 -23.371 1.00 72.22 60 THR A N 11
ATOM 10511 C CA . THR A 1 60 ? 8.504 15.210 -24.498 1.00 61.50 60 THR A CA 11
ATOM 10512 C C . THR A 1 60 ? 7.858 16.587 -24.406 1.00 50.15 60 THR A C 11
ATOM 10513 O O . THR A 1 60 ? 7.220 16.918 -23.408 1.00 32.42 60 THR A O 11
ATOM 10524 N N . GLU A 1 61 ? 8.028 17.386 -25.455 1.00 55.23 61 GLU A N 11
ATOM 10525 C CA . GLU A 1 61 ? 7.460 18.729 -25.492 1.00 31.24 61 GLU A CA 11
ATOM 10526 C C . GLU A 1 61 ? 5.976 18.683 -25.843 1.00 34.32 61 GLU A C 11
ATOM 10527 O O . GLU A 1 61 ? 5.191 19.506 -25.373 1.00 33.42 61 GLU A O 11
ATOM 10539 N N . GLU A 1 62 ? 5.600 17.715 -26.673 1.00 34.54 62 GLU A N 11
ATOM 10540 C CA . GLU A 1 62 ? 4.210 17.562 -27.088 1.00 1.11 62 GLU A CA 11
ATOM 10541 C C . GLU A 1 62 ? 3.399 16.836 -26.018 1.00 62.15 62 GLU A C 11
ATOM 10542 O O . GLU A 1 62 ? 2.194 17.049 -25.887 1.00 73.32 62 GLU A O 11
ATOM 10554 N N . ASP A 1 63 ? 4.069 15.978 -25.257 1.00 63.35 63 ASP A N 11
ATOM 10555 C CA . ASP A 1 63 ? 3.412 15.220 -24.199 1.00 23.30 63 ASP A CA 11
ATOM 10556 C C . ASP A 1 63 ? 2.820 16.154 -23.148 1.00 45.25 63 ASP A C 11
ATOM 10557 O O . ASP A 1 63 ? 1.824 15.828 -22.503 1.00 33.24 63 ASP A O 11
ATOM 10566 N N . LEU A 1 64 ? 3.441 17.317 -22.982 1.00 31.13 64 LEU A N 11
ATOM 10567 C CA . LEU A 1 64 ? 2.976 18.299 -22.008 1.00 44.44 64 LEU A CA 11
ATOM 10568 C C . LEU A 1 64 ? 1.597 18.829 -22.385 1.00 75.04 64 LEU A C 11
ATOM 10569 O O . LEU A 1 64 ? 0.761 19.083 -21.518 1.00 43.44 64 LEU A O 11
ATOM 10585 N N . GLU A 1 65 ? 1.365 18.990 -23.684 1.00 52.44 65 GLU A N 11
ATOM 10586 C CA . GLU A 1 65 ? 0.085 19.488 -24.175 1.00 42.33 65 GLU A CA 11
ATOM 10587 C C . GLU A 1 65 ? -1.027 18.476 -23.918 1.00 14.10 65 GLU A C 11
ATOM 10588 O O . GLU A 1 65 ? -2.167 18.849 -23.640 1.00 24.22 65 GLU A O 11
ATOM 10600 N N . GLU A 1 66 ? -0.687 17.195 -24.014 1.00 34.42 66 GLU A N 11
ATOM 10601 C CA . GLU A 1 66 ? -1.658 16.129 -23.793 1.00 22.12 66 GLU A CA 11
ATOM 10602 C C . GLU A 1 66 ? -2.265 16.227 -22.396 1.00 64.51 66 GLU A C 11
ATOM 10603 O O . GLU A 1 66 ? -3.357 15.718 -22.145 1.00 65.42 66 GLU A O 11
ATOM 10615 N N . ALA A 1 67 ? -1.547 16.884 -21.491 1.00 34.25 67 ALA A N 11
ATOM 10616 C CA . ALA A 1 67 ? -2.015 17.050 -20.120 1.00 23.11 67 ALA A CA 11
ATOM 10617 C C . ALA A 1 67 ? -2.629 18.430 -19.913 1.00 12.02 67 ALA A C 11
ATOM 10618 O O . ALA A 1 67 ? -3.121 18.745 -18.830 1.00 3.31 67 ALA A O 11
ATOM 10625 N N . GLY A 1 68 ? -2.597 19.250 -20.959 1.00 13.31 68 GLY A N 11
ATOM 10626 C CA . GLY A 1 68 ? -3.154 20.588 -20.870 1.00 64.42 68 GLY A CA 11
ATOM 10627 C C . GLY A 1 68 ? -2.083 21.660 -20.841 1.00 40.32 68 GLY A C 11
ATOM 10628 O O . GLY A 1 68 ? -2.388 22.850 -20.759 1.00 40.21 68 GLY A O 11
ATOM 10632 N N . VAL A 1 69 ? -0.824 21.239 -20.907 1.00 42.43 69 VAL A N 11
ATOM 10633 C CA . VAL A 1 69 ? 0.296 22.173 -20.888 1.00 22.43 69 VAL A CA 11
ATOM 10634 C C . VAL A 1 69 ? 0.680 22.600 -22.300 1.00 23.02 69 VAL A C 11
ATOM 10635 O O . VAL A 1 69 ? 1.783 22.315 -22.766 1.00 50.21 69 VAL A O 11
ATOM 10648 N N . GLN A 1 70 ? -0.237 23.285 -22.975 1.00 0.22 70 GLN A N 11
ATOM 10649 C CA . GLN A 1 70 ? 0.006 23.752 -24.335 1.00 22.14 70 GLN A CA 11
ATOM 10650 C C . GLN A 1 70 ? 0.496 25.196 -24.335 1.00 41.21 70 GLN A C 11
ATOM 10651 O O . GLN A 1 70 ? 0.243 25.947 -25.277 1.00 44.42 70 GLN A O 11
ATOM 10665 N N . ASP A 1 71 ? 1.197 25.578 -23.273 1.00 42.13 71 ASP A N 11
ATOM 10666 C CA . ASP A 1 71 ? 1.723 26.933 -23.151 1.00 63.34 71 ASP A CA 11
ATOM 10667 C C . ASP A 1 71 ? 3.239 26.945 -23.325 1.00 72.32 71 ASP A C 11
ATOM 10668 O O . ASP A 1 71 ? 3.930 25.969 -23.032 1.00 74.43 71 ASP A O 11
ATOM 10677 N N . PRO A 1 72 ? 3.770 28.075 -23.814 1.00 52.23 72 PRO A N 11
ATOM 10678 C CA . PRO A 1 72 ? 5.209 28.241 -24.039 1.00 12.42 72 PRO A CA 11
ATOM 10679 C C . PRO A 1 72 ? 5.994 28.322 -22.734 1.00 33.41 72 PRO A C 11
ATOM 10680 O O . PRO A 1 72 ? 6.990 27.622 -22.554 1.00 31.00 72 PRO A O 11
ATOM 10691 N N . ALA A 1 73 ? 5.538 29.179 -21.826 1.00 73.52 73 ALA A N 11
ATOM 10692 C CA . ALA A 1 73 ? 6.196 29.348 -20.537 1.00 21.21 73 ALA A CA 11
ATOM 10693 C C . ALA A 1 73 ? 6.015 28.112 -19.662 1.00 10.34 73 ALA A C 11
ATOM 10694 O O . ALA A 1 73 ? 6.802 27.866 -18.747 1.00 42.12 73 ALA A O 11
ATOM 10701 N N . HIS A 1 74 ? 4.973 27.338 -19.947 1.00 14.32 74 HIS A N 11
ATOM 10702 C CA . HIS A 1 74 ? 4.688 26.128 -19.185 1.00 23.53 74 HIS A CA 11
ATOM 10703 C C . HIS A 1 74 ? 5.458 24.937 -19.749 1.00 52.10 74 HIS A C 11
ATOM 10704 O O . HIS A 1 74 ? 5.876 24.047 -19.008 1.00 73.34 74 HIS A O 11
ATOM 10718 N N . LYS A 1 75 ? 5.641 24.927 -21.065 1.00 2.40 75 LYS A N 11
ATOM 10719 C CA . LYS A 1 75 ? 6.361 23.847 -21.730 1.00 14.32 75 LYS A CA 11
ATOM 10720 C C . LYS A 1 75 ? 7.861 23.956 -21.476 1.00 33.44 75 LYS A C 11
ATOM 10721 O O . LYS A 1 75 ? 8.550 22.945 -21.336 1.00 5.51 75 LYS A O 11
ATOM 10740 N N . ARG A 1 76 ? 8.359 25.186 -21.415 1.00 52.25 76 ARG A N 11
ATOM 10741 C CA . ARG A 1 76 ? 9.777 25.426 -21.178 1.00 21.44 76 ARG A CA 11
ATOM 10742 C C . ARG A 1 76 ? 10.114 25.272 -19.697 1.00 54.22 76 ARG A C 11
ATOM 10743 O O . ARG A 1 76 ? 11.275 25.090 -19.329 1.00 11.20 76 ARG A O 11
ATOM 10764 N N . LEU A 1 77 ? 9.091 25.348 -18.853 1.00 30.53 77 LEU A N 11
ATOM 10765 C CA . LEU A 1 77 ? 9.278 25.218 -17.412 1.00 34.43 77 LEU A CA 11
ATOM 10766 C C . LEU A 1 77 ? 9.541 23.766 -17.025 1.00 71.44 77 LEU A C 11
ATOM 10767 O O . LEU A 1 77 ? 10.521 23.461 -16.344 1.00 41.14 77 LEU A O 11
ATOM 10783 N N . LEU A 1 78 ? 8.661 22.873 -17.466 1.00 64.11 78 LEU A N 11
ATOM 10784 C CA . LEU A 1 78 ? 8.800 21.451 -17.169 1.00 14.43 78 LEU A CA 11
ATOM 10785 C C . LEU A 1 78 ? 10.183 20.945 -17.563 1.00 22.30 78 LEU A C 11
ATOM 10786 O O . LEU A 1 78 ? 10.873 20.307 -16.766 1.00 40.01 78 LEU A O 11
ATOM 10802 N N . LEU A 1 79 ? 10.584 21.234 -18.796 1.00 22.20 79 LEU A N 11
ATOM 10803 C CA . LEU A 1 79 ? 11.887 20.810 -19.296 1.00 63.50 79 LEU A CA 11
ATOM 10804 C C . LEU A 1 79 ? 12.999 21.222 -18.337 1.00 43.41 79 LEU A C 11
ATOM 10805 O O . LEU A 1 79 ? 13.953 20.475 -18.118 1.00 41.43 79 LEU A O 11
ATOM 10821 N N . ASP A 1 80 ? 12.869 22.415 -17.767 1.00 32.03 80 ASP A N 11
ATOM 10822 C CA . ASP A 1 80 ? 13.861 22.926 -16.828 1.00 51.31 80 ASP A CA 11
ATOM 10823 C C . ASP A 1 80 ? 13.725 22.246 -15.469 1.00 53.33 80 ASP A C 11
ATOM 10824 O O . ASP A 1 80 ? 14.717 22.009 -14.779 1.00 35.30 80 ASP A O 11
ATOM 10833 N N . THR A 1 81 ? 12.489 21.936 -15.090 1.00 30.42 81 THR A N 11
ATOM 10834 C CA . THR A 1 81 ? 12.222 21.285 -13.813 1.00 42.31 81 THR A CA 11
ATOM 10835 C C . THR A 1 81 ? 12.735 19.850 -13.809 1.00 62.25 81 THR A C 11
ATOM 10836 O O . THR A 1 81 ? 12.952 19.260 -12.750 1.00 72.32 81 THR A O 11
ATOM 10847 N N . LEU A 1 82 ? 12.929 19.293 -15.000 1.00 34.22 82 LEU A N 11
ATOM 10848 C CA . LEU A 1 82 ? 13.418 17.925 -15.134 1.00 73.01 82 LEU A CA 11
ATOM 10849 C C . LEU A 1 82 ? 14.867 17.817 -14.671 1.00 42.14 82 LEU A C 11
ATOM 10850 O O . LEU A 1 82 ? 15.179 17.067 -13.747 1.00 73.52 82 LEU A O 11
ATOM 10866 N N . GLN A 1 83 ? 15.748 18.573 -15.319 1.00 14.40 83 GLN A N 11
ATOM 10867 C CA . GLN A 1 83 ? 17.164 18.563 -14.972 1.00 52.32 83 GLN A CA 11
ATOM 10868 C C . GLN A 1 83 ? 17.375 19.020 -13.533 1.00 0.24 83 GLN A C 11
ATOM 10869 O O . GLN A 1 83 ? 18.370 18.667 -12.897 1.00 74.05 83 GLN A O 11
ATOM 10883 N N . LEU A 1 84 ? 16.434 19.808 -13.023 1.00 62.51 84 LEU A N 11
ATOM 10884 C CA . LEU A 1 84 ? 16.517 20.314 -11.657 1.00 61.34 84 LEU A CA 11
ATOM 10885 C C . LEU A 1 84 ? 16.334 19.186 -10.647 1.00 15.24 84 LEU A C 11
ATOM 10886 O O . LEU A 1 84 ? 17.284 18.775 -9.981 1.00 12.22 84 LEU A O 11
ATOM 10902 N N . SER A 1 85 ? 15.106 18.689 -10.539 1.00 74.21 85 SER A N 11
ATOM 10903 C CA . SER A 1 85 ? 14.797 17.609 -9.609 1.00 11.45 85 SER A CA 11
ATOM 10904 C C . SER A 1 85 ? 15.255 17.962 -8.197 1.00 30.25 85 SER A C 11
ATOM 10905 O O . SER A 1 85 ? 15.681 17.094 -7.434 1.00 63.03 85 SER A O 11
ATOM 10913 N N . LYS A 1 86 ? 15.164 19.242 -7.854 1.00 51.52 86 LYS A N 11
ATOM 10914 C CA . LYS A 1 86 ? 15.567 19.713 -6.534 1.00 70.42 86 LYS A CA 11
ATOM 10915 C C . LYS A 1 86 ? 14.685 20.870 -6.076 1.00 44.13 86 LYS A C 11
ATOM 10916 O O . LYS A 1 86 ? 14.549 21.874 -6.776 1.00 42.01 86 LYS A O 11
ATOM 10935 N N . SER A 1 22 ? 9.093 7.287 -5.396 1.00 2.02 22 SER A N 12
ATOM 10936 C CA . SER A 1 22 ? 8.932 8.100 -4.196 1.00 51.22 22 SER A CA 12
ATOM 10937 C C . SER A 1 22 ? 7.659 8.938 -4.275 1.00 3.00 22 SER A C 12
ATOM 10938 O O . SER A 1 22 ? 7.713 10.166 -4.320 1.00 40.33 22 SER A O 12
ATOM 10946 N N . GLY A 1 23 ? 6.514 8.263 -4.291 1.00 13.11 23 GLY A N 12
ATOM 10947 C CA . GLY A 1 23 ? 5.243 8.960 -4.364 1.00 40.24 23 GLY A CA 12
ATOM 10948 C C . GLY A 1 23 ? 4.059 8.022 -4.242 1.00 30.34 23 GLY A C 12
ATOM 10949 O O . GLY A 1 23 ? 4.006 6.987 -4.907 1.00 71.42 23 GLY A O 12
ATOM 10953 N N . LEU A 1 24 ? 3.107 8.382 -3.388 1.00 22.54 24 LEU A N 12
ATOM 10954 C CA . LEU A 1 24 ? 1.918 7.563 -3.178 1.00 20.11 24 LEU A CA 12
ATOM 10955 C C . LEU A 1 24 ? 0.694 8.436 -2.921 1.00 2.32 24 LEU A C 12
ATOM 10956 O O . LEU A 1 24 ? 0.747 9.382 -2.135 1.00 64.52 24 LEU A O 12
ATOM 10972 N N . GLY A 1 25 ? -0.409 8.111 -3.588 1.00 13.23 25 GLY A N 12
ATOM 10973 C CA . GLY A 1 25 ? -1.632 8.874 -3.416 1.00 44.51 25 GLY A CA 12
ATOM 10974 C C . GLY A 1 25 ? -1.795 9.952 -4.469 1.00 41.24 25 GLY A C 12
ATOM 10975 O O . GLY A 1 25 ? -1.500 9.731 -5.643 1.00 73.43 25 GLY A O 12
ATOM 10979 N N . GLU A 1 26 ? -2.267 11.122 -4.049 1.00 72.32 26 GLU A N 12
ATOM 10980 C CA . GLU A 1 26 ? -2.471 12.237 -4.967 1.00 34.54 26 GLU A CA 12
ATOM 10981 C C . GLU A 1 26 ? -1.412 13.315 -4.757 1.00 33.13 26 GLU A C 12
ATOM 10982 O O . GLU A 1 26 ? -1.657 14.496 -5.000 1.00 13.13 26 GLU A O 12
ATOM 10994 N N . ALA A 1 27 ? -0.234 12.899 -4.303 1.00 74.31 27 ALA A N 12
ATOM 10995 C CA . ALA A 1 27 ? 0.863 13.828 -4.061 1.00 74.55 27 ALA A CA 12
ATOM 10996 C C . ALA A 1 27 ? 2.007 13.592 -5.041 1.00 41.24 27 ALA A C 12
ATOM 10997 O O . ALA A 1 27 ? 3.154 13.944 -4.768 1.00 32.43 27 ALA A O 12
ATOM 11004 N N . GLY A 1 28 ? 1.687 12.994 -6.185 1.00 44.12 28 GLY A N 12
ATOM 11005 C CA . GLY A 1 28 ? 2.700 12.721 -7.188 1.00 43.30 28 GLY A CA 12
ATOM 11006 C C . GLY A 1 28 ? 3.279 13.988 -7.787 1.00 22.22 28 GLY A C 12
ATOM 11007 O O . GLY A 1 28 ? 2.545 14.921 -8.110 1.00 2.34 28 GLY A O 12
ATOM 11011 N N . MET A 1 29 ? 4.600 14.021 -7.934 1.00 34.00 29 MET A N 12
ATOM 11012 C CA . MET A 1 29 ? 5.276 15.183 -8.498 1.00 4.34 29 MET A CA 12
ATOM 11013 C C . MET A 1 29 ? 4.691 16.477 -7.939 1.00 64.32 29 MET A C 12
ATOM 11014 O O . MET A 1 29 ? 4.579 17.476 -8.650 1.00 33.52 29 MET A O 12
ATOM 11028 N N . SER A 1 30 ? 4.321 16.451 -6.663 1.00 74.21 30 SER A N 12
ATOM 11029 C CA . SER A 1 30 ? 3.743 17.620 -6.011 1.00 4.41 30 SER A CA 12
ATOM 11030 C C . SER A 1 30 ? 4.816 18.665 -5.720 1.00 5.12 30 SER A C 12
ATOM 11031 O O . SER A 1 30 ? 4.931 19.667 -6.425 1.00 73.35 30 SER A O 12
ATOM 11039 N N . ALA A 1 31 ? 5.601 18.423 -4.675 1.00 20.12 31 ALA A N 12
ATOM 11040 C CA . ALA A 1 31 ? 6.666 19.340 -4.290 1.00 43.54 31 ALA A CA 12
ATOM 11041 C C . ALA A 1 31 ? 7.584 19.642 -5.471 1.00 31.45 31 ALA A C 12
ATOM 11042 O O . ALA A 1 31 ? 8.149 20.731 -5.567 1.00 25.23 31 ALA A O 12
ATOM 11049 N N . TRP A 1 32 ? 7.727 18.671 -6.365 1.00 23.51 32 TRP A N 12
ATOM 11050 C CA . TRP A 1 32 ? 8.578 18.832 -7.539 1.00 14.31 32 TRP A CA 12
ATOM 11051 C C . TRP A 1 32 ? 8.172 20.065 -8.339 1.00 73.13 32 TRP A C 12
ATOM 11052 O O . TRP A 1 32 ? 9.022 20.839 -8.780 1.00 4.34 32 TRP A O 12
ATOM 11073 N N . LEU A 1 33 ? 6.868 20.242 -8.524 1.00 63.14 33 LEU A N 12
ATOM 11074 C CA . LEU A 1 33 ? 6.350 21.382 -9.272 1.00 74.14 33 LEU A CA 12
ATOM 11075 C C . LEU A 1 33 ? 6.271 22.623 -8.389 1.00 24.22 33 LEU A C 12
ATOM 11076 O O . LEU A 1 33 ? 6.044 23.730 -8.876 1.00 2.41 33 LEU A O 12
ATOM 11092 N N . ARG A 1 34 ? 6.463 22.430 -7.088 1.00 61.30 34 ARG A N 12
ATOM 11093 C CA . ARG A 1 34 ? 6.415 23.533 -6.137 1.00 3.34 34 ARG A CA 12
ATOM 11094 C C . ARG A 1 34 ? 7.705 24.347 -6.182 1.00 63.04 34 ARG A C 12
ATOM 11095 O O . ARG A 1 34 ? 7.740 25.498 -5.749 1.00 45.20 34 ARG A O 12
ATOM 11116 N N . ALA A 1 35 ? 8.763 23.740 -6.710 1.00 63.21 35 ALA A N 12
ATOM 11117 C CA . ALA A 1 35 ? 10.055 24.408 -6.814 1.00 34.01 35 ALA A CA 12
ATOM 11118 C C . ALA A 1 35 ? 10.042 25.458 -7.920 1.00 21.13 35 ALA A C 12
ATOM 11119 O O . ALA A 1 35 ? 10.896 26.345 -7.956 1.00 34.21 35 ALA A O 12
ATOM 11126 N N . ILE A 1 36 ? 9.070 25.351 -8.820 1.00 4.04 36 ILE A N 12
ATOM 11127 C CA . ILE A 1 36 ? 8.948 26.292 -9.926 1.00 73.11 36 ILE A CA 12
ATOM 11128 C C . ILE A 1 36 ? 7.614 27.030 -9.875 1.00 4.24 36 ILE A C 12
ATOM 11129 O O . ILE A 1 36 ? 7.378 27.960 -10.644 1.00 52.32 36 ILE A O 12
ATOM 11145 N N . GLY A 1 37 ? 6.746 26.609 -8.960 1.00 11.52 37 GLY A N 12
ATOM 11146 C CA . GLY A 1 37 ? 5.447 27.243 -8.823 1.00 64.32 37 GLY A CA 12
ATOM 11147 C C . GLY A 1 37 ? 4.514 26.904 -9.968 1.00 74.31 37 GLY A C 12
ATOM 11148 O O . GLY A 1 37 ? 3.894 27.790 -10.558 1.00 4.44 37 GLY A O 12
ATOM 11152 N N . LEU A 1 38 ? 4.412 25.618 -10.286 1.00 24.23 38 LEU A N 12
ATOM 11153 C CA . LEU A 1 38 ? 3.548 25.163 -11.370 1.00 3.24 38 LEU A CA 12
ATOM 11154 C C . LEU A 1 38 ? 2.833 23.871 -10.990 1.00 33.31 38 LEU A C 12
ATOM 11155 O O . LEU A 1 38 ? 2.465 23.077 -11.855 1.00 61.13 38 LEU A O 12
ATOM 11171 N N . GLU A 1 39 ? 2.637 23.668 -9.691 1.00 0.33 39 GLU A N 12
ATOM 11172 C CA . GLU A 1 39 ? 1.964 22.473 -9.198 1.00 32.55 39 GLU A CA 12
ATOM 11173 C C . GLU A 1 39 ? 0.499 22.458 -9.625 1.00 31.43 39 GLU A C 12
ATOM 11174 O O . GLU A 1 39 ? -0.176 21.432 -9.530 1.00 42.12 39 GLU A O 12
ATOM 11186 N N . ARG A 1 40 ? 0.014 23.602 -10.094 1.00 51.43 40 ARG A N 12
ATOM 11187 C CA . ARG A 1 40 ? -1.371 23.722 -10.534 1.00 42.24 40 ARG A CA 12
ATOM 11188 C C . ARG A 1 40 ? -1.650 22.790 -11.710 1.00 52.40 40 ARG A C 12
ATOM 11189 O O . ARG A 1 40 ? -2.791 22.386 -11.937 1.00 43.04 40 ARG A O 12
ATOM 11210 N N . TYR A 1 41 ? -0.602 22.454 -12.454 1.00 12.52 41 TYR A N 12
ATOM 11211 C CA . TYR A 1 41 ? -0.735 21.573 -13.608 1.00 1.13 41 TYR A CA 12
ATOM 11212 C C . TYR A 1 41 ? -0.543 20.114 -13.204 1.00 13.41 41 TYR A C 12
ATOM 11213 O O . TYR A 1 41 ? -0.642 19.212 -14.034 1.00 62.33 41 TYR A O 12
ATOM 11231 N N . GLU A 1 42 ? -0.270 19.893 -11.922 1.00 4.00 42 GLU A N 12
ATOM 11232 C CA . GLU A 1 42 ? -0.064 18.544 -11.407 1.00 40.33 42 GLU A CA 12
ATOM 11233 C C . GLU A 1 42 ? -1.173 17.607 -11.878 1.00 1.52 42 GLU A C 12
ATOM 11234 O O . GLU A 1 42 ? -0.928 16.675 -12.642 1.00 71.23 42 GLU A O 12
ATOM 11246 N N . GLU A 1 43 ? -2.392 17.864 -11.414 1.00 73.53 43 GLU A N 12
ATOM 11247 C CA . GLU A 1 43 ? -3.538 17.042 -11.787 1.00 13.34 43 GLU A CA 12
ATOM 11248 C C . GLU A 1 43 ? -3.679 16.960 -13.304 1.00 25.21 43 GLU A C 12
ATOM 11249 O O . GLU A 1 43 ? -4.236 16.000 -13.836 1.00 3.45 43 GLU A O 12
ATOM 11261 N N . GLY A 1 44 ? -3.169 17.975 -13.996 1.00 23.43 44 GLY A N 12
ATOM 11262 C CA . GLY A 1 44 ? -3.248 17.999 -15.445 1.00 24.54 44 GLY A CA 12
ATOM 11263 C C . GLY A 1 44 ? -2.446 16.884 -16.087 1.00 45.43 44 GLY A C 12
ATOM 11264 O O . GLY A 1 44 ? -2.847 16.332 -17.113 1.00 4.41 44 GLY A O 12
ATOM 11268 N N . LEU A 1 45 ? -1.309 16.553 -15.486 1.00 5.14 45 LEU A N 12
ATOM 11269 C CA . LEU A 1 45 ? -0.446 15.498 -16.007 1.00 13.04 45 LEU A CA 12
ATOM 11270 C C . LEU A 1 45 ? -0.651 14.197 -15.236 1.00 51.45 45 LEU A C 12
ATOM 11271 O O . LEU A 1 45 ? -0.347 13.114 -15.735 1.00 60.22 45 LEU A O 12
ATOM 11287 N N . VAL A 1 46 ? -1.171 14.312 -14.018 1.00 42.54 46 VAL A N 12
ATOM 11288 C CA . VAL A 1 46 ? -1.420 13.146 -13.180 1.00 61.21 46 VAL A CA 12
ATOM 11289 C C . VAL A 1 46 ? -2.599 12.334 -13.705 1.00 24.32 46 VAL A C 12
ATOM 11290 O O . VAL A 1 46 ? -2.636 11.111 -13.564 1.00 22.12 46 VAL A O 12
ATOM 11303 N N . HIS A 1 47 ? -3.561 13.022 -14.312 1.00 22.55 47 HIS A N 12
ATOM 11304 C CA . HIS A 1 47 ? -4.742 12.364 -14.859 1.00 61.32 47 HIS A CA 12
ATOM 11305 C C . HIS A 1 47 ? -4.510 11.949 -16.309 1.00 44.10 47 HIS A C 12
ATOM 11306 O O . HIS A 1 47 ? -5.441 11.554 -17.008 1.00 73.42 47 HIS A O 12
ATOM 11320 N N . ASN A 1 48 ? -3.261 12.043 -16.754 1.00 4.44 48 ASN A N 12
ATOM 11321 C CA . ASN A 1 48 ? -2.906 11.679 -18.121 1.00 14.33 48 ASN A CA 12
ATOM 11322 C C . ASN A 1 48 ? -1.922 10.514 -18.136 1.00 31.35 48 ASN A C 12
ATOM 11323 O O . ASN A 1 48 ? -1.853 9.758 -19.104 1.00 43.52 48 ASN A O 12
ATOM 11334 N N . GLY A 1 49 ? -1.162 10.374 -17.053 1.00 74.43 49 GLY A N 12
ATOM 11335 C CA . GLY A 1 49 ? -0.193 9.298 -16.962 1.00 24.11 49 GLY A CA 12
ATOM 11336 C C . GLY A 1 49 ? 1.210 9.804 -16.689 1.00 20.55 49 GLY A C 12
ATOM 11337 O O . GLY A 1 49 ? 2.190 9.206 -17.134 1.00 11.11 49 GLY A O 12
ATOM 11341 N N . TRP A 1 50 ? 1.307 10.907 -15.956 1.00 52.23 50 TRP A N 12
ATOM 11342 C CA . TRP A 1 50 ? 2.601 11.494 -15.626 1.00 34.00 50 TRP A CA 12
ATOM 11343 C C . TRP A 1 50 ? 2.803 11.551 -14.116 1.00 13.41 50 TRP A C 12
ATOM 11344 O O . TRP A 1 50 ? 3.798 12.093 -13.634 1.00 34.03 50 TRP A O 12
ATOM 11365 N N . ASP A 1 51 ? 1.854 10.990 -13.375 1.00 31.03 51 ASP A N 12
ATOM 11366 C CA . ASP A 1 51 ? 1.929 10.976 -11.918 1.00 41.54 51 ASP A CA 12
ATOM 11367 C C . ASP A 1 51 ? 3.257 10.391 -11.448 1.00 42.42 51 ASP A C 12
ATOM 11368 O O . ASP A 1 51 ? 3.741 10.717 -10.364 1.00 21.10 51 ASP A O 12
ATOM 11377 N N . ASP A 1 52 ? 3.841 9.526 -12.270 1.00 55.11 52 ASP A N 12
ATOM 11378 C CA . ASP A 1 52 ? 5.113 8.895 -11.939 1.00 12.23 52 ASP A CA 12
ATOM 11379 C C . ASP A 1 52 ? 6.280 9.824 -12.259 1.00 73.02 52 ASP A C 12
ATOM 11380 O O . ASP A 1 52 ? 6.680 9.960 -13.416 1.00 74.54 52 ASP A O 12
ATOM 11389 N N . LEU A 1 53 ? 6.821 10.462 -11.228 1.00 4.41 53 LEU A N 12
ATOM 11390 C CA . LEU A 1 53 ? 7.943 11.380 -11.399 1.00 55.03 53 LEU A CA 12
ATOM 11391 C C . LEU A 1 53 ? 9.068 10.722 -12.191 1.00 5.33 53 LEU A C 12
ATOM 11392 O O . LEU A 1 53 ? 9.815 11.395 -12.901 1.00 22.22 53 LEU A O 12
ATOM 11408 N N . GLU A 1 54 ? 9.182 9.404 -12.064 1.00 62.11 54 GLU A N 12
ATOM 11409 C CA . GLU A 1 54 ? 10.216 8.656 -12.769 1.00 64.21 54 GLU A CA 12
ATOM 11410 C C . GLU A 1 54 ? 10.005 8.726 -14.279 1.00 20.33 54 GLU A C 12
ATOM 11411 O O . GLU A 1 54 ? 10.934 9.012 -15.034 1.00 51.43 54 GLU A O 12
ATOM 11423 N N . PHE A 1 55 ? 8.777 8.461 -14.711 1.00 74.00 55 PHE A N 12
ATOM 11424 C CA . PHE A 1 55 ? 8.442 8.492 -16.130 1.00 63.01 55 PHE A CA 12
ATOM 11425 C C . PHE A 1 55 ? 8.435 9.924 -16.656 1.00 42.31 55 PHE A C 12
ATOM 11426 O O . PHE A 1 55 ? 8.888 10.191 -17.770 1.00 50.21 55 PHE A O 12
ATOM 11443 N N . LEU A 1 56 ? 7.918 10.842 -15.847 1.00 51.43 56 LEU A N 12
ATOM 11444 C CA . LEU A 1 56 ? 7.851 12.249 -16.230 1.00 34.41 56 LEU A CA 12
ATOM 11445 C C . LEU A 1 56 ? 9.240 12.795 -16.542 1.00 10.10 56 LEU A C 12
ATOM 11446 O O . LEU A 1 56 ? 9.380 13.800 -17.239 1.00 5.13 56 LEU A O 12
ATOM 11462 N N . SER A 1 57 ? 10.264 12.125 -16.023 1.00 41.21 57 SER A N 12
ATOM 11463 C CA . SER A 1 57 ? 11.643 12.545 -16.245 1.00 71.40 57 SER A CA 12
ATOM 11464 C C . SER A 1 57 ? 12.041 12.353 -17.705 1.00 71.53 57 SER A C 12
ATOM 11465 O O . SER A 1 57 ? 13.074 12.854 -18.150 1.00 14.11 57 SER A O 12
ATOM 11473 N N . ASP A 1 58 ? 11.214 11.623 -18.446 1.00 21.21 58 ASP A N 12
ATOM 11474 C CA . ASP A 1 58 ? 11.478 11.364 -19.857 1.00 13.23 58 ASP A CA 12
ATOM 11475 C C . ASP A 1 58 ? 10.446 12.061 -20.739 1.00 22.32 58 ASP A C 12
ATOM 11476 O O . ASP A 1 58 ? 10.506 11.976 -21.966 1.00 4.22 58 ASP A O 12
ATOM 11485 N N . ILE A 1 59 ? 9.501 12.747 -20.106 1.00 11.12 59 ILE A N 12
ATOM 11486 C CA . ILE A 1 59 ? 8.457 13.458 -20.833 1.00 72.24 59 ILE A CA 12
ATOM 11487 C C . ILE A 1 59 ? 9.053 14.364 -21.905 1.00 11.53 59 ILE A C 12
ATOM 11488 O O . ILE A 1 59 ? 10.114 14.959 -21.711 1.00 53.42 59 ILE A O 12
ATOM 11504 N N . THR A 1 60 ? 8.363 14.468 -23.036 1.00 73.53 60 THR A N 12
ATOM 11505 C CA . THR A 1 60 ? 8.823 15.302 -24.139 1.00 12.21 60 THR A CA 12
ATOM 11506 C C . THR A 1 60 ? 8.193 16.689 -24.078 1.00 42.23 60 THR A C 12
ATOM 11507 O O . THR A 1 60 ? 7.485 17.018 -23.127 1.00 25.01 60 THR A O 12
ATOM 11518 N N . GLU A 1 61 ? 8.455 17.498 -25.100 1.00 42.22 61 GLU A N 12
ATOM 11519 C CA . GLU A 1 61 ? 7.913 18.851 -25.161 1.00 61.54 61 GLU A CA 12
ATOM 11520 C C . GLU A 1 61 ? 6.442 18.829 -25.565 1.00 53.03 61 GLU A C 12
ATOM 11521 O O . GLU A 1 61 ? 5.644 19.631 -25.082 1.00 54.21 61 GLU A O 12
ATOM 11533 N N . GLU A 1 62 ? 6.092 17.905 -26.455 1.00 53.30 62 GLU A N 12
ATOM 11534 C CA . GLU A 1 62 ? 4.717 17.780 -26.925 1.00 11.51 62 GLU A CA 12
ATOM 11535 C C . GLU A 1 62 ? 3.860 17.031 -25.908 1.00 44.04 62 GLU A C 12
ATOM 11536 O O . GLU A 1 62 ? 2.645 17.219 -25.846 1.00 63.31 62 GLU A O 12
ATOM 11548 N N . ASP A 1 63 ? 4.503 16.182 -25.114 1.00 72.44 63 ASP A N 12
ATOM 11549 C CA . ASP A 1 63 ? 3.801 15.404 -24.100 1.00 22.50 63 ASP A CA 12
ATOM 11550 C C . ASP A 1 63 ? 3.158 16.318 -23.062 1.00 51.12 63 ASP A C 12
ATOM 11551 O O . ASP A 1 63 ? 2.129 15.981 -22.475 1.00 1.14 63 ASP A O 12
ATOM 11560 N N . LEU A 1 64 ? 3.771 17.476 -22.841 1.00 33.34 64 LEU A N 12
ATOM 11561 C CA . LEU A 1 64 ? 3.259 18.439 -21.873 1.00 14.45 64 LEU A CA 12
ATOM 11562 C C . LEU A 1 64 ? 1.888 18.959 -22.294 1.00 72.31 64 LEU A C 12
ATOM 11563 O O . LEU A 1 64 ? 1.022 19.203 -21.455 1.00 12.51 64 LEU A O 12
ATOM 11579 N N . GLU A 1 65 ? 1.698 19.122 -23.600 1.00 3.33 65 GLU A N 12
ATOM 11580 C CA . GLU A 1 65 ? 0.432 19.611 -24.132 1.00 12.12 65 GLU A CA 12
ATOM 11581 C C . GLU A 1 65 ? -0.682 18.593 -23.907 1.00 32.32 65 GLU A C 12
ATOM 11582 O O . GLU A 1 65 ? -1.839 18.959 -23.703 1.00 31.21 65 GLU A O 12
ATOM 11594 N N . GLU A 1 66 ? -0.323 17.313 -23.946 1.00 52.32 66 GLU A N 12
ATOM 11595 C CA . GLU A 1 66 ? -1.293 16.242 -23.748 1.00 43.20 66 GLU A CA 12
ATOM 11596 C C . GLU A 1 66 ? -1.991 16.383 -22.398 1.00 63.14 66 GLU A C 12
ATOM 11597 O O . GLU A 1 66 ? -3.118 15.923 -22.220 1.00 11.31 66 GLU A O 12
ATOM 11609 N N . ALA A 1 67 ? -1.311 17.021 -21.451 1.00 52.32 67 ALA A N 12
ATOM 11610 C CA . ALA A 1 67 ? -1.866 17.224 -20.118 1.00 45.25 67 ALA A CA 12
ATOM 11611 C C . ALA A 1 67 ? -2.480 18.613 -19.985 1.00 41.41 67 ALA A C 12
ATOM 11612 O O . ALA A 1 67 ? -3.025 18.964 -18.939 1.00 72.05 67 ALA A O 12
ATOM 11619 N N . GLY A 1 68 ? -2.387 19.402 -21.052 1.00 32.40 68 GLY A N 12
ATOM 11620 C CA . GLY A 1 68 ? -2.938 20.744 -21.032 1.00 43.25 68 GLY A CA 12
ATOM 11621 C C . GLY A 1 68 ? -1.862 21.811 -20.987 1.00 11.33 68 GLY A C 12
ATOM 11622 O O . GLY A 1 68 ? -2.158 23.005 -21.051 1.00 62.44 68 GLY A O 12
ATOM 11626 N N . VAL A 1 69 ? -0.609 21.382 -20.873 1.00 71.02 69 VAL A N 12
ATOM 11627 C CA . VAL A 1 69 ? 0.515 22.309 -20.818 1.00 13.20 69 VAL A CA 12
ATOM 11628 C C . VAL A 1 69 ? 0.948 22.731 -22.217 1.00 65.14 69 VAL A C 12
ATOM 11629 O O . VAL A 1 69 ? 2.071 22.455 -22.639 1.00 4.14 69 VAL A O 12
ATOM 11642 N N . GLN A 1 70 ? 0.051 23.401 -22.932 1.00 53.24 70 GLN A N 12
ATOM 11643 C CA . GLN A 1 70 ? 0.341 23.861 -24.285 1.00 43.02 70 GLN A CA 12
ATOM 11644 C C . GLN A 1 70 ? 0.815 25.311 -24.278 1.00 32.35 70 GLN A C 12
ATOM 11645 O O . GLN A 1 70 ? 0.592 26.052 -25.235 1.00 64.22 70 GLN A O 12
ATOM 11659 N N . ASP A 1 71 ? 1.468 25.709 -23.191 1.00 71.34 71 ASP A N 12
ATOM 11660 C CA . ASP A 1 71 ? 1.974 27.070 -23.059 1.00 52.01 71 ASP A CA 12
ATOM 11661 C C . ASP A 1 71 ? 3.494 27.099 -23.184 1.00 52.51 71 ASP A C 12
ATOM 11662 O O . ASP A 1 71 ? 4.186 26.132 -22.868 1.00 21.31 71 ASP A O 12
ATOM 11671 N N . PRO A 1 72 ? 4.027 28.236 -23.657 1.00 61.43 72 PRO A N 12
ATOM 11672 C CA . PRO A 1 72 ? 5.471 28.418 -23.836 1.00 14.34 72 PRO A CA 12
ATOM 11673 C C . PRO A 1 72 ? 6.212 28.509 -22.506 1.00 61.22 72 PRO A C 12
ATOM 11674 O O . PRO A 1 72 ? 7.213 27.824 -22.295 1.00 15.00 72 PRO A O 12
ATOM 11685 N N . ALA A 1 73 ? 5.714 29.358 -21.613 1.00 25.31 73 ALA A N 12
ATOM 11686 C CA . ALA A 1 73 ? 6.329 29.535 -20.303 1.00 53.31 73 ALA A CA 12
ATOM 11687 C C . ALA A 1 73 ? 6.151 28.291 -19.440 1.00 61.31 73 ALA A C 12
ATOM 11688 O O . ALA A 1 73 ? 6.922 28.052 -18.510 1.00 44.42 73 ALA A O 12
ATOM 11695 N N . HIS A 1 74 ? 5.130 27.500 -19.753 1.00 74.24 74 HIS A N 12
ATOM 11696 C CA . HIS A 1 74 ? 4.851 26.279 -19.006 1.00 32.23 74 HIS A CA 12
ATOM 11697 C C . HIS A 1 74 ? 5.656 25.107 -19.559 1.00 3.10 74 HIS A C 12
ATOM 11698 O O . HIS A 1 74 ? 6.104 24.239 -18.810 1.00 24.13 74 HIS A O 12
ATOM 11712 N N . LYS A 1 75 ? 5.836 25.088 -20.875 1.00 42.23 75 LYS A N 12
ATOM 11713 C CA . LYS A 1 75 ? 6.588 24.024 -21.530 1.00 53.12 75 LYS A CA 12
ATOM 11714 C C . LYS A 1 75 ? 8.083 24.173 -21.267 1.00 71.40 75 LYS A C 12
ATOM 11715 O O . LYS A 1 75 ? 8.801 23.181 -21.136 1.00 11.35 75 LYS A O 12
ATOM 11734 N N . ARG A 1 76 ? 8.545 25.416 -21.190 1.00 51.41 76 ARG A N 12
ATOM 11735 C CA . ARG A 1 76 ? 9.954 25.694 -20.942 1.00 65.22 76 ARG A CA 12
ATOM 11736 C C . ARG A 1 76 ? 10.290 25.524 -19.463 1.00 40.43 76 ARG A C 12
ATOM 11737 O O . ARG A 1 76 ? 11.452 25.347 -19.096 1.00 2.44 76 ARG A O 12
ATOM 11758 N N . LEU A 1 77 ? 9.266 25.580 -18.620 1.00 14.45 77 LEU A N 12
ATOM 11759 C CA . LEU A 1 77 ? 9.451 25.434 -17.180 1.00 21.30 77 LEU A CA 12
ATOM 11760 C C . LEU A 1 77 ? 9.728 23.979 -16.812 1.00 15.50 77 LEU A C 12
ATOM 11761 O O . LEU A 1 77 ? 10.714 23.674 -16.141 1.00 3.52 77 LEU A O 12
ATOM 11777 N N . LEU A 1 78 ? 8.852 23.085 -17.257 1.00 53.41 78 LEU A N 12
ATOM 11778 C CA . LEU A 1 78 ? 9.002 21.662 -16.977 1.00 22.32 78 LEU A CA 12
ATOM 11779 C C . LEU A 1 78 ? 10.403 21.180 -17.341 1.00 51.01 78 LEU A C 12
ATOM 11780 O O . LEU A 1 78 ? 11.085 20.551 -16.531 1.00 61.01 78 LEU A O 12
ATOM 11796 N N . LEU A 1 79 ? 10.827 21.481 -18.564 1.00 31.04 79 LEU A N 12
ATOM 11797 C CA . LEU A 1 79 ? 12.148 21.081 -19.035 1.00 61.13 79 LEU A CA 12
ATOM 11798 C C . LEU A 1 79 ? 13.228 21.485 -18.037 1.00 2.10 79 LEU A C 12
ATOM 11799 O O . LEU A 1 79 ? 14.178 20.739 -17.799 1.00 21.00 79 LEU A O 12
ATOM 11815 N N . ASP A 1 80 ? 13.075 22.669 -17.455 1.00 12.23 80 ASP A N 12
ATOM 11816 C CA . ASP A 1 80 ? 14.035 23.172 -16.479 1.00 62.40 80 ASP A CA 12
ATOM 11817 C C . ASP A 1 80 ? 13.867 22.465 -15.137 1.00 50.24 80 ASP A C 12
ATOM 11818 O O . ASP A 1 80 ? 14.841 22.225 -14.423 1.00 11.11 80 ASP A O 12
ATOM 11827 N N . THR A 1 81 ? 12.624 22.135 -14.800 1.00 2.02 81 THR A N 12
ATOM 11828 C CA . THR A 1 81 ? 12.328 21.459 -13.543 1.00 74.55 81 THR A CA 12
ATOM 11829 C C . THR A 1 81 ? 12.834 20.021 -13.560 1.00 61.12 81 THR A C 12
ATOM 11830 O O . THR A 1 81 ? 13.022 19.406 -12.510 1.00 34.52 81 THR A O 12
ATOM 11841 N N . LEU A 1 82 ? 13.055 19.490 -14.758 1.00 11.41 82 LEU A N 12
ATOM 11842 C CA . LEU A 1 82 ? 13.541 18.124 -14.911 1.00 63.45 82 LEU A CA 12
ATOM 11843 C C . LEU A 1 82 ? 14.967 17.991 -14.387 1.00 24.03 82 LEU A C 12
ATOM 11844 O O . LEU A 1 82 ? 15.230 17.219 -13.465 1.00 72.22 82 LEU A O 12
ATOM 11860 N N . GLN A 1 83 ? 15.883 18.751 -14.979 1.00 23.34 83 GLN A N 12
ATOM 11861 C CA . GLN A 1 83 ? 17.282 18.719 -14.569 1.00 64.51 83 GLN A CA 12
ATOM 11862 C C . GLN A 1 83 ? 17.446 19.245 -13.147 1.00 74.20 83 GLN A C 12
ATOM 11863 O O . GLN A 1 83 ? 18.398 18.894 -12.449 1.00 44.25 83 GLN A O 12
ATOM 11877 N N . LEU A 1 84 ? 16.511 20.088 -12.723 1.00 0.22 84 LEU A N 12
ATOM 11878 C CA . LEU A 1 84 ? 16.551 20.664 -11.383 1.00 21.31 84 LEU A CA 12
ATOM 11879 C C . LEU A 1 84 ? 16.559 19.570 -10.320 1.00 62.43 84 LEU A C 12
ATOM 11880 O O . LEU A 1 84 ? 17.534 19.412 -9.585 1.00 34.21 84 LEU A O 12
ATOM 11896 N N . SER A 1 85 ? 15.467 18.815 -10.247 1.00 24.11 85 SER A N 12
ATOM 11897 C CA . SER A 1 85 ? 15.348 17.736 -9.273 1.00 51.02 85 SER A CA 12
ATOM 11898 C C . SER A 1 85 ? 15.684 16.391 -9.909 1.00 62.42 85 SER A C 12
ATOM 11899 O O . SER A 1 85 ? 14.875 15.463 -9.893 1.00 30.12 85 SER A O 12
ATOM 11907 N N . LYS A 1 86 ? 16.885 16.292 -10.470 1.00 12.02 86 LYS A N 12
ATOM 11908 C CA . LYS A 1 86 ? 17.332 15.061 -11.111 1.00 54.11 86 LYS A CA 12
ATOM 11909 C C . LYS A 1 86 ? 18.847 15.057 -11.285 1.00 51.32 86 LYS A C 12
ATOM 11910 O O . LYS A 1 86 ? 19.465 16.109 -11.453 1.00 12.10 86 LYS A O 12
ATOM 11929 N N . SER A 1 22 ? -1.709 4.631 -10.681 1.00 70.44 22 SER A N 13
ATOM 11930 C CA . SER A 1 22 ? -1.491 3.291 -10.149 1.00 72.42 22 SER A CA 13
ATOM 11931 C C . SER A 1 22 ? -0.176 3.219 -9.380 1.00 23.21 22 SER A C 13
ATOM 11932 O O . SER A 1 22 ? 0.610 2.288 -9.556 1.00 15.20 22 SER A O 13
ATOM 11940 N N . GLY A 1 23 ? 0.058 4.210 -8.525 1.00 13.20 23 GLY A N 13
ATOM 11941 C CA . GLY A 1 23 ? 1.279 4.242 -7.741 1.00 74.31 23 GLY A CA 13
ATOM 11942 C C . GLY A 1 23 ? 1.027 4.604 -6.291 1.00 22.32 23 GLY A C 13
ATOM 11943 O O . GLY A 1 23 ? -0.055 4.353 -5.759 1.00 54.52 23 GLY A O 13
ATOM 11947 N N . LEU A 1 24 ? 2.029 5.193 -5.648 1.00 22.34 24 LEU A N 13
ATOM 11948 C CA . LEU A 1 24 ? 1.913 5.589 -4.248 1.00 74.43 24 LEU A CA 13
ATOM 11949 C C . LEU A 1 24 ? 2.893 6.708 -3.916 1.00 4.43 24 LEU A C 13
ATOM 11950 O O . LEU A 1 24 ? 3.701 7.109 -4.753 1.00 23.13 24 LEU A O 13
ATOM 11966 N N . GLY A 1 25 ? 2.818 7.209 -2.686 1.00 71.20 25 GLY A N 13
ATOM 11967 C CA . GLY A 1 25 ? 3.706 8.276 -2.264 1.00 12.14 25 GLY A CA 13
ATOM 11968 C C . GLY A 1 25 ? 2.962 9.425 -1.611 1.00 63.41 25 GLY A C 13
ATOM 11969 O O . GLY A 1 25 ? 1.801 9.679 -1.927 1.00 35.20 25 GLY A O 13
ATOM 11973 N N . GLU A 1 26 ? 3.633 10.119 -0.697 1.00 63.13 26 GLU A N 13
ATOM 11974 C CA . GLU A 1 26 ? 3.027 11.245 0.003 1.00 54.12 26 GLU A CA 13
ATOM 11975 C C . GLU A 1 26 ? 3.120 12.519 -0.832 1.00 44.00 26 GLU A C 13
ATOM 11976 O O . GLU A 1 26 ? 2.310 13.433 -0.682 1.00 71.13 26 GLU A O 13
ATOM 11988 N N . ALA A 1 27 ? 4.116 12.571 -1.711 1.00 52.50 27 ALA A N 13
ATOM 11989 C CA . ALA A 1 27 ? 4.315 13.732 -2.571 1.00 24.43 27 ALA A CA 13
ATOM 11990 C C . ALA A 1 27 ? 5.124 13.364 -3.810 1.00 23.21 27 ALA A C 13
ATOM 11991 O O . ALA A 1 27 ? 6.288 13.741 -3.938 1.00 41.42 27 ALA A O 13
ATOM 11998 N N . GLY A 1 28 ? 4.500 12.623 -4.721 1.00 14.52 28 GLY A N 13
ATOM 11999 C CA . GLY A 1 28 ? 5.177 12.216 -5.938 1.00 4.43 28 GLY A CA 13
ATOM 12000 C C . GLY A 1 28 ? 5.802 13.386 -6.673 1.00 32.14 28 GLY A C 13
ATOM 12001 O O . GLY A 1 28 ? 6.965 13.718 -6.449 1.00 4.11 28 GLY A O 13
ATOM 12005 N N . MET A 1 29 ? 5.027 14.011 -7.553 1.00 63.24 29 MET A N 13
ATOM 12006 C CA . MET A 1 29 ? 5.512 15.150 -8.324 1.00 63.11 29 MET A CA 13
ATOM 12007 C C . MET A 1 29 ? 4.892 16.450 -7.822 1.00 72.20 29 MET A C 13
ATOM 12008 O O . MET A 1 29 ? 5.031 17.499 -8.451 1.00 60.42 29 MET A O 13
ATOM 12022 N N . SER A 1 30 ? 4.207 16.373 -6.686 1.00 15.13 30 SER A N 13
ATOM 12023 C CA . SER A 1 30 ? 3.561 17.543 -6.102 1.00 2.13 30 SER A CA 13
ATOM 12024 C C . SER A 1 30 ? 4.586 18.630 -5.792 1.00 14.43 30 SER A C 13
ATOM 12025 O O . SER A 1 30 ? 4.674 19.635 -6.497 1.00 72.33 30 SER A O 13
ATOM 12033 N N . ALA A 1 31 ? 5.358 18.422 -4.731 1.00 30.55 31 ALA A N 13
ATOM 12034 C CA . ALA A 1 31 ? 6.378 19.382 -4.327 1.00 72.31 31 ALA A CA 13
ATOM 12035 C C . ALA A 1 31 ? 7.351 19.661 -5.468 1.00 14.14 31 ALA A C 13
ATOM 12036 O O . ALA A 1 31 ? 8.018 20.695 -5.487 1.00 2.20 31 ALA A O 13
ATOM 12043 N N . TRP A 1 32 ? 7.426 18.734 -6.415 1.00 31.50 32 TRP A N 13
ATOM 12044 C CA . TRP A 1 32 ? 8.319 18.881 -7.559 1.00 74.40 32 TRP A CA 13
ATOM 12045 C C . TRP A 1 32 ? 7.927 20.088 -8.404 1.00 33.13 32 TRP A C 13
ATOM 12046 O O . TRP A 1 32 ? 8.782 20.870 -8.821 1.00 71.12 32 TRP A O 13
ATOM 12067 N N . LEU A 1 33 ? 6.630 20.235 -8.652 1.00 60.20 33 LEU A N 13
ATOM 12068 C CA . LEU A 1 33 ? 6.125 21.348 -9.447 1.00 52.54 33 LEU A CA 13
ATOM 12069 C C . LEU A 1 33 ? 6.216 22.658 -8.671 1.00 1.04 33 LEU A C 13
ATOM 12070 O O . LEU A 1 33 ? 6.091 23.741 -9.243 1.00 62.21 33 LEU A O 13
ATOM 12086 N N . ARG A 1 34 ? 6.437 22.551 -7.364 1.00 53.04 34 ARG A N 13
ATOM 12087 C CA . ARG A 1 34 ? 6.546 23.727 -6.509 1.00 70.33 34 ARG A CA 13
ATOM 12088 C C . ARG A 1 34 ? 7.909 24.393 -6.672 1.00 62.31 34 ARG A C 13
ATOM 12089 O O . ARG A 1 34 ? 8.058 25.590 -6.433 1.00 4.53 34 ARG A O 13
ATOM 12110 N N . ALA A 1 35 ? 8.901 23.607 -7.080 1.00 54.33 35 ALA A N 13
ATOM 12111 C CA . ALA A 1 35 ? 10.251 24.121 -7.277 1.00 34.25 35 ALA A CA 13
ATOM 12112 C C . ALA A 1 35 ? 10.269 25.232 -8.321 1.00 11.04 35 ALA A C 13
ATOM 12113 O O . ALA A 1 35 ? 11.183 26.057 -8.347 1.00 31.23 35 ALA A O 13
ATOM 12120 N N . ILE A 1 36 ? 9.255 25.247 -9.180 1.00 2.25 36 ILE A N 13
ATOM 12121 C CA . ILE A 1 36 ? 9.156 26.258 -10.225 1.00 72.22 36 ILE A CA 13
ATOM 12122 C C . ILE A 1 36 ? 7.831 27.008 -10.140 1.00 51.13 36 ILE A C 13
ATOM 12123 O O . ILE A 1 36 ? 7.733 28.165 -10.547 1.00 65.03 36 ILE A O 13
ATOM 12139 N N . GLY A 1 37 ? 6.812 26.341 -9.606 1.00 61.15 37 GLY A N 13
ATOM 12140 C CA . GLY A 1 37 ? 5.506 26.961 -9.476 1.00 25.31 37 GLY A CA 13
ATOM 12141 C C . GLY A 1 37 ? 4.562 26.564 -10.593 1.00 32.42 37 GLY A C 13
ATOM 12142 O O . GLY A 1 37 ? 3.900 27.415 -11.189 1.00 21.34 37 GLY A O 13
ATOM 12146 N N . LEU A 1 38 ? 4.499 25.268 -10.879 1.00 73.03 38 LEU A N 13
ATOM 12147 C CA . LEU A 1 38 ? 3.629 24.759 -11.934 1.00 52.11 38 LEU A CA 13
ATOM 12148 C C . LEU A 1 38 ? 2.659 23.717 -11.385 1.00 43.41 38 LEU A C 13
ATOM 12149 O O . LEU A 1 38 ? 2.104 22.916 -12.136 1.00 44.11 38 LEU A O 13
ATOM 12165 N N . GLU A 1 39 ? 2.459 23.737 -10.071 1.00 23.10 39 GLU A N 13
ATOM 12166 C CA . GLU A 1 39 ? 1.555 22.794 -9.422 1.00 42.45 39 GLU A CA 13
ATOM 12167 C C . GLU A 1 39 ? 0.150 22.897 -10.008 1.00 50.54 39 GLU A C 13
ATOM 12168 O O . GLU A 1 39 ? -0.639 21.956 -9.925 1.00 52.23 39 GLU A O 13
ATOM 12180 N N . ARG A 1 40 ? -0.155 24.048 -10.600 1.00 71.31 40 ARG A N 13
ATOM 12181 C CA . ARG A 1 40 ? -1.465 24.275 -11.198 1.00 50.33 40 ARG A CA 13
ATOM 12182 C C . ARG A 1 40 ? -1.762 23.230 -12.270 1.00 13.41 40 ARG A C 13
ATOM 12183 O O . ARG A 1 40 ? -2.922 22.946 -12.569 1.00 72.01 40 ARG A O 13
ATOM 12204 N N . TYR A 1 41 ? -0.707 22.663 -12.844 1.00 54.01 41 TYR A N 13
ATOM 12205 C CA . TYR A 1 41 ? -0.855 21.652 -13.884 1.00 51.14 41 TYR A CA 13
ATOM 12206 C C . TYR A 1 41 ? -0.672 20.250 -13.311 1.00 51.04 41 TYR A C 13
ATOM 12207 O O . TYR A 1 41 ? -0.737 19.258 -14.037 1.00 43.51 41 TYR A O 13
ATOM 12225 N N . GLU A 1 42 ? -0.444 20.177 -12.004 1.00 10.33 42 GLU A N 13
ATOM 12226 C CA . GLU A 1 42 ? -0.251 18.897 -11.333 1.00 15.14 42 GLU A CA 13
ATOM 12227 C C . GLU A 1 42 ? -1.343 17.906 -11.727 1.00 41.43 42 GLU A C 13
ATOM 12228 O O . GLU A 1 42 ? -1.084 16.931 -12.432 1.00 13.31 42 GLU A O 13
ATOM 12240 N N . GLU A 1 43 ? -2.563 18.164 -11.267 1.00 10.42 43 GLU A N 13
ATOM 12241 C CA . GLU A 1 43 ? -3.693 17.295 -11.571 1.00 32.44 43 GLU A CA 13
ATOM 12242 C C . GLU A 1 43 ? -3.850 17.113 -13.078 1.00 30.44 43 GLU A C 13
ATOM 12243 O O . GLU A 1 43 ? -4.396 16.112 -13.539 1.00 70.45 43 GLU A O 13
ATOM 12255 N N . GLY A 1 44 ? -3.367 18.090 -13.839 1.00 61.53 44 GLY A N 13
ATOM 12256 C CA . GLY A 1 44 ? -3.463 18.019 -15.286 1.00 14.14 44 GLY A CA 13
ATOM 12257 C C . GLY A 1 44 ? -2.617 16.906 -15.870 1.00 21.43 44 GLY A C 13
ATOM 12258 O O . GLY A 1 44 ? -2.999 16.279 -16.859 1.00 64.10 44 GLY A O 13
ATOM 12262 N N . LEU A 1 45 ? -1.464 16.659 -15.259 1.00 25.15 45 LEU A N 13
ATOM 12263 C CA . LEU A 1 45 ? -0.559 15.614 -15.725 1.00 22.22 45 LEU A CA 13
ATOM 12264 C C . LEU A 1 45 ? -0.747 14.332 -14.920 1.00 70.33 45 LEU A C 13
ATOM 12265 O O . LEU A 1 45 ? -0.516 13.232 -15.422 1.00 61.43 45 LEU A O 13
ATOM 12281 N N . VAL A 1 46 ? -1.170 14.481 -13.669 1.00 72.00 46 VAL A N 13
ATOM 12282 C CA . VAL A 1 46 ? -1.393 13.335 -12.796 1.00 12.15 46 VAL A CA 13
ATOM 12283 C C . VAL A 1 46 ? -2.616 12.538 -13.236 1.00 64.22 46 VAL A C 13
ATOM 12284 O O . VAL A 1 46 ? -2.706 11.334 -12.993 1.00 21.01 46 VAL A O 13
ATOM 12297 N N . HIS A 1 47 ? -3.555 13.217 -13.887 1.00 33.24 47 HIS A N 13
ATOM 12298 C CA . HIS A 1 47 ? -4.773 12.571 -14.363 1.00 54.40 47 HIS A CA 13
ATOM 12299 C C . HIS A 1 47 ? -4.562 11.966 -15.747 1.00 64.52 47 HIS A C 13
ATOM 12300 O O . HIS A 1 47 ? -5.502 11.478 -16.372 1.00 72.40 47 HIS A O 13
ATOM 12314 N N . ASN A 1 48 ? -3.320 12.002 -16.220 1.00 21.41 48 ASN A N 13
ATOM 12315 C CA . ASN A 1 48 ? -2.985 11.457 -17.531 1.00 11.22 48 ASN A CA 13
ATOM 12316 C C . ASN A 1 48 ? -1.993 10.305 -17.404 1.00 42.33 48 ASN A C 13
ATOM 12317 O O . ASN A 1 48 ? -1.911 9.444 -18.278 1.00 71.54 48 ASN A O 13
ATOM 12328 N N . GLY A 1 49 ? -1.240 10.297 -16.308 1.00 40.42 49 GLY A N 13
ATOM 12329 C CA . GLY A 1 49 ? -0.263 9.247 -16.087 1.00 35.04 49 GLY A CA 13
ATOM 12330 C C . GLY A 1 49 ? 1.143 9.788 -15.926 1.00 65.33 49 GLY A C 13
ATOM 12331 O O . GLY A 1 49 ? 2.120 9.076 -16.163 1.00 54.12 49 GLY A O 13
ATOM 12335 N N . TRP A 1 50 ? 1.248 11.049 -15.525 1.00 42.31 50 TRP A N 13
ATOM 12336 C CA . TRP A 1 50 ? 2.547 11.685 -15.335 1.00 50.54 50 TRP A CA 13
ATOM 12337 C C . TRP A 1 50 ? 2.883 11.806 -13.853 1.00 71.31 50 TRP A C 13
ATOM 12338 O O . TRP A 1 50 ? 3.902 12.390 -13.483 1.00 74.05 50 TRP A O 13
ATOM 12359 N N . ASP A 1 51 ? 2.021 11.249 -13.009 1.00 4.53 51 ASP A N 13
ATOM 12360 C CA . ASP A 1 51 ? 2.228 11.294 -11.566 1.00 22.42 51 ASP A CA 13
ATOM 12361 C C . ASP A 1 51 ? 3.567 10.667 -11.189 1.00 61.03 51 ASP A C 13
ATOM 12362 O O . ASP A 1 51 ? 4.122 10.955 -10.129 1.00 22.12 51 ASP A O 13
ATOM 12371 N N . ASP A 1 52 ? 4.080 9.809 -12.064 1.00 75.33 52 ASP A N 13
ATOM 12372 C CA . ASP A 1 52 ? 5.354 9.141 -11.824 1.00 35.10 52 ASP A CA 13
ATOM 12373 C C . ASP A 1 52 ? 6.520 10.023 -12.258 1.00 11.20 52 ASP A C 13
ATOM 12374 O O . ASP A 1 52 ? 6.851 10.095 -13.442 1.00 53.23 52 ASP A O 13
ATOM 12383 N N . LEU A 1 53 ? 7.139 10.694 -11.293 1.00 32.24 53 LEU A N 13
ATOM 12384 C CA . LEU A 1 53 ? 8.268 11.573 -11.575 1.00 23.14 53 LEU A CA 13
ATOM 12385 C C . LEU A 1 53 ? 9.329 10.850 -12.399 1.00 33.23 53 LEU A C 13
ATOM 12386 O O . LEU A 1 53 ? 10.050 11.469 -13.180 1.00 10.32 53 LEU A O 13
ATOM 12402 N N . GLU A 1 54 ? 9.415 9.535 -12.220 1.00 4.32 54 GLU A N 13
ATOM 12403 C CA . GLU A 1 54 ? 10.387 8.728 -12.948 1.00 50.35 54 GLU A CA 13
ATOM 12404 C C . GLU A 1 54 ? 10.092 8.741 -14.446 1.00 14.35 54 GLU A C 13
ATOM 12405 O O . GLU A 1 54 ? 10.992 8.919 -15.266 1.00 3.21 54 GLU A O 13
ATOM 12417 N N . PHE A 1 55 ? 8.823 8.551 -14.794 1.00 44.10 55 PHE A N 13
ATOM 12418 C CA . PHE A 1 55 ? 8.408 8.539 -16.192 1.00 2.11 55 PHE A CA 13
ATOM 12419 C C . PHE A 1 55 ? 8.361 9.956 -16.757 1.00 61.43 55 PHE A C 13
ATOM 12420 O O . PHE A 1 55 ? 8.765 10.196 -17.896 1.00 20.20 55 PHE A O 13
ATOM 12437 N N . LEU A 1 56 ? 7.865 10.890 -15.954 1.00 53.34 56 LEU A N 13
ATOM 12438 C CA . LEU A 1 56 ? 7.763 12.284 -16.374 1.00 24.15 56 LEU A CA 13
ATOM 12439 C C . LEU A 1 56 ? 9.133 12.840 -16.750 1.00 11.45 56 LEU A C 13
ATOM 12440 O O . LEU A 1 56 ? 9.234 13.830 -17.475 1.00 22.22 56 LEU A O 13
ATOM 12456 N N . SER A 1 57 ? 10.184 12.196 -16.253 1.00 3.40 57 SER A N 13
ATOM 12457 C CA . SER A 1 57 ? 11.548 12.628 -16.535 1.00 63.35 57 SER A CA 13
ATOM 12458 C C . SER A 1 57 ? 11.893 12.410 -18.006 1.00 4.24 57 SER A C 13
ATOM 12459 O O . SER A 1 57 ? 12.902 12.914 -18.499 1.00 4.40 57 SER A O 13
ATOM 12467 N N . ASP A 1 58 ? 11.048 11.656 -18.700 1.00 2.13 58 ASP A N 13
ATOM 12468 C CA . ASP A 1 58 ? 11.262 11.372 -20.114 1.00 33.41 58 ASP A CA 13
ATOM 12469 C C . ASP A 1 58 ? 10.218 12.078 -20.974 1.00 23.01 58 ASP A C 13
ATOM 12470 O O . ASP A 1 58 ? 10.265 12.012 -22.203 1.00 2.54 58 ASP A O 13
ATOM 12479 N N . ILE A 1 59 ? 9.278 12.751 -20.320 1.00 51.40 59 ILE A N 13
ATOM 12480 C CA . ILE A 1 59 ? 8.223 13.470 -21.025 1.00 64.50 59 ILE A CA 13
ATOM 12481 C C . ILE A 1 59 ? 8.805 14.393 -22.090 1.00 14.30 59 ILE A C 13
ATOM 12482 O O . ILE A 1 59 ? 9.843 15.023 -21.883 1.00 74.00 59 ILE A O 13
ATOM 12498 N N . THR A 1 60 ? 8.127 14.472 -23.231 1.00 64.44 60 THR A N 13
ATOM 12499 C CA . THR A 1 60 ? 8.575 15.319 -24.329 1.00 64.23 60 THR A CA 13
ATOM 12500 C C . THR A 1 60 ? 7.980 16.718 -24.222 1.00 72.05 60 THR A C 13
ATOM 12501 O O . THR A 1 60 ? 7.331 17.052 -23.232 1.00 32.52 60 THR A O 13
ATOM 12512 N N . GLU A 1 61 ? 8.205 17.532 -25.249 1.00 74.13 61 GLU A N 13
ATOM 12513 C CA . GLU A 1 61 ? 7.689 18.896 -25.269 1.00 61.21 61 GLU A CA 13
ATOM 12514 C C . GLU A 1 61 ? 6.211 18.914 -25.649 1.00 64.55 61 GLU A C 13
ATOM 12515 O O . GLU A 1 61 ? 5.463 19.797 -25.232 1.00 25.34 61 GLU A O 13
ATOM 12527 N N . GLU A 1 62 ? 5.799 17.932 -26.445 1.00 64.44 62 GLU A N 13
ATOM 12528 C CA . GLU A 1 62 ? 4.412 17.835 -26.883 1.00 51.53 62 GLU A CA 13
ATOM 12529 C C . GLU A 1 62 ? 3.557 17.134 -25.832 1.00 12.44 62 GLU A C 13
ATOM 12530 O O . GLU A 1 62 ? 2.399 17.495 -25.616 1.00 65.12 62 GLU A O 13
ATOM 12542 N N . ASP A 1 63 ? 4.135 16.131 -25.181 1.00 10.23 63 ASP A N 13
ATOM 12543 C CA . ASP A 1 63 ? 3.427 15.379 -24.151 1.00 63.00 63 ASP A CA 13
ATOM 12544 C C . ASP A 1 63 ? 2.836 16.316 -23.103 1.00 3.53 63 ASP A C 13
ATOM 12545 O O . ASP A 1 63 ? 1.824 16.003 -22.474 1.00 42.43 63 ASP A O 13
ATOM 12554 N N . LEU A 1 64 ? 3.475 17.467 -22.918 1.00 73.32 64 LEU A N 13
ATOM 12555 C CA . LEU A 1 64 ? 3.013 18.450 -21.945 1.00 0.42 64 LEU A CA 13
ATOM 12556 C C . LEU A 1 64 ? 1.635 18.985 -22.322 1.00 43.04 64 LEU A C 13
ATOM 12557 O O . LEU A 1 64 ? 0.802 19.246 -21.456 1.00 11.24 64 LEU A O 13
ATOM 12573 N N . GLU A 1 65 ? 1.403 19.143 -23.622 1.00 2.02 65 GLU A N 13
ATOM 12574 C CA . GLU A 1 65 ? 0.125 19.645 -24.113 1.00 44.14 65 GLU A CA 13
ATOM 12575 C C . GLU A 1 65 ? -0.998 18.655 -23.820 1.00 24.41 65 GLU A C 13
ATOM 12576 O O . GLU A 1 65 ? -2.164 19.034 -23.726 1.00 13.11 65 GLU A O 13
ATOM 12588 N N . GLU A 1 66 ? -0.635 17.383 -23.677 1.00 54.50 66 GLU A N 13
ATOM 12589 C CA . GLU A 1 66 ? -1.613 16.338 -23.396 1.00 4.42 66 GLU A CA 13
ATOM 12590 C C . GLU A 1 66 ? -2.249 16.543 -22.024 1.00 42.20 66 GLU A C 13
ATOM 12591 O O . GLU A 1 66 ? -3.426 16.247 -21.824 1.00 13.12 66 GLU A O 13
ATOM 12603 N N . ALA A 1 67 ? -1.460 17.051 -21.083 1.00 13.44 67 ALA A N 13
ATOM 12604 C CA . ALA A 1 67 ? -1.946 17.297 -19.730 1.00 42.54 67 ALA A CA 13
ATOM 12605 C C . ALA A 1 67 ? -2.553 18.691 -19.610 1.00 73.03 67 ALA A C 13
ATOM 12606 O O . ALA A 1 67 ? -3.007 19.091 -18.539 1.00 30.21 67 ALA A O 13
ATOM 12613 N N . GLY A 1 68 ? -2.558 19.427 -20.718 1.00 2.35 68 GLY A N 13
ATOM 12614 C CA . GLY A 1 68 ? -3.111 20.769 -20.714 1.00 73.20 68 GLY A CA 13
ATOM 12615 C C . GLY A 1 68 ? -2.042 21.837 -20.827 1.00 52.34 68 GLY A C 13
ATOM 12616 O O . GLY A 1 68 ? -2.347 23.010 -21.047 1.00 23.20 68 GLY A O 13
ATOM 12620 N N . VAL A 1 69 ? -0.785 21.433 -20.676 1.00 30.02 69 VAL A N 13
ATOM 12621 C CA . VAL A 1 69 ? 0.333 22.364 -20.762 1.00 3.51 69 VAL A CA 13
ATOM 12622 C C . VAL A 1 69 ? 0.601 22.770 -22.207 1.00 30.20 69 VAL A C 13
ATOM 12623 O O . VAL A 1 69 ? 1.418 22.155 -22.892 1.00 53.45 69 VAL A O 13
ATOM 12636 N N . GLN A 1 70 ? -0.093 23.808 -22.663 1.00 5.03 70 GLN A N 13
ATOM 12637 C CA . GLN A 1 70 ? 0.071 24.295 -24.027 1.00 53.33 70 GLN A CA 13
ATOM 12638 C C . GLN A 1 70 ? 0.566 25.738 -24.035 1.00 25.43 70 GLN A C 13
ATOM 12639 O O . GLN A 1 70 ? 0.095 26.562 -24.818 1.00 1.32 70 GLN A O 13
ATOM 12653 N N . ASP A 1 71 ? 1.519 26.035 -23.158 1.00 22.21 71 ASP A N 13
ATOM 12654 C CA . ASP A 1 71 ? 2.080 27.378 -23.064 1.00 33.32 71 ASP A CA 13
ATOM 12655 C C . ASP A 1 71 ? 3.594 27.348 -23.244 1.00 42.42 71 ASP A C 13
ATOM 12656 O O . ASP A 1 71 ? 4.263 26.364 -22.927 1.00 12.41 71 ASP A O 13
ATOM 12665 N N . PRO A 1 72 ? 4.150 28.452 -23.767 1.00 73.40 72 PRO A N 13
ATOM 12666 C CA . PRO A 1 72 ? 5.591 28.577 -24.002 1.00 62.22 72 PRO A CA 13
ATOM 12667 C C . PRO A 1 72 ? 6.384 28.674 -22.703 1.00 41.43 72 PRO A C 13
ATOM 12668 O O . PRO A 1 72 ? 7.366 27.959 -22.509 1.00 61.54 72 PRO A O 13
ATOM 12679 N N . ALA A 1 73 ? 5.951 29.565 -21.817 1.00 21.44 73 ALA A N 13
ATOM 12680 C CA . ALA A 1 73 ? 6.619 29.754 -20.535 1.00 64.51 73 ALA A CA 13
ATOM 12681 C C . ALA A 1 73 ? 6.412 28.548 -19.625 1.00 22.22 73 ALA A C 13
ATOM 12682 O O . ALA A 1 73 ? 7.195 28.311 -18.704 1.00 34.22 73 ALA A O 13
ATOM 12689 N N . HIS A 1 74 ? 5.353 27.788 -19.888 1.00 3.52 74 HIS A N 13
ATOM 12690 C CA . HIS A 1 74 ? 5.043 26.606 -19.091 1.00 44.44 74 HIS A CA 13
ATOM 12691 C C . HIS A 1 74 ? 5.790 25.385 -19.619 1.00 20.10 74 HIS A C 13
ATOM 12692 O O . HIS A 1 74 ? 6.195 24.512 -18.851 1.00 73.30 74 HIS A O 13
ATOM 12706 N N . LYS A 1 75 ? 5.969 25.329 -20.934 1.00 53.34 75 LYS A N 13
ATOM 12707 C CA . LYS A 1 75 ? 6.667 24.216 -21.566 1.00 32.22 75 LYS A CA 13
ATOM 12708 C C . LYS A 1 75 ? 8.172 24.321 -21.343 1.00 22.42 75 LYS A C 13
ATOM 12709 O O . LYS A 1 75 ? 8.859 23.310 -21.192 1.00 74.23 75 LYS A O 13
ATOM 12728 N N . ARG A 1 76 ? 8.678 25.549 -21.321 1.00 44.24 76 ARG A N 13
ATOM 12729 C CA . ARG A 1 76 ? 10.102 25.785 -21.116 1.00 44.33 76 ARG A CA 13
ATOM 12730 C C . ARG A 1 76 ? 10.475 25.618 -19.646 1.00 51.40 76 ARG A C 13
ATOM 12731 O O . ARG A 1 76 ? 11.628 25.341 -19.314 1.00 44.43 76 ARG A O 13
ATOM 12752 N N . LEU A 1 77 ? 9.492 25.789 -18.769 1.00 51.21 77 LEU A N 13
ATOM 12753 C CA . LEU A 1 77 ? 9.716 25.658 -17.334 1.00 12.05 77 LEU A CA 13
ATOM 12754 C C . LEU A 1 77 ? 9.900 24.195 -16.943 1.00 11.25 77 LEU A C 13
ATOM 12755 O O . LEU A 1 77 ? 10.875 23.836 -16.282 1.00 24.03 77 LEU A O 13
ATOM 12771 N N . LEU A 1 78 ? 8.958 23.355 -17.356 1.00 60.33 78 LEU A N 13
ATOM 12772 C CA . LEU A 1 78 ? 9.017 21.929 -17.052 1.00 10.35 78 LEU A CA 13
ATOM 12773 C C . LEU A 1 78 ? 10.370 21.344 -17.444 1.00 12.12 78 LEU A C 13
ATOM 12774 O O . LEU A 1 78 ? 11.044 20.710 -16.630 1.00 54.34 78 LEU A O 13
ATOM 12790 N N . LEU A 1 79 ? 10.763 21.562 -18.694 1.00 13.11 79 LEU A N 13
ATOM 12791 C CA . LEU A 1 79 ? 12.037 21.058 -19.194 1.00 41.32 79 LEU A CA 13
ATOM 12792 C C . LEU A 1 79 ? 13.180 21.444 -18.260 1.00 53.02 79 LEU A C 13
ATOM 12793 O O . LEU A 1 79 ? 14.061 20.633 -17.973 1.00 52.54 79 LEU A O 13
ATOM 12809 N N . ASP A 1 80 ? 13.157 22.685 -17.787 1.00 51.24 80 ASP A N 13
ATOM 12810 C CA . ASP A 1 80 ? 14.189 23.178 -16.883 1.00 20.24 80 ASP A CA 13
ATOM 12811 C C . ASP A 1 80 ? 14.083 22.503 -15.519 1.00 1.05 80 ASP A C 13
ATOM 12812 O O . ASP A 1 80 ? 15.091 22.250 -14.859 1.00 25.44 80 ASP A O 13
ATOM 12821 N N . THR A 1 81 ? 12.854 22.215 -15.100 1.00 64.12 81 THR A N 13
ATOM 12822 C CA . THR A 1 81 ? 12.616 21.572 -13.814 1.00 61.12 81 THR A CA 13
ATOM 12823 C C . THR A 1 81 ? 13.019 20.102 -13.851 1.00 43.32 81 THR A C 13
ATOM 12824 O O . THR A 1 81 ? 13.320 19.504 -12.817 1.00 54.01 81 THR A O 13
ATOM 12835 N N . LEU A 1 82 ? 13.025 19.525 -15.048 1.00 11.23 82 LEU A N 13
ATOM 12836 C CA . LEU A 1 82 ? 13.393 18.124 -15.220 1.00 34.04 82 LEU A CA 13
ATOM 12837 C C . LEU A 1 82 ? 14.820 17.874 -14.745 1.00 64.51 82 LEU A C 13
ATOM 12838 O O . LEU A 1 82 ? 15.069 16.972 -13.945 1.00 11.44 82 LEU A O 13
ATOM 12854 N N . GLN A 1 83 ? 15.754 18.678 -15.243 1.00 53.31 83 GLN A N 13
ATOM 12855 C CA . GLN A 1 83 ? 17.156 18.544 -14.868 1.00 44.24 83 GLN A CA 13
ATOM 12856 C C . GLN A 1 83 ? 17.378 18.980 -13.424 1.00 20.23 83 GLN A C 13
ATOM 12857 O O . GLN A 1 83 ? 18.325 18.540 -12.770 1.00 11.32 83 GLN A O 13
ATOM 12871 N N . LEU A 1 84 ? 16.500 19.846 -12.931 1.00 52.20 84 LEU A N 13
ATOM 12872 C CA . LEU A 1 84 ? 16.599 20.342 -11.563 1.00 3.23 84 LEU A CA 13
ATOM 12873 C C . LEU A 1 84 ? 16.377 19.216 -10.558 1.00 13.41 84 LEU A C 13
ATOM 12874 O O . LEU A 1 84 ? 17.264 18.889 -9.770 1.00 44.42 84 LEU A O 13
ATOM 12890 N N . SER A 1 85 ? 15.187 18.626 -10.593 1.00 35.22 85 SER A N 13
ATOM 12891 C CA . SER A 1 85 ? 14.846 17.537 -9.684 1.00 45.21 85 SER A CA 13
ATOM 12892 C C . SER A 1 85 ? 15.054 17.957 -8.232 1.00 23.30 85 SER A C 13
ATOM 12893 O O . SER A 1 85 ? 15.360 17.130 -7.372 1.00 43.40 85 SER A O 13
ATOM 12901 N N . LYS A 1 86 ? 14.886 19.248 -7.966 1.00 32.51 86 LYS A N 13
ATOM 12902 C CA . LYS A 1 86 ? 15.053 19.780 -6.619 1.00 31.33 86 LYS A CA 13
ATOM 12903 C C . LYS A 1 86 ? 16.452 19.485 -6.087 1.00 71.00 86 LYS A C 13
ATOM 12904 O O . LYS A 1 86 ? 17.026 20.284 -5.347 1.00 22.23 86 LYS A O 13
ATOM 12923 N N . SER A 1 22 ? 3.069 2.712 -10.044 1.00 4.23 22 SER A N 14
ATOM 12924 C CA . SER A 1 22 ? 2.127 3.181 -9.035 1.00 55.42 22 SER A CA 14
ATOM 12925 C C . SER A 1 22 ? 2.434 2.564 -7.674 1.00 65.25 22 SER A C 14
ATOM 12926 O O . SER A 1 22 ? 2.650 1.358 -7.562 1.00 33.21 22 SER A O 14
ATOM 12934 N N . GLY A 1 23 ? 2.454 3.401 -6.642 1.00 13.40 23 GLY A N 14
ATOM 12935 C CA . GLY A 1 23 ? 2.736 2.921 -5.302 1.00 63.11 23 GLY A CA 14
ATOM 12936 C C . GLY A 1 23 ? 1.702 3.377 -4.292 1.00 73.14 23 GLY A C 14
ATOM 12937 O O . GLY A 1 23 ? 0.531 3.003 -4.379 1.00 63.14 23 GLY A O 14
ATOM 12941 N N . LEU A 1 24 ? 2.132 4.185 -3.331 1.00 4.54 24 LEU A N 14
ATOM 12942 C CA . LEU A 1 24 ? 1.235 4.692 -2.298 1.00 1.20 24 LEU A CA 14
ATOM 12943 C C . LEU A 1 24 ? 1.787 5.971 -1.677 1.00 1.15 24 LEU A C 14
ATOM 12944 O O . LEU A 1 24 ? 2.984 6.080 -1.416 1.00 4.05 24 LEU A O 14
ATOM 12960 N N . GLY A 1 25 ? 0.904 6.937 -1.440 1.00 4.10 25 GLY A N 14
ATOM 12961 C CA . GLY A 1 25 ? 1.322 8.195 -0.849 1.00 31.11 25 GLY A CA 14
ATOM 12962 C C . GLY A 1 25 ? 0.516 9.372 -1.361 1.00 41.13 25 GLY A C 14
ATOM 12963 O O . GLY A 1 25 ? -0.406 9.201 -2.158 1.00 65.14 25 GLY A O 14
ATOM 12967 N N . GLU A 1 26 ? 0.863 10.570 -0.901 1.00 42.13 26 GLU A N 14
ATOM 12968 C CA . GLU A 1 26 ? 0.163 11.780 -1.317 1.00 72.42 26 GLU A CA 14
ATOM 12969 C C . GLU A 1 26 ? 1.132 12.951 -1.451 1.00 31.23 26 GLU A C 14
ATOM 12970 O O . GLU A 1 26 ? 0.909 14.022 -0.888 1.00 13.13 26 GLU A O 14
ATOM 12982 N N . ALA A 1 27 ? 2.209 12.738 -2.200 1.00 31.44 27 ALA A N 14
ATOM 12983 C CA . ALA A 1 27 ? 3.211 13.775 -2.409 1.00 25.23 27 ALA A CA 14
ATOM 12984 C C . ALA A 1 27 ? 4.246 13.338 -3.440 1.00 42.02 27 ALA A C 14
ATOM 12985 O O . ALA A 1 27 ? 4.061 12.341 -4.136 1.00 73.32 27 ALA A O 14
ATOM 12992 N N . GLY A 1 28 ? 5.337 14.093 -3.534 1.00 21.43 28 GLY A N 14
ATOM 12993 C CA . GLY A 1 28 ? 6.385 13.767 -4.484 1.00 12.43 28 GLY A CA 14
ATOM 12994 C C . GLY A 1 28 ? 6.336 14.640 -5.722 1.00 74.13 28 GLY A C 14
ATOM 12995 O O . GLY A 1 28 ? 7.259 15.410 -5.984 1.00 62.21 28 GLY A O 14
ATOM 12999 N N . MET A 1 29 ? 5.256 14.518 -6.487 1.00 53.43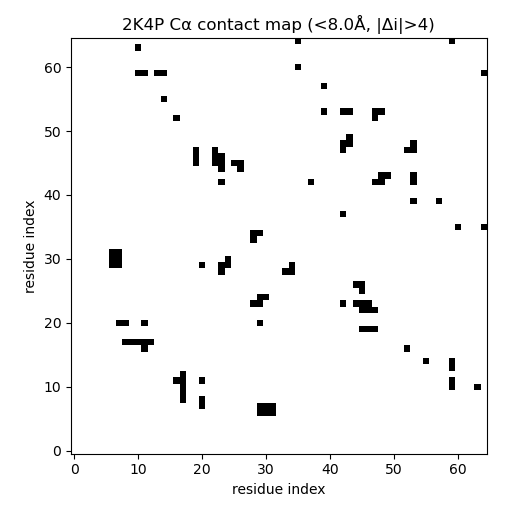 29 MET A N 14
ATOM 13000 C CA . MET A 1 29 ? 5.091 15.303 -7.706 1.00 34.53 29 MET A CA 14
ATOM 13001 C C . MET A 1 29 ? 4.409 16.634 -7.407 1.00 50.10 29 MET A C 14
ATOM 13002 O 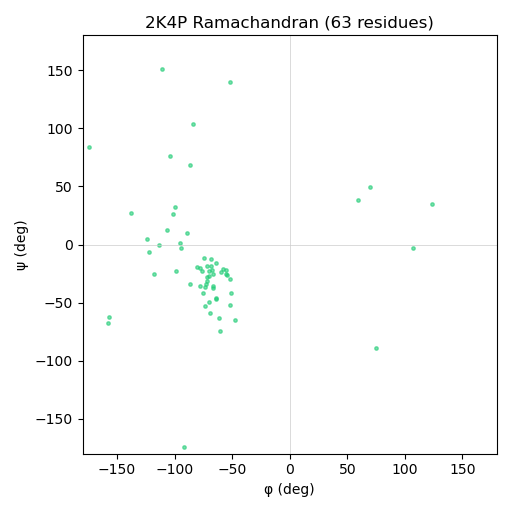O . MET A 1 29 ? 4.467 17.566 -8.210 1.00 22.44 29 MET A O 14
ATOM 13016 N N . SER A 1 30 ? 3.763 16.716 -6.248 1.00 41.52 30 SER A N 14
ATOM 13017 C CA . SER A 1 30 ? 3.067 17.933 -5.846 1.00 32.10 30 SER A CA 14
ATOM 13018 C C . SER A 1 30 ? 4.058 19.056 -5.557 1.00 42.12 30 SER A C 14
ATOM 13019 O O . SER A 1 30 ? 4.178 20.007 -6.329 1.00 54.01 30 SER A O 14
ATOM 13027 N N . ALA A 1 31 ? 4.767 18.938 -4.439 1.00 42.04 31 ALA A N 14
ATOM 13028 C CA . ALA A 1 31 ? 5.750 19.941 -4.048 1.00 52.24 31 ALA A CA 14
ATOM 13029 C C . ALA A 1 31 ? 6.781 20.158 -5.150 1.00 63.13 31 ALA A C 14
ATOM 13030 O O . ALA A 1 31 ? 7.437 21.199 -5.204 1.00 32.53 31 ALA A O 14
ATOM 13037 N N . TRP A 1 32 ? 6.920 19.170 -6.026 1.00 64.44 32 TRP A N 14
ATOM 13038 C CA . TRP A 1 32 ? 7.874 19.253 -7.127 1.00 72.31 32 TRP A CA 14
ATOM 13039 C C . TRP A 1 32 ? 7.534 20.414 -8.055 1.00 71.31 32 TRP A C 14
ATOM 13040 O O . TRP A 1 32 ? 8.412 21.181 -8.453 1.00 15.24 32 TRP A O 14
ATOM 13061 N N . LEU A 1 33 ? 6.256 20.537 -8.397 1.00 43.51 33 LEU A N 14
ATOM 13062 C CA . LEU A 1 33 ? 5.800 21.606 -9.279 1.00 44.41 33 LEU A CA 14
ATOM 13063 C C . LEU A 1 33 ? 5.872 22.959 -8.577 1.00 71.15 33 LEU A C 14
ATOM 13064 O O . LEU A 1 33 ? 5.814 24.007 -9.221 1.00 20.21 33 LEU A O 14
ATOM 13080 N N . ARG A 1 34 ? 6.000 22.928 -7.255 1.00 60.40 34 ARG A N 14
ATOM 13081 C CA . ARG A 1 34 ? 6.081 24.151 -6.466 1.00 53.01 34 ARG A CA 14
ATOM 13082 C C . ARG A 1 34 ? 7.454 24.800 -6.609 1.00 1.33 34 ARG A C 14
ATOM 13083 O O . ARG A 1 34 ? 7.610 26.001 -6.388 1.00 71.13 34 ARG A O 14
ATOM 13104 N N . ALA A 1 35 ? 8.447 23.998 -6.978 1.00 71.23 35 ALA A N 14
ATOM 13105 C CA . ALA A 1 35 ? 9.806 24.494 -7.152 1.00 3.24 35 ALA A CA 14
ATOM 13106 C C . ALA A 1 35 ? 9.871 25.545 -8.255 1.00 15.13 35 ALA A C 14
ATOM 13107 O O . ALA A 1 35 ? 10.763 26.393 -8.266 1.00 25.12 35 ALA A O 14
ATOM 13114 N N . ILE A 1 36 ? 8.920 25.483 -9.181 1.00 15.04 36 ILE A N 14
ATOM 13115 C CA . ILE A 1 36 ? 8.869 26.430 -10.288 1.00 12.05 36 ILE A CA 14
ATOM 13116 C C . ILE A 1 36 ? 7.543 27.183 -10.306 1.00 41.32 36 ILE A C 14
ATOM 13117 O O . ILE A 1 36 ? 7.447 28.278 -10.860 1.00 33.15 36 ILE A O 14
ATOM 13133 N N . GLY A 1 37 ? 6.522 26.589 -9.695 1.00 43.33 37 GLY A N 14
ATOM 13134 C CA . GLY A 1 37 ? 5.216 27.219 -9.652 1.00 14.23 37 GLY A CA 14
ATOM 13135 C C . GLY A 1 37 ? 4.310 26.754 -10.775 1.00 42.40 37 GLY A C 14
ATOM 13136 O O . GLY A 1 37 ? 3.702 27.570 -11.470 1.00 62.52 37 GLY A O 14
ATOM 13140 N N . LEU A 1 38 ? 4.220 25.441 -10.955 1.00 44.44 38 LEU A N 14
ATOM 13141 C CA . LEU A 1 38 ? 3.384 24.869 -12.004 1.00 75.41 38 LEU A CA 14
ATOM 13142 C C . LEU A 1 38 ? 2.420 23.836 -11.429 1.00 21.44 38 LEU A C 14
ATOM 13143 O O . LEU A 1 38 ? 1.889 22.996 -12.155 1.00 42.30 38 LEU A O 14
ATOM 13159 N N . GLU A 1 39 ? 2.198 23.905 -10.120 1.00 3.33 39 GLU A N 14
ATOM 13160 C CA . GLU A 1 39 ? 1.297 22.976 -9.448 1.00 3.43 39 GLU A CA 14
ATOM 13161 C C . GLU A 1 39 ? -0.090 23.008 -10.083 1.00 64.34 39 GLU A C 14
ATOM 13162 O O . GLU A 1 39 ? -0.848 22.042 -9.992 1.00 63.03 39 GLU A O 14
ATOM 13174 N N . ARG A 1 40 ? -0.414 24.125 -10.727 1.00 31.54 40 ARG A N 14
ATOM 13175 C CA . ARG A 1 40 ? -1.710 24.283 -11.376 1.00 2.21 40 ARG A CA 14
ATOM 13176 C C . ARG A 1 40 ? -1.930 23.195 -12.423 1.00 13.04 40 ARG A C 14
ATOM 13177 O O . ARG A 1 40 ? -3.068 22.864 -12.758 1.00 64.42 40 ARG A O 14
ATOM 13198 N N . TYR A 1 41 ? -0.836 22.644 -12.935 1.00 23.44 41 TYR A N 14
ATOM 13199 C CA . TYR A 1 41 ? -0.909 21.595 -13.945 1.00 51.12 41 TYR A CA 14
ATOM 13200 C C . TYR A 1 41 ? -0.715 20.218 -13.317 1.00 14.41 41 TYR A C 14
ATOM 13201 O O . TYR A 1 41 ? -0.720 19.202 -14.010 1.00 52.14 41 TYR A O 14
ATOM 13219 N N . GLU A 1 42 ? -0.546 20.195 -11.999 1.00 3.34 42 GLU A N 14
ATOM 13220 C CA . GLU A 1 42 ? -0.350 18.944 -11.276 1.00 72.11 42 GLU A CA 14
ATOM 13221 C C . GLU A 1 42 ? -1.390 17.907 -11.692 1.00 41.31 42 GLU A C 14
ATOM 13222 O O . GLU A 1 42 ? -1.062 16.905 -12.326 1.00 30.11 42 GLU A O 14
ATOM 13234 N N . GLU A 1 43 ? -2.644 18.157 -11.330 1.00 13.33 43 GLU A N 14
ATOM 13235 C CA . GLU A 1 43 ? -3.732 17.245 -11.664 1.00 44.10 43 GLU A CA 14
ATOM 13236 C C . GLU A 1 43 ? -3.855 17.076 -13.176 1.00 3.24 43 GLU A C 14
ATOM 13237 O O . GLU A 1 43 ? -4.358 16.063 -13.659 1.00 51.11 43 GLU A O 14
ATOM 13249 N N . GLY A 1 44 ? -3.391 18.078 -13.917 1.00 60.00 44 GLY A N 14
ATOM 13250 C CA . GLY A 1 44 ? -3.459 18.022 -15.366 1.00 23.14 44 GLY A CA 14
ATOM 13251 C C . GLY A 1 44 ? -2.553 16.955 -15.947 1.00 71.25 44 GLY A C 14
ATOM 13252 O O . GLY A 1 44 ? -2.891 16.321 -16.948 1.00 34.53 44 GLY A O 14
ATOM 13256 N N . LEU A 1 45 ? -1.398 16.756 -15.322 1.00 40.22 45 LEU A N 14
ATOM 13257 C CA . LEU A 1 45 ? -0.439 15.759 -15.785 1.00 30.01 45 LEU A CA 14
ATOM 13258 C C . LEU A 1 45 ? -0.657 14.425 -15.078 1.00 71.25 45 LEU A C 14
ATOM 13259 O O . LEU A 1 45 ? -0.389 13.362 -15.639 1.00 42.22 45 LEU A O 14
ATOM 13275 N N . VAL A 1 46 ? -1.148 14.488 -13.845 1.00 24.44 46 VAL A N 14
ATOM 13276 C CA . VAL A 1 46 ? -1.405 13.285 -13.062 1.00 73.52 46 VAL A CA 14
ATOM 13277 C C . VAL A 1 46 ? -2.606 12.521 -13.608 1.00 72.44 46 VAL A C 14
ATOM 13278 O O . VAL A 1 46 ? -2.668 11.294 -13.521 1.00 23.25 46 VAL A O 14
ATOM 13291 N N . HIS A 1 47 ? -3.560 13.254 -14.173 1.00 71.04 47 HIS A N 14
ATOM 13292 C CA . HIS A 1 47 ? -4.760 12.645 -14.736 1.00 14.22 47 HIS A CA 14
ATOM 13293 C C . HIS A 1 47 ? -4.453 11.968 -16.068 1.00 21.22 47 HIS A C 14
ATOM 13294 O O . HIS A 1 47 ? -5.306 11.295 -16.644 1.00 72.41 47 HIS A O 14
ATOM 13308 N N . ASN A 1 48 ? -3.229 12.152 -16.551 1.00 65.21 48 ASN A N 14
ATOM 13309 C CA . ASN A 1 48 ? -2.809 11.559 -17.816 1.00 51.40 48 ASN A CA 14
ATOM 13310 C C . ASN A 1 48 ? -1.820 10.421 -17.582 1.00 54.13 48 ASN A C 14
ATOM 13311 O O . ASN A 1 48 ? -1.714 9.501 -18.392 1.00 43.43 48 ASN A O 14
ATOM 13322 N N . GLY A 1 49 ? -1.099 10.490 -16.467 1.00 50.55 49 GLY A N 14
ATOM 13323 C CA . GLY A 1 49 ? -0.129 9.460 -16.146 1.00 41.04 49 GLY A CA 14
ATOM 13324 C C . GLY A 1 49 ? 1.265 10.019 -15.943 1.00 1.42 49 GLY A C 14
ATOM 13325 O O . GLY A 1 49 ? 2.256 9.370 -16.276 1.00 23.45 49 GLY A O 14
ATOM 13329 N N . TRP A 1 50 ? 1.342 11.228 -15.397 1.00 31.41 50 TRP A N 14
ATOM 13330 C CA . TRP A 1 50 ? 2.626 11.875 -15.151 1.00 74.13 50 TRP A CA 14
ATOM 13331 C C . TRP A 1 50 ? 2.880 12.029 -13.656 1.00 43.30 50 TRP A C 14
ATOM 13332 O O . TRP A 1 50 ? 3.872 12.632 -13.245 1.00 21.21 50 TRP A O 14
ATOM 13353 N N . ASP A 1 51 ? 1.980 11.482 -12.847 1.00 73.14 51 ASP A N 14
ATOM 13354 C CA . ASP A 1 51 ? 2.108 11.558 -11.397 1.00 22.03 51 ASP A CA 14
ATOM 13355 C C . ASP A 1 51 ? 3.417 10.926 -10.933 1.00 40.22 51 ASP A C 14
ATOM 13356 O O . ASP A 1 51 ? 3.902 11.211 -9.838 1.00 14.11 51 ASP A O 14
ATOM 13365 N N . ASP A 1 52 ? 3.983 10.067 -11.773 1.00 63.03 52 ASP A N 14
ATOM 13366 C CA . ASP A 1 52 ? 5.236 9.394 -11.450 1.00 42.40 52 ASP A CA 14
ATOM 13367 C C . ASP A 1 52 ? 6.432 10.250 -11.855 1.00 65.13 52 ASP A C 14
ATOM 13368 O O . ASP A 1 52 ? 6.819 10.281 -13.024 1.00 44.13 52 ASP A O 14
ATOM 13377 N N . LEU A 1 53 ? 7.014 10.944 -10.883 1.00 34.52 53 LEU A N 14
ATOM 13378 C CA . LEU A 1 53 ? 8.166 11.801 -11.138 1.00 11.01 53 LEU A CA 14
ATOM 13379 C C . LEU A 1 53 ? 9.255 11.041 -11.889 1.00 14.02 53 LEU A C 14
ATOM 13380 O O . LEU A 1 53 ? 10.016 11.627 -12.657 1.00 42.31 53 LEU A O 14
ATOM 13396 N N . GLU A 1 54 ? 9.320 9.733 -11.662 1.00 32.20 54 GLU A N 14
ATOM 13397 C CA . GLU A 1 54 ? 10.315 8.893 -12.319 1.00 33.03 54 GLU A CA 14
ATOM 13398 C C . GLU A 1 54 ? 10.074 8.840 -13.825 1.00 15.24 54 GLU A C 14
ATOM 13399 O O . GLU A 1 54 ? 11.010 8.937 -14.618 1.00 53.53 54 GLU A O 14
ATOM 13411 N N . PHE A 1 55 ? 8.811 8.685 -14.211 1.00 24.03 55 PHE A N 14
ATOM 13412 C CA . PHE A 1 55 ? 8.446 8.618 -15.621 1.00 21.52 55 PHE A CA 14
ATOM 13413 C C . PHE A 1 55 ? 8.425 10.010 -16.245 1.00 24.05 55 PHE A C 14
ATOM 13414 O O . PHE A 1 55 ? 8.864 10.201 -17.380 1.00 32.13 55 PHE A O 14
ATOM 13431 N N . LEU A 1 56 ? 7.913 10.980 -15.495 1.00 73.41 56 LEU A N 14
ATOM 13432 C CA . LEU A 1 56 ? 7.834 12.356 -15.973 1.00 74.53 56 LEU A CA 14
ATOM 13433 C C . LEU A 1 56 ? 9.219 12.892 -16.320 1.00 12.25 56 LEU A C 14
ATOM 13434 O O . LEU A 1 56 ? 9.352 13.850 -17.081 1.00 12.21 56 LEU A O 14
ATOM 13450 N N . SER A 1 57 ? 10.248 12.267 -15.757 1.00 32.32 57 SER A N 14
ATOM 13451 C CA . SER A 1 57 ? 11.623 12.682 -16.005 1.00 3.44 57 SER A CA 14
ATOM 13452 C C . SER A 1 57 ? 12.019 12.414 -17.453 1.00 42.34 57 SER A C 14
ATOM 13453 O O . SER A 1 57 ? 13.044 12.903 -17.929 1.00 51.42 57 SER A O 14
ATOM 13461 N N . ASP A 1 58 ? 11.200 11.634 -18.149 1.00 74.01 58 ASP A N 14
ATOM 13462 C CA . ASP A 1 58 ? 11.462 11.301 -19.544 1.00 61.53 58 ASP A CA 14
ATOM 13463 C C . ASP A 1 58 ? 10.460 11.989 -20.465 1.00 73.14 58 ASP A C 14
ATOM 13464 O O . ASP A 1 58 ? 10.553 11.885 -21.689 1.00 23.01 58 ASP A O 14
ATOM 13473 N N . ILE A 1 59 ? 9.501 12.690 -19.870 1.00 3.43 59 ILE A N 14
ATOM 13474 C CA . ILE A 1 59 ? 8.482 13.395 -20.637 1.00 10.42 59 ILE A CA 14
ATOM 13475 C C . ILE A 1 59 ? 9.113 14.287 -21.700 1.00 43.53 59 ILE A C 14
ATOM 13476 O O . ILE A 1 59 ? 10.182 14.863 -21.490 1.00 54.13 59 ILE A O 14
ATOM 13492 N N . THR A 1 60 ? 8.445 14.400 -22.844 1.00 33.21 60 THR A N 14
ATOM 13493 C CA . THR A 1 60 ? 8.939 15.222 -23.941 1.00 1.32 60 THR A CA 14
ATOM 13494 C C . THR A 1 60 ? 8.273 16.594 -23.943 1.00 64.41 60 THR A C 14
ATOM 13495 O O . THR A 1 60 ? 7.509 16.924 -23.037 1.00 20.50 60 THR A O 14
ATOM 13506 N N . GLU A 1 61 ? 8.569 17.388 -24.967 1.00 54.03 61 GLU A N 14
ATOM 13507 C CA . GLU A 1 61 ? 7.997 18.724 -25.086 1.00 44.40 61 GLU A CA 14
ATOM 13508 C C . GLU A 1 61 ? 6.554 18.658 -25.575 1.00 74.53 61 GLU A C 14
ATOM 13509 O O . GLU A 1 61 ? 5.711 19.454 -25.163 1.00 33.40 61 GLU A O 14
ATOM 13521 N N . GLU A 1 62 ? 6.277 17.702 -26.458 1.00 5.24 62 GLU A N 14
ATOM 13522 C CA . GLU A 1 62 ? 4.936 17.532 -27.004 1.00 43.51 62 GLU A CA 14
ATOM 13523 C C . GLU A 1 62 ? 4.043 16.771 -26.028 1.00 44.43 62 GLU A C 14
ATOM 13524 O O . GLU A 1 62 ? 2.817 16.831 -26.117 1.00 11.03 62 GLU A O 14
ATOM 13536 N N . ASP A 1 63 ? 4.668 16.056 -25.099 1.00 52.31 63 ASP A N 14
ATOM 13537 C CA . ASP A 1 63 ? 3.931 15.283 -24.106 1.00 1.31 63 ASP A CA 14
ATOM 13538 C C . ASP A 1 63 ? 3.240 16.204 -23.105 1.00 31.44 63 ASP A C 14
ATOM 13539 O O . ASP A 1 63 ? 2.207 15.852 -22.533 1.00 10.33 63 ASP A O 14
ATOM 13548 N N . LEU A 1 64 ? 3.816 17.382 -22.896 1.00 44.02 64 LEU A N 14
ATOM 13549 C CA . LEU A 1 64 ? 3.257 18.353 -21.963 1.00 14.33 64 LEU A CA 14
ATOM 13550 C C . LEU A 1 64 ? 1.903 18.860 -22.451 1.00 3.23 64 LEU A C 14
ATOM 13551 O O . LEU A 1 64 ? 0.996 19.100 -21.654 1.00 44.25 64 LEU A O 14
ATOM 13567 N N . GLU A 1 65 ? 1.775 19.018 -23.764 1.00 51.54 65 GLU A N 14
ATOM 13568 C CA . GLU A 1 65 ? 0.531 19.495 -24.358 1.00 3.42 65 GLU A CA 14
ATOM 13569 C C . GLU A 1 65 ? -0.589 18.477 -24.165 1.00 10.41 65 GLU A C 14
ATOM 13570 O O . GLU A 1 65 ? -1.769 18.824 -24.201 1.00 10.21 65 GLU A O 14
ATOM 13582 N N . GLU A 1 66 ? -0.209 17.220 -23.961 1.00 33.21 66 GLU A N 14
ATOM 13583 C CA . GLU A 1 66 ? -1.182 16.151 -23.764 1.00 1.30 66 GLU A CA 14
ATOM 13584 C C . GLU A 1 66 ? -1.954 16.351 -22.463 1.00 4.13 66 GLU A C 14
ATOM 13585 O O . GLU A 1 66 ? -3.143 16.045 -22.381 1.00 2.41 66 GLU A O 14
ATOM 13597 N N . ALA A 1 67 ? -1.267 16.866 -21.448 1.00 32.33 67 ALA A N 14
ATOM 13598 C CA . ALA A 1 67 ? -1.887 17.108 -20.151 1.00 34.10 67 ALA A CA 14
ATOM 13599 C C . ALA A 1 67 ? -2.519 18.495 -20.095 1.00 24.13 67 ALA A C 14
ATOM 13600 O O . ALA A 1 67 ? -3.076 18.893 -19.073 1.00 31.11 67 ALA A O 14
ATOM 13607 N N . GLY A 1 68 ? -2.426 19.228 -21.200 1.00 71.45 68 GLY A N 14
ATOM 13608 C CA . GLY A 1 68 ? -2.992 20.563 -21.255 1.00 60.20 68 GLY A CA 14
ATOM 13609 C C . GLY A 1 68 ? -1.928 21.642 -21.289 1.00 54.31 68 GLY A C 14
ATOM 13610 O O . GLY A 1 68 ? -2.224 22.808 -21.554 1.00 72.52 68 GLY A O 14
ATOM 13614 N N . VAL A 1 69 ? -0.686 21.255 -21.018 1.00 42.43 69 VAL A N 14
ATOM 13615 C CA . VAL A 1 69 ? 0.426 22.199 -21.018 1.00 71.24 69 VAL A CA 14
ATOM 13616 C C . VAL A 1 69 ? 0.830 22.572 -22.440 1.00 71.13 69 VAL A C 14
ATOM 13617 O O . VAL A 1 69 ? 1.748 21.982 -23.009 1.00 51.25 69 VAL A O 14
ATOM 13630 N N . GLN A 1 70 ? 0.138 23.555 -23.008 1.00 21.15 70 GLN A N 14
ATOM 13631 C CA . GLN A 1 70 ? 0.425 24.006 -24.364 1.00 3.51 70 GLN A CA 14
ATOM 13632 C C . GLN A 1 70 ? 0.862 25.468 -24.370 1.00 64.40 70 GLN A C 14
ATOM 13633 O O . GLN A 1 70 ? 0.450 26.245 -25.231 1.00 2.43 70 GLN A O 14
ATOM 13647 N N . ASP A 1 71 ? 1.698 25.834 -23.405 1.00 25.22 71 ASP A N 14
ATOM 13648 C CA . ASP A 1 71 ? 2.192 27.202 -23.299 1.00 63.23 71 ASP A CA 14
ATOM 13649 C C . ASP A 1 71 ? 3.716 27.237 -23.371 1.00 33.30 71 ASP A C 14
ATOM 13650 O O . ASP A 1 71 ? 4.401 26.287 -22.992 1.00 4.03 71 ASP A O 14
ATOM 13659 N N . PRO A 1 72 ? 4.260 28.357 -23.870 1.00 35.30 72 PRO A N 14
ATOM 13660 C CA . PRO A 1 72 ? 5.707 28.542 -24.004 1.00 5.02 72 PRO A CA 14
ATOM 13661 C C . PRO A 1 72 ? 6.400 28.690 -22.653 1.00 42.55 72 PRO A C 14
ATOM 13662 O O . PRO A 1 72 ? 7.398 28.024 -22.380 1.00 72.35 72 PRO A O 14
ATOM 13673 N N . ALA A 1 73 ? 5.864 29.569 -21.812 1.00 22.50 73 ALA A N 14
ATOM 13674 C CA . ALA A 1 73 ? 6.430 29.802 -20.489 1.00 52.10 73 ALA A CA 14
ATOM 13675 C C . ALA A 1 73 ? 6.232 28.590 -19.586 1.00 23.43 73 ALA A C 14
ATOM 13676 O O . ALA A 1 73 ? 6.973 28.394 -18.621 1.00 71.14 73 ALA A O 14
ATOM 13683 N N . HIS A 1 74 ? 5.229 27.778 -19.903 1.00 75.02 74 HIS A N 14
ATOM 13684 C CA . HIS A 1 74 ? 4.934 26.584 -19.119 1.00 72.33 74 HIS A CA 14
ATOM 13685 C C . HIS A 1 74 ? 5.764 25.398 -19.602 1.00 42.41 74 HIS A C 14
ATOM 13686 O O . HIS A 1 74 ? 6.190 24.560 -18.807 1.00 72.12 74 HIS A O 14
ATOM 13700 N N . LYS A 1 75 ? 5.991 25.334 -20.910 1.00 14.32 75 LYS A N 14
ATOM 13701 C CA . LYS A 1 75 ? 6.770 24.253 -21.500 1.00 22.53 75 LYS A CA 14
ATOM 13702 C C . LYS A 1 75 ? 8.259 24.444 -21.228 1.00 32.45 75 LYS A C 14
ATOM 13703 O O . LYS A 1 75 ? 8.996 23.474 -21.049 1.00 62.12 75 LYS A O 14
ATOM 13722 N N . ARG A 1 76 ? 8.694 25.699 -21.196 1.00 14.04 76 ARG A N 14
ATOM 13723 C CA . ARG A 1 76 ? 10.094 26.016 -20.945 1.00 3.43 76 ARG A CA 14
ATOM 13724 C C . ARG A 1 76 ? 10.430 25.863 -19.464 1.00 73.41 76 ARG A C 14
ATOM 13725 O O . ARG A 1 76 ? 11.585 25.642 -19.098 1.00 31.02 76 ARG A O 14
ATOM 13746 N N . LEU A 1 77 ? 9.413 25.981 -18.617 1.00 42.12 77 LEU A N 14
ATOM 13747 C CA . LEU A 1 77 ? 9.600 25.856 -17.176 1.00 34.22 77 LEU A CA 14
ATOM 13748 C C . LEU A 1 77 ? 9.847 24.403 -16.783 1.00 31.21 77 LEU A C 14
ATOM 13749 O O . LEU A 1 77 ? 10.841 24.086 -16.129 1.00 25.11 77 LEU A O 14
ATOM 13765 N N . LEU A 1 78 ? 8.938 23.523 -17.188 1.00 15.14 78 LEU A N 14
ATOM 13766 C CA . LEU A 1 78 ? 9.058 22.102 -16.880 1.00 53.11 78 LEU A CA 14
ATOM 13767 C C . LEU A 1 78 ? 10.419 21.565 -17.311 1.00 11.05 78 LEU A C 14
ATOM 13768 O O . LEU A 1 78 ? 11.118 20.918 -16.530 1.00 4.44 78 LEU A O 14
ATOM 13784 N N . LEU A 1 79 ? 10.790 21.839 -18.556 1.00 71.44 79 LEU A N 14
ATOM 13785 C CA . LEU A 1 79 ? 12.069 21.385 -19.091 1.00 22.02 79 LEU A CA 14
ATOM 13786 C C . LEU A 1 79 ? 13.216 21.775 -18.163 1.00 72.24 79 LEU A C 14
ATOM 13787 O O . LEU A 1 79 ? 14.144 20.996 -17.946 1.00 32.52 79 LEU A O 14
ATOM 13803 N N . ASP A 1 80 ? 13.144 22.984 -17.618 1.00 53.13 80 ASP A N 14
ATOM 13804 C CA . ASP A 1 80 ? 14.174 23.476 -16.711 1.00 50.52 80 ASP A CA 14
ATOM 13805 C C . ASP A 1 80 ? 14.069 22.797 -15.349 1.00 70.25 80 ASP A C 14
ATOM 13806 O O . ASP A 1 80 ? 15.080 22.470 -14.726 1.00 53.52 80 ASP A O 14
ATOM 13815 N N . THR A 1 81 ? 12.839 22.587 -14.892 1.00 35.13 81 THR A N 14
ATOM 13816 C CA . THR A 1 81 ? 12.601 21.949 -13.603 1.00 60.42 81 THR A CA 14
ATOM 13817 C C . THR A 1 81 ? 13.091 20.505 -13.606 1.00 74.02 81 THR A C 14
ATOM 13818 O O . THR A 1 81 ? 13.470 19.965 -12.566 1.00 73.10 81 THR A O 14
ATOM 13829 N N . LEU A 1 82 ? 13.081 19.884 -14.781 1.00 1.52 82 LEU A N 14
ATOM 13830 C CA . LEU A 1 82 ? 13.526 18.502 -14.919 1.00 75.13 82 LEU A CA 14
ATOM 13831 C C . LEU A 1 82 ? 15.014 18.375 -14.610 1.00 72.22 82 LEU A C 14
ATOM 13832 O O . LEU A 1 82 ? 15.409 17.630 -13.714 1.00 62.21 82 LEU A O 14
ATOM 13848 N N . GLN A 1 83 ? 15.833 19.109 -15.357 1.00 32.53 83 GLN A N 14
ATOM 13849 C CA . GLN A 1 83 ? 17.277 19.078 -15.161 1.00 4.43 83 GLN A CA 14
ATOM 13850 C C . GLN A 1 83 ? 17.641 19.464 -13.731 1.00 12.33 83 GLN A C 14
ATOM 13851 O O . GLN A 1 83 ? 18.691 19.074 -13.219 1.00 31.33 83 GLN A O 14
ATOM 13865 N N . LEU A 1 84 ? 16.767 20.233 -13.091 1.00 0.44 84 LEU A N 14
ATOM 13866 C CA . LEU A 1 84 ? 16.996 20.673 -11.719 1.00 11.14 84 LEU A CA 14
ATOM 13867 C C . LEU A 1 84 ? 16.909 19.499 -10.749 1.00 25.21 84 LEU A C 14
ATOM 13868 O O . LEU A 1 84 ? 17.913 19.086 -10.167 1.00 72.14 84 LEU A O 14
ATOM 13884 N N . SER A 1 85 ? 15.704 18.964 -10.581 1.00 63.23 85 SER A N 14
ATOM 13885 C CA . SER A 1 85 ? 15.486 17.838 -9.681 1.00 23.40 85 SER A CA 14
ATOM 13886 C C . SER A 1 85 ? 15.308 16.541 -10.466 1.00 13.53 85 SER A C 14
ATOM 13887 O O . SER A 1 85 ? 14.392 15.763 -10.201 1.00 74.43 85 SER A O 14
ATOM 13895 N N . LYS A 1 86 ? 16.190 16.317 -11.433 1.00 63.31 86 LYS A N 14
ATOM 13896 C CA . LYS A 1 86 ? 16.133 15.115 -12.257 1.00 44.34 86 LYS A CA 14
ATOM 13897 C C . LYS A 1 86 ? 16.259 13.860 -11.399 1.00 44.45 86 LYS A C 14
ATOM 13898 O O . LYS A 1 86 ? 17.274 13.651 -10.734 1.00 11.02 86 LYS A O 14
ATOM 13917 N N . SER A 1 22 ? 3.278 0.146 -5.357 1.00 31.32 22 SER A N 15
ATOM 13918 C CA . SER A 1 22 ? 4.666 0.586 -5.440 1.00 55.21 22 SER A CA 15
ATOM 13919 C C . SER A 1 22 ? 4.998 1.552 -4.306 1.00 70.54 22 SER A C 15
ATOM 13920 O O . SER A 1 22 ? 6.043 1.439 -3.666 1.00 75.13 22 SER A O 15
ATOM 13928 N N . GLY A 1 23 ? 4.100 2.502 -4.064 1.00 61.10 23 GLY A N 15
ATOM 13929 C CA . GLY A 1 23 ? 4.315 3.474 -3.008 1.00 62.21 23 GLY A CA 15
ATOM 13930 C C . GLY A 1 23 ? 4.084 4.897 -3.475 1.00 0.44 23 GLY A C 15
ATOM 13931 O O . GLY A 1 23 ? 4.867 5.437 -4.257 1.00 4.42 23 GLY A O 15
ATOM 13935 N N . LEU A 1 24 ? 3.005 5.507 -2.996 1.00 3.22 24 LEU A N 15
ATOM 13936 C CA . LEU A 1 24 ? 2.672 6.877 -3.370 1.00 14.21 24 LEU A CA 15
ATOM 13937 C C . LEU A 1 24 ? 3.532 7.876 -2.603 1.00 44.12 24 LEU A C 15
ATOM 13938 O O . LEU A 1 24 ? 4.128 8.778 -3.191 1.00 74.02 24 LEU A O 15
ATOM 13954 N N . GLY A 1 25 ? 3.595 7.707 -1.286 1.00 22.03 25 GLY A N 15
ATOM 13955 C CA . GLY A 1 25 ? 4.387 8.600 -0.460 1.00 64.42 25 GLY A CA 15
ATOM 13956 C C . GLY A 1 25 ? 3.580 9.768 0.070 1.00 44.10 25 GLY A C 15
ATOM 13957 O O . GLY A 1 25 ? 2.357 9.687 0.177 1.00 3.42 25 GLY A O 15
ATOM 13961 N N . GLU A 1 26 ? 4.267 10.857 0.404 1.00 72.52 26 GLU A N 15
ATOM 13962 C CA . GLU A 1 26 ? 3.605 12.045 0.928 1.00 11.23 26 GLU A CA 15
ATOM 13963 C C . GLU A 1 26 ? 3.963 13.277 0.101 1.00 32.23 26 GLU A C 15
ATOM 13964 O O . GLU A 1 26 ? 4.993 13.910 0.326 1.00 4.53 26 GLU A O 15
ATOM 13976 N N . ALA A 1 27 ? 3.104 13.609 -0.857 1.00 32.21 27 ALA A N 15
ATOM 13977 C CA . ALA A 1 27 ? 3.328 14.764 -1.717 1.00 13.43 27 ALA A CA 15
ATOM 13978 C C . ALA A 1 27 ? 4.616 14.611 -2.518 1.00 72.23 27 ALA A C 15
ATOM 13979 O O . ALA A 1 27 ? 5.597 15.312 -2.275 1.00 22.50 27 ALA A O 15
ATOM 13986 N N . GLY A 1 28 ? 4.605 13.688 -3.476 1.00 3.13 28 GLY A N 15
ATOM 13987 C CA . GLY A 1 28 ? 5.779 13.459 -4.298 1.00 20.11 28 GLY A CA 15
ATOM 13988 C C . GLY A 1 28 ? 5.825 14.369 -5.509 1.00 3.30 28 GLY A C 15
ATOM 13989 O O . GLY A 1 28 ? 6.606 15.320 -5.550 1.00 21.34 28 GLY A O 15
ATOM 13993 N N . MET A 1 29 ? 4.988 14.078 -6.499 1.00 30.41 29 MET A N 15
ATOM 13994 C CA . MET A 1 29 ? 4.937 14.878 -7.717 1.00 64.42 29 MET A CA 15
ATOM 13995 C C . MET A 1 29 ? 4.292 16.234 -7.451 1.00 21.24 29 MET A C 15
ATOM 13996 O O . MET A 1 29 ? 4.439 17.167 -8.239 1.00 42.52 29 MET A O 15
ATOM 14010 N N . SER A 1 30 ? 3.577 16.335 -6.335 1.00 31.12 30 SER A N 15
ATOM 14011 C CA . SER A 1 30 ? 2.906 17.576 -5.967 1.00 13.02 30 SER A CA 15
ATOM 14012 C C . SER A 1 30 ? 3.920 18.683 -5.698 1.00 3.24 30 SER A C 15
ATOM 14013 O O . SER A 1 30 ? 4.098 19.589 -6.512 1.00 35.14 30 SER A O 15
ATOM 14021 N N . ALA A 1 31 ? 4.584 18.602 -4.549 1.00 12.50 31 ALA A N 15
ATOM 14022 C CA . ALA A 1 31 ? 5.582 19.595 -4.172 1.00 41.41 31 ALA A CA 15
ATOM 14023 C C . ALA A 1 31 ? 6.601 19.800 -5.288 1.00 1.41 31 ALA A C 15
ATOM 14024 O O . ALA A 1 31 ? 7.213 20.863 -5.395 1.00 12.31 31 ALA A O 15
ATOM 14031 N N . TRP A 1 32 ? 6.779 18.777 -6.115 1.00 54.15 32 TRP A N 15
ATOM 14032 C CA . TRP A 1 32 ? 7.725 18.846 -7.223 1.00 71.53 32 TRP A CA 15
ATOM 14033 C C . TRP A 1 32 ? 7.418 20.033 -8.129 1.00 11.11 32 TRP A C 15
ATOM 14034 O O . TRP A 1 32 ? 8.324 20.744 -8.565 1.00 51.43 32 TRP A O 15
ATOM 14055 N N . LEU A 1 33 ? 6.136 20.243 -8.408 1.00 21.20 33 LEU A N 15
ATOM 14056 C CA . LEU A 1 33 ? 5.710 21.346 -9.262 1.00 73.22 33 LEU A CA 15
ATOM 14057 C C . LEU A 1 33 ? 5.697 22.660 -8.489 1.00 12.34 33 LEU A C 15
ATOM 14058 O O . LEU A 1 33 ? 5.628 23.739 -9.079 1.00 23.44 33 LEU A O 15
ATOM 14074 N N . ARG A 1 34 ? 5.765 22.563 -7.165 1.00 22.41 34 ARG A N 15
ATOM 14075 C CA . ARG A 1 34 ? 5.762 23.744 -6.310 1.00 64.25 34 ARG A CA 15
ATOM 14076 C C . ARG A 1 34 ? 7.104 24.468 -6.380 1.00 33.04 34 ARG A C 15
ATOM 14077 O O . ARG A 1 34 ? 7.191 25.663 -6.097 1.00 73.50 34 ARG A O 15
ATOM 14098 N N . ALA A 1 35 ? 8.147 23.736 -6.757 1.00 32.12 35 ALA A N 15
ATOM 14099 C CA . ALA A 1 35 ? 9.483 24.308 -6.864 1.00 50.34 35 ALA A CA 15
ATOM 14100 C C . ALA A 1 35 ? 9.560 25.312 -8.010 1.00 34.10 35 ALA A C 15
ATOM 14101 O O . ALA A 1 35 ? 10.463 26.147 -8.056 1.00 43.13 35 ALA A O 15
ATOM 14108 N N . ILE A 1 36 ? 8.607 25.224 -8.932 1.00 62.22 36 ILE A N 15
ATOM 14109 C CA . ILE A 1 36 ? 8.568 26.125 -10.077 1.00 74.23 36 ILE A CA 15
ATOM 14110 C C . ILE A 1 36 ? 7.236 26.864 -10.149 1.00 52.13 36 ILE A C 15
ATOM 14111 O O . ILE A 1 36 ? 7.022 27.696 -11.030 1.00 64.12 36 ILE A O 15
ATOM 14127 N N . GLY A 1 37 ? 6.342 26.556 -9.214 1.00 64.41 37 GLY A N 15
ATOM 14128 C CA . GLY A 1 37 ? 5.043 27.201 -9.188 1.00 72.21 37 GLY A CA 15
ATOM 14129 C C . GLY A 1 37 ? 4.201 26.859 -10.402 1.00 24.13 37 GLY A C 15
ATOM 14130 O O . GLY A 1 37 ? 3.661 27.747 -11.062 1.00 14.11 37 GLY A O 15
ATOM 14134 N N . LEU A 1 38 ? 4.091 25.569 -10.699 1.00 30.24 38 LEU A N 15
ATOM 14135 C CA . LEU A 1 38 ? 3.310 25.111 -11.843 1.00 24.02 38 LEU A CA 15
ATOM 14136 C C . LEU A 1 38 ? 2.482 23.883 -11.480 1.00 73.24 38 LEU A C 15
ATOM 14137 O O . LEU A 1 38 ? 2.152 23.069 -12.342 1.00 62.23 38 LEU A O 15
ATOM 14153 N N . GLU A 1 39 ? 2.147 23.758 -10.200 1.00 32.01 39 GLU A N 15
ATOM 14154 C CA . GLU A 1 39 ? 1.355 22.629 -9.725 1.00 10.53 39 GLU A CA 15
ATOM 14155 C C . GLU A 1 39 ? -0.062 22.683 -10.289 1.00 63.45 39 GLU A C 15
ATOM 14156 O O . GLU A 1 39 ? -0.804 21.703 -10.225 1.00 70.42 39 GLU A O 15
ATOM 14168 N N . ARG A 1 40 ? -0.429 23.834 -10.842 1.00 13.11 40 ARG A N 15
ATOM 14169 C CA . ARG A 1 40 ? -1.757 24.017 -11.416 1.00 62.53 40 ARG A CA 15
ATOM 14170 C C . ARG A 1 40 ? -2.004 23.016 -12.542 1.00 14.05 40 ARG A C 15
ATOM 14171 O O . ARG A 1 40 ? -3.149 22.686 -12.851 1.00 73.43 40 ARG A O 15
ATOM 14192 N N . TYR A 1 41 ? -0.924 22.538 -13.149 1.00 53.35 41 TYR A N 15
ATOM 14193 C CA . TYR A 1 41 ? -1.024 21.578 -14.242 1.00 52.12 41 TYR A CA 15
ATOM 14194 C C . TYR A 1 41 ? -0.939 20.147 -13.720 1.00 12.25 41 TYR A C 15
ATOM 14195 O O . TYR A 1 41 ? -0.920 19.192 -14.495 1.00 50.32 41 TYR A O 15
ATOM 14213 N N . GLU A 1 42 ? -0.889 20.009 -12.398 1.00 73.33 42 GLU A N 15
ATOM 14214 C CA . GLU A 1 42 ? -0.806 18.695 -11.771 1.00 73.13 42 GLU A CA 15
ATOM 14215 C C . GLU A 1 42 ? -1.857 17.750 -12.348 1.00 24.35 42 GLU A C 15
ATOM 14216 O O . GLU A 1 42 ? -1.528 16.799 -13.056 1.00 70.11 42 GLU A O 15
ATOM 14228 N N . GLU A 1 43 ? -3.121 18.019 -12.037 1.00 1.10 43 GLU A N 15
ATOM 14229 C CA . GLU A 1 43 ? -4.219 17.192 -12.523 1.00 30.13 43 GLU A CA 15
ATOM 14230 C C . GLU A 1 43 ? -4.175 17.067 -14.043 1.00 53.50 43 GLU A C 15
ATOM 14231 O O . GLU A 1 43 ? -4.669 16.095 -14.612 1.00 21.44 43 GLU A O 15
ATOM 14243 N N . GLY A 1 44 ? -3.580 18.062 -14.696 1.00 34.34 44 GLY A N 15
ATOM 14244 C CA . GLY A 1 44 ? -3.483 18.045 -16.143 1.00 54.45 44 GLY A CA 15
ATOM 14245 C C . GLY A 1 44 ? -2.603 16.922 -16.653 1.00 21.30 44 GLY A C 15
ATOM 14246 O O . GLY A 1 44 ? -2.873 16.339 -17.704 1.00 41.12 44 GLY A O 15
ATOM 14250 N N . LEU A 1 45 ? -1.546 16.617 -15.908 1.00 61.35 45 LEU A N 15
ATOM 14251 C CA . LEU A 1 45 ? -0.621 15.556 -16.291 1.00 63.35 45 LEU A CA 15
ATOM 14252 C C . LEU A 1 45 ? -0.925 14.268 -15.533 1.00 22.12 45 LEU A C 15
ATOM 14253 O O . LEU A 1 45 ? -0.565 13.176 -15.973 1.00 20.11 45 LEU A O 15
ATOM 14269 N N . VAL A 1 46 ? -1.592 14.403 -14.391 1.00 2.21 46 VAL A N 15
ATOM 14270 C CA . VAL A 1 46 ? -1.948 13.250 -13.572 1.00 42.43 46 VAL A CA 15
ATOM 14271 C C . VAL A 1 46 ? -3.067 12.442 -14.219 1.00 64.41 46 VAL A C 15
ATOM 14272 O O . VAL A 1 46 ? -3.141 11.223 -14.056 1.00 44.21 46 VAL A O 15
ATOM 14285 N N . HIS A 1 47 ? -3.936 13.127 -14.955 1.00 11.25 47 HIS A N 15
ATOM 14286 C CA . HIS A 1 47 ? -5.052 12.472 -15.628 1.00 1.02 47 HIS A CA 15
ATOM 14287 C C . HIS A 1 47 ? -4.639 11.984 -17.013 1.00 74.13 47 HIS A C 15
ATOM 14288 O O . HIS A 1 47 ? -5.476 11.545 -17.802 1.00 2.53 47 HIS A O 15
ATOM 14302 N N . ASN A 1 48 ? -3.345 12.064 -17.303 1.00 3.34 48 ASN A N 15
ATOM 14303 C CA . ASN A 1 48 ? -2.822 11.632 -18.594 1.00 23.05 48 ASN A CA 15
ATOM 14304 C C . ASN A 1 48 ? -1.827 10.488 -18.422 1.00 31.21 48 ASN A C 15
ATOM 14305 O O . ASN A 1 48 ? -1.620 9.689 -19.334 1.00 53.14 48 ASN A O 15
ATOM 14316 N N . GLY A 1 49 ? -1.214 10.415 -17.244 1.00 41.43 49 GLY A N 15
ATOM 14317 C CA . GLY A 1 49 ? -0.249 9.366 -16.974 1.00 22.21 49 GLY A CA 15
ATOM 14318 C C . GLY A 1 49 ? 1.094 9.913 -16.531 1.00 71.34 49 GLY A C 15
ATOM 14319 O O . GLY A 1 49 ? 2.140 9.377 -16.897 1.00 4.40 49 GLY A O 15
ATOM 14323 N N . TRP A 1 50 ? 1.065 10.982 -15.744 1.00 73.13 50 TRP A N 15
ATOM 14324 C CA . TRP A 1 50 ? 2.290 11.603 -15.253 1.00 73.30 50 TRP A CA 15
ATOM 14325 C C . TRP A 1 50 ? 2.259 11.740 -13.735 1.00 4.12 50 TRP A C 15
ATOM 14326 O O . TRP A 1 50 ? 2.913 12.616 -13.169 1.00 12.45 50 TRP A O 15
ATOM 14347 N N . ASP A 1 51 ? 1.498 10.870 -13.082 1.00 32.45 51 ASP A N 15
ATOM 14348 C CA . ASP A 1 51 ? 1.384 10.894 -11.628 1.00 32.51 51 ASP A CA 15
ATOM 14349 C C . ASP A 1 51 ? 2.479 10.050 -10.983 1.00 2.10 51 ASP A C 15
ATOM 14350 O O . ASP A 1 51 ? 2.453 9.796 -9.779 1.00 11.24 51 ASP A O 15
ATOM 14359 N N . ASP A 1 52 ? 3.440 9.618 -11.792 1.00 51.25 52 ASP A N 15
ATOM 14360 C CA . ASP A 1 52 ? 4.545 8.803 -11.301 1.00 52.11 52 ASP A CA 15
ATOM 14361 C C . ASP A 1 52 ? 5.879 9.510 -11.516 1.00 43.21 52 ASP A C 15
ATOM 14362 O O . ASP A 1 52 ? 6.398 9.555 -12.633 1.00 33.24 52 ASP A O 15
ATOM 14371 N N . LEU A 1 53 ? 6.430 10.063 -10.441 1.00 20.31 53 LEU A N 15
ATOM 14372 C CA . LEU A 1 53 ? 7.704 10.769 -10.511 1.00 43.45 53 LEU A CA 15
ATOM 14373 C C . LEU A 1 53 ? 8.776 9.897 -11.158 1.00 14.00 53 LEU A C 15
ATOM 14374 O O . LEU A 1 53 ? 8.555 8.714 -11.413 1.00 75.15 53 LEU A O 15
ATOM 14390 N N . GLU A 1 54 ? 9.937 10.490 -11.418 1.00 30.34 54 GLU A N 15
ATOM 14391 C CA . GLU A 1 54 ? 11.043 9.765 -12.033 1.00 12.21 54 GLU A CA 15
ATOM 14392 C C . GLU A 1 54 ? 10.701 9.365 -13.465 1.00 41.24 54 GLU A C 15
ATOM 14393 O O . GLU A 1 54 ? 11.451 8.636 -14.114 1.00 25.31 54 GLU A O 15
ATOM 14405 N N . PHE A 1 55 ? 9.563 9.848 -13.953 1.00 33.34 55 PHE A N 15
ATOM 14406 C CA . PHE A 1 55 ? 9.120 9.540 -15.307 1.00 73.14 55 PHE A CA 15
ATOM 14407 C C . PHE A 1 55 ? 8.916 10.817 -16.117 1.00 3.55 55 PHE A C 15
ATOM 14408 O O . PHE A 1 55 ? 8.886 10.788 -17.348 1.00 2.34 55 PHE A O 15
ATOM 14425 N N . LEU A 1 56 ? 8.776 11.938 -15.417 1.00 24.25 56 LEU A N 15
ATOM 14426 C CA . LEU A 1 56 ? 8.575 13.227 -16.068 1.00 41.24 56 LEU A CA 15
ATOM 14427 C C . LEU A 1 56 ? 9.864 13.713 -16.723 1.00 40.44 56 LEU A C 15
ATOM 14428 O O . LEU A 1 56 ? 9.836 14.552 -17.624 1.00 64.44 56 LEU A O 15
ATOM 14444 N N . SER A 1 57 ? 10.992 13.180 -16.266 1.00 21.14 57 SER A N 15
ATOM 14445 C CA . SER A 1 57 ? 12.292 13.561 -16.806 1.00 30.52 57 SER A CA 15
ATOM 14446 C C . SER A 1 57 ? 12.454 13.058 -18.237 1.00 74.03 57 SER A C 15
ATOM 14447 O O . SER A 1 57 ? 13.398 13.429 -18.934 1.00 43.02 57 SER A O 15
ATOM 14455 N N . ASP A 1 58 ? 11.525 12.212 -18.669 1.00 21.44 58 ASP A N 15
ATOM 14456 C CA . ASP A 1 58 ? 11.562 11.658 -20.017 1.00 64.22 58 ASP A CA 15
ATOM 14457 C C . ASP A 1 58 ? 10.505 12.310 -20.902 1.00 52.20 58 ASP A C 15
ATOM 14458 O O . ASP A 1 58 ? 10.542 12.184 -22.126 1.00 71.33 58 ASP A O 15
ATOM 14467 N N . ILE A 1 59 ? 9.563 13.006 -20.274 1.00 42.53 59 ILE A N 15
ATOM 14468 C CA . ILE A 1 59 ? 8.496 13.678 -21.005 1.00 14.21 59 ILE A CA 15
ATOM 14469 C C . ILE A 1 59 ? 9.059 14.553 -22.120 1.00 14.12 59 ILE A C 15
ATOM 14470 O O . ILE A 1 59 ? 10.127 15.149 -21.978 1.00 62.41 59 ILE A O 15
ATOM 14486 N N . THR A 1 60 ? 8.331 14.628 -23.230 1.00 42.32 60 THR A N 15
ATOM 14487 C CA . THR A 1 60 ? 8.757 15.431 -24.370 1.00 32.12 60 THR A CA 15
ATOM 14488 C C . THR A 1 60 ? 8.123 16.817 -24.333 1.00 62.14 60 THR A C 15
ATOM 14489 O O . THR A 1 60 ? 7.436 17.170 -23.376 1.00 22.25 60 THR A O 15
ATOM 14500 N N . GLU A 1 61 ? 8.359 17.598 -25.383 1.00 75.12 61 GLU A N 15
ATOM 14501 C CA . GLU A 1 61 ? 7.810 18.946 -25.470 1.00 12.14 61 GLU A CA 15
ATOM 14502 C C . GLU A 1 61 ? 6.331 18.909 -25.845 1.00 62.34 61 GLU A C 15
ATOM 14503 O O . GLU A 1 61 ? 5.541 19.728 -25.378 1.00 42.33 61 GLU A O 15
ATOM 14515 N N . GLU A 1 62 ? 5.966 17.952 -26.693 1.00 21.21 62 GLU A N 15
ATOM 14516 C CA . GLU A 1 62 ? 4.583 17.809 -27.133 1.00 22.54 62 GLU A CA 15
ATOM 14517 C C . GLU A 1 62 ? 3.745 17.104 -26.070 1.00 14.22 62 GLU A C 15
ATOM 14518 O O . GLU A 1 62 ? 2.539 17.329 -25.966 1.00 13.13 62 GLU A O 15
ATOM 14530 N N . ASP A 1 63 ? 4.392 16.251 -25.284 1.00 32.11 63 ASP A N 15
ATOM 14531 C CA . ASP A 1 63 ? 3.707 15.513 -24.229 1.00 1.35 63 ASP A CA 15
ATOM 14532 C C . ASP A 1 63 ? 3.083 16.468 -23.215 1.00 63.12 63 ASP A C 15
ATOM 14533 O O . ASP A 1 63 ? 2.070 16.152 -22.590 1.00 71.35 63 ASP A O 15
ATOM 14542 N N . LEU A 1 64 ? 3.695 17.636 -23.056 1.00 44.11 64 LEU A N 15
ATOM 14543 C CA . LEU A 1 64 ? 3.201 18.637 -22.117 1.00 51.34 64 LEU A CA 15
ATOM 14544 C C . LEU A 1 64 ? 1.831 19.154 -22.544 1.00 53.11 64 LEU A C 15
ATOM 14545 O O . LEU A 1 64 ? 0.967 19.414 -21.707 1.00 71.41 64 LEU A O 15
ATOM 14561 N N . GLU A 1 65 ? 1.639 19.299 -23.852 1.00 23.13 65 GLU A N 15
ATOM 14562 C CA . GLU A 1 65 ? 0.373 19.783 -24.389 1.00 1.33 65 GLU A CA 15
ATOM 14563 C C . GLU A 1 65 ? -0.743 18.771 -24.147 1.00 50.13 65 GLU A C 15
ATOM 14564 O O . GLU A 1 65 ? -1.888 19.144 -23.895 1.00 31.25 65 GLU A O 15
ATOM 14576 N N . GLU A 1 66 ? -0.399 17.489 -24.228 1.00 13.41 66 GLU A N 15
ATOM 14577 C CA . GLU A 1 66 ? -1.373 16.424 -24.020 1.00 24.33 66 GLU A CA 15
ATOM 14578 C C . GLU A 1 66 ? -2.001 16.524 -22.633 1.00 10.23 66 GLU A C 15
ATOM 14579 O O . GLU A 1 66 ? -3.090 16.004 -22.394 1.00 73.21 66 GLU A O 15
ATOM 14591 N N . ALA A 1 67 ? -1.305 17.197 -21.722 1.00 34.02 67 ALA A N 15
ATOM 14592 C CA . ALA A 1 67 ? -1.795 17.367 -20.359 1.00 41.44 67 ALA A CA 15
ATOM 14593 C C . ALA A 1 67 ? -2.428 18.742 -20.172 1.00 35.34 67 ALA A C 15
ATOM 14594 O O . ALA A 1 67 ? -2.929 19.063 -19.095 1.00 12.31 67 ALA A O 15
ATOM 14601 N N . GLY A 1 68 ? -2.402 19.550 -21.227 1.00 73.22 68 GLY A N 15
ATOM 14602 C CA . GLY A 1 68 ? -2.977 20.881 -21.157 1.00 64.31 68 GLY A CA 15
ATOM 14603 C C . GLY A 1 68 ? -1.920 21.968 -21.134 1.00 32.52 68 GLY A C 15
ATOM 14604 O O . GLY A 1 68 ? -2.242 23.155 -21.097 1.00 43.34 68 GLY A O 15
ATOM 14608 N N . VAL A 1 69 ? -0.655 21.561 -21.153 1.00 43.23 69 VAL A N 15
ATOM 14609 C CA . VAL A 1 69 ? 0.453 22.509 -21.134 1.00 10.14 69 VAL A CA 15
ATOM 14610 C C . VAL A 1 69 ? 0.845 22.925 -22.547 1.00 25.02 69 VAL A C 15
ATOM 14611 O O . VAL A 1 69 ? 1.748 22.342 -23.147 1.00 51.22 69 VAL A O 15
ATOM 14624 N N . GLN A 1 70 ? 0.162 23.937 -23.072 1.00 34.35 70 GLN A N 15
ATOM 14625 C CA . GLN A 1 70 ? 0.439 24.431 -24.415 1.00 62.51 70 GLN A CA 15
ATOM 14626 C C . GLN A 1 70 ? 0.923 25.876 -24.374 1.00 52.45 70 GLN A C 15
ATOM 14627 O O . GLN A 1 70 ? 0.529 26.696 -25.204 1.00 11.41 70 GLN A O 15
ATOM 14641 N N . ASP A 1 71 ? 1.778 26.182 -23.405 1.00 32.13 71 ASP A N 15
ATOM 14642 C CA . ASP A 1 71 ? 2.316 27.529 -23.256 1.00 51.12 71 ASP A CA 15
ATOM 14643 C C . ASP A 1 71 ? 3.838 27.520 -23.351 1.00 64.44 71 ASP A C 15
ATOM 14644 O O . ASP A 1 71 ? 4.499 26.533 -23.025 1.00 41.31 71 ASP A O 15
ATOM 14653 N N . PRO A 1 72 ? 4.410 28.643 -23.810 1.00 60.12 72 PRO A N 15
ATOM 14654 C CA . PRO A 1 72 ? 5.861 28.789 -23.960 1.00 30.24 72 PRO A CA 15
ATOM 14655 C C . PRO A 1 72 ? 6.578 28.856 -22.616 1.00 3.13 72 PRO A C 15
ATOM 14656 O O . PRO A 1 72 ? 7.551 28.139 -22.384 1.00 71.31 72 PRO A O 15
ATOM 14667 N N . ALA A 1 73 ? 6.092 29.722 -21.733 1.00 55.30 73 ALA A N 15
ATOM 14668 C CA . ALA A 1 73 ? 6.685 29.881 -20.411 1.00 60.12 73 ALA A CA 15
ATOM 14669 C C . ALA A 1 73 ? 6.408 28.664 -19.535 1.00 70.24 73 ALA A C 15
ATOM 14670 O O . ALA A 1 73 ? 7.119 28.412 -18.562 1.00 12.23 73 ALA A O 15
ATOM 14677 N N . HIS A 1 74 ? 5.370 27.911 -19.887 1.00 1.31 74 HIS A N 15
ATOM 14678 C CA . HIS A 1 74 ? 4.999 26.720 -19.132 1.00 21.30 74 HIS A CA 15
ATOM 14679 C C . HIS A 1 74 ? 5.759 25.497 -19.638 1.00 52.34 74 HIS A C 15
ATOM 14680 O O . HIS A 1 74 ? 6.082 24.591 -18.870 1.00 14.21 74 HIS A O 15
ATOM 14694 N N . LYS A 1 75 ? 6.041 25.478 -20.937 1.00 11.23 75 LYS A N 15
ATOM 14695 C CA . LYS A 1 75 ? 6.763 24.368 -21.547 1.00 11.10 75 LYS A CA 15
ATOM 14696 C C . LYS A 1 75 ? 8.245 24.422 -21.191 1.00 21.31 75 LYS A C 15
ATOM 14697 O O . LYS A 1 75 ? 8.883 23.388 -20.993 1.00 63.42 75 LYS A O 15
ATOM 14716 N N . ARG A 1 76 ? 8.786 25.633 -21.110 1.00 21.25 76 ARG A N 15
ATOM 14717 C CA . ARG A 1 76 ? 10.193 25.820 -20.777 1.00 1.42 76 ARG A CA 15
ATOM 14718 C C . ARG A 1 76 ? 10.423 25.662 -19.277 1.00 13.34 76 ARG A C 15
ATOM 14719 O O . ARG A 1 76 ? 11.546 25.424 -18.831 1.00 61.43 76 ARG A O 15
ATOM 14740 N N . LEU A 1 77 ? 9.352 25.797 -18.502 1.00 51.31 77 LEU A N 15
ATOM 14741 C CA . LEU A 1 77 ? 9.436 25.670 -17.051 1.00 40.03 77 LEU A CA 15
ATOM 14742 C C . LEU A 1 77 ? 9.613 24.211 -16.642 1.00 42.30 77 LEU A C 15
ATOM 14743 O O . LEU A 1 77 ? 10.538 23.871 -15.903 1.00 60.51 77 LEU A O 15
ATOM 14759 N N . LEU A 1 78 ? 8.723 23.354 -17.128 1.00 71.32 78 LEU A N 15
ATOM 14760 C CA . LEU A 1 78 ? 8.782 21.930 -16.815 1.00 52.11 78 LEU A CA 15
ATOM 14761 C C . LEU A 1 78 ? 10.143 21.348 -17.182 1.00 21.33 78 LEU A C 15
ATOM 14762 O O . LEU A 1 78 ? 10.785 20.682 -16.368 1.00 41.10 78 LEU A O 15
ATOM 14778 N N . LEU A 1 79 ? 10.579 21.604 -18.410 1.00 40.20 79 LEU A N 15
ATOM 14779 C CA . LEU A 1 79 ? 11.866 21.108 -18.884 1.00 60.54 79 LEU A CA 15
ATOM 14780 C C . LEU A 1 79 ? 12.981 21.461 -17.905 1.00 34.21 79 LEU A C 15
ATOM 14781 O O . LEU A 1 79 ? 13.878 20.656 -17.653 1.00 52.14 79 LEU A O 15
ATOM 14797 N N . ASP A 1 80 ? 12.916 22.668 -17.354 1.00 21.23 80 ASP A N 15
ATOM 14798 C CA . ASP A 1 80 ? 13.918 23.127 -16.399 1.00 20.23 80 ASP A CA 15
ATOM 14799 C C . ASP A 1 80 ? 13.736 22.441 -15.048 1.00 54.41 80 ASP A C 15
ATOM 14800 O O . ASP A 1 80 ? 14.706 22.178 -14.337 1.00 33.32 80 ASP A O 15
ATOM 14809 N N . THR A 1 81 ? 12.485 22.156 -14.699 1.00 71.11 81 THR A N 15
ATOM 14810 C CA . THR A 1 81 ? 12.175 21.504 -13.433 1.00 74.43 81 THR A CA 15
ATOM 14811 C C . THR A 1 81 ? 12.582 20.035 -13.457 1.00 62.12 81 THR A C 15
ATOM 14812 O O . THR A 1 81 ? 12.796 19.422 -12.410 1.00 43.32 81 THR A O 15
ATOM 14823 N N . LEU A 1 82 ? 12.689 19.475 -14.657 1.00 73.20 82 LEU A N 15
ATOM 14824 C CA . LEU A 1 82 ? 13.072 18.076 -14.817 1.00 41.53 82 LEU A CA 15
ATOM 14825 C C . LEU A 1 82 ? 14.481 17.834 -14.285 1.00 71.34 82 LEU A C 15
ATOM 14826 O O . LEU A 1 82 ? 14.688 16.988 -13.416 1.00 24.30 82 LEU A O 15
ATOM 14842 N N . GLN A 1 83 ? 15.444 18.583 -14.812 1.00 61.22 83 GLN A N 15
ATOM 14843 C CA . GLN A 1 83 ? 16.833 18.449 -14.389 1.00 11.34 83 GLN A CA 15
ATOM 14844 C C . GLN A 1 83 ? 17.013 18.930 -12.953 1.00 13.25 83 GLN A C 15
ATOM 14845 O O . GLN A 1 83 ? 17.935 18.505 -12.255 1.00 52.31 83 GLN A O 15
ATOM 14859 N N . LEU A 1 84 ? 16.127 19.819 -12.516 1.00 72.23 84 LEU A N 15
ATOM 14860 C CA . LEU A 1 84 ? 16.187 20.358 -11.162 1.00 45.43 84 LEU A CA 15
ATOM 14861 C C . LEU A 1 84 ? 16.060 19.246 -10.127 1.00 15.05 84 LEU A C 15
ATOM 14862 O O . LEU A 1 84 ? 17.001 18.962 -9.387 1.00 24.33 84 LEU A O 15
ATOM 14878 N N . SER A 1 85 ? 14.889 18.619 -10.081 1.00 74.30 85 SER A N 15
ATOM 14879 C CA . SER A 1 85 ? 14.637 17.538 -9.135 1.00 14.01 85 SER A CA 15
ATOM 14880 C C . SER A 1 85 ? 14.559 16.194 -9.853 1.00 42.22 85 SER A C 15
ATOM 14881 O O . SER A 1 85 ? 13.738 15.342 -9.515 1.00 14.03 85 SER A O 15
ATOM 14889 N N . LYS A 1 86 ? 15.421 16.012 -10.848 1.00 22.33 86 LYS A N 15
ATOM 14890 C CA . LYS A 1 86 ? 15.454 14.772 -11.615 1.00 14.20 86 LYS A CA 15
ATOM 14891 C C . LYS A 1 86 ? 15.550 13.563 -10.691 1.00 34.42 86 LYS A C 15
ATOM 14892 O O . LYS A 1 86 ? 16.634 13.024 -10.468 1.00 2.02 86 LYS A O 15
ATOM 14911 N N . SER A 1 22 ? 0.387 2.793 -4.340 1.00 43.10 22 SER A N 16
ATOM 14912 C CA . SER A 1 22 ? -0.448 3.949 -4.038 1.00 12.42 22 SER A CA 16
ATOM 14913 C C . SER A 1 22 ? -1.607 3.559 -3.126 1.00 74.40 22 SER A C 16
ATOM 14914 O O . SER A 1 22 ? -2.576 2.941 -3.565 1.00 74.03 22 SER A O 16
ATOM 14922 N N . GLY A 1 23 ? -1.499 3.924 -1.852 1.00 74.11 23 GLY A N 16
ATOM 14923 C CA . GLY A 1 23 ? -2.544 3.604 -0.897 1.00 73.54 23 GLY A CA 16
ATOM 14924 C C . GLY A 1 23 ? -2.936 4.794 -0.046 1.00 14.54 23 GLY A C 16
ATOM 14925 O O . GLY A 1 23 ? -4.122 5.074 0.135 1.00 13.35 23 GLY A O 16
ATOM 14929 N N . LEU A 1 24 ? -1.939 5.497 0.481 1.00 55.24 24 LEU A N 16
ATOM 14930 C CA . LEU A 1 24 ? -2.186 6.665 1.320 1.00 21.52 24 LEU A CA 16
ATOM 14931 C C . LEU A 1 24 ? -1.053 7.678 1.190 1.00 31.32 24 LEU A C 16
ATOM 14932 O O . LEU A 1 24 ? -0.779 8.440 2.116 1.00 23.43 24 LEU A O 16
ATOM 14948 N N . GLY A 1 25 ? -0.399 7.682 0.032 1.00 33.33 25 GLY A N 16
ATOM 14949 C CA . GLY A 1 25 ? 0.695 8.607 -0.199 1.00 33.24 25 GLY A CA 16
ATOM 14950 C C . GLY A 1 25 ? 0.869 8.944 -1.6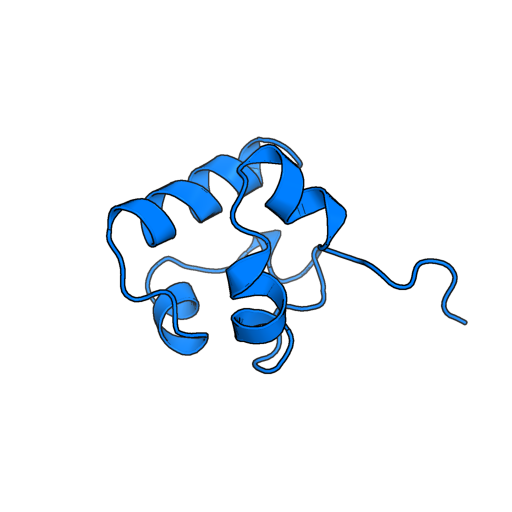66 1.00 60.32 25 GLY A C 16
ATOM 14951 O O . GLY A 1 25 ? 1.596 8.258 -2.384 1.00 73.04 25 GLY A O 16
ATOM 14955 N N . GLU A 1 26 ? 0.199 10.002 -2.113 1.00 24.24 26 GLU A N 16
ATOM 14956 C CA . GLU A 1 26 ? 0.283 10.426 -3.505 1.00 74.23 26 GLU A CA 16
ATOM 14957 C C . GLU A 1 26 ? 0.680 11.896 -3.604 1.00 31.13 26 GLU A C 16
ATOM 14958 O O . GLU A 1 26 ? -0.173 12.783 -3.580 1.00 45.02 26 GLU A O 16
ATOM 14970 N N . ALA A 1 27 ? 1.981 12.145 -3.713 1.00 52.03 27 ALA A N 16
ATOM 14971 C CA . ALA A 1 27 ? 2.492 13.506 -3.817 1.00 12.24 27 ALA A CA 16
ATOM 14972 C C . ALA A 1 27 ? 3.967 13.511 -4.202 1.00 61.13 27 ALA A C 16
ATOM 14973 O O . ALA A 1 27 ? 4.734 14.362 -3.753 1.00 34.33 27 ALA A O 16
ATOM 14980 N N . GLY A 1 28 ? 4.359 12.554 -5.038 1.00 31.20 28 GLY A N 16
ATOM 14981 C CA . GLY A 1 28 ? 5.742 12.466 -5.469 1.00 72.31 28 GLY A CA 16
ATOM 14982 C C . GLY A 1 28 ? 6.133 13.599 -6.396 1.00 44.30 28 GLY A C 16
ATOM 14983 O O . GLY A 1 28 ? 7.030 14.383 -6.084 1.00 55.14 28 GLY A O 16
ATOM 14987 N N . MET A 1 29 ? 5.462 13.686 -7.539 1.00 75.34 29 MET A N 16
ATOM 14988 C CA . MET A 1 29 ? 5.745 14.732 -8.515 1.00 22.11 29 MET A CA 16
ATOM 14989 C C . MET A 1 29 ? 5.075 16.043 -8.116 1.00 44.12 29 MET A C 16
ATOM 14990 O O . MET A 1 29 ? 5.208 17.054 -8.806 1.00 62.32 29 MET A O 16
ATOM 15004 N N . SER A 1 30 ? 4.355 16.019 -6.999 1.00 64.11 30 SER A N 16
ATOM 15005 C CA . SER A 1 30 ? 3.661 17.205 -6.511 1.00 45.02 30 SER A CA 16
ATOM 15006 C C . SER A 1 30 ? 4.655 18.303 -6.143 1.00 30.42 30 SER A C 16
ATOM 15007 O O . SER A 1 30 ? 4.791 19.297 -6.855 1.00 61.55 30 SER A O 16
ATOM 15015 N N . ALA A 1 31 ? 5.347 18.114 -5.024 1.00 0.31 31 ALA A N 16
ATOM 15016 C CA . ALA A 1 31 ? 6.330 19.086 -4.561 1.00 15.24 31 ALA A CA 16
ATOM 15017 C C . ALA A 1 31 ? 7.301 19.458 -5.675 1.00 45.32 31 ALA A C 16
ATOM 15018 O O . ALA A 1 31 ? 7.826 20.572 -5.708 1.00 74.42 31 ALA A O 16
ATOM 15025 N N . TRP A 1 32 ? 7.538 18.520 -6.585 1.00 13.20 32 TRP A N 16
ATOM 15026 C CA . TRP A 1 32 ? 8.448 18.750 -7.701 1.00 40.21 32 TRP A CA 16
ATOM 15027 C C . TRP A 1 32 ? 8.067 20.015 -8.462 1.00 42.05 32 TRP A C 16
ATOM 15028 O O . TRP A 1 32 ? 8.932 20.798 -8.857 1.00 42.05 32 TRP A O 16
ATOM 15049 N N . LEU A 1 33 ? 6.769 20.210 -8.665 1.00 71.14 33 LEU A N 16
ATOM 15050 C CA . LEU A 1 33 ? 6.274 21.381 -9.380 1.00 15.31 33 LEU A CA 16
ATOM 15051 C C . LEU A 1 33 ? 6.278 22.611 -8.478 1.00 12.41 33 LEU A C 16
ATOM 15052 O O . LEU A 1 33 ? 6.248 23.745 -8.957 1.00 72.13 33 LEU A O 16
ATOM 15068 N N . ARG A 1 34 ? 6.317 22.379 -7.170 1.00 2.51 34 ARG A N 16
ATOM 15069 C CA . ARG A 1 34 ? 6.327 23.469 -6.201 1.00 34.32 34 ARG A CA 16
ATOM 15070 C C . ARG A 1 34 ? 7.641 24.240 -6.263 1.00 45.41 34 ARG A C 16
ATOM 15071 O O . ARG A 1 34 ? 7.764 25.324 -5.693 1.00 2.00 34 ARG A O 16
ATOM 15092 N N . ALA A 1 35 ? 8.622 23.674 -6.959 1.00 73.11 35 ALA A N 16
ATOM 15093 C CA . ALA A 1 35 ? 9.926 24.309 -7.097 1.00 44.01 35 ALA A CA 16
ATOM 15094 C C . ALA A 1 35 ? 9.908 25.368 -8.194 1.00 63.35 35 ALA A C 16
ATOM 15095 O O . ALA A 1 35 ? 10.739 26.277 -8.206 1.00 71.35 35 ALA A O 16
ATOM 15102 N N . ILE A 1 36 ? 8.958 25.243 -9.114 1.00 54.54 36 ILE A N 16
ATOM 15103 C CA . ILE A 1 36 ? 8.832 26.190 -10.215 1.00 42.44 36 ILE A CA 16
ATOM 15104 C C . ILE A 1 36 ? 7.482 26.899 -10.180 1.00 62.32 36 ILE A C 16
ATOM 15105 O O . ILE A 1 36 ? 7.163 27.693 -11.064 1.00 33.40 36 ILE A O 16
ATOM 15121 N N . GLY A 1 37 ? 6.693 26.607 -9.150 1.00 63.45 37 GLY A N 16
ATOM 15122 C CA . GLY A 1 37 ? 5.387 27.225 -9.018 1.00 2.22 37 GLY A CA 16
ATOM 15123 C C . GLY A 1 37 ? 4.445 26.836 -10.139 1.00 75.51 37 GLY A C 16
ATOM 15124 O O . GLY A 1 37 ? 3.867 27.698 -10.802 1.00 75.32 37 GLY A O 16
ATOM 15128 N N . LEU A 1 38 ? 4.289 25.534 -10.354 1.00 24.23 38 LEU A N 16
ATOM 15129 C CA . LEU A 1 38 ? 3.411 25.031 -11.404 1.00 60.04 38 LEU A CA 16
ATOM 15130 C C . LEU A 1 38 ? 2.678 23.775 -10.946 1.00 74.50 38 LEU A C 16
ATOM 15131 O O . LEU A 1 38 ? 2.235 22.970 -11.765 1.00 24.41 38 LEU A O 16
ATOM 15147 N N . GLU A 1 39 ? 2.551 23.615 -9.632 1.00 40.43 39 GLU A N 16
ATOM 15148 C CA . GLU A 1 39 ? 1.870 22.457 -9.066 1.00 15.30 39 GLU A CA 16
ATOM 15149 C C . GLU A 1 39 ? 0.413 22.408 -9.518 1.00 51.31 39 GLU A C 16
ATOM 15150 O O . GLU A 1 39 ? -0.239 21.367 -9.436 1.00 63.05 39 GLU A O 16
ATOM 15162 N N . ARG A 1 40 ? -0.091 23.542 -9.994 1.00 51.13 40 ARG A N 16
ATOM 15163 C CA . ARG A 1 40 ? -1.471 23.630 -10.458 1.00 24.23 40 ARG A CA 16
ATOM 15164 C C . ARG A 1 40 ? -1.718 22.666 -11.615 1.00 21.15 40 ARG A C 16
ATOM 15165 O O . ARG A 1 40 ? -2.849 22.243 -11.852 1.00 73.51 40 ARG A O 16
ATOM 15186 N N . TYR A 1 41 ? -0.653 22.324 -12.331 1.00 3.13 41 TYR A N 16
ATOM 15187 C CA . TYR A 1 41 ? -0.754 21.413 -13.464 1.00 72.14 41 TYR A CA 16
ATOM 15188 C C . TYR A 1 41 ? -0.455 19.979 -13.039 1.00 61.41 41 TYR A C 16
ATOM 15189 O O . TYR A 1 41 ? -0.400 19.073 -13.870 1.00 23.41 41 TYR A O 16
ATOM 15207 N N . GLU A 1 42 ? -0.263 19.782 -11.738 1.00 73.24 42 GLU A N 16
ATOM 15208 C CA . GLU A 1 42 ? 0.031 18.458 -11.202 1.00 54.00 42 GLU A CA 16
ATOM 15209 C C . GLU A 1 42 ? -0.972 17.428 -11.716 1.00 5.14 42 GLU A C 16
ATOM 15210 O O . GLU A 1 42 ? -0.626 16.555 -12.511 1.00 34.12 42 GLU A O 16
ATOM 15222 N N . GLU A 1 43 ? -2.213 17.538 -11.254 1.00 33.11 43 GLU A N 16
ATOM 15223 C CA . GLU A 1 43 ? -3.265 16.615 -11.665 1.00 40.54 43 GLU A CA 16
ATOM 15224 C C . GLU A 1 43 ? -3.382 16.567 -13.186 1.00 64.12 43 GLU A C 16
ATOM 15225 O O . GLU A 1 43 ? -3.823 15.569 -13.754 1.00 62.13 43 GLU A O 16
ATOM 15237 N N . GLY A 1 44 ? -2.983 17.654 -13.840 1.00 2.14 44 GLY A N 16
ATOM 15238 C CA . GLY A 1 44 ? -3.051 17.716 -15.288 1.00 21.11 44 GLY A CA 16
ATOM 15239 C C . GLY A 1 44 ? -2.183 16.667 -15.954 1.00 44.45 44 GLY A C 16
ATOM 15240 O O . GLY A 1 44 ? -2.541 16.128 -17.002 1.00 50.34 44 GLY A O 16
ATOM 15244 N N . LEU A 1 45 ? -1.037 16.378 -15.348 1.00 22.01 45 LEU A N 16
ATOM 15245 C CA . LEU A 1 45 ? -0.113 15.388 -15.890 1.00 61.41 45 LEU A CA 16
ATOM 15246 C C . LEU A 1 45 ? -0.255 14.055 -15.162 1.00 63.32 45 LEU A C 16
ATOM 15247 O O . LEU A 1 45 ? 0.104 13.004 -15.694 1.00 24.14 45 LEU A O 16
ATOM 15263 N N . VAL A 1 46 ? -0.783 14.105 -13.943 1.00 42.13 46 VAL A N 16
ATOM 15264 C CA . VAL A 1 46 ? -0.976 12.901 -13.143 1.00 44.44 46 VAL A CA 16
ATOM 15265 C C . VAL A 1 46 ? -2.088 12.032 -13.719 1.00 22.35 46 VAL A C 16
ATOM 15266 O O . VAL A 1 46 ? -2.039 10.804 -13.631 1.00 13.33 46 VAL A O 16
ATOM 15279 N N . HIS A 1 47 ? -3.090 12.676 -14.308 1.00 72.32 47 HIS A N 16
ATOM 15280 C CA . HIS A 1 47 ? -4.215 11.961 -14.900 1.00 35.43 47 HIS A CA 16
ATOM 15281 C C . HIS A 1 47 ? -3.974 11.700 -16.384 1.00 13.25 47 HIS A C 16
ATOM 15282 O O . HIS A 1 47 ? -4.834 11.975 -17.219 1.00 72.33 47 HIS A O 16
ATOM 15296 N N . ASN A 1 48 ? -2.798 11.170 -16.703 1.00 33.52 48 ASN A N 16
ATOM 15297 C CA . ASN A 1 48 ? -2.444 10.874 -18.086 1.00 64.51 48 ASN A CA 16
ATOM 15298 C C . ASN A 1 48 ? -1.289 9.879 -18.151 1.00 24.24 48 ASN A C 16
ATOM 15299 O O . ASN A 1 48 ? -1.269 8.989 -19.000 1.00 23.23 48 ASN A O 16
ATOM 15310 N N . GLY A 1 49 ? -0.327 10.037 -17.246 1.00 33.35 49 GLY A N 16
ATOM 15311 C CA . GLY A 1 49 ? 0.818 9.145 -17.216 1.00 53.54 49 GLY A CA 16
ATOM 15312 C C . GLY A 1 49 ? 2.098 9.859 -16.832 1.00 44.41 49 GLY A C 16
ATOM 15313 O O . GLY A 1 49 ? 3.164 9.573 -17.377 1.00 61.35 49 GLY A O 16
ATOM 15317 N N . TRP A 1 50 ? 1.995 10.792 -15.892 1.00 54.15 50 TRP A N 16
ATOM 15318 C CA . TRP A 1 50 ? 3.154 11.551 -15.437 1.00 62.42 50 TRP A CA 16
ATOM 15319 C C . TRP A 1 50 ? 3.175 11.652 -13.916 1.00 41.41 50 TRP A C 16
ATOM 15320 O O . TRP A 1 50 ? 3.618 12.657 -13.358 1.00 73.41 50 TRP A O 16
ATOM 15341 N N . ASP A 1 51 ? 2.695 10.608 -13.251 1.00 35.21 51 ASP A N 16
ATOM 15342 C CA . ASP A 1 51 ? 2.660 10.580 -11.793 1.00 75.33 51 ASP A CA 16
ATOM 15343 C C . ASP A 1 51 ? 3.749 9.666 -11.241 1.00 44.31 51 ASP A C 16
ATOM 15344 O O . ASP A 1 51 ? 3.608 9.099 -10.158 1.00 34.13 51 ASP A O 16
ATOM 15353 N N . ASP A 1 52 ? 4.836 9.528 -11.993 1.00 54.23 52 ASP A N 16
ATOM 15354 C CA . ASP A 1 52 ? 5.950 8.684 -11.579 1.00 70.43 52 ASP A CA 16
ATOM 15355 C C . ASP A 1 52 ? 7.240 9.493 -11.485 1.00 14.00 52 ASP A C 16
ATOM 15356 O O . ASP A 1 52 ? 8.271 8.989 -11.038 1.00 34.51 52 ASP A O 16
ATOM 15365 N N . LEU A 1 53 ? 7.175 10.750 -11.909 1.00 42.15 53 LEU A N 16
ATOM 15366 C CA . LEU A 1 53 ? 8.338 11.630 -11.874 1.00 42.10 53 LEU A CA 16
ATOM 15367 C C . LEU A 1 53 ? 9.406 11.161 -12.857 1.00 2.01 53 LEU A C 16
ATOM 15368 O O . LEU A 1 53 ? 9.640 11.797 -13.884 1.00 12.31 53 LEU A O 16
ATOM 15384 N N . GLU A 1 54 ? 10.049 10.043 -12.535 1.00 4.00 54 GLU A N 16
ATOM 15385 C CA . GLU A 1 54 ? 11.092 9.489 -13.391 1.00 75.41 54 GLU A CA 16
ATOM 15386 C C . GLU A 1 54 ? 10.649 9.482 -14.852 1.00 23.44 54 GLU A C 16
ATOM 15387 O O . GLU A 1 54 ? 11.393 9.899 -15.739 1.00 42.51 54 GLU A O 16
ATOM 15399 N N . PHE A 1 55 ? 9.433 9.003 -15.093 1.00 42.31 55 PHE A N 16
ATOM 15400 C CA . PHE A 1 55 ? 8.891 8.940 -16.445 1.00 63.24 55 PHE A CA 16
ATOM 15401 C C . PHE A 1 55 ? 8.714 10.339 -17.027 1.00 1.54 55 PHE A C 16
ATOM 15402 O O . PHE A 1 55 ? 8.969 10.570 -18.210 1.00 34.14 55 PHE A O 16
ATOM 15419 N N . LEU A 1 56 ? 8.276 11.271 -16.187 1.00 35.20 56 LEU A N 16
ATOM 15420 C CA . LEU A 1 56 ? 8.063 12.649 -16.616 1.00 20.20 56 LEU A CA 16
ATOM 15421 C C . LEU A 1 56 ? 9.378 13.298 -17.035 1.00 63.53 56 LEU A C 16
ATOM 15422 O O . LEU A 1 56 ? 9.387 14.319 -17.722 1.00 11.21 56 LEU A O 16
ATOM 15438 N N . SER A 1 57 ? 10.488 12.696 -16.619 1.00 61.34 57 SER A N 16
ATOM 15439 C CA . SER A 1 57 ? 11.810 13.216 -16.950 1.00 74.44 57 SER A CA 16
ATOM 15440 C C . SER A 1 57 ? 12.117 13.016 -18.431 1.00 74.15 57 SER A C 16
ATOM 15441 O O . SER A 1 57 ? 13.060 13.599 -18.965 1.00 41.34 57 SER A O 16
ATOM 15449 N N . ASP A 1 58 ? 11.313 12.187 -19.089 1.00 40.31 58 ASP A N 16
ATOM 15450 C CA . ASP A 1 58 ? 11.497 11.910 -20.509 1.00 12.11 58 ASP A CA 16
ATOM 15451 C C . ASP A 1 58 ? 10.414 12.592 -21.340 1.00 64.32 58 ASP A C 16
ATOM 15452 O O . ASP A 1 58 ? 10.443 12.548 -22.570 1.00 61.44 58 ASP A O 16
ATOM 15461 N N . ILE A 1 59 ? 9.461 13.220 -20.660 1.00 62.13 59 ILE A N 16
ATOM 15462 C CA . ILE A 1 59 ? 8.370 13.910 -21.336 1.00 51.43 59 ILE A CA 16
ATOM 15463 C C . ILE A 1 59 ? 8.900 14.871 -22.396 1.00 35.32 59 ILE A C 16
ATOM 15464 O O . ILE A 1 59 ? 9.943 15.499 -22.215 1.00 41.10 59 ILE A O 16
ATOM 15480 N N . THR A 1 60 ? 8.172 14.981 -23.503 1.00 50.51 60 THR A N 16
ATOM 15481 C CA . THR A 1 60 ? 8.567 15.866 -24.592 1.00 64.41 60 THR A CA 16
ATOM 15482 C C . THR A 1 60 ? 7.925 17.240 -24.445 1.00 3.31 60 THR A C 16
ATOM 15483 O O . THR A 1 60 ? 7.268 17.524 -23.444 1.00 72.22 60 THR A O 16
ATOM 15494 N N . GLU A 1 61 ? 8.120 18.090 -25.449 1.00 20.13 61 GLU A N 16
ATOM 15495 C CA . GLU A 1 61 ? 7.559 19.436 -25.429 1.00 70.32 61 GLU A CA 16
ATOM 15496 C C . GLU A 1 61 ? 6.068 19.408 -25.754 1.00 1.35 61 GLU A C 16
ATOM 15497 O O . GLU A 1 61 ? 5.293 20.203 -25.223 1.00 11.01 61 GLU A O 16
ATOM 15509 N N . GLU A 1 62 ? 5.676 18.488 -26.629 1.00 54.10 62 GLU A N 16
ATOM 15510 C CA . GLU A 1 62 ? 4.278 18.358 -27.025 1.00 43.31 62 GLU A CA 16
ATOM 15511 C C . GLU A 1 62 ? 3.492 17.557 -25.992 1.00 21.34 62 GLU A C 16
ATOM 15512 O O . GLU A 1 62 ? 2.308 17.806 -25.767 1.00 13.53 62 GLU A O 16
ATOM 15524 N N . ASP A 1 63 ? 4.159 16.593 -25.367 1.00 24.11 63 ASP A N 16
ATOM 15525 C CA . ASP A 1 63 ? 3.525 15.754 -24.357 1.00 15.22 63 ASP A CA 16
ATOM 15526 C C . ASP A 1 63 ? 2.900 16.607 -23.257 1.00 73.10 63 ASP A C 16
ATOM 15527 O O . ASP A 1 63 ? 1.899 16.221 -22.650 1.00 43.45 63 ASP A O 16
ATOM 15536 N N . LEU A 1 64 ? 3.496 17.767 -23.004 1.00 21.41 64 LEU A N 16
ATOM 15537 C CA . LEU A 1 64 ? 2.999 18.674 -21.976 1.00 11.41 64 LEU A CA 16
ATOM 15538 C C . LEU A 1 64 ? 1.570 19.112 -22.281 1.00 11.12 64 LEU A C 16
ATOM 15539 O O . LEU A 1 64 ? 0.756 19.281 -21.374 1.00 11.14 64 LEU A O 16
ATOM 15555 N N . GLU A 1 65 ? 1.272 19.292 -23.564 1.00 64.40 65 GLU A N 16
ATOM 15556 C CA . GLU A 1 65 ? -0.059 19.708 -23.988 1.00 13.13 65 GLU A CA 16
ATOM 15557 C C . GLU A 1 65 ? -1.088 18.619 -23.698 1.00 20.13 65 GLU A C 16
ATOM 15558 O O . GLU A 1 65 ? -2.233 18.909 -23.353 1.00 20.12 65 GLU A O 16
ATOM 15570 N N . GLU A 1 66 ? -0.670 17.365 -23.841 1.00 51.02 66 GLU A N 16
ATOM 15571 C CA . GLU A 1 66 ? -1.556 16.233 -23.596 1.00 65.31 66 GLU A CA 16
ATOM 15572 C C . GLU A 1 66 ? -2.098 16.265 -22.170 1.00 62.20 66 GLU A C 16
ATOM 15573 O O . GLU A 1 66 ? -3.181 15.750 -21.895 1.00 21.51 66 GLU A O 16
ATOM 15585 N N . ALA A 1 67 ? -1.336 16.873 -21.267 1.00 42.31 67 ALA A N 16
ATOM 15586 C CA . ALA A 1 67 ? -1.740 16.974 -19.870 1.00 45.31 67 ALA A CA 16
ATOM 15587 C C . ALA A 1 67 ? -2.462 18.290 -19.601 1.00 45.21 67 ALA A C 16
ATOM 15588 O O . ALA A 1 67 ? -2.907 18.548 -18.484 1.00 33.23 67 ALA A O 16
ATOM 15595 N N . GLY A 1 68 ? -2.573 19.121 -20.633 1.00 62.04 68 GLY A N 16
ATOM 15596 C CA . GLY A 1 68 ? -3.241 20.401 -20.487 1.00 21.11 68 GLY A CA 16
ATOM 15597 C C . GLY A 1 68 ? -2.274 21.568 -20.529 1.00 33.34 68 GLY A C 16
ATOM 15598 O O . GLY A 1 68 ? -2.689 22.726 -20.571 1.00 72.04 68 GLY A O 16
ATOM 15602 N N . VAL A 1 69 ? -0.980 21.263 -20.515 1.00 14.15 69 VAL A N 16
ATOM 15603 C CA . VAL A 1 69 ? 0.048 22.296 -20.551 1.00 25.45 69 VAL A CA 16
ATOM 15604 C C . VAL A 1 69 ? 0.248 22.824 -21.967 1.00 34.14 69 VAL A C 16
ATOM 15605 O O . VAL A 1 69 ? 1.119 22.354 -22.698 1.00 34.53 69 VAL A O 16
ATOM 15618 N N . GLN A 1 70 ? -0.566 23.804 -22.346 1.00 45.33 70 GLN A N 16
ATOM 15619 C CA . GLN A 1 70 ? -0.478 24.397 -23.676 1.00 34.42 70 GLN A CA 16
ATOM 15620 C C . GLN A 1 70 ? -0.063 25.862 -23.593 1.00 30.31 70 GLN A C 16
ATOM 15621 O O . GLN A 1 70 ? -0.596 26.710 -24.309 1.00 30.31 70 GLN A O 16
ATOM 15635 N N . ASP A 1 71 ? 0.891 26.152 -22.715 1.00 52.21 71 ASP A N 16
ATOM 15636 C CA . ASP A 1 71 ? 1.378 27.515 -22.539 1.00 4.21 71 ASP A CA 16
ATOM 15637 C C . ASP A 1 71 ? 2.882 27.590 -22.784 1.00 42.30 71 ASP A C 16
ATOM 15638 O O . ASP A 1 71 ? 3.618 26.625 -22.580 1.00 23.34 71 ASP A O 16
ATOM 15647 N N . PRO A 1 72 ? 3.351 28.764 -23.234 1.00 30.31 72 PRO A N 16
ATOM 15648 C CA . PRO A 1 72 ? 4.771 28.993 -23.517 1.00 72.33 72 PRO A CA 16
ATOM 15649 C C . PRO A 1 72 ? 5.617 29.030 -22.249 1.00 74.40 72 PRO A C 16
ATOM 15650 O O . PRO A 1 72 ? 6.646 28.361 -22.158 1.00 53.04 72 PRO A O 16
ATOM 15661 N N . ALA A 1 73 ? 5.175 29.815 -21.272 1.00 23.33 73 ALA A N 16
ATOM 15662 C CA . ALA A 1 73 ? 5.891 29.936 -20.008 1.00 13.34 73 ALA A CA 16
ATOM 15663 C C . ALA A 1 73 ? 5.798 28.647 -19.198 1.00 12.40 73 ALA A C 16
ATOM 15664 O O . ALA A 1 73 ? 6.636 28.382 -18.336 1.00 1.12 73 ALA A O 16
ATOM 15671 N N . HIS A 1 74 ? 4.773 27.849 -19.480 1.00 51.32 74 HIS A N 16
ATOM 15672 C CA . HIS A 1 74 ? 4.571 26.587 -18.777 1.00 54.34 74 HIS A CA 16
ATOM 15673 C C . HIS A 1 74 ? 5.358 25.463 -19.443 1.00 73.51 74 HIS A C 16
ATOM 15674 O O . HIS A 1 74 ? 5.874 24.569 -18.771 1.00 40.41 74 HIS A O 16
ATOM 15688 N N . LYS A 1 75 ? 5.445 25.512 -20.768 1.00 72.30 75 LYS A N 16
ATOM 15689 C CA . LYS A 1 75 ? 6.169 24.498 -21.526 1.00 12.11 75 LYS A CA 16
ATOM 15690 C C . LYS A 1 75 ? 7.675 24.664 -21.355 1.00 45.24 75 LYS A C 16
ATOM 15691 O O . LYS A 1 75 ? 8.416 23.682 -21.308 1.00 42.03 75 LYS A O 16
ATOM 15710 N N . ARG A 1 76 ? 8.122 25.913 -21.262 1.00 72.51 76 ARG A N 16
ATOM 15711 C CA . ARG A 1 76 ? 9.540 26.206 -21.096 1.00 41.44 76 ARG A CA 16
ATOM 15712 C C . ARG A 1 76 ? 9.978 25.978 -19.652 1.00 55.54 76 ARG A C 16
ATOM 15713 O O . ARG A 1 76 ? 11.165 25.812 -19.371 1.00 61.21 76 ARG A O 16
ATOM 15734 N N . LEU A 1 77 ? 9.011 25.973 -18.741 1.00 1.00 77 LEU A N 16
ATOM 15735 C CA . LEU A 1 77 ? 9.296 25.766 -17.325 1.00 52.13 77 LEU A CA 16
ATOM 15736 C C . LEU A 1 77 ? 9.641 24.307 -17.047 1.00 32.41 77 LEU A C 16
ATOM 15737 O O . LEU A 1 77 ? 10.680 24.004 -16.459 1.00 1.31 77 LEU A O 16
ATOM 15753 N N . LEU A 1 78 ? 8.764 23.405 -17.475 1.00 30.04 78 LEU A N 16
ATOM 15754 C CA . LEU A 1 78 ? 8.976 21.976 -17.274 1.00 25.33 78 LEU A CA 16
ATOM 15755 C C . LEU A 1 78 ? 10.356 21.555 -17.771 1.00 53.12 78 LEU A C 16
ATOM 15756 O O . LEU A 1 78 ? 11.116 20.906 -17.051 1.00 73.24 78 LEU A O 16
ATOM 15772 N N . LEU A 1 79 ? 10.674 21.931 -19.005 1.00 74.41 79 LEU A N 16
ATOM 15773 C CA . LEU A 1 79 ? 11.963 21.594 -19.599 1.00 1.52 79 LEU A CA 16
ATOM 15774 C C . LEU A 1 79 ? 13.108 21.984 -18.670 1.00 24.33 79 LEU A C 16
ATOM 15775 O O . LEU A 1 79 ? 14.120 21.287 -18.589 1.00 61.34 79 LEU A O 16
ATOM 15791 N N . ASP A 1 80 ? 12.941 23.099 -17.968 1.00 42.54 80 ASP A N 16
ATOM 15792 C CA . ASP A 1 80 ? 13.960 23.580 -17.042 1.00 14.02 80 ASP A CA 16
ATOM 15793 C C . ASP A 1 80 ? 13.890 22.824 -15.719 1.00 4.14 80 ASP A C 16
ATOM 15794 O O . ASP A 1 80 ? 14.918 22.484 -15.130 1.00 75.24 80 ASP A O 16
ATOM 15803 N N . THR A 1 81 ? 12.672 22.565 -15.254 1.00 21.31 81 THR A N 16
ATOM 15804 C CA . THR A 1 81 ? 12.468 21.851 -13.999 1.00 43.54 81 THR A CA 16
ATOM 15805 C C . THR A 1 81 ? 13.045 20.442 -14.068 1.00 50.03 81 THR A C 16
ATOM 15806 O O . THR A 1 81 ? 13.465 19.882 -13.055 1.00 31.30 81 THR A O 16
ATOM 15817 N N . LEU A 1 82 ? 13.063 19.874 -15.269 1.00 24.42 82 LEU A N 16
ATOM 15818 C CA . LEU A 1 82 ? 13.590 18.528 -15.470 1.00 41.23 82 LEU A CA 16
ATOM 15819 C C . LEU A 1 82 ? 15.083 18.476 -15.164 1.00 4.40 82 LEU A C 16
ATOM 15820 O O . LEU A 1 82 ? 15.536 17.648 -14.375 1.00 32.34 82 LEU A O 16
ATOM 15836 N N . GLN A 1 83 ? 15.842 19.368 -15.792 1.00 44.43 83 GLN A N 16
ATOM 15837 C CA . GLN A 1 83 ? 17.285 19.425 -15.585 1.00 74.31 83 GLN A CA 16
ATOM 15838 C C . GLN A 1 83 ? 17.614 19.921 -14.181 1.00 71.20 83 GLN A C 16
ATOM 15839 O O . GLN A 1 83 ? 18.674 19.613 -13.635 1.00 64.02 83 GLN A O 16
ATOM 15853 N N . LEU A 1 84 ? 16.699 20.690 -13.601 1.00 43.12 84 LEU A N 16
ATOM 15854 C CA . LEU A 1 84 ? 16.892 21.230 -12.260 1.00 24.33 84 LEU A CA 16
ATOM 15855 C C . LEU A 1 84 ? 17.010 20.108 -11.233 1.00 62.32 84 LEU A C 16
ATOM 15856 O O . LEU A 1 84 ? 18.025 19.984 -10.547 1.00 52.52 84 LEU A O 16
ATOM 15872 N N . SER A 1 85 ? 15.967 19.290 -11.135 1.00 15.40 85 SER A N 16
ATOM 15873 C CA . SER A 1 85 ? 15.952 18.179 -10.191 1.00 62.12 85 SER A CA 16
ATOM 15874 C C . SER A 1 85 ? 16.831 17.034 -10.687 1.00 12.34 85 SER A C 16
ATOM 15875 O O . SER A 1 85 ? 16.332 15.987 -11.101 1.00 45.50 85 SER A O 16
ATOM 15883 N N . LYS A 1 86 ? 18.143 17.241 -10.641 1.00 15.23 86 LYS A N 16
ATOM 15884 C CA . LYS A 1 86 ? 19.093 16.228 -11.083 1.00 3.11 86 LYS A CA 16
ATOM 15885 C C . LYS A 1 86 ? 19.484 15.308 -9.930 1.00 51.53 86 LYS A C 16
ATOM 15886 O O . LYS A 1 86 ? 19.589 15.745 -8.784 1.00 21.44 86 LYS A O 16
ATOM 15905 N N . SER A 1 22 ? 1.265 5.205 -11.043 1.00 65.44 22 SER A N 17
ATOM 15906 C CA . SER A 1 22 ? 0.802 4.647 -9.778 1.00 42.11 22 SER A CA 17
ATOM 15907 C C . SER A 1 22 ? 1.720 5.063 -8.633 1.00 25.42 22 SER A C 17
ATOM 15908 O O . SER A 1 22 ? 2.944 5.013 -8.754 1.00 33.23 22 SER A O 17
ATOM 15916 N N . GLY A 1 23 ? 1.120 5.473 -7.520 1.00 13.11 23 GLY A N 17
ATOM 15917 C CA . GLY A 1 23 ? 1.897 5.892 -6.368 1.00 63.33 23 GLY A CA 17
ATOM 15918 C C . GLY A 1 23 ? 1.026 6.263 -5.184 1.00 63.15 23 GLY A C 17
ATOM 15919 O O . GLY A 1 23 ? 0.692 5.412 -4.359 1.00 5.13 23 GLY A O 17
ATOM 15923 N N . LEU A 1 24 ? 0.658 7.536 -5.099 1.00 42.43 24 LEU A N 17
ATOM 15924 C CA . LEU A 1 24 ? -0.178 8.020 -4.006 1.00 74.42 24 LEU A CA 17
ATOM 15925 C C . LEU A 1 24 ? 0.493 7.777 -2.658 1.00 70.33 24 LEU A C 17
ATOM 15926 O O . LEU A 1 24 ? 0.303 6.731 -2.038 1.00 42.32 24 LEU A O 17
ATOM 15942 N N . GLY A 1 25 ? 1.278 8.752 -2.209 1.00 72.24 25 GLY A N 17
ATOM 15943 C CA . GLY A 1 25 ? 1.964 8.625 -0.937 1.00 13.42 25 GLY A CA 17
ATOM 15944 C C . GLY A 1 25 ? 2.837 9.825 -0.627 1.00 63.14 25 GLY A C 17
ATOM 15945 O O . GLY A 1 25 ? 2.427 10.727 0.102 1.00 40.35 25 GLY A O 17
ATOM 15949 N N . GLU A 1 26 ? 4.046 9.834 -1.182 1.00 34.24 26 GLU A N 17
ATOM 15950 C CA . GLU A 1 26 ? 4.980 10.931 -0.958 1.00 32.11 26 GLU A CA 17
ATOM 15951 C C . GLU A 1 26 ? 4.563 12.169 -1.746 1.00 43.41 26 GLU A C 17
ATOM 15952 O O . GLU A 1 26 ? 3.634 12.122 -2.552 1.00 2.04 26 GLU A O 17
ATOM 15964 N N . ALA A 1 27 ? 5.258 13.277 -1.507 1.00 33.01 27 ALA A N 17
ATOM 15965 C CA . ALA A 1 27 ? 4.962 14.528 -2.195 1.00 32.35 27 ALA A CA 17
ATOM 15966 C C . ALA A 1 27 ? 6.035 14.853 -3.228 1.00 74.24 27 ALA A C 17
ATOM 15967 O O . ALA A 1 27 ? 6.298 16.019 -3.518 1.00 40.12 27 ALA A O 17
ATOM 15974 N N . GLY A 1 28 ? 6.652 13.813 -3.781 1.00 73.05 28 GLY A N 17
ATOM 15975 C CA . GLY A 1 28 ? 7.690 14.010 -4.776 1.00 73.35 28 GLY A CA 17
ATOM 15976 C C . GLY A 1 28 ? 7.180 14.725 -6.012 1.00 62.42 28 GLY A C 17
ATOM 15977 O O . GLY A 1 28 ? 7.509 15.888 -6.244 1.00 61.42 28 GLY A O 17
ATOM 15981 N N . MET A 1 29 ? 6.376 14.027 -6.808 1.00 43.22 29 MET A N 17
ATOM 15982 C CA . MET A 1 29 ? 5.821 14.603 -8.027 1.00 41.35 29 MET A CA 17
ATOM 15983 C C . MET A 1 29 ? 5.161 15.948 -7.742 1.00 1.54 29 MET A C 17
ATOM 15984 O O . MET A 1 29 ? 5.210 16.862 -8.565 1.00 73.24 29 MET A O 17
ATOM 15998 N N . SER A 1 30 ? 4.545 16.063 -6.570 1.00 14.03 30 SER A N 17
ATOM 15999 C CA . SER A 1 30 ? 3.871 17.296 -6.177 1.00 62.44 30 SER A CA 17
ATOM 16000 C C . SER A 1 30 ? 4.880 18.418 -5.953 1.00 50.04 30 SER A C 17
ATOM 16001 O O . SER A 1 30 ? 4.981 19.345 -6.756 1.00 5.41 30 SER A O 17
ATOM 16009 N N . ALA A 1 31 ? 5.624 18.326 -4.856 1.00 40.00 31 ALA A N 17
ATOM 16010 C CA . ALA A 1 31 ? 6.626 19.332 -4.526 1.00 63.42 31 ALA A CA 17
ATOM 16011 C C . ALA A 1 31 ? 7.536 19.612 -5.718 1.00 32.33 31 ALA A C 17
ATOM 16012 O O . ALA A 1 31 ? 8.064 20.714 -5.862 1.00 13.44 31 ALA A O 17
ATOM 16019 N N . TRP A 1 32 ? 7.715 18.607 -6.568 1.00 53.51 32 TRP A N 17
ATOM 16020 C CA . TRP A 1 32 ? 8.562 18.746 -7.747 1.00 52.43 32 TRP A CA 17
ATOM 16021 C C . TRP A 1 32 ? 8.169 19.977 -8.558 1.00 30.32 32 TRP A C 17
ATOM 16022 O O . TRP A 1 32 ? 9.028 20.732 -9.014 1.00 2.55 32 TRP A O 17
ATOM 16043 N N . LEU A 1 33 ? 6.867 20.173 -8.734 1.00 70.41 33 LEU A N 17
ATOM 16044 C CA . LEU A 1 33 ? 6.360 21.313 -9.490 1.00 63.32 33 LEU A CA 17
ATOM 16045 C C . LEU A 1 33 ? 6.331 22.570 -8.626 1.00 65.53 33 LEU A C 17
ATOM 16046 O O . LEU A 1 33 ? 6.209 23.683 -9.137 1.00 34.10 33 LEU A O 17
ATOM 16062 N N . ARG A 1 34 ? 6.448 22.383 -7.316 1.00 14.24 34 ARG A N 17
ATOM 16063 C CA . ARG A 1 34 ? 6.436 23.502 -6.381 1.00 32.12 34 ARG A CA 17
ATOM 16064 C C . ARG A 1 34 ? 7.749 24.277 -6.444 1.00 31.44 34 ARG A C 17
ATOM 16065 O O . ARG A 1 34 ? 7.842 25.400 -5.950 1.00 43.12 34 ARG A O 17
ATOM 16086 N N . ALA A 1 35 ? 8.761 23.668 -7.053 1.00 73.42 35 ALA A N 17
ATOM 16087 C CA . ALA A 1 35 ? 10.068 24.300 -7.182 1.00 15.43 35 ALA A CA 17
ATOM 16088 C C . ALA A 1 35 ? 10.102 25.253 -8.372 1.00 15.11 35 ALA A C 17
ATOM 16089 O O . ALA A 1 35 ? 10.979 26.111 -8.467 1.00 4.42 35 ALA A O 17
ATOM 16096 N N . ILE A 1 36 ? 9.142 25.096 -9.277 1.00 71.33 36 ILE A N 17
ATOM 16097 C CA . ILE A 1 36 ? 9.063 25.943 -10.461 1.00 32.40 36 ILE A CA 17
ATOM 16098 C C . ILE A 1 36 ? 7.737 26.695 -10.511 1.00 5.22 36 ILE A C 17
ATOM 16099 O O . ILE A 1 36 ? 7.457 27.417 -11.467 1.00 1.23 36 ILE A O 17
ATOM 16115 N N . GLY A 1 37 ? 6.925 26.522 -9.472 1.00 43.33 37 GLY A N 17
ATOM 16116 C CA . GLY A 1 37 ? 5.639 27.193 -9.416 1.00 65.24 37 GLY A CA 17
ATOM 16117 C C . GLY A 1 37 ? 4.707 26.753 -10.528 1.00 45.10 37 GLY A C 17
ATOM 16118 O O . GLY A 1 37 ? 4.162 27.584 -11.256 1.00 33.52 37 GLY A O 17
ATOM 16122 N N . LEU A 1 38 ? 4.525 25.444 -10.662 1.00 2.03 38 LEU A N 17
ATOM 16123 C CA . LEU A 1 38 ? 3.654 24.895 -11.694 1.00 74.54 38 LEU A CA 17
ATOM 16124 C C . LEU A 1 38 ? 2.883 23.687 -11.171 1.00 32.04 38 LEU A C 17
ATOM 16125 O O . LEU A 1 38 ? 2.410 22.857 -11.946 1.00 70.01 38 LEU A O 17
ATOM 16141 N N . GLU A 1 39 ? 2.759 23.598 -9.850 1.00 21.31 39 GLU A N 17
ATOM 16142 C CA . GLU A 1 39 ? 2.044 22.492 -9.223 1.00 41.14 39 GLU A CA 17
ATOM 16143 C C . GLU A 1 39 ? 0.577 22.484 -9.645 1.00 4.34 39 GLU A C 17
ATOM 16144 O O . GLU A 1 39 ? -0.101 21.461 -9.551 1.00 0.34 39 GLU A O 17
ATOM 16156 N N . ARG A 1 40 ? 0.095 23.633 -10.108 1.00 61.45 40 ARG A N 17
ATOM 16157 C CA . ARG A 1 40 ? -1.291 23.759 -10.542 1.00 50.34 40 ARG A CA 17
ATOM 16158 C C . ARG A 1 40 ? -1.582 22.823 -11.712 1.00 13.51 40 ARG A C 17
ATOM 16159 O O . ARG A 1 40 ? -2.740 22.532 -12.013 1.00 61.24 40 ARG A O 17
ATOM 16180 N N . TYR A 1 41 ? -0.525 22.357 -12.367 1.00 30.01 41 TYR A N 17
ATOM 16181 C CA . TYR A 1 41 ? -0.667 21.457 -13.505 1.00 71.21 41 TYR A CA 17
ATOM 16182 C C . TYR A 1 41 ? -0.450 20.007 -13.083 1.00 64.23 41 TYR A C 17
ATOM 16183 O O . TYR A 1 41 ? -0.576 19.089 -13.893 1.00 23.44 41 TYR A O 17
ATOM 16201 N N . GLU A 1 42 ? -0.123 19.810 -11.810 1.00 3.52 42 GLU A N 17
ATOM 16202 C CA . GLU A 1 42 ? 0.113 18.473 -11.280 1.00 34.52 42 GLU A CA 17
ATOM 16203 C C . GLU A 1 42 ? -1.003 17.518 -11.697 1.00 3.21 42 GLU A C 17
ATOM 16204 O O . GLU A 1 42 ? -0.778 16.583 -12.464 1.00 22.31 42 GLU A O 17
ATOM 16216 N N . GLU A 1 43 ? -2.205 17.763 -11.185 1.00 70.40 43 GLU A N 17
ATOM 16217 C CA . GLU A 1 43 ? -3.355 16.924 -11.503 1.00 42.23 43 GLU A CA 17
ATOM 16218 C C . GLU A 1 43 ? -3.554 16.824 -13.013 1.00 11.31 43 GLU A C 17
ATOM 16219 O O . GLU A 1 43 ? -4.121 15.853 -13.512 1.00 44.23 43 GLU A O 17
ATOM 16231 N N . GLY A 1 44 ? -3.084 17.837 -13.734 1.00 51.55 44 GLY A N 17
ATOM 16232 C CA . GLY A 1 44 ? -3.221 17.845 -15.179 1.00 44.42 44 GLY A CA 17
ATOM 16233 C C . GLY A 1 44 ? -2.410 16.751 -15.844 1.00 61.32 44 GLY A C 17
ATOM 16234 O O . GLY A 1 44 ? -2.830 16.182 -16.853 1.00 10.21 44 GLY A O 17
ATOM 16238 N N . LEU A 1 45 ? -1.244 16.455 -15.280 1.00 71.33 45 LEU A N 17
ATOM 16239 C CA . LEU A 1 45 ? -0.371 15.421 -15.826 1.00 3.41 45 LEU A CA 17
ATOM 16240 C C . LEU A 1 45 ? -0.526 14.115 -15.055 1.00 23.52 45 LEU A C 17
ATOM 16241 O O . LEU A 1 45 ? -0.225 13.038 -15.570 1.00 60.23 45 LEU A O 17
ATOM 16257 N N . VAL A 1 46 ? -0.999 14.216 -13.817 1.00 0.42 46 VAL A N 17
ATOM 16258 C CA . VAL A 1 46 ? -1.197 13.042 -12.975 1.00 54.42 46 VAL A CA 17
ATOM 16259 C C . VAL A 1 46 ? -2.394 12.224 -13.447 1.00 10.00 46 VAL A C 17
ATOM 16260 O O . VAL A 1 46 ? -2.421 11.002 -13.300 1.00 63.40 46 VAL A O 17
ATOM 16273 N N . HIS A 1 47 ? -3.383 12.906 -14.015 1.00 75.02 47 HIS A N 17
ATOM 16274 C CA . HIS A 1 47 ? -4.584 12.242 -14.510 1.00 60.24 47 HIS A CA 17
ATOM 16275 C C . HIS A 1 47 ? -4.394 11.781 -15.952 1.00 72.34 47 HIS A C 17
ATOM 16276 O O . HIS A 1 47 ? -5.339 11.331 -16.599 1.00 63.44 47 HIS A O 17
ATOM 16290 N N . ASN A 1 48 ? -3.167 11.897 -16.449 1.00 41.21 48 ASN A N 17
ATOM 16291 C CA . ASN A 1 48 ? -2.854 11.493 -17.815 1.00 42.51 48 ASN A CA 17
ATOM 16292 C C . ASN A 1 48 ? -1.835 10.358 -17.827 1.00 31.22 48 ASN A C 17
ATOM 16293 O O . ASN A 1 48 ? -1.768 9.580 -18.777 1.00 62.14 48 ASN A O 17
ATOM 16304 N N . GLY A 1 49 ? -1.043 10.269 -16.762 1.00 54.11 49 GLY A N 17
ATOM 16305 C CA . GLY A 1 49 ? -0.039 9.226 -16.669 1.00 71.44 49 GLY A CA 17
ATOM 16306 C C . GLY A 1 49 ? 1.358 9.781 -16.477 1.00 0.22 49 GLY A C 17
ATOM 16307 O O . GLY A 1 49 ? 2.328 9.234 -17.001 1.00 43.20 49 GLY A O 17
ATOM 16311 N N . TRP A 1 50 ? 1.461 10.871 -15.725 1.00 31.13 50 TRP A N 17
ATOM 16312 C CA . TRP A 1 50 ? 2.750 11.502 -15.466 1.00 22.21 50 TRP A CA 17
ATOM 16313 C C . TRP A 1 50 ? 3.012 11.611 -13.968 1.00 20.41 50 TRP A C 17
ATOM 16314 O O . TRP A 1 50 ? 3.951 12.282 -13.540 1.00 22.33 50 TRP A O 17
ATOM 16335 N N . ASP A 1 51 ? 2.177 10.947 -13.176 1.00 51.10 51 ASP A N 17
ATOM 16336 C CA . ASP A 1 51 ? 2.320 10.969 -11.725 1.00 34.51 51 ASP A CA 17
ATOM 16337 C C . ASP A 1 51 ? 3.646 10.347 -11.300 1.00 64.00 51 ASP A C 17
ATOM 16338 O O . ASP A 1 51 ? 4.094 10.529 -10.168 1.00 4.41 51 ASP A O 17
ATOM 16347 N N . ASP A 1 52 ? 4.269 9.612 -12.215 1.00 21.14 52 ASP A N 17
ATOM 16348 C CA . ASP A 1 52 ? 5.545 8.963 -11.935 1.00 72.00 52 ASP A CA 17
ATOM 16349 C C . ASP A 1 52 ? 6.708 9.810 -12.441 1.00 10.51 52 ASP A C 17
ATOM 16350 O O . ASP A 1 52 ? 6.960 9.883 -13.644 1.00 51.25 52 ASP A O 17
ATOM 16359 N N . LEU A 1 53 ? 7.413 10.451 -11.515 1.00 23.41 53 LEU A N 17
ATOM 16360 C CA . LEU A 1 53 ? 8.550 11.295 -11.867 1.00 30.34 53 LEU A CA 17
ATOM 16361 C C . LEU A 1 53 ? 9.525 10.547 -12.770 1.00 73.44 53 LEU A C 17
ATOM 16362 O O . LEU A 1 53 ? 10.206 11.151 -13.598 1.00 24.42 53 LEU A O 17
ATOM 16378 N N . GLU A 1 54 ? 9.583 9.229 -12.607 1.00 20.42 54 GLU A N 17
ATOM 16379 C CA . GLU A 1 54 ? 10.474 8.399 -13.410 1.00 35.45 54 GLU A CA 17
ATOM 16380 C C . GLU A 1 54 ? 10.111 8.485 -14.889 1.00 42.14 54 GLU A C 17
ATOM 16381 O O . GLU A 1 54 ? 10.978 8.679 -15.742 1.00 21.21 54 GLU A O 17
ATOM 16393 N N . PHE A 1 55 ? 8.824 8.340 -15.187 1.00 22.32 55 PHE A N 17
ATOM 16394 C CA . PHE A 1 55 ? 8.346 8.400 -16.563 1.00 62.42 55 PHE A CA 17
ATOM 16395 C C . PHE A 1 55 ? 8.333 9.838 -17.072 1.00 54.10 55 PHE A C 17
ATOM 16396 O O . PHE A 1 55 ? 8.724 10.111 -18.208 1.00 32.23 55 PHE A O 17
ATOM 16413 N N . LEU A 1 56 ? 7.879 10.755 -16.224 1.00 61.32 56 LEU A N 17
ATOM 16414 C CA . LEU A 1 56 ? 7.813 12.166 -16.587 1.00 2.22 56 LEU A CA 17
ATOM 16415 C C . LEU A 1 56 ? 9.192 12.696 -16.967 1.00 63.30 56 LEU A C 17
ATOM 16416 O O . LEU A 1 56 ? 9.311 13.713 -17.649 1.00 40.25 56 LEU A O 17
ATOM 16432 N N . SER A 1 57 ? 10.232 11.997 -16.522 1.00 70.05 57 SER A N 17
ATOM 16433 C CA . SER A 1 57 ? 11.603 12.397 -16.815 1.00 3.52 57 SER A CA 17
ATOM 16434 C C . SER A 1 57 ? 11.919 12.215 -18.296 1.00 75.23 57 SER A C 17
ATOM 16435 O O . SER A 1 57 ? 12.939 12.697 -18.789 1.00 75.33 57 SER A O 17
ATOM 16443 N N . ASP A 1 58 ? 11.036 11.515 -19.000 1.00 55.35 58 ASP A N 17
ATOM 16444 C CA . ASP A 1 58 ? 11.218 11.269 -20.426 1.00 74.22 58 ASP A CA 17
ATOM 16445 C C . ASP A 1 58 ? 10.135 11.969 -21.241 1.00 51.24 58 ASP A C 17
ATOM 16446 O O . ASP A 1 58 ? 10.119 11.887 -22.470 1.00 11.51 58 ASP A O 17
ATOM 16455 N N . ILE A 1 59 ? 9.232 12.656 -20.550 1.00 30.04 59 ILE A N 17
ATOM 16456 C CA . ILE A 1 59 ? 8.146 13.370 -21.210 1.00 2.23 59 ILE A CA 17
ATOM 16457 C C . ILE A 1 59 ? 8.677 14.278 -22.314 1.00 12.32 59 ILE A C 17
ATOM 16458 O O . ILE A 1 59 ? 9.726 14.906 -22.167 1.00 64.31 59 ILE A O 17
ATOM 16474 N N . THR A 1 60 ? 7.943 14.346 -23.421 1.00 24.23 60 THR A N 17
ATOM 16475 C CA . THR A 1 60 ? 8.339 15.178 -24.550 1.00 70.41 60 THR A CA 17
ATOM 16476 C C . THR A 1 60 ? 7.768 16.585 -24.423 1.00 54.21 60 THR A C 17
ATOM 16477 O O . THR A 1 60 ? 7.172 16.933 -23.404 1.00 74.33 60 THR A O 17
ATOM 16488 N N . GLU A 1 61 ? 7.953 17.390 -25.464 1.00 41.45 61 GLU A N 17
ATOM 16489 C CA . GLU A 1 61 ? 7.455 18.761 -25.468 1.00 22.04 61 GLU A CA 17
ATOM 16490 C C . GLU A 1 61 ? 5.959 18.796 -25.766 1.00 20.42 61 GLU A C 17
ATOM 16491 O O . GLU A 1 61 ? 5.234 19.648 -25.254 1.00 32.43 61 GLU A O 17
ATOM 16503 N N . GLU A 1 62 ? 5.506 17.863 -26.598 1.00 14.30 62 GLU A N 17
ATOM 16504 C CA . GLU A 1 62 ? 4.096 17.788 -26.965 1.00 45.44 62 GLU A CA 17
ATOM 16505 C C . GLU A 1 62 ? 3.293 17.057 -25.894 1.00 0.01 62 GLU A C 17
ATOM 16506 O O . GLU A 1 62 ? 2.118 17.351 -25.675 1.00 53.13 62 GLU A O 17
ATOM 16518 N N . ASP A 1 63 ? 3.935 16.103 -25.230 1.00 25.25 63 ASP A N 17
ATOM 16519 C CA . ASP A 1 63 ? 3.282 15.329 -24.180 1.00 60.13 63 ASP A CA 17
ATOM 16520 C C . ASP A 1 63 ? 2.737 16.245 -23.089 1.00 31.20 63 ASP A C 17
ATOM 16521 O O . ASP A 1 63 ? 1.754 15.917 -22.422 1.00 43.31 63 ASP A O 17
ATOM 16530 N N . LEU A 1 64 ? 3.381 17.393 -22.911 1.00 70.11 64 LEU A N 17
ATOM 16531 C CA . LEU A 1 64 ? 2.962 18.357 -21.899 1.00 74.35 64 LEU A CA 17
ATOM 16532 C C . LEU A 1 64 ? 1.572 18.903 -22.211 1.00 10.20 64 LEU A C 17
ATOM 16533 O O . LEU A 1 64 ? 0.772 19.141 -21.307 1.00 74.51 64 LEU A O 17
ATOM 16549 N N . GLU A 1 65 ? 1.293 19.098 -23.496 1.00 13.30 65 GLU A N 17
ATOM 16550 C CA . GLU A 1 65 ? -0.001 19.615 -23.926 1.00 12.32 65 GLU A CA 17
ATOM 16551 C C . GLU A 1 65 ? -1.110 18.605 -23.649 1.00 34.52 65 GLU A C 17
ATOM 16552 O O . GLU A 1 65 ? -2.244 18.979 -23.351 1.00 30.44 65 GLU A O 17
ATOM 16564 N N . GLU A 1 66 ? -0.774 17.323 -23.750 1.00 64.55 66 GLU A N 17
ATOM 16565 C CA . GLU A 1 66 ? -1.741 16.258 -23.512 1.00 53.03 66 GLU A CA 17
ATOM 16566 C C . GLU A 1 66 ? -2.329 16.361 -22.108 1.00 11.31 66 GLU A C 17
ATOM 16567 O O . GLU A 1 66 ? -3.424 15.865 -21.844 1.00 24.34 66 GLU A O 17
ATOM 16579 N N . ALA A 1 67 ? -1.593 17.009 -21.211 1.00 10.30 67 ALA A N 17
ATOM 16580 C CA . ALA A 1 67 ? -2.041 17.179 -19.834 1.00 41.44 67 ALA A CA 17
ATOM 16581 C C . ALA A 1 67 ? -2.622 18.572 -19.614 1.00 41.01 67 ALA A C 17
ATOM 16582 O O . ALA A 1 67 ? -3.078 18.899 -18.519 1.00 40.04 67 ALA A O 17
ATOM 16589 N N . GLY A 1 68 ? -2.601 19.390 -20.663 1.00 33.44 68 GLY A N 17
ATOM 16590 C CA . GLY A 1 68 ? -3.128 20.738 -20.562 1.00 52.12 68 GLY A CA 17
ATOM 16591 C C . GLY A 1 68 ? -2.037 21.790 -20.581 1.00 61.15 68 GLY A C 17
ATOM 16592 O O . GLY A 1 68 ? -2.319 22.988 -20.563 1.00 1.11 68 GLY A O 17
ATOM 16596 N N . VAL A 1 69 ? -0.786 21.342 -20.617 1.00 61.12 69 VAL A N 17
ATOM 16597 C CA . VAL A 1 69 ? 0.352 22.253 -20.638 1.00 41.12 69 VAL A CA 17
ATOM 16598 C C . VAL A 1 69 ? 0.690 22.678 -22.063 1.00 14.11 69 VAL A C 17
ATOM 16599 O O . VAL A 1 69 ? 1.780 22.402 -22.561 1.00 63.51 69 VAL A O 17
ATOM 16612 N N . GLN A 1 70 ? -0.254 23.352 -22.713 1.00 2.24 70 GLN A N 17
ATOM 16613 C CA . GLN A 1 70 ? -0.056 23.815 -24.081 1.00 0.40 70 GLN A CA 17
ATOM 16614 C C . GLN A 1 70 ? 0.416 25.266 -24.102 1.00 32.51 70 GLN A C 17
ATOM 16615 O O . GLN A 1 70 ? 0.129 26.008 -25.041 1.00 1.41 70 GLN A O 17
ATOM 16629 N N . ASP A 1 71 ? 1.140 25.662 -23.061 1.00 70.21 71 ASP A N 17
ATOM 16630 C CA . ASP A 1 71 ? 1.652 27.023 -22.960 1.00 44.42 71 ASP A CA 17
ATOM 16631 C C . ASP A 1 71 ? 3.172 27.043 -23.092 1.00 1.21 71 ASP A C 17
ATOM 16632 O O . ASP A 1 71 ? 3.861 26.079 -22.758 1.00 3.34 71 ASP A O 17
ATOM 16641 N N . PRO A 1 72 ? 3.708 28.166 -23.592 1.00 5.54 72 PRO A N 17
ATOM 16642 C CA . PRO A 1 72 ? 5.152 28.339 -23.780 1.00 20.24 72 PRO A CA 17
ATOM 16643 C C . PRO A 1 72 ? 5.899 28.454 -22.455 1.00 43.45 72 PRO A C 17
ATOM 16644 O O . PRO A 1 72 ? 6.896 27.768 -22.233 1.00 4.43 72 PRO A O 17
ATOM 16655 N N . ALA A 1 73 ? 5.411 29.326 -21.580 1.00 14.44 73 ALA A N 17
ATOM 16656 C CA . ALA A 1 73 ? 6.031 29.530 -20.276 1.00 61.45 73 ALA A CA 17
ATOM 16657 C C . ALA A 1 73 ? 5.902 28.284 -19.407 1.00 33.15 73 ALA A C 17
ATOM 16658 O O . ALA A 1 73 ? 6.712 28.055 -18.508 1.00 21.10 73 ALA A O 17
ATOM 16665 N N . HIS A 1 74 ? 4.877 27.482 -19.678 1.00 63.54 74 HIS A N 17
ATOM 16666 C CA . HIS A 1 74 ? 4.642 26.258 -18.920 1.00 11.23 74 HIS A CA 17
ATOM 16667 C C . HIS A 1 74 ? 5.440 25.096 -19.502 1.00 25.22 74 HIS A C 17
ATOM 16668 O O . HIS A 1 74 ? 5.938 24.241 -18.768 1.00 42.42 74 HIS A O 17
ATOM 16682 N N . LYS A 1 75 ? 5.558 25.069 -20.825 1.00 43.20 75 LYS A N 17
ATOM 16683 C CA . LYS A 1 75 ? 6.296 24.013 -21.507 1.00 23.42 75 LYS A CA 17
ATOM 16684 C C . LYS A 1 75 ? 7.801 24.218 -21.360 1.00 73.21 75 LYS A C 17
ATOM 16685 O O . LYS A 1 75 ? 8.564 23.254 -21.285 1.00 54.54 75 LYS A O 17
ATOM 16704 N N . ARG A 1 76 ? 8.220 25.478 -21.318 1.00 0.20 76 ARG A N 17
ATOM 16705 C CA . ARG A 1 76 ? 9.633 25.809 -21.180 1.00 22.03 76 ARG A CA 17
ATOM 16706 C C . ARG A 1 76 ? 10.111 25.567 -19.751 1.00 31.21 76 ARG A C 17
ATOM 16707 O O . ARG A 1 76 ? 11.287 25.286 -19.517 1.00 63.03 76 ARG A O 17
ATOM 16728 N N . LEU A 1 77 ? 9.192 25.678 -18.799 1.00 35.25 77 LEU A N 17
ATOM 16729 C CA . LEU A 1 77 ? 9.518 25.471 -17.392 1.00 3.42 77 LEU A CA 17
ATOM 16730 C C . LEU A 1 77 ? 9.739 23.992 -17.096 1.00 24.54 77 LEU A C 17
ATOM 16731 O O . LEU A 1 77 ? 10.746 23.611 -16.496 1.00 32.01 77 LEU A O 17
ATOM 16747 N N . LEU A 1 78 ? 8.794 23.161 -17.521 1.00 63.32 78 LEU A N 17
ATOM 16748 C CA . LEU A 1 78 ? 8.886 21.721 -17.304 1.00 4.11 78 LEU A CA 17
ATOM 16749 C C . LEU A 1 78 ? 10.239 21.187 -17.763 1.00 23.32 78 LEU A C 17
ATOM 16750 O O . LEU A 1 78 ? 10.925 20.482 -17.021 1.00 34.34 78 LEU A O 17
ATOM 16766 N N . LEU A 1 79 ? 10.619 21.528 -18.989 1.00 43.00 79 LEU A N 17
ATOM 16767 C CA . LEU A 1 79 ? 11.892 21.085 -19.547 1.00 22.51 79 LEU A CA 17
ATOM 16768 C C . LEU A 1 79 ? 13.041 21.389 -18.591 1.00 22.41 79 LEU A C 17
ATOM 16769 O O . LEU A 1 79 ? 13.917 20.552 -18.372 1.00 23.04 79 LEU A O 17
ATOM 16785 N N . ASP A 1 80 ? 13.029 22.590 -18.023 1.00 65.44 80 ASP A N 17
ATOM 16786 C CA . ASP A 1 80 ? 14.069 23.003 -17.088 1.00 12.33 80 ASP A CA 17
ATOM 16787 C C . ASP A 1 80 ? 13.925 22.271 -15.757 1.00 52.21 80 ASP A C 17
ATOM 16788 O O . ASP A 1 80 ? 14.917 21.893 -15.133 1.00 52.00 80 ASP A O 17
ATOM 16797 N N . THR A 1 81 ? 12.682 22.075 -15.327 1.00 23.22 81 THR A N 17
ATOM 16798 C CA . THR A 1 81 ? 12.408 21.390 -14.070 1.00 0.43 81 THR A CA 17
ATOM 16799 C C . THR A 1 81 ? 12.859 19.935 -14.126 1.00 54.31 81 THR A C 17
ATOM 16800 O O . THR A 1 81 ? 13.168 19.330 -13.099 1.00 33.02 81 THR A O 17
ATOM 16811 N N . LEU A 1 82 ? 12.895 19.378 -15.332 1.00 13.53 82 LEU A N 17
ATOM 16812 C CA . LEU A 1 82 ? 13.309 17.993 -15.522 1.00 71.33 82 LEU A CA 17
ATOM 16813 C C . LEU A 1 82 ? 14.788 17.817 -15.195 1.00 22.31 82 LEU A C 17
ATOM 16814 O O . LEU A 1 82 ? 15.151 17.024 -14.326 1.00 14.32 82 LEU A O 17
ATOM 16830 N N . GLN A 1 83 ? 15.637 18.562 -15.895 1.00 51.13 83 GLN A N 17
ATOM 16831 C CA . GLN A 1 83 ? 17.077 18.489 -15.677 1.00 73.13 83 GLN A CA 17
ATOM 16832 C C . GLN A 1 83 ? 17.425 18.813 -14.228 1.00 42.54 83 GLN A C 17
ATOM 16833 O O . GLN A 1 83 ? 18.459 18.382 -13.716 1.00 33.13 83 GLN A O 17
ATOM 16847 N N . LEU A 1 84 ? 16.557 19.576 -13.573 1.00 42.42 84 LEU A N 17
ATOM 16848 C CA . LEU A 1 84 ? 16.773 19.960 -12.182 1.00 61.43 84 LEU A CA 17
ATOM 16849 C C . LEU A 1 84 ? 16.552 18.773 -11.250 1.00 21.11 84 LEU A C 17
ATOM 16850 O O . LEU A 1 84 ? 17.442 18.394 -10.489 1.00 4.42 84 LEU A O 17
ATOM 16866 N N . SER A 1 85 ? 15.360 18.188 -11.316 1.00 41.55 85 SER A N 17
ATOM 16867 C CA . SER A 1 85 ? 15.021 17.045 -10.477 1.00 43.21 85 SER A CA 17
ATOM 16868 C C . SER A 1 85 ? 15.067 17.424 -9.000 1.00 34.42 85 SER A C 17
ATOM 16869 O O . SER A 1 85 ? 15.302 16.578 -8.137 1.00 24.33 85 SER A O 17
ATOM 16877 N N . LYS A 1 86 ? 14.839 18.701 -8.716 1.00 11.44 86 LYS A N 17
ATOM 16878 C CA . LYS A 1 86 ? 14.852 19.195 -7.344 1.00 31.34 86 LYS A CA 17
ATOM 16879 C C . LYS A 1 86 ? 16.143 18.798 -6.635 1.00 30.21 86 LYS A C 17
ATOM 16880 O O . LYS A 1 86 ? 17.152 19.497 -6.726 1.00 25.13 86 LYS A O 17
ATOM 16899 N N . SER A 1 22 ? 8.740 3.451 0.135 1.00 33.30 22 SER A N 18
ATOM 16900 C CA . SER A 1 22 ? 9.660 2.857 -0.827 1.00 63.24 22 SER A CA 18
ATOM 16901 C C . SER A 1 22 ? 10.010 3.852 -1.930 1.00 22.13 22 SER A C 18
ATOM 16902 O O . SER A 1 22 ? 11.182 4.135 -2.177 1.00 14.10 22 SER A O 18
ATOM 16910 N N . GLY A 1 23 ? 8.984 4.380 -2.590 1.00 34.32 23 GLY A N 18
ATOM 16911 C CA . GLY A 1 23 ? 9.202 5.337 -3.658 1.00 41.22 23 GLY A CA 18
ATOM 16912 C C . GLY A 1 23 ? 8.255 6.518 -3.581 1.00 2.32 23 GLY A C 18
ATOM 16913 O O . GLY A 1 23 ? 8.409 7.392 -2.726 1.00 70.01 23 GLY A O 18
ATOM 16917 N N . LEU A 1 24 ? 7.274 6.547 -4.476 1.00 10.43 24 LEU A N 18
ATOM 16918 C CA . LEU A 1 24 ? 6.299 7.632 -4.507 1.00 35.24 24 LEU A CA 18
ATOM 16919 C C . LEU A 1 24 ? 5.569 7.746 -3.172 1.00 51.01 24 LEU A C 18
ATOM 16920 O O . LEU A 1 24 ? 5.422 6.763 -2.447 1.00 51.01 24 LEU A O 18
ATOM 16936 N N . GLY A 1 25 ? 5.111 8.954 -2.855 1.00 22.51 25 GLY A N 18
ATOM 16937 C CA . GLY A 1 25 ? 4.400 9.174 -1.609 1.00 63.30 25 GLY A CA 18
ATOM 16938 C C . GLY A 1 25 ? 4.735 10.511 -0.979 1.00 25.13 25 GLY A C 18
ATOM 16939 O O . GLY A 1 25 ? 5.778 11.097 -1.269 1.00 20.50 25 GLY A O 18
ATOM 16943 N N . GLU A 1 26 ? 3.849 10.995 -0.115 1.00 55.30 26 GLU A N 18
ATOM 16944 C CA . GLU A 1 26 ? 4.056 12.274 0.555 1.00 34.44 26 GLU A CA 18
ATOM 16945 C C . GLU A 1 26 ? 4.242 13.397 -0.461 1.00 34.15 26 GLU A C 18
ATOM 16946 O O . GLU A 1 26 ? 5.359 13.855 -0.698 1.00 31.22 26 GLU A O 18
ATOM 16958 N N . ALA A 1 27 ? 3.138 13.836 -1.057 1.00 62.55 27 ALA A N 18
ATOM 16959 C CA . ALA A 1 27 ? 3.178 14.906 -2.046 1.00 64.54 27 ALA A CA 18
ATOM 16960 C C . ALA A 1 27 ? 3.919 14.463 -3.304 1.00 1.31 27 ALA A C 18
ATOM 16961 O O . ALA A 1 27 ? 3.302 14.103 -4.305 1.00 70.13 27 ALA A O 18
ATOM 16968 N N . GLY A 1 28 ? 5.247 14.494 -3.245 1.00 2.12 28 GLY A N 18
ATOM 16969 C CA . GLY A 1 28 ? 6.050 14.095 -4.386 1.00 31.31 28 GLY A CA 18
ATOM 16970 C C . GLY A 1 28 ? 5.711 14.881 -5.637 1.00 20.12 28 GLY A C 18
ATOM 16971 O O . GLY A 1 28 ? 6.153 16.018 -5.802 1.00 34.40 28 GLY A O 18
ATOM 16975 N N . MET A 1 29 ? 4.926 14.274 -6.521 1.00 22.31 29 MET A N 18
ATOM 16976 C CA . MET A 1 29 ? 4.529 14.925 -7.764 1.00 2.01 29 MET A CA 18
ATOM 16977 C C . MET A 1 29 ? 3.937 16.304 -7.490 1.00 63.01 29 MET A C 18
ATOM 16978 O O . MET A 1 29 ? 4.111 17.232 -8.280 1.00 1.23 29 MET A O 18
ATOM 16992 N N . SER A 1 30 ? 3.238 16.431 -6.367 1.00 74.52 30 SER A N 18
ATOM 16993 C CA . SER A 1 30 ? 2.617 17.695 -5.992 1.00 14.41 30 SER A CA 18
ATOM 16994 C C . SER A 1 30 ? 3.674 18.768 -5.746 1.00 73.30 30 SER A C 18
ATOM 16995 O O . SER A 1 30 ? 3.866 19.665 -6.566 1.00 61.33 30 SER A O 18
ATOM 17003 N N . ALA A 1 31 ? 4.356 18.667 -4.610 1.00 43.31 31 ALA A N 18
ATOM 17004 C CA . ALA A 1 31 ? 5.395 19.626 -4.256 1.00 3.30 31 ALA A CA 18
ATOM 17005 C C . ALA A 1 31 ? 6.383 19.815 -5.403 1.00 34.53 31 ALA A C 18
ATOM 17006 O O . ALA A 1 31 ? 6.973 20.884 -5.557 1.00 31.35 31 ALA A O 18
ATOM 17013 N N . TRP A 1 32 ? 6.557 18.770 -6.204 1.00 25.22 32 TRP A N 18
ATOM 17014 C CA . TRP A 1 32 ? 7.475 18.821 -7.337 1.00 32.34 32 TRP A CA 18
ATOM 17015 C C . TRP A 1 32 ? 7.188 20.034 -8.215 1.00 25.32 32 TRP A C 18
ATOM 17016 O O . TRP A 1 32 ? 8.108 20.730 -8.648 1.00 72.43 32 TRP A O 18
ATOM 17037 N N . LEU A 1 33 ? 5.910 20.282 -8.474 1.00 14.41 33 LEU A N 18
ATOM 17038 C CA . LEU A 1 33 ? 5.502 21.413 -9.301 1.00 63.10 33 LEU A CA 18
ATOM 17039 C C . LEU A 1 33 ? 5.411 22.690 -8.471 1.00 70.35 33 LEU A C 18
ATOM 17040 O O . LEU A 1 33 ? 5.294 23.788 -9.015 1.00 62.03 33 LEU A O 18
ATOM 17056 N N . ARG A 1 34 ? 5.467 22.537 -7.152 1.00 42.44 34 ARG A N 18
ATOM 17057 C CA . ARG A 1 34 ? 5.392 23.678 -6.248 1.00 11.23 34 ARG A CA 18
ATOM 17058 C C . ARG A 1 34 ? 6.712 24.443 -6.226 1.00 41.13 34 ARG A C 18
ATOM 17059 O O . ARG A 1 34 ? 6.750 25.625 -5.887 1.00 3.41 34 ARG A O 18
ATOM 17080 N N . ALA A 1 35 ? 7.792 23.760 -6.591 1.00 20.44 35 ALA A N 18
ATOM 17081 C CA . ALA A 1 35 ? 9.113 24.375 -6.615 1.00 23.44 35 ALA A CA 18
ATOM 17082 C C . ALA A 1 35 ? 9.241 25.356 -7.775 1.00 62.41 35 ALA A C 18
ATOM 17083 O O . ALA A 1 35 ? 10.151 26.185 -7.801 1.00 51.13 35 ALA A O 18
ATOM 17090 N N . ILE A 1 36 ? 8.326 25.255 -8.733 1.00 34.44 36 ILE A N 18
ATOM 17091 C CA . ILE A 1 36 ? 8.337 26.134 -9.895 1.00 73.43 36 ILE A CA 18
ATOM 17092 C C . ILE A 1 36 ? 7.016 26.884 -10.030 1.00 1.13 36 ILE A C 18
ATOM 17093 O O . ILE A 1 36 ? 6.841 27.697 -10.937 1.00 23.33 36 ILE A O 18
ATOM 17109 N N . GLY A 1 37 ? 6.089 26.607 -9.118 1.00 75.12 37 GLY A N 18
ATOM 17110 C CA . GLY A 1 37 ? 4.796 27.265 -9.151 1.00 53.45 37 GLY A CA 18
ATOM 17111 C C . GLY A 1 37 ? 3.994 26.907 -10.387 1.00 20.21 37 GLY A C 18
ATOM 17112 O O . GLY A 1 37 ? 3.489 27.787 -11.085 1.00 73.44 37 GLY A O 18
ATOM 17116 N N . LEU A 1 38 ? 3.878 25.612 -10.659 1.00 73.23 38 LEU A N 18
ATOM 17117 C CA . LEU A 1 38 ? 3.133 25.138 -11.821 1.00 12.22 38 LEU A CA 18
ATOM 17118 C C . LEU A 1 38 ? 2.290 23.917 -11.466 1.00 40.33 38 LEU A C 18
ATOM 17119 O O . LEU A 1 38 ? 1.914 23.136 -12.340 1.00 3.42 38 LEU A O 18
ATOM 17135 N N . GLU A 1 39 ? 1.995 23.761 -10.179 1.00 44.34 39 GLU A N 18
ATOM 17136 C CA . GLU A 1 39 ? 1.195 22.636 -9.711 1.00 24.24 39 GLU A CA 18
ATOM 17137 C C . GLU A 1 39 ? -0.223 22.707 -10.269 1.00 32.25 39 GLU A C 18
ATOM 17138 O O . GLU A 1 39 ? -0.941 21.707 -10.296 1.00 54.30 39 GLU A O 18
ATOM 17150 N N . ARG A 1 40 ? -0.620 23.895 -10.712 1.00 4.44 40 ARG A N 18
ATOM 17151 C CA . ARG A 1 40 ? -1.952 24.098 -11.267 1.00 52.11 40 ARG A CA 18
ATOM 17152 C C . ARG A 1 40 ? -2.177 23.202 -12.481 1.00 72.14 40 ARG A C 18
ATOM 17153 O O . ARG A 1 40 ? -3.316 22.939 -12.869 1.00 42.23 40 ARG A O 18
ATOM 17174 N N . TYR A 1 41 ? -1.085 22.736 -13.077 1.00 1.41 41 TYR A N 18
ATOM 17175 C CA . TYR A 1 41 ? -1.163 21.872 -14.249 1.00 4.33 41 TYR A CA 18
ATOM 17176 C C . TYR A 1 41 ? -1.088 20.402 -13.847 1.00 54.24 41 TYR A C 18
ATOM 17177 O O . TYR A 1 41 ? -1.232 19.512 -14.684 1.00 73.33 41 TYR A O 18
ATOM 17195 N N . GLU A 1 42 ? -0.863 20.158 -12.560 1.00 72.53 42 GLU A N 18
ATOM 17196 C CA . GLU A 1 42 ? -0.770 18.796 -12.047 1.00 64.23 42 GLU A CA 18
ATOM 17197 C C . GLU A 1 42 ? -1.918 17.938 -12.570 1.00 33.54 42 GLU A C 18
ATOM 17198 O O . GLU A 1 42 ? -1.703 16.982 -13.314 1.00 31.53 42 GLU A O 18
ATOM 17210 N N . GLU A 1 43 ? -3.138 18.287 -12.173 1.00 31.21 43 GLU A N 18
ATOM 17211 C CA . GLU A 1 43 ? -4.320 17.548 -12.600 1.00 34.33 43 GLU A CA 18
ATOM 17212 C C . GLU A 1 43 ? -4.381 17.451 -14.121 1.00 73.44 43 GLU A C 18
ATOM 17213 O O . GLU A 1 43 ? -4.980 16.528 -14.672 1.00 32.30 43 GLU A O 18
ATOM 17225 N N . GLY A 1 44 ? -3.757 18.412 -14.795 1.00 62.35 44 GLY A N 18
ATOM 17226 C CA . GLY A 1 44 ? -3.752 18.417 -16.247 1.00 12.23 44 GLY A CA 18
ATOM 17227 C C . GLY A 1 44 ? -2.949 17.271 -16.828 1.00 45.23 44 GLY A C 18
ATOM 17228 O O . GLY A 1 44 ? -3.303 16.721 -17.872 1.00 1.11 44 GLY A O 18
ATOM 17232 N N . LEU A 1 45 ? -1.862 16.910 -16.154 1.00 13.40 45 LEU A N 18
ATOM 17233 C CA . LEU A 1 45 ? -1.004 15.823 -16.611 1.00 32.21 45 LEU A CA 18
ATOM 17234 C C . LEU A 1 45 ? -1.337 14.524 -15.884 1.00 14.03 45 LEU A C 18
ATOM 17235 O O . LEU A 1 45 ? -1.070 13.432 -16.387 1.00 14.54 45 LEU A O 18
ATOM 17251 N N . VAL A 1 46 ? -1.924 14.650 -14.698 1.00 35.43 46 VAL A N 18
ATOM 17252 C CA . VAL A 1 46 ? -2.298 13.486 -13.902 1.00 42.04 46 VAL A CA 18
ATOM 17253 C C . VAL A 1 46 ? -3.499 12.769 -14.508 1.00 12.01 46 VAL A C 18
ATOM 17254 O O . VAL A 1 46 ? -3.629 11.550 -14.396 1.00 72.53 46 VAL A O 18
ATOM 17267 N N . HIS A 1 47 ? -4.376 13.534 -15.150 1.00 52.12 47 HIS A N 18
ATOM 17268 C CA . HIS A 1 47 ? -5.568 12.972 -15.775 1.00 61.43 47 HIS A CA 18
ATOM 17269 C C . HIS A 1 47 ? -5.281 12.554 -17.215 1.00 0.25 47 HIS A C 18
ATOM 17270 O O . HIS A 1 47 ? -6.196 12.234 -17.972 1.00 41.41 47 HIS A O 18
ATOM 17284 N N . ASN A 1 48 ? -4.004 12.561 -17.584 1.00 73.21 48 ASN A N 18
ATOM 17285 C CA . ASN A 1 48 ? -3.597 12.184 -18.933 1.00 12.20 48 ASN A CA 18
ATOM 17286 C C . ASN A 1 48 ? -2.682 10.963 -18.904 1.00 55.52 48 ASN A C 18
ATOM 17287 O O . ASN A 1 48 ? -2.633 10.189 -19.859 1.00 43.30 48 ASN A O 18
ATOM 17298 N N . GLY A 1 49 ? -1.960 10.798 -17.800 1.00 62.13 49 GLY A N 18
ATOM 17299 C CA . GLY A 1 49 ? -1.057 9.670 -17.667 1.00 70.51 49 GLY A CA 18
ATOM 17300 C C . GLY A 1 49 ? 0.351 10.094 -17.300 1.00 20.13 49 GLY A C 18
ATOM 17301 O O . GLY A 1 49 ? 1.324 9.466 -17.718 1.00 2.54 49 GLY A O 18
ATOM 17305 N N . TRP A 1 50 ? 0.460 11.162 -16.518 1.00 61.11 50 TRP A N 18
ATOM 17306 C CA . TRP A 1 50 ? 1.760 11.670 -16.096 1.00 44.42 50 TRP A CA 18
ATOM 17307 C C . TRP A 1 50 ? 1.870 11.691 -14.576 1.00 14.14 50 TRP A C 18
ATOM 17308 O O . TRP A 1 50 ? 2.857 12.174 -14.021 1.00 64.45 50 TRP A O 18
ATOM 17329 N N . ASP A 1 51 ? 0.850 11.165 -13.906 1.00 72.14 51 ASP A N 18
ATOM 17330 C CA . ASP A 1 51 ? 0.832 11.122 -12.449 1.00 23.02 51 ASP A CA 18
ATOM 17331 C C . ASP A 1 51 ? 2.091 10.449 -11.910 1.00 34.50 51 ASP A C 18
ATOM 17332 O O . ASP A 1 51 ? 2.517 10.716 -10.786 1.00 70.34 51 ASP A O 18
ATOM 17341 N N . ASP A 1 52 ? 2.679 9.574 -12.718 1.00 24.21 52 ASP A N 18
ATOM 17342 C CA . ASP A 1 52 ? 3.889 8.862 -12.323 1.00 30.44 52 ASP A CA 18
ATOM 17343 C C . ASP A 1 52 ? 5.127 9.722 -12.555 1.00 12.41 52 ASP A C 18
ATOM 17344 O O . ASP A 1 52 ? 5.615 9.836 -13.680 1.00 51.01 52 ASP A O 18
ATOM 17353 N N . LEU A 1 53 ? 5.630 10.328 -11.485 1.00 35.45 53 LEU A N 18
ATOM 17354 C CA . LEU A 1 53 ? 6.810 11.180 -11.571 1.00 65.44 53 LEU A CA 18
ATOM 17355 C C . LEU A 1 53 ? 7.952 10.458 -12.281 1.00 34.11 53 LEU A C 18
ATOM 17356 O O . LEU A 1 53 ? 8.781 11.085 -12.938 1.00 42.35 53 LEU A O 18
ATOM 17372 N N . GLU A 1 54 ? 7.985 9.136 -12.144 1.00 50.01 54 GLU A N 18
ATOM 17373 C CA . GLU A 1 54 ? 9.024 8.330 -12.774 1.00 31.53 54 GLU A CA 18
ATOM 17374 C C . GLU A 1 54 ? 8.892 8.362 -14.294 1.00 13.14 54 GLU A C 18
ATOM 17375 O O . GLU A 1 54 ? 9.889 8.394 -15.014 1.00 65.42 54 GLU A O 18
ATOM 17387 N N . PHE A 1 55 ? 7.653 8.354 -14.774 1.00 73.42 55 PHE A N 18
ATOM 17388 C CA . PHE A 1 55 ? 7.389 8.380 -16.208 1.00 53.51 55 PHE A CA 18
ATOM 17389 C C . PHE A 1 55 ? 7.463 9.806 -16.748 1.00 70.31 55 PHE A C 18
ATOM 17390 O O . PHE A 1 55 ? 7.969 10.040 -17.846 1.00 42.14 55 PHE A O 18
ATOM 17407 N N . LEU A 1 56 ? 6.955 10.754 -15.969 1.00 53.12 56 LEU A N 18
ATOM 17408 C CA . LEU A 1 56 ? 6.962 12.157 -16.368 1.00 42.32 56 LEU A CA 18
ATOM 17409 C C . LEU A 1 56 ? 8.388 12.653 -16.589 1.00 73.02 56 LEU A C 18
ATOM 17410 O O . LEU A 1 56 ? 8.609 13.653 -17.272 1.00 60.34 56 LEU A O 18
ATOM 17426 N N . SER A 1 57 ? 9.351 11.946 -16.008 1.00 65.31 57 SER A N 18
ATOM 17427 C CA . SER A 1 57 ? 10.756 12.315 -16.140 1.00 61.41 57 SER A CA 18
ATOM 17428 C C . SER A 1 57 ? 11.241 12.104 -17.571 1.00 71.43 57 SER A C 18
ATOM 17429 O O . SER A 1 57 ? 12.320 12.563 -17.947 1.00 33.31 57 SER A O 18
ATOM 17437 N N . ASP A 1 58 ? 10.436 11.406 -18.365 1.00 31.01 58 ASP A N 18
ATOM 17438 C CA . ASP A 1 58 ? 10.781 11.134 -19.755 1.00 52.05 58 ASP A CA 18
ATOM 17439 C C . ASP A 1 58 ? 9.883 11.924 -20.703 1.00 1.24 58 ASP A C 18
ATOM 17440 O O . ASP A 1 58 ? 10.072 11.897 -21.919 1.00 51.31 58 ASP A O 18
ATOM 17449 N N . ILE A 1 59 ? 8.907 12.625 -20.137 1.00 15.33 59 ILE A N 18
ATOM 17450 C CA . ILE A 1 59 ? 7.980 13.423 -20.931 1.00 21.42 59 ILE A CA 18
ATOM 17451 C C . ILE A 1 59 ? 8.729 14.347 -21.885 1.00 74.33 59 ILE A C 18
ATOM 17452 O O . ILE A 1 59 ? 9.757 14.924 -21.530 1.00 51.14 59 ILE A O 18
ATOM 17468 N N . THR A 1 60 ? 8.205 14.484 -23.100 1.00 0.45 60 THR A N 18
ATOM 17469 C CA . THR A 1 60 ? 8.823 15.339 -24.106 1.00 35.03 60 THR A CA 18
ATOM 17470 C C . THR A 1 60 ? 8.318 16.773 -23.994 1.00 3.14 60 THR A C 18
ATOM 17471 O O . THR A 1 60 ? 7.602 17.117 -23.054 1.00 31.50 60 THR A O 18
ATOM 17482 N N . GLU A 1 61 ? 8.697 17.606 -24.958 1.00 73.23 61 GLU A N 18
ATOM 17483 C CA . GLU A 1 61 ? 8.282 19.004 -24.966 1.00 72.32 61 GLU A CA 18
ATOM 17484 C C . GLU A 1 61 ? 6.861 19.147 -25.505 1.00 64.44 61 GLU A C 18
ATOM 17485 O O . GLU A 1 61 ? 6.131 20.060 -25.123 1.00 32.33 61 GLU A O 18
ATOM 17497 N N . GLU A 1 62 ? 6.479 18.237 -26.396 1.00 54.35 62 GLU A N 18
ATOM 17498 C CA . GLU A 1 62 ? 5.147 18.263 -26.989 1.00 54.13 62 GLU A CA 18
ATOM 17499 C C . GLU A 1 62 ? 4.135 17.564 -26.085 1.00 63.14 62 GLU A C 18
ATOM 17500 O O . GLU A 1 62 ? 2.981 17.981 -25.988 1.00 41.21 62 GLU A O 18
ATOM 17512 N N . ASP A 1 63 ? 4.577 16.498 -25.427 1.00 40.01 63 ASP A N 18
ATOM 17513 C CA . ASP A 1 63 ? 3.712 15.740 -24.531 1.00 13.34 63 ASP A CA 18
ATOM 17514 C C . ASP A 1 63 ? 3.064 16.657 -23.498 1.00 35.34 63 ASP A C 18
ATOM 17515 O O . ASP A 1 63 ? 1.978 16.370 -22.992 1.00 33.33 63 ASP A O 18
ATOM 17524 N N . LEU A 1 64 ? 3.736 17.760 -23.188 1.00 22.41 64 LEU A N 18
ATOM 17525 C CA . LEU A 1 64 ? 3.227 18.719 -22.214 1.00 35.41 64 LEU A CA 18
ATOM 17526 C C . LEU A 1 64 ? 1.945 19.375 -22.716 1.00 15.22 64 LEU A C 18
ATOM 17527 O O . LEU A 1 64 ? 1.027 19.641 -21.940 1.00 25.24 64 LEU A O 18
ATOM 17543 N N . GLU A 1 65 ? 1.888 19.632 -24.019 1.00 2.21 65 GLU A N 18
ATOM 17544 C CA . GLU A 1 65 ? 0.717 20.256 -24.624 1.00 4.52 65 GLU A CA 18
ATOM 17545 C C . GLU A 1 65 ? -0.491 19.327 -24.556 1.00 62.35 65 GLU A C 18
ATOM 17546 O O . GLU A 1 65 ? -1.635 19.776 -24.599 1.00 13.32 65 GLU A O 18
ATOM 17558 N N . GLU A 1 66 ? -0.226 18.028 -24.452 1.00 43.20 66 GLU A N 18
ATOM 17559 C CA . GLU A 1 66 ? -1.291 17.035 -24.380 1.00 51.14 66 GLU A CA 18
ATOM 17560 C C . GLU A 1 66 ? -2.077 17.174 -23.080 1.00 34.51 66 GLU A C 18
ATOM 17561 O O . GLU A 1 66 ? -3.273 16.886 -23.031 1.00 61.44 66 GLU A O 18
ATOM 17573 N N . ALA A 1 67 ? -1.396 17.616 -22.028 1.00 34.11 67 ALA A N 18
ATOM 17574 C CA . ALA A 1 67 ? -2.030 17.794 -20.727 1.00 53.05 67 ALA A CA 18
ATOM 17575 C C . ALA A 1 67 ? -2.551 19.218 -20.561 1.00 72.51 67 ALA A C 18
ATOM 17576 O O . ALA A 1 67 ? -3.094 19.572 -19.515 1.00 43.24 67 ALA A O 18
ATOM 17583 N N . GLY A 1 68 ? -2.382 20.030 -21.600 1.00 2.22 68 GLY A N 18
ATOM 17584 C CA . GLY A 1 68 ? -2.840 21.406 -21.547 1.00 43.34 68 GLY A CA 18
ATOM 17585 C C . GLY A 1 68 ? -1.696 22.393 -21.418 1.00 14.23 68 GLY A C 18
ATOM 17586 O O . GLY A 1 68 ? -1.912 23.605 -21.396 1.00 12.01 68 GLY A O 18
ATOM 17590 N N . VAL A 1 69 ? -0.476 21.874 -21.330 1.00 2.25 69 VAL A N 18
ATOM 17591 C CA . VAL A 1 69 ? 0.706 22.718 -21.200 1.00 42.14 69 VAL A CA 18
ATOM 17592 C C . VAL A 1 69 ? 1.248 23.117 -22.568 1.00 44.32 69 VAL A C 18
ATOM 17593 O O . VAL A 1 69 ? 2.379 22.783 -22.919 1.00 64.35 69 VAL A O 18
ATOM 17606 N N . GLN A 1 70 ? 0.434 23.835 -23.335 1.00 71.11 70 GLN A N 18
ATOM 17607 C CA . GLN A 1 70 ? 0.833 24.280 -24.665 1.00 74.33 70 GLN A CA 18
ATOM 17608 C C . GLN A 1 70 ? 1.383 25.701 -24.622 1.00 1.34 70 GLN A C 18
ATOM 17609 O O . GLN A 1 70 ? 1.264 26.453 -25.589 1.00 45.40 70 GLN A O 18
ATOM 17623 N N . ASP A 1 71 ? 1.985 26.063 -23.494 1.00 33.13 71 ASP A N 18
ATOM 17624 C CA . ASP A 1 71 ? 2.554 27.395 -23.324 1.00 64.40 71 ASP A CA 18
ATOM 17625 C C . ASP A 1 71 ? 4.075 27.326 -23.225 1.00 42.43 71 ASP A C 18
ATOM 17626 O O . ASP A 1 71 ? 4.649 26.334 -22.776 1.00 72.23 71 ASP A O 18
ATOM 17635 N N . PRO A 1 72 ? 4.745 28.406 -23.655 1.00 64.23 72 PRO A N 18
ATOM 17636 C CA . PRO A 1 72 ? 6.208 28.493 -23.626 1.00 64.31 72 PRO A CA 18
ATOM 17637 C C . PRO A 1 72 ? 6.755 28.598 -22.206 1.00 54.03 72 PRO A C 18
ATOM 17638 O O . PRO A 1 72 ? 7.670 27.868 -21.828 1.00 4.42 72 PRO A O 18
ATOM 17649 N N . ALA A 1 73 ? 6.186 29.510 -21.425 1.00 2.43 73 ALA A N 18
ATOM 17650 C CA . ALA A 1 73 ? 6.615 29.709 -20.046 1.00 31.12 73 ALA A CA 18
ATOM 17651 C C . ALA A 1 73 ? 6.327 28.475 -19.198 1.00 74.51 73 ALA A C 18
ATOM 17652 O O . ALA A 1 73 ? 7.005 28.221 -18.202 1.00 70.42 73 ALA A O 18
ATOM 17659 N N . HIS A 1 74 ? 5.316 27.710 -19.599 1.00 33.01 74 HIS A N 18
ATOM 17660 C CA . HIS A 1 74 ? 4.938 26.501 -18.875 1.00 53.32 74 HIS A CA 18
ATOM 17661 C C . HIS A 1 74 ? 5.767 25.308 -19.340 1.00 71.01 74 HIS A C 18
ATOM 17662 O O . HIS A 1 74 ? 6.135 24.446 -18.542 1.00 65.22 74 HIS A O 18
ATOM 17676 N N . LYS A 1 75 ? 6.057 25.264 -20.636 1.00 75.11 75 LYS A N 18
ATOM 17677 C CA . LYS A 1 75 ? 6.842 24.177 -21.208 1.00 44.34 75 LYS A CA 18
ATOM 17678 C C . LYS A 1 75 ? 8.320 24.336 -20.867 1.00 45.30 75 LYS A C 18
ATOM 17679 O O . LYS A 1 75 ? 9.036 23.350 -20.689 1.00 14.21 75 LYS A O 18
ATOM 17698 N N . ARG A 1 76 ? 8.771 25.583 -20.776 1.00 43.20 76 ARG A N 18
ATOM 17699 C CA . ARG A 1 76 ? 10.164 25.871 -20.456 1.00 22.45 76 ARG A CA 18
ATOM 17700 C C . ARG A 1 76 ? 10.439 25.640 -18.972 1.00 45.15 76 ARG A C 18
ATOM 17701 O O . ARG A 1 76 ? 11.570 25.353 -18.577 1.00 62.32 76 ARG A O 18
ATOM 17722 N N . LEU A 1 77 ? 9.399 25.769 -18.156 1.00 64.42 77 LEU A N 18
ATOM 17723 C CA . LEU A 1 77 ? 9.528 25.575 -16.716 1.00 65.20 77 LEU A CA 18
ATOM 17724 C C . LEU A 1 77 ? 9.660 24.094 -16.375 1.00 72.24 77 LEU A C 18
ATOM 17725 O O . LEU A 1 77 ? 10.571 23.691 -15.651 1.00 61.33 77 LEU A O 18
ATOM 17741 N N . LEU A 1 78 ? 8.746 23.287 -16.903 1.00 53.54 78 LEU A N 18
ATOM 17742 C CA . LEU A 1 78 ? 8.760 21.850 -16.658 1.00 22.45 78 LEU A CA 18
ATOM 17743 C C . LEU A 1 78 ? 10.139 21.262 -16.943 1.00 13.34 78 LEU A C 18
ATOM 17744 O O . LEU A 1 78 ? 10.721 20.579 -16.099 1.00 72.22 78 LEU A O 18
ATOM 17760 N N . LEU A 1 79 ? 10.657 21.535 -18.135 1.00 71.41 79 LEU A N 18
ATOM 17761 C CA . LEU A 1 79 ? 11.969 21.035 -18.531 1.00 40.13 79 LEU A CA 18
ATOM 17762 C C . LEU A 1 79 ? 13.020 21.369 -17.477 1.00 72.12 79 LEU A C 18
ATOM 17763 O O . LEU A 1 79 ? 13.849 20.530 -17.125 1.00 73.40 79 LEU A O 18
ATOM 17779 N N . ASP A 1 80 ? 12.978 22.598 -16.976 1.00 54.51 80 ASP A N 18
ATOM 17780 C CA . ASP A 1 80 ? 13.924 23.043 -15.959 1.00 71.43 80 ASP A CA 18
ATOM 17781 C C . ASP A 1 80 ? 13.654 22.351 -14.627 1.00 11.14 80 ASP A C 18
ATOM 17782 O O . ASP A 1 80 ? 14.580 22.043 -13.875 1.00 71.34 80 ASP A O 18
ATOM 17791 N N . THR A 1 81 ? 12.379 22.111 -14.338 1.00 34.31 81 THR A N 18
ATOM 17792 C CA . THR A 1 81 ? 11.986 21.458 -13.095 1.00 62.03 81 THR A CA 18
ATOM 17793 C C . THR A 1 81 ? 12.394 19.989 -13.093 1.00 52.13 81 THR A C 18
ATOM 17794 O O . THR A 1 81 ? 12.563 19.382 -12.035 1.00 15.54 81 THR A O 18
ATOM 17805 N N . LEU A 1 82 ? 12.551 19.422 -14.284 1.00 43.12 82 LEU A N 18
ATOM 17806 C CA . LEU A 1 82 ? 12.941 18.023 -14.420 1.00 35.21 82 LEU A CA 18
ATOM 17807 C C . LEU A 1 82 ? 14.313 17.777 -13.802 1.00 44.14 82 LEU A C 18
ATOM 17808 O O . LEU A 1 82 ? 14.461 16.946 -12.907 1.00 64.31 82 LEU A O 18
ATOM 17824 N N . GLN A 1 83 ? 15.313 18.507 -14.286 1.00 3.33 83 GLN A N 18
ATOM 17825 C CA . GLN A 1 83 ? 16.674 18.369 -13.779 1.00 53.15 83 GLN A CA 18
ATOM 17826 C C . GLN A 1 83 ? 16.772 18.863 -12.340 1.00 13.21 83 GLN A C 18
ATOM 17827 O O . GLN A 1 83 ? 17.646 18.436 -11.584 1.00 53.40 83 GLN A O 18
ATOM 17841 N N . LEU A 1 84 ? 15.870 19.765 -11.967 1.00 24.14 84 LEU A N 18
ATOM 17842 C CA . LEU A 1 84 ? 15.855 20.318 -10.617 1.00 22.02 84 LEU A CA 18
ATOM 17843 C C . LEU A 1 84 ? 15.666 19.216 -9.579 1.00 54.30 84 LEU A C 18
ATOM 17844 O O . LEU A 1 84 ? 16.548 18.964 -8.759 1.00 22.30 84 LEU A O 18
ATOM 17860 N N . SER A 1 85 ? 14.509 18.562 -9.622 1.00 43.23 85 SER A N 18
ATOM 17861 C CA . SER A 1 85 ? 14.203 17.488 -8.685 1.00 1.23 85 SER A CA 18
ATOM 17862 C C . SER A 1 85 ? 14.454 16.124 -9.321 1.00 15.24 85 SER A C 18
ATOM 17863 O O . SER A 1 85 ? 13.790 15.141 -8.992 1.00 34.15 85 SER A O 18
ATOM 17871 N N . LYS A 1 86 ? 15.417 16.072 -10.234 1.00 51.42 86 LYS A N 18
ATOM 17872 C CA . LYS A 1 86 ? 15.758 14.830 -10.917 1.00 44.22 86 LYS A CA 18
ATOM 17873 C C . LYS A 1 86 ? 14.528 14.216 -11.576 1.00 73.34 86 LYS A C 18
ATOM 17874 O O . LYS A 1 86 ? 14.575 13.799 -12.734 1.00 34.31 86 LYS A O 18
ATOM 17893 N N . SER A 1 22 ? 11.387 9.394 -2.824 1.00 64.22 22 SER A N 19
ATOM 17894 C CA . SER A 1 22 ? 10.898 9.741 -1.495 1.00 53.12 22 SER A CA 19
ATOM 17895 C C . SER A 1 22 ? 10.489 8.491 -0.723 1.00 75.51 22 SER A C 19
ATOM 17896 O O . SER A 1 22 ? 10.102 7.482 -1.312 1.00 51.24 22 SER A O 19
ATOM 17904 N N . GLY A 1 23 ? 10.577 8.565 0.602 1.00 60.04 23 GLY A N 19
ATOM 17905 C CA . GLY A 1 23 ? 10.213 7.433 1.434 1.00 2.31 23 GLY A CA 19
ATOM 17906 C C . GLY A 1 23 ? 8.731 7.399 1.751 1.00 3.40 23 GLY A C 19
ATOM 17907 O O . GLY A 1 23 ? 8.101 6.342 1.697 1.00 41.40 23 GLY A O 19
ATOM 17911 N N . LEU A 1 24 ? 8.173 8.558 2.084 1.00 33.44 24 LEU A N 19
ATOM 17912 C CA . LEU A 1 24 ? 6.755 8.657 2.413 1.00 31.34 24 LEU A CA 19
ATOM 17913 C C . LEU A 1 24 ? 6.242 10.076 2.191 1.00 61.11 24 LEU A C 19
ATOM 17914 O O . LEU A 1 24 ? 7.021 10.997 1.949 1.00 14.44 24 LEU A O 19
ATOM 17930 N N . GLY A 1 25 ? 4.926 10.244 2.276 1.00 11.53 25 GLY A N 19
ATOM 17931 C CA . GLY A 1 25 ? 4.332 11.554 2.084 1.00 51.50 25 GLY A CA 19
ATOM 17932 C C . GLY A 1 25 ? 3.207 11.538 1.068 1.00 62.52 25 GLY A C 19
ATOM 17933 O O . GLY A 1 25 ? 2.366 12.435 1.049 1.00 11.24 25 GLY A O 19
ATOM 17937 N N . GLU A 1 26 ? 3.194 10.514 0.219 1.00 14.23 26 GLU A N 19
ATOM 17938 C CA . GLU A 1 26 ? 2.165 10.387 -0.806 1.00 73.40 26 GLU A CA 19
ATOM 17939 C C . GLU A 1 26 ? 2.055 11.667 -1.629 1.00 62.22 26 GLU A C 19
ATOM 17940 O O . GLU A 1 26 ? 0.993 12.284 -1.698 1.00 12.10 26 GLU A O 19
ATOM 17952 N N . ALA A 1 27 ? 3.162 12.060 -2.252 1.00 32.45 27 ALA A N 19
ATOM 17953 C CA . ALA A 1 27 ? 3.191 13.265 -3.071 1.00 34.30 27 ALA A CA 19
ATOM 17954 C C . ALA A 1 27 ? 4.161 13.113 -4.237 1.00 63.41 27 ALA A C 19
ATOM 17955 O O . ALA A 1 27 ? 5.259 13.668 -4.221 1.00 13.43 27 ALA A O 19
ATOM 17962 N N . GLY A 1 28 ? 3.750 12.355 -5.249 1.00 74.41 28 GLY A N 19
ATOM 17963 C CA . GLY A 1 28 ? 4.595 12.142 -6.409 1.00 45.41 28 GLY A CA 19
ATOM 17964 C C . GLY A 1 28 ? 4.893 13.429 -7.153 1.00 52.20 28 GLY A C 19
ATOM 17965 O O . GLY A 1 28 ? 5.759 14.203 -6.746 1.00 54.21 28 GLY A O 19
ATOM 17969 N N . MET A 1 29 ? 4.174 13.658 -8.247 1.00 63.45 29 MET A N 19
ATOM 17970 C CA . MET A 1 29 ? 4.366 14.860 -9.050 1.00 65.12 29 MET A CA 19
ATOM 17971 C C . MET A 1 29 ? 3.766 16.078 -8.357 1.00 11.54 29 MET A C 19
ATOM 17972 O O . MET A 1 29 ? 4.083 17.218 -8.698 1.00 72.23 29 MET A O 19
ATOM 17986 N N . SER A 1 30 ? 2.897 15.831 -7.382 1.00 22.45 30 SER A N 19
ATOM 17987 C CA . SER A 1 30 ? 2.249 16.908 -6.643 1.00 3.11 30 SER A CA 19
ATOM 17988 C C . SER A 1 30 ? 3.281 17.894 -6.104 1.00 1.23 30 SER A C 19
ATOM 17989 O O . SER A 1 30 ? 3.463 18.981 -6.652 1.00 34.03 30 SER A O 19
ATOM 17997 N N . ALA A 1 31 ? 3.954 17.506 -5.026 1.00 3.04 31 ALA A N 19
ATOM 17998 C CA . ALA A 1 31 ? 4.969 18.354 -4.413 1.00 23.34 31 ALA A CA 19
ATOM 17999 C C . ALA A 1 31 ? 6.069 18.702 -5.410 1.00 23.33 31 ALA A C 19
ATOM 18000 O O . ALA A 1 31 ? 6.778 19.695 -5.245 1.00 33.11 31 ALA A O 19
ATOM 18007 N N . TRP A 1 32 ? 6.207 17.878 -6.442 1.00 51.35 32 TRP A N 19
ATOM 18008 C CA . TRP A 1 32 ? 7.222 18.099 -7.466 1.00 42.41 32 TRP A CA 19
ATOM 18009 C C . TRP A 1 32 ? 6.942 19.381 -8.243 1.00 74.22 32 TRP A C 19
ATOM 18010 O O . TRP A 1 32 ? 7.849 20.171 -8.505 1.00 2.42 32 TRP A O 19
ATOM 18031 N N . LEU A 1 33 ? 5.681 19.581 -8.610 1.00 14.01 33 LEU A N 19
ATOM 18032 C CA . LEU A 1 33 ? 5.280 20.768 -9.358 1.00 5.04 33 LEU A CA 19
ATOM 18033 C C . LEU A 1 33 ? 5.199 21.986 -8.443 1.00 21.01 33 LEU A C 19
ATOM 18034 O O . LEU A 1 33 ? 5.033 23.114 -8.908 1.00 33.31 33 LEU A O 19
ATOM 18050 N N . ARG A 1 34 ? 5.320 21.751 -7.141 1.00 34.45 34 ARG A N 19
ATOM 18051 C CA . ARG A 1 34 ? 5.261 22.828 -6.161 1.00 14.54 34 ARG A CA 19
ATOM 18052 C C . ARG A 1 34 ? 6.589 23.576 -6.094 1.00 24.43 34 ARG A C 19
ATOM 18053 O O . ARG A 1 34 ? 6.636 24.746 -5.717 1.00 43.23 34 ARG A O 19
ATOM 18074 N N . ALA A 1 35 ? 7.667 22.890 -6.461 1.00 60.10 35 ALA A N 19
ATOM 18075 C CA . ALA A 1 35 ? 8.996 23.489 -6.444 1.00 71.41 35 ALA A CA 19
ATOM 18076 C C . ALA A 1 35 ? 9.150 24.514 -7.562 1.00 42.21 35 ALA A C 19
ATOM 18077 O O . ALA A 1 35 ? 10.101 25.297 -7.572 1.00 14.12 35 ALA A O 19
ATOM 18084 N N . ILE A 1 36 ? 8.211 24.504 -8.502 1.00 62.40 36 ILE A N 19
ATOM 18085 C CA . ILE A 1 36 ? 8.244 25.433 -9.624 1.00 54.50 36 ILE A CA 19
ATOM 18086 C C . ILE A 1 36 ? 6.938 26.215 -9.728 1.00 62.24 36 ILE A C 19
ATOM 18087 O O . ILE A 1 36 ? 6.791 27.087 -10.584 1.00 22.14 36 ILE A O 19
ATOM 18103 N N . GLY A 1 37 ? 5.992 25.896 -8.850 1.00 3.52 37 GLY A N 19
ATOM 18104 C CA . GLY A 1 37 ? 4.712 26.579 -8.859 1.00 34.02 37 GLY A CA 19
ATOM 18105 C C . GLY A 1 37 ? 3.919 26.308 -10.122 1.00 41.23 37 GLY A C 19
ATOM 18106 O O . GLY A 1 37 ? 3.425 27.236 -10.765 1.00 32.51 37 GLY A O 19
ATOM 18110 N N . LEU A 1 38 ? 3.799 25.035 -10.481 1.00 75.15 38 LEU A N 19
ATOM 18111 C CA . LEU A 1 38 ? 3.062 24.644 -11.678 1.00 54.13 38 LEU A CA 19
ATOM 18112 C C . LEU A 1 38 ? 2.206 23.410 -11.412 1.00 62.42 38 LEU A C 19
ATOM 18113 O O . LEU A 1 38 ? 1.908 22.641 -12.326 1.00 3.11 38 LEU A O 19
ATOM 18129 N N . GLU A 1 39 ? 1.813 23.228 -10.155 1.00 70.04 39 GLU A N 19
ATOM 18130 C CA . GLU A 1 39 ? 0.990 22.087 -9.770 1.00 43.33 39 GLU A CA 19
ATOM 18131 C C . GLU A 1 39 ? -0.416 22.211 -10.349 1.00 33.02 39 GLU A C 19
ATOM 18132 O O . GLU A 1 39 ? -1.153 21.228 -10.433 1.00 10.23 39 GLU A O 19
ATOM 18144 N N . ARG A 1 40 ? -0.782 23.426 -10.746 1.00 22.44 40 ARG A N 19
ATOM 18145 C CA . ARG A 1 40 ? -2.100 23.679 -11.314 1.00 51.04 40 ARG A CA 19
ATOM 18146 C C . ARG A 1 40 ? -2.317 22.848 -12.576 1.00 1.13 40 ARG A C 19
ATOM 18147 O O . ARG A 1 40 ? -3.452 22.628 -12.999 1.00 50.51 40 ARG A O 19
ATOM 18168 N N . TYR A 1 41 ? -1.222 22.390 -13.171 1.00 63.42 41 TYR A N 19
ATOM 18169 C CA . TYR A 1 41 ? -1.292 21.586 -14.386 1.00 24.45 41 TYR A CA 19
ATOM 18170 C C . TYR A 1 41 ? -1.255 20.096 -14.056 1.00 14.52 41 TYR A C 19
ATOM 18171 O O . TYR A 1 41 ? -1.293 19.251 -14.949 1.00 43.33 41 TYR A O 19
ATOM 18189 N N . GLU A 1 42 ? -1.183 19.784 -12.766 1.00 12.34 42 GLU A N 19
ATOM 18190 C CA . GLU A 1 42 ? -1.142 18.397 -12.317 1.00 42.42 42 GLU A CA 19
ATOM 18191 C C . GLU A 1 42 ? -2.215 17.567 -13.016 1.00 10.42 42 GLU A C 19
ATOM 18192 O O . GLU A 1 42 ? -1.909 16.703 -13.836 1.00 43.13 42 GLU A O 19
ATOM 18204 N N . GLU A 1 43 ? -3.474 17.837 -12.683 1.00 45.21 43 GLU A N 1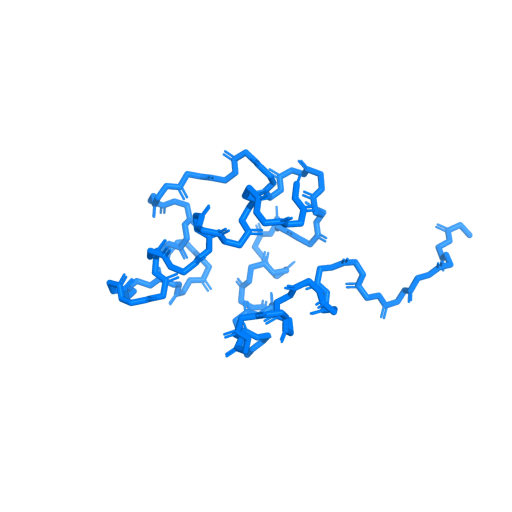9
ATOM 18205 C CA . GLU A 1 43 ? -4.592 17.114 -13.277 1.00 42.44 43 GLU A CA 19
ATOM 18206 C C . GLU A 1 43 ? -4.519 17.156 -14.801 1.00 44.41 43 GLU A C 19
ATOM 18207 O O . GLU A 1 43 ? -5.045 16.278 -15.483 1.00 51.42 43 GLU A O 19
ATOM 18219 N N . GLY A 1 44 ? -3.861 18.185 -15.328 1.00 55.31 44 GLY A N 19
ATOM 18220 C CA . GLY A 1 44 ? -3.732 18.324 -16.767 1.00 4.02 44 GLY A CA 19
ATOM 18221 C C . GLY A 1 44 ? -2.913 17.208 -17.385 1.00 42.44 44 GLY A C 19
ATOM 18222 O O . GLY A 1 44 ? -3.190 16.770 -18.503 1.00 12.53 44 GLY A O 19
ATOM 18226 N N . LEU A 1 45 ? -1.900 16.748 -16.659 1.00 72.35 45 LEU A N 19
ATOM 18227 C CA . LEU A 1 45 ? -1.036 15.677 -17.144 1.00 74.41 45 LEU A CA 19
ATOM 18228 C C . LEU A 1 45 ? -1.422 14.341 -16.517 1.00 62.53 45 LEU A C 19
ATOM 18229 O O . LEU A 1 45 ? -1.160 13.279 -17.083 1.00 22.11 45 LEU A O 19
ATOM 18245 N N . VAL A 1 46 ? -2.048 14.401 -15.346 1.00 64.31 46 VAL A N 19
ATOM 18246 C CA . VAL A 1 46 ? -2.473 13.196 -14.644 1.00 24.24 46 VAL A CA 19
ATOM 18247 C C . VAL A 1 46 ? -3.608 12.499 -15.385 1.00 64.22 46 VAL A C 19
ATOM 18248 O O . VAL A 1 46 ? -3.741 11.276 -15.330 1.00 61.22 46 VAL A O 19
ATOM 18261 N N . HIS A 1 47 ? -4.424 13.285 -16.080 1.00 32.13 47 HIS A N 19
ATOM 18262 C CA . HIS A 1 47 ? -5.549 12.743 -16.834 1.00 64.04 47 HIS A CA 19
ATOM 18263 C C . HIS A 1 47 ? -5.146 12.456 -18.278 1.00 12.31 47 HIS A C 19
ATOM 18264 O O . HIS A 1 47 ? -5.999 12.259 -19.142 1.00 60.23 47 HIS A O 19
ATOM 18278 N N . ASN A 1 48 ? -3.842 12.436 -18.531 1.00 4.23 48 ASN A N 19
ATOM 18279 C CA . ASN A 1 48 ? -3.326 12.175 -19.870 1.00 14.21 48 ASN A CA 19
ATOM 18280 C C . ASN A 1 48 ? -2.381 10.977 -19.865 1.00 54.44 48 ASN A C 19
ATOM 18281 O O . ASN A 1 48 ? -2.324 10.215 -20.829 1.00 41.12 48 ASN A O 19
ATOM 18292 N N . GLY A 1 49 ? -1.642 10.818 -18.772 1.00 3.10 49 GLY A N 19
ATOM 18293 C CA . GLY A 1 49 ? -0.710 9.711 -18.662 1.00 4.22 49 GLY A CA 19
ATOM 18294 C C . GLY A 1 49 ? 0.632 10.137 -18.099 1.00 60.12 49 GLY A C 19
ATOM 18295 O O . GLY A 1 49 ? 1.675 9.637 -18.519 1.00 65.23 49 GLY A O 19
ATOM 18299 N N . TRP A 1 50 ? 0.606 11.063 -17.148 1.00 55.31 50 TRP A N 19
ATOM 18300 C CA . TRP A 1 50 ? 1.830 11.557 -16.528 1.00 50.54 50 TRP A CA 19
ATOM 18301 C C . TRP A 1 50 ? 1.720 11.531 -15.008 1.00 33.10 50 TRP A C 19
ATOM 18302 O O . TRP A 1 50 ? 2.572 12.074 -14.305 1.00 40.10 50 TRP A O 19
ATOM 18323 N N . ASP A 1 51 ? 0.666 10.896 -14.507 1.00 11.14 51 ASP A N 19
ATOM 18324 C CA . ASP A 1 51 ? 0.445 10.798 -13.068 1.00 64.14 51 ASP A CA 19
ATOM 18325 C C . ASP A 1 51 ? 1.689 10.265 -12.363 1.00 74.33 51 ASP A C 19
ATOM 18326 O O . ASP A 1 51 ? 1.913 10.543 -11.185 1.00 65.32 51 ASP A O 19
ATOM 18335 N N . ASP A 1 52 ? 2.492 9.497 -13.091 1.00 71.03 52 ASP A N 19
ATOM 18336 C CA . ASP A 1 52 ? 3.713 8.924 -12.536 1.00 14.41 52 ASP A CA 19
ATOM 18337 C C . ASP A 1 52 ? 4.920 9.796 -12.865 1.00 44.10 52 ASP A C 19
ATOM 18338 O O . ASP A 1 52 ? 5.337 9.888 -14.021 1.00 14.23 52 ASP A O 19
ATOM 18347 N N . LEU A 1 53 ? 5.479 10.435 -11.843 1.00 15.02 53 LEU A N 19
ATOM 18348 C CA . LEU A 1 53 ? 6.639 11.301 -12.023 1.00 74.11 53 LEU A CA 19
ATOM 18349 C C . LEU A 1 53 ? 7.774 10.553 -12.715 1.00 0.23 53 LEU A C 19
ATOM 18350 O O . LEU A 1 53 ? 8.618 11.160 -13.374 1.00 31.44 53 LEU A O 19
ATOM 18366 N N . GLU A 1 54 ? 7.786 9.233 -12.561 1.00 62.21 54 GLU A N 19
ATOM 18367 C CA . GLU A 1 54 ? 8.818 8.403 -13.173 1.00 35.25 54 GLU A CA 19
ATOM 18368 C C . GLU A 1 54 ? 8.759 8.496 -14.695 1.00 5.04 54 GLU A C 19
ATOM 18369 O O . GLU A 1 54 ? 9.752 8.251 -15.381 1.00 52.20 54 GLU A O 19
ATOM 18381 N N . PHE A 1 55 ? 7.590 8.851 -15.215 1.00 54.15 55 PHE A N 19
ATOM 18382 C CA . PHE A 1 55 ? 7.400 8.975 -16.656 1.00 44.41 55 PHE A CA 19
ATOM 18383 C C . PHE A 1 55 ? 7.711 10.394 -17.125 1.00 62.21 55 PHE A C 19
ATOM 18384 O O . PHE A 1 55 ? 8.057 10.614 -18.287 1.00 3.25 55 PHE A O 19
ATOM 18401 N N . LEU A 1 56 ? 7.585 11.352 -16.214 1.00 51.53 56 LEU A N 19
ATOM 18402 C CA . LEU A 1 56 ? 7.852 12.751 -16.533 1.00 74.22 56 LEU A CA 19
ATOM 18403 C C . LEU A 1 56 ? 9.270 12.927 -17.065 1.00 3.12 56 LEU A C 19
ATOM 18404 O O . LEU A 1 56 ? 9.541 13.835 -17.851 1.00 60.41 56 LEU A O 19
ATOM 18420 N N . SER A 1 57 ? 10.172 12.052 -16.632 1.00 21.23 57 SER A N 19
ATOM 18421 C CA . SER A 1 57 ? 11.564 12.112 -17.063 1.00 31.44 57 SER A CA 19
ATOM 18422 C C . SER A 1 57 ? 11.694 11.730 -18.534 1.00 53.52 57 SER A C 19
ATOM 18423 O O . SER A 1 57 ? 12.754 11.895 -19.138 1.00 72.22 57 SER A O 19
ATOM 18431 N N . ASP A 1 58 ? 10.608 11.221 -19.105 1.00 33.34 58 ASP A N 19
ATOM 18432 C CA . ASP A 1 58 ? 10.598 10.817 -20.506 1.00 21.52 58 ASP A CA 19
ATOM 18433 C C . ASP A 1 58 ? 9.610 11.658 -21.307 1.00 43.44 58 ASP A C 19
ATOM 18434 O O . ASP A 1 58 ? 9.117 11.229 -22.351 1.00 24.42 58 ASP A O 19
ATOM 18443 N N . ILE A 1 59 ? 9.325 12.858 -20.812 1.00 62.04 59 ILE A N 19
ATOM 18444 C CA . ILE A 1 59 ? 8.396 13.759 -21.483 1.00 4.42 59 ILE A CA 19
ATOM 18445 C C . ILE A 1 59 ? 9.136 14.735 -22.391 1.00 44.15 59 ILE A C 19
ATOM 18446 O O . ILE A 1 59 ? 10.200 15.246 -22.038 1.00 53.12 59 ILE A O 19
ATOM 18462 N N . THR A 1 60 ? 8.566 14.992 -23.565 1.00 21.53 60 THR A N 19
ATOM 18463 C CA . THR A 1 60 ? 9.170 15.907 -24.525 1.00 25.54 60 THR A CA 19
ATOM 18464 C C . THR A 1 60 ? 8.625 17.320 -24.356 1.00 33.21 60 THR A C 19
ATOM 18465 O O . THR A 1 60 ? 7.882 17.599 -23.415 1.00 42.44 60 THR A O 19
ATOM 18476 N N . GLU A 1 61 ? 8.997 18.207 -25.274 1.00 22.35 61 GLU A N 19
ATOM 18477 C CA . GLU A 1 61 ? 8.544 19.592 -25.225 1.00 31.33 61 GLU A CA 19
ATOM 18478 C C . GLU A 1 61 ? 7.112 19.714 -25.738 1.00 31.14 61 GLU A C 19
ATOM 18479 O O . GLU A 1 61 ? 6.340 20.545 -25.261 1.00 4.50 61 GLU A O 19
ATOM 18491 N N . GLU A 1 62 ? 6.765 18.879 -26.713 1.00 4.15 62 GLU A N 19
ATOM 18492 C CA . GLU A 1 62 ? 5.427 18.895 -27.291 1.00 60.21 62 GLU A CA 19
ATOM 18493 C C . GLU A 1 62 ? 4.456 18.084 -26.438 1.00 11.02 62 GLU A C 19
ATOM 18494 O O . GLU A 1 62 ? 3.255 18.354 -26.419 1.00 11.11 62 GLU A O 19
ATOM 18506 N N . ASP A 1 63 ? 4.985 17.089 -25.734 1.00 12.42 63 ASP A N 19
ATOM 18507 C CA . ASP A 1 63 ? 4.166 16.239 -24.878 1.00 20.23 63 ASP A CA 19
ATOM 18508 C C . ASP A 1 63 ? 3.487 17.060 -23.786 1.00 73.30 63 ASP A C 19
ATOM 18509 O O . ASP A 1 63 ? 2.402 16.711 -23.316 1.00 45.54 63 ASP A O 19
ATOM 18518 N N . LEU A 1 64 ? 4.131 18.150 -23.386 1.00 1.15 64 LEU A N 19
ATOM 18519 C CA . LEU A 1 64 ? 3.590 19.021 -22.348 1.00 31.13 64 LEU A CA 19
ATOM 18520 C C . LEU A 1 64 ? 2.280 19.658 -22.800 1.00 71.01 64 LEU A C 19
ATOM 18521 O O . LEU A 1 64 ? 1.360 19.840 -22.003 1.00 60.33 64 LEU A O 19
ATOM 18537 N N . GLU A 1 65 ? 2.203 19.993 -24.084 1.00 60.13 65 GLU A N 19
ATOM 18538 C CA . GLU A 1 65 ? 1.005 20.608 -24.642 1.00 55.31 65 GLU A CA 19
ATOM 18539 C C . GLU A 1 65 ? -0.166 19.630 -24.628 1.00 74.21 65 GLU A C 19
ATOM 18540 O O . GLU A 1 65 ? -1.318 20.027 -24.452 1.00 64.10 65 GLU A O 19
ATOM 18552 N N . GLU A 1 66 ? 0.138 18.349 -24.816 1.00 12.34 66 GLU A N 19
ATOM 18553 C CA . GLU A 1 66 ? -0.889 17.315 -24.826 1.00 35.51 66 GLU A CA 19
ATOM 18554 C C . GLU A 1 66 ? -1.679 17.318 -23.520 1.00 4.12 66 GLU A C 19
ATOM 18555 O O . GLU A 1 66 ? -2.850 16.943 -23.489 1.00 52.11 66 GLU A O 19
ATOM 18567 N N . ALA A 1 67 ? -1.027 17.744 -22.443 1.00 3.02 67 ALA A N 19
ATOM 18568 C CA . ALA A 1 67 ? -1.667 17.798 -21.134 1.00 44.12 67 ALA A CA 19
ATOM 18569 C C . ALA A 1 67 ? -2.248 19.182 -20.864 1.00 24.20 67 ALA A C 19
ATOM 18570 O O . ALA A 1 67 ? -2.858 19.417 -19.822 1.00 72.21 67 ALA A O 19
ATOM 18577 N N . GLY A 1 68 ? -2.052 20.096 -21.810 1.00 35.22 68 GLY A N 19
ATOM 18578 C CA . GLY A 1 68 ? -2.563 21.445 -21.654 1.00 3.42 68 GLY A CA 19
ATOM 18579 C C . GLY A 1 68 ? -1.457 22.464 -21.458 1.00 34.04 68 GLY A C 19
ATOM 18580 O O . GLY A 1 68 ? -1.705 23.670 -21.467 1.00 74.21 68 GLY A O 19
ATOM 18584 N N . VAL A 1 69 ? -0.233 21.979 -21.277 1.00 61.03 69 VAL A N 19
ATOM 18585 C CA . VAL A 1 69 ? 0.915 22.856 -21.077 1.00 72.41 69 VAL A CA 19
ATOM 18586 C C . VAL A 1 69 ? 1.443 23.382 -22.407 1.00 31.11 69 VAL A C 19
ATOM 18587 O O . VAL A 1 69 ? 2.573 23.090 -22.796 1.00 23.33 69 VAL A O 19
ATOM 18600 N N . GLN A 1 70 ? 0.617 24.160 -23.099 1.00 71.32 70 GLN A N 19
ATOM 18601 C CA . GLN A 1 70 ? 1.001 24.727 -24.386 1.00 63.13 70 GLN A CA 19
ATOM 18602 C C . GLN A 1 70 ? 1.539 26.144 -24.218 1.00 1.01 70 GLN A C 19
ATOM 18603 O O . GLN A 1 70 ? 1.402 26.981 -25.111 1.00 22.43 70 GLN A O 19
ATOM 18617 N N . ASP A 1 71 ? 2.151 26.407 -23.068 1.00 75.42 71 ASP A N 19
ATOM 18618 C CA . ASP A 1 71 ? 2.710 27.723 -22.783 1.00 32.23 71 ASP A CA 19
ATOM 18619 C C . ASP A 1 71 ? 4.234 27.673 -22.763 1.00 24.31 71 ASP A C 19
ATOM 18620 O O . ASP A 1 71 ? 4.842 26.649 -22.450 1.00 23.11 71 ASP A O 19
ATOM 18629 N N . PRO A 1 72 ? 4.868 28.804 -23.106 1.00 24.20 72 PRO A N 19
ATOM 18630 C CA . PRO A 1 72 ? 6.330 28.914 -23.136 1.00 11.21 72 PRO A CA 19
ATOM 18631 C C . PRO A 1 72 ? 6.943 28.878 -21.740 1.00 14.40 72 PRO A C 19
ATOM 18632 O O . PRO A 1 72 ? 7.882 28.126 -21.484 1.00 2.25 72 PRO A O 19
ATOM 18643 N N . ALA A 1 73 ? 6.404 29.696 -20.841 1.00 61.12 73 ALA A N 19
ATOM 18644 C CA . ALA A 1 73 ? 6.897 29.755 -19.471 1.00 14.34 73 ALA A CA 19
ATOM 18645 C C . ALA A 1 73 ? 6.574 28.471 -18.715 1.00 34.20 73 ALA A C 19
ATOM 18646 O O . ALA A 1 73 ? 7.234 28.134 -17.732 1.00 24.11 73 ALA A O 19
ATOM 18653 N N . HIS A 1 74 ? 5.553 27.757 -19.179 1.00 52.15 74 HIS A N 19
ATOM 18654 C CA . HIS A 1 74 ? 5.142 26.509 -18.547 1.00 21.23 74 HIS A CA 19
ATOM 18655 C C . HIS A 1 74 ? 5.927 25.329 -19.112 1.00 40.02 74 HIS A C 19
ATOM 18656 O O . HIS A 1 74 ? 6.242 24.379 -18.396 1.00 25.32 74 HIS A O 19
ATOM 18670 N N . LYS A 1 75 ? 6.239 25.396 -20.402 1.00 70.00 75 LYS A N 19
ATOM 18671 C CA . LYS A 1 75 ? 6.987 24.335 -21.065 1.00 23.42 75 LYS A CA 19
ATOM 18672 C C . LYS A 1 75 ? 8.464 24.391 -20.686 1.00 13.33 75 LYS A C 19
ATOM 18673 O O . LYS A 1 75 ? 9.129 23.360 -20.588 1.00 1.22 75 LYS A O 19
ATOM 18692 N N . ARG A 1 76 ? 8.969 25.602 -20.472 1.00 61.23 76 ARG A N 19
ATOM 18693 C CA . ARG A 1 76 ? 10.367 25.792 -20.103 1.00 53.15 76 ARG A CA 19
ATOM 18694 C C . ARG A 1 76 ? 10.591 25.456 -18.632 1.00 43.01 76 ARG A C 19
ATOM 18695 O O . ARG A 1 76 ? 11.704 25.123 -18.223 1.00 64.32 76 ARG A O 19
ATOM 18716 N N . LEU A 1 77 ? 9.528 25.546 -17.841 1.00 51.31 77 LEU A N 19
ATOM 18717 C CA . LEU A 1 77 ? 9.608 25.252 -16.414 1.00 44.35 77 LEU A CA 19
ATOM 18718 C C . LEU A 1 77 ? 9.717 23.750 -16.173 1.00 53.13 77 LEU A C 19
ATOM 18719 O O . LEU A 1 77 ? 10.611 23.287 -15.464 1.00 41.20 77 LEU A O 19
ATOM 18735 N N . LEU A 1 78 ? 8.802 22.993 -16.769 1.00 41.13 78 LEU A N 19
ATOM 18736 C CA . LEU A 1 78 ? 8.796 21.542 -16.622 1.00 33.25 78 LEU A CA 19
ATOM 18737 C C . LEU A 1 78 ? 10.179 20.961 -16.895 1.00 61.54 78 LEU A C 19
ATOM 18738 O O . LEU A 1 78 ? 10.706 20.182 -16.100 1.00 32.34 78 LEU A O 19
ATOM 18754 N N . LEU A 1 79 ? 10.764 21.345 -18.025 1.00 13.24 79 LEU A N 19
ATOM 18755 C CA . LEU A 1 79 ? 12.088 20.864 -18.403 1.00 51.10 79 LEU A CA 19
ATOM 18756 C C . LEU A 1 79 ? 13.100 21.124 -17.291 1.00 73.44 79 LEU A C 19
ATOM 18757 O O . LEU A 1 79 ? 13.923 20.265 -16.975 1.00 62.22 79 LEU A O 19
ATOM 18773 N N . ASP A 1 80 ? 13.030 22.312 -16.701 1.00 64.41 80 ASP A N 19
ATOM 18774 C CA . ASP A 1 80 ? 13.938 22.683 -15.622 1.00 42.30 80 ASP A CA 19
ATOM 18775 C C . ASP A 1 80 ? 13.620 21.902 -14.351 1.00 65.41 80 ASP A C 19
ATOM 18776 O O . ASP A 1 80 ? 14.521 21.518 -13.603 1.00 75.44 80 ASP A O 19
ATOM 18785 N N . THR A 1 81 ? 12.334 21.670 -14.111 1.00 75.31 81 THR A N 19
ATOM 18786 C CA . THR A 1 81 ? 11.896 20.936 -12.930 1.00 44.30 81 THR A CA 19
ATOM 18787 C C . THR A 1 81 ? 12.347 19.481 -12.988 1.00 41.23 81 THR A C 19
ATOM 18788 O O . THR A 1 81 ? 12.486 18.822 -11.957 1.00 65.12 81 THR A O 19
ATOM 18799 N N . LEU A 1 82 ? 12.574 18.985 -14.200 1.00 4.44 82 LEU A N 19
ATOM 18800 C CA . LEU A 1 82 ? 13.011 17.607 -14.392 1.00 72.24 82 LEU A CA 19
ATOM 18801 C C . LEU A 1 82 ? 14.377 17.374 -13.756 1.00 44.20 82 LEU A C 19
ATOM 18802 O O . LEU A 1 82 ? 14.520 16.548 -12.855 1.00 11.32 82 LEU A O 19
ATOM 18818 N N . GLN A 1 83 ? 15.378 18.109 -14.230 1.00 41.31 83 GLN A N 19
ATOM 18819 C CA . GLN A 1 83 ? 16.733 17.984 -13.706 1.00 32.42 83 GLN A CA 19
ATOM 18820 C C . GLN A 1 83 ? 16.797 18.434 -12.250 1.00 43.43 83 GLN A C 19
ATOM 18821 O O . GLN A 1 83 ? 17.667 18.001 -11.493 1.00 33.00 83 GLN A O 19
ATOM 18835 N N . LEU A 1 84 ? 15.873 19.307 -11.865 1.00 34.20 84 LEU A N 19
ATOM 18836 C CA . LEU A 1 84 ? 15.824 19.817 -10.499 1.00 41.32 84 LEU A CA 19
ATOM 18837 C C . LEU A 1 84 ? 15.620 18.682 -9.501 1.00 10.43 84 LEU A C 19
ATOM 18838 O O . LEU A 1 84 ? 16.472 18.431 -8.648 1.00 50.35 84 LEU A O 19
ATOM 18854 N N . SER A 1 85 ? 14.486 17.999 -9.614 1.00 32.44 85 SER A N 19
ATOM 18855 C CA . SER A 1 85 ? 14.169 16.891 -8.720 1.00 32.03 85 SER A CA 19
ATOM 18856 C C . SER A 1 85 ? 14.325 15.553 -9.436 1.00 72.00 85 SER A C 19
ATOM 18857 O O . SER A 1 85 ? 13.591 14.602 -9.167 1.00 72.22 85 SER A O 19
ATOM 18865 N N . LYS A 1 86 ? 15.287 15.487 -10.350 1.00 52.22 86 LYS A N 19
ATOM 18866 C CA . LYS A 1 86 ? 15.542 14.267 -11.106 1.00 64.11 86 LYS A CA 19
ATOM 18867 C C . LYS A 1 86 ? 15.828 13.097 -10.170 1.00 61.22 86 LYS A C 19
ATOM 18868 O O . LYS A 1 86 ? 15.593 11.939 -10.518 1.00 43.32 86 LYS A O 19
ATOM 18887 N N . SER A 1 22 ? 12.068 8.419 -6.847 1.00 15.35 22 SER A N 20
ATOM 18888 C CA . SER A 1 22 ? 12.747 8.430 -5.556 1.00 72.22 22 SER A CA 20
ATOM 18889 C C . SER A 1 22 ? 11.868 9.068 -4.485 1.00 31.23 22 SER A C 20
ATOM 18890 O O . SER A 1 22 ? 12.032 10.240 -4.148 1.00 73.33 22 SER A O 20
ATOM 18898 N N . GLY A 1 23 ? 10.933 8.286 -3.952 1.00 43.20 23 GLY A N 20
ATOM 18899 C CA . GLY A 1 23 ? 10.041 8.791 -2.924 1.00 65.04 23 GLY A CA 20
ATOM 18900 C C . GLY A 1 23 ? 8.834 7.898 -2.715 1.00 5.34 23 GLY A C 20
ATOM 18901 O O . GLY A 1 23 ? 8.845 7.020 -1.851 1.00 11.11 23 GLY A O 20
ATOM 18905 N N . LEU A 1 24 ? 7.790 8.123 -3.505 1.00 23.25 24 LEU A N 20
ATOM 18906 C CA . LEU A 1 24 ? 6.568 7.333 -3.400 1.00 64.24 24 LEU A CA 20
ATOM 18907 C C . LEU A 1 24 ? 6.061 7.302 -1.962 1.00 73.14 24 LEU A C 20
ATOM 18908 O O . LEU A 1 24 ? 6.130 6.273 -1.291 1.00 14.51 24 LEU A O 20
ATOM 18924 N N . GLY A 1 25 ? 5.548 8.437 -1.496 1.00 42.05 25 GLY A N 20
ATOM 18925 C CA . GLY A 1 25 ? 5.034 8.518 -0.142 1.00 22.12 25 GLY A CA 20
ATOM 18926 C C . GLY A 1 25 ? 3.862 9.472 -0.022 1.00 63.23 25 GLY A C 20
ATOM 18927 O O . GLY A 1 25 ? 2.753 9.062 0.317 1.00 30.13 25 GLY A O 20
ATOM 18931 N N . GLU A 1 26 ? 4.109 10.748 -0.301 1.00 3.15 26 GLU A N 20
ATOM 18932 C CA . GLU A 1 26 ? 3.065 11.763 -0.220 1.00 22.25 26 GLU A CA 20
ATOM 18933 C C . GLU A 1 26 ? 3.325 12.892 -1.213 1.00 23.41 26 GLU A C 20
ATOM 18934 O O . GLU A 1 26 ? 4.463 13.324 -1.393 1.00 1.42 26 GLU A O 20
ATOM 18946 N N . ALA A 1 27 ? 2.262 13.363 -1.856 1.00 12.04 27 ALA A N 20
ATOM 18947 C CA . ALA A 1 27 ? 2.374 14.442 -2.829 1.00 71.35 27 ALA A CA 20
ATOM 18948 C C . ALA A 1 27 ? 3.161 13.994 -4.056 1.00 50.14 27 ALA A C 20
ATOM 18949 O O . ALA A 1 27 ? 2.582 13.661 -5.090 1.00 3.42 27 ALA A O 20
ATOM 18956 N N . GLY A 1 28 ? 4.485 13.989 -3.935 1.00 41.13 28 GLY A N 20
ATOM 18957 C CA . GLY A 1 28 ? 5.330 13.581 -5.043 1.00 12.34 28 GLY A CA 20
ATOM 18958 C C . GLY A 1 28 ? 5.089 14.408 -6.290 1.00 62.23 28 GLY A C 20
ATOM 18959 O O . GLY A 1 28 ? 5.598 15.521 -6.413 1.00 3.43 28 GLY A O 20
ATOM 18963 N N . MET A 1 29 ? 4.312 13.861 -7.220 1.00 23.03 29 MET A N 20
ATOM 18964 C CA . MET A 1 29 ? 4.006 14.556 -8.465 1.00 21.23 29 MET A CA 20
ATOM 18965 C C . MET A 1 29 ? 3.500 15.968 -8.189 1.00 33.02 29 MET A C 20
ATOM 18966 O O . MET A 1 29 ? 3.783 16.898 -8.944 1.00 63.20 29 MET A O 20
ATOM 18980 N N . SER A 1 30 ? 2.749 16.121 -7.103 1.00 12.02 30 SER A N 20
ATOM 18981 C CA . SER A 1 30 ? 2.200 17.419 -6.730 1.00 14.41 30 SER A CA 20
ATOM 18982 C C . SER A 1 30 ? 3.313 18.395 -6.362 1.00 23.13 30 SER A C 20
ATOM 18983 O O . SER A 1 30 ? 3.623 19.314 -7.119 1.00 3.44 30 SER A O 20
ATOM 18991 N N . ALA A 1 31 ? 3.911 18.187 -5.193 1.00 63.33 31 ALA A N 20
ATOM 18992 C CA . ALA A 1 31 ? 4.992 19.045 -4.724 1.00 53.53 31 ALA A CA 20
ATOM 18993 C C . ALA A 1 31 ? 6.064 19.213 -5.795 1.00 62.14 31 ALA A C 20
ATOM 18994 O O . ALA A 1 31 ? 6.753 20.232 -5.844 1.00 15.34 31 ALA A O 20
ATOM 19001 N N . TRP A 1 32 ? 6.201 18.207 -6.651 1.00 72.41 32 TRP A N 20
ATOM 19002 C CA . TRP A 1 32 ? 7.191 18.243 -7.721 1.00 71.15 32 TRP A CA 20
ATOM 19003 C C . TRP A 1 32 ? 7.056 19.519 -8.545 1.00 1.13 32 TRP A C 20
ATOM 19004 O O . TRP A 1 32 ? 8.053 20.154 -8.892 1.00 70.11 32 TRP A O 20
ATOM 19025 N N . LEU A 1 33 ? 5.819 19.890 -8.854 1.00 12.51 33 LEU A N 20
ATOM 19026 C CA . LEU A 1 33 ? 5.554 21.093 -9.637 1.00 32.41 33 LEU A CA 20
ATOM 19027 C C . LEU A 1 33 ? 5.540 22.331 -8.746 1.00 65.30 33 LEU A C 20
ATOM 19028 O O . LEU A 1 33 ? 5.534 23.460 -9.236 1.00 51.01 33 LEU A O 20
ATOM 19044 N N . ARG A 1 34 ? 5.539 22.110 -7.435 1.00 54.34 34 ARG A N 20
ATOM 19045 C CA . ARG A 1 34 ? 5.527 23.208 -6.476 1.00 43.12 34 ARG A CA 20
ATOM 19046 C C . ARG A 1 34 ? 6.916 23.826 -6.340 1.00 71.15 34 ARG A C 20
ATOM 19047 O O . ARG A 1 34 ? 7.067 24.927 -5.812 1.00 63.12 34 ARG A O 20
ATOM 19068 N N . ALA A 1 35 ? 7.926 23.109 -6.821 1.00 25.32 35 ALA A N 20
ATOM 19069 C CA . ALA A 1 35 ? 9.302 23.587 -6.755 1.00 31.35 35 ALA A CA 20
ATOM 19070 C C . ALA A 1 35 ? 9.590 24.586 -7.869 1.00 51.54 35 ALA A C 20
ATOM 19071 O O . ALA A 1 35 ? 10.577 25.321 -7.817 1.00 60.34 35 ALA A O 20
ATOM 19078 N N . ILE A 1 36 ? 8.723 24.609 -8.876 1.00 61.22 36 ILE A N 20
ATOM 19079 C CA . ILE A 1 36 ? 8.885 25.519 -10.003 1.00 62.00 36 ILE A CA 20
ATOM 19080 C C . ILE A 1 36 ? 7.699 26.471 -10.116 1.00 3.03 36 ILE A C 20
ATOM 19081 O O . ILE A 1 36 ? 7.760 27.474 -10.825 1.00 43.13 36 ILE A O 20
ATOM 19097 N N . GLY A 1 37 ? 6.620 26.150 -9.408 1.00 61.13 37 GLY A N 20
ATOM 19098 C CA . GLY A 1 37 ? 5.435 26.987 -9.441 1.00 44.42 37 GLY A CA 20
ATOM 19099 C C . GLY A 1 37 ? 4.542 26.682 -10.627 1.00 32.52 37 GLY A C 20
ATOM 19100 O O . GLY A 1 37 ? 4.094 27.590 -11.327 1.00 43.54 37 GLY A O 20
ATOM 19104 N N . LEU A 1 38 ? 4.282 25.399 -10.854 1.00 70.22 38 LEU A N 20
ATOM 19105 C CA . LEU A 1 38 ? 3.437 24.975 -11.965 1.00 32.40 38 LEU A CA 20
ATOM 19106 C C . LEU A 1 38 ? 2.534 23.817 -11.551 1.00 62.32 38 LEU A C 20
ATOM 19107 O O . LEU A 1 38 ? 2.120 23.012 -12.385 1.00 54.51 38 LEU A O 20
ATOM 19123 N N . GLU A 1 39 ? 2.233 23.741 -10.259 1.00 33.43 39 GLU A N 20
ATOM 19124 C CA . GLU A 1 39 ? 1.378 22.682 -9.735 1.00 72.45 39 GLU A CA 20
ATOM 19125 C C . GLU A 1 39 ? -0.037 22.799 -10.294 1.00 73.24 39 GLU A C 20
ATOM 19126 O O . GLU A 1 39 ? -0.795 21.828 -10.303 1.00 41.43 39 GLU A O 20
ATOM 19138 N N . ARG A 1 40 ? -0.386 23.994 -10.759 1.00 75.23 40 ARG A N 20
ATOM 19139 C CA . ARG A 1 40 ? -1.710 24.239 -11.318 1.00 55.22 40 ARG A CA 20
ATOM 19140 C C . ARG A 1 40 ? -1.973 23.328 -12.513 1.00 74.15 40 ARG A C 20
ATOM 19141 O O . ARG A 1 40 ? -3.123 23.098 -12.891 1.00 23.02 40 ARG A O 20
ATOM 19162 N N . TYR A 1 41 ? -0.901 22.813 -13.105 1.00 35.41 41 TYR A N 20
ATOM 19163 C CA . TYR A 1 41 ? -1.016 21.929 -14.259 1.00 41.01 41 TYR A CA 20
ATOM 19164 C C . TYR A 1 41 ? -0.953 20.465 -13.833 1.00 43.41 41 TYR A C 20
ATOM 19165 O O . TYR A 1 41 ? -1.117 19.562 -14.652 1.00 43.24 41 TYR A O 20
ATOM 19183 N N . GLU A 1 42 ? -0.714 20.241 -12.545 1.00 31.43 42 GLU A N 20
ATOM 19184 C CA . GLU A 1 42 ? -0.629 18.887 -12.009 1.00 41.02 42 GLU A CA 20
ATOM 19185 C C . GLU A 1 42 ? -1.795 18.033 -12.500 1.00 2.42 42 GLU A C 20
ATOM 19186 O O . GLU A 1 42 ? -1.601 17.056 -13.222 1.00 44.52 42 GLU A O 20
ATOM 19198 N N . GLU A 1 43 ? -3.006 18.410 -12.101 1.00 4.41 43 GLU A N 20
ATOM 19199 C CA . GLU A 1 43 ? -4.203 17.679 -12.499 1.00 25.42 43 GLU A CA 20
ATOM 19200 C C . GLU A 1 43 ? -4.294 17.570 -14.018 1.00 40.32 43 GLU A C 20
ATOM 19201 O O . GLU A 1 43 ? -4.918 16.653 -14.550 1.00 22.34 43 GLU A O 20
ATOM 19213 N N . GLY A 1 44 ? -3.667 18.516 -14.712 1.00 33.20 44 GLY A N 20
ATOM 19214 C CA . GLY A 1 44 ? -3.690 18.510 -16.163 1.00 33.50 44 GLY A CA 20
ATOM 19215 C C . GLY A 1 44 ? -2.924 17.340 -16.750 1.00 15.51 44 GLY A C 20
ATOM 19216 O O . GLY A 1 44 ? -3.313 16.788 -17.780 1.00 52.32 44 GLY A O 20
ATOM 19220 N N . LEU A 1 45 ? -1.832 16.962 -16.095 1.00 52.43 45 LEU A N 20
ATOM 19221 C CA . LEU A 1 45 ? -1.008 15.852 -16.559 1.00 60.23 45 LEU A CA 20
ATOM 19222 C C . LEU A 1 45 ? -1.359 14.566 -15.818 1.00 12.04 45 LEU A C 20
ATOM 19223 O O . LEU A 1 45 ? -1.147 13.465 -16.327 1.00 13.41 45 LEU A O 20
ATOM 19239 N N . VAL A 1 46 ? -1.900 14.713 -14.612 1.00 45.00 46 VAL A N 20
ATOM 19240 C CA . VAL A 1 46 ? -2.284 13.564 -13.801 1.00 62.22 46 VAL A CA 20
ATOM 19241 C C . VAL A 1 46 ? -3.522 12.880 -14.369 1.00 53.01 46 VAL A C 20
ATOM 19242 O O . VAL A 1 46 ? -3.690 11.667 -14.239 1.00 65.25 46 VAL A O 20
ATOM 19255 N N . HIS A 1 47 ? -4.389 13.666 -15.000 1.00 0.32 47 HIS A N 20
ATOM 19256 C CA . HIS A 1 47 ? -5.613 13.136 -15.590 1.00 13.35 47 HIS A CA 20
ATOM 19257 C C . HIS A 1 47 ? -5.379 12.709 -17.035 1.00 71.33 47 HIS A C 20
ATOM 19258 O O . HIS A 1 47 ? -6.323 12.409 -17.765 1.00 14.05 47 HIS A O 20
ATOM 19272 N N . ASN A 1 48 ? -4.114 12.684 -17.442 1.00 51.05 48 ASN A N 20
ATOM 19273 C CA . ASN A 1 48 ? -3.756 12.295 -18.802 1.00 32.44 48 ASN A CA 20
ATOM 19274 C C . ASN A 1 48 ? -2.879 11.046 -18.797 1.00 12.24 48 ASN A C 20
ATOM 19275 O O . ASN A 1 48 ? -2.855 10.288 -19.765 1.00 62.01 48 ASN A O 20
ATOM 19286 N N . GLY A 1 49 ? -2.160 10.839 -17.698 1.00 1.14 49 GLY A N 20
ATOM 19287 C CA . GLY A 1 49 ? -1.292 9.682 -17.586 1.00 63.55 49 GLY A CA 20
ATOM 19288 C C . GLY A 1 49 ? 0.141 10.060 -17.268 1.00 62.12 49 GLY A C 20
ATOM 19289 O O . GLY A 1 49 ? 1.077 9.376 -17.682 1.00 62.03 49 GLY A O 20
ATOM 19293 N N . TRP A 1 50 ? 0.313 11.152 -16.533 1.00 2.22 50 TRP A N 20
ATOM 19294 C CA . TRP A 1 50 ? 1.643 11.621 -16.161 1.00 3.40 50 TRP A CA 20
ATOM 19295 C C . TRP A 1 50 ? 1.815 11.627 -14.646 1.00 14.50 50 TRP A C 20
ATOM 19296 O O . TRP A 1 50 ? 2.835 12.083 -14.129 1.00 70.03 50 TRP A O 20
ATOM 19317 N N . ASP A 1 51 ? 0.811 11.119 -13.939 1.00 51.45 51 ASP A N 20
ATOM 19318 C CA . ASP A 1 51 ? 0.852 11.065 -12.483 1.00 13.33 51 ASP A CA 20
ATOM 19319 C C . ASP A 1 51 ? 2.100 10.332 -12.001 1.00 11.31 51 ASP A C 20
ATOM 19320 O O . ASP A 1 51 ? 2.567 10.551 -10.883 1.00 64.31 51 ASP A O 20
ATOM 19329 N N . ASP A 1 52 ? 2.634 9.462 -12.851 1.00 14.11 52 ASP A N 20
ATOM 19330 C CA . ASP A 1 52 ? 3.828 8.696 -12.512 1.00 53.41 52 ASP A CA 20
ATOM 19331 C C . ASP A 1 52 ? 5.091 9.487 -12.840 1.00 31.53 52 ASP A C 20
ATOM 19332 O O . ASP A 1 52 ? 5.500 9.572 -13.998 1.00 73.25 52 ASP A O 20
ATOM 19341 N N . LEU A 1 53 ? 5.704 10.064 -11.812 1.00 64.45 53 LEU A N 20
ATOM 19342 C CA . LEU A 1 53 ? 6.921 10.848 -11.991 1.00 3.33 53 LEU A CA 20
ATOM 19343 C C . LEU A 1 53 ? 7.966 10.062 -12.777 1.00 11.25 53 LEU A C 20
ATOM 19344 O O . LEU A 1 53 ? 8.786 10.641 -13.488 1.00 2.44 53 LEU A O 20
ATOM 19360 N N . GLU A 1 54 ? 7.927 8.740 -12.644 1.00 43.01 54 GLU A N 20
ATOM 19361 C CA . GLU A 1 54 ? 8.870 7.875 -13.343 1.00 43.14 54 GLU A CA 20
ATOM 19362 C C . GLU A 1 54 ? 8.651 7.939 -14.852 1.00 62.03 54 GLU A C 20
ATOM 19363 O O . GLU A 1 54 ? 9.606 7.962 -15.629 1.00 41.11 54 GLU A O 20
ATOM 19375 N N . PHE A 1 55 ? 7.387 7.967 -15.260 1.00 33.51 55 PHE A N 20
ATOM 19376 C CA . PHE A 1 55 ? 7.041 8.026 -16.675 1.00 72.03 55 PHE A CA 20
ATOM 19377 C C . PHE A 1 55 ? 7.176 9.449 -17.209 1.00 3.10 55 PHE A C 20
ATOM 19378 O O . PHE A 1 55 ? 7.662 9.664 -18.321 1.00 14.15 55 PHE A O 20
ATOM 19395 N N . LEU A 1 56 ? 6.744 10.418 -16.410 1.00 34.24 56 LEU A N 20
ATOM 19396 C CA . LEU A 1 56 ? 6.815 11.821 -16.800 1.00 44.53 56 LEU A CA 20
ATOM 19397 C C . LEU A 1 56 ? 8.257 12.237 -17.076 1.00 11.02 56 LEU A C 20
ATOM 19398 O O . LEU A 1 56 ? 8.507 13.231 -17.757 1.00 65.14 56 LEU A O 20
ATOM 19414 N N . SER A 1 57 ? 9.201 11.468 -16.543 1.00 1.12 57 SER A N 20
ATOM 19415 C CA . SER A 1 57 ? 10.618 11.757 -16.730 1.00 1.21 57 SER A CA 20
ATOM 19416 C C . SER A 1 57 ? 11.030 11.538 -18.182 1.00 41.45 57 SER A C 20
ATOM 19417 O O . SER A 1 57 ? 12.120 11.935 -18.597 1.00 34.43 57 SER A O 20
ATOM 19425 N N . ASP A 1 58 ? 10.151 10.905 -18.951 1.00 11.00 58 ASP A N 20
ATOM 19426 C CA . ASP A 1 58 ? 10.421 10.634 -20.358 1.00 61.51 58 ASP A CA 20
ATOM 19427 C C . ASP A 1 58 ? 9.537 11.493 -21.257 1.00 25.02 58 ASP A C 20
ATOM 19428 O O . ASP A 1 58 ? 9.678 11.477 -22.480 1.00 71.10 58 ASP A O 20
ATOM 19437 N N . ILE A 1 59 ? 8.627 12.241 -20.642 1.00 64.12 59 ILE A N 20
ATOM 19438 C CA . I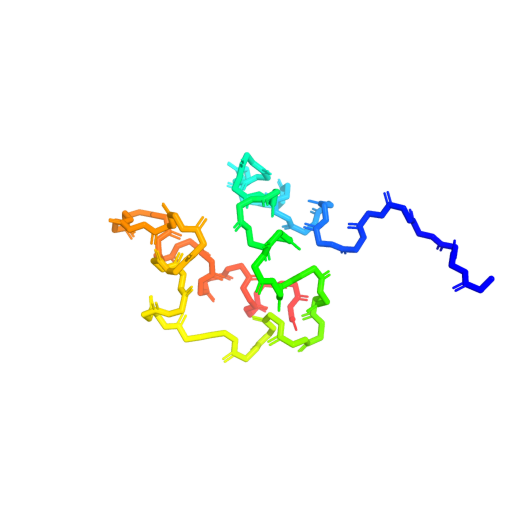LE A 1 59 ? 7.721 13.106 -21.387 1.00 4.51 59 ILE A CA 20
ATOM 19439 C C . ILE A 1 59 ? 8.488 14.005 -22.352 1.00 30.42 59 ILE A C 20
ATOM 19440 O O . ILE A 1 59 ? 9.576 14.488 -22.037 1.00 63.32 59 ILE A O 20
ATOM 19456 N N . THR A 1 60 ? 7.912 14.227 -23.529 1.00 62.44 60 THR A N 20
ATOM 19457 C CA . THR A 1 60 ? 8.540 15.067 -24.541 1.00 2.22 60 THR A CA 20
ATOM 19458 C C . THR A 1 60 ? 8.125 16.525 -24.379 1.00 2.10 60 THR A C 20
ATOM 19459 O O . THR A 1 60 ? 7.455 16.885 -23.412 1.00 31.22 60 THR A O 20
ATOM 19470 N N . GLU A 1 61 ? 8.528 17.360 -25.332 1.00 75.45 61 GLU A N 20
ATOM 19471 C CA . GLU A 1 61 ? 8.196 18.779 -25.294 1.00 4.11 61 GLU A CA 20
ATOM 19472 C C . GLU A 1 61 ? 6.763 19.016 -25.759 1.00 55.13 61 GLU A C 20
ATOM 19473 O O . GLU A 1 61 ? 6.092 19.935 -25.291 1.00 54.10 61 GLU A O 20
ATOM 19485 N N . GLU A 1 62 ? 6.301 18.180 -26.684 1.00 50.44 62 GLU A N 20
ATOM 19486 C CA . GLU A 1 62 ? 4.948 18.300 -27.214 1.00 53.11 62 GLU A CA 20
ATOM 19487 C C . GLU A 1 62 ? 3.942 17.609 -26.298 1.00 72.43 62 GLU A C 20
ATOM 19488 O O . GLU A 1 62 ? 2.814 18.074 -26.134 1.00 31.11 62 GLU A O 20
ATOM 19500 N N . ASP A 1 63 ? 4.359 16.495 -25.705 1.00 54.43 63 ASP A N 20
ATOM 19501 C CA . ASP A 1 63 ? 3.495 15.739 -24.806 1.00 4.15 63 ASP A CA 20
ATOM 19502 C C . ASP A 1 63 ? 2.917 16.642 -23.721 1.00 10.14 63 ASP A C 20
ATOM 19503 O O . ASP A 1 63 ? 1.835 16.382 -23.193 1.00 73.01 63 ASP A O 20
ATOM 19512 N N . LEU A 1 64 ? 3.645 17.703 -23.391 1.00 41.32 64 LEU A N 20
ATOM 19513 C CA . LEU A 1 64 ? 3.205 18.645 -22.368 1.00 1.22 64 LEU A CA 20
ATOM 19514 C C . LEU A 1 64 ? 1.920 19.349 -22.792 1.00 44.51 64 LEU A C 20
ATOM 19515 O O . LEU A 1 64 ? 1.049 19.620 -21.967 1.00 12.41 64 LEU A O 20
ATOM 19531 N N . GLU A 1 65 ? 1.810 19.641 -24.084 1.00 63.15 65 GLU A N 20
ATOM 19532 C CA . GLU A 1 65 ? 0.631 20.312 -24.618 1.00 11.33 65 GLU A CA 20
ATOM 19533 C C . GLU A 1 65 ? -0.604 19.424 -24.492 1.00 42.35 65 GLU A C 20
ATOM 19534 O O . GLU A 1 65 ? -1.731 19.916 -24.440 1.00 22.52 65 GLU A O 20
ATOM 19546 N N . GLU A 1 66 ? -0.381 18.115 -24.446 1.00 34.50 66 GLU A N 20
ATOM 19547 C CA . GLU A 1 66 ? -1.476 17.158 -24.329 1.00 1.25 66 GLU A CA 20
ATOM 19548 C C . GLU A 1 66 ? -2.221 17.343 -23.010 1.00 3.15 66 GLU A C 20
ATOM 19549 O O . GLU A 1 66 ? -3.441 17.199 -22.948 1.00 53.34 66 GLU A O 20
ATOM 19561 N N . ALA A 1 67 ? -1.476 17.662 -21.956 1.00 11.10 67 ALA A N 20
ATOM 19562 C CA . ALA A 1 67 ? -2.065 17.868 -20.639 1.00 2.14 67 ALA A CA 20
ATOM 19563 C C . ALA A 1 67 ? -2.532 19.309 -20.465 1.00 53.35 67 ALA A C 20
ATOM 19564 O O . ALA A 1 67 ? -3.053 19.681 -19.415 1.00 4.44 67 ALA A O 20
ATOM 19571 N N . GLY A 1 68 ? -2.343 20.117 -21.504 1.00 44.24 68 GLY A N 20
ATOM 19572 C CA . GLY A 1 68 ? -2.750 21.509 -21.446 1.00 22.10 68 GLY A CA 20
ATOM 19573 C C . GLY A 1 68 ? -1.569 22.456 -21.366 1.00 63.34 68 GLY A C 20
ATOM 19574 O O . GLY A 1 68 ? -1.735 23.674 -21.429 1.00 21.12 68 GLY A O 20
ATOM 19578 N N . VAL A 1 69 ? -0.371 21.895 -21.227 1.00 14.54 69 VAL A N 20
ATOM 19579 C CA . VAL A 1 69 ? 0.843 22.698 -21.138 1.00 15.14 69 VAL A CA 20
ATOM 19580 C C . VAL A 1 69 ? 1.330 23.113 -22.521 1.00 54.13 69 VAL A C 20
ATOM 19581 O O . VAL A 1 69 ? 2.402 22.700 -22.962 1.00 0.24 69 VAL A O 20
ATOM 19594 N N . GLN A 1 70 ? 0.534 23.932 -23.201 1.00 42.44 70 GLN A N 20
ATOM 19595 C CA . GLN A 1 70 ? 0.885 24.403 -24.536 1.00 51.31 70 GLN A CA 20
ATOM 19596 C C . GLN A 1 70 ? 1.499 25.798 -24.477 1.00 55.34 70 GLN A C 20
ATOM 19597 O O . GLN A 1 70 ? 1.342 26.595 -25.403 1.00 0.44 70 GLN A O 20
ATOM 19611 N N . ASP A 1 71 ? 2.196 26.087 -23.385 1.00 25.45 71 ASP A N 20
ATOM 19612 C CA . ASP A 1 71 ? 2.835 27.386 -23.205 1.00 74.42 71 ASP A CA 20
ATOM 19613 C C . ASP A 1 71 ? 4.353 27.244 -23.161 1.00 32.34 71 ASP A C 20
ATOM 19614 O O . ASP A 1 71 ? 4.893 26.215 -22.754 1.00 30.21 71 ASP A O 20
ATOM 19623 N N . PRO A 1 72 ? 5.059 28.300 -23.589 1.00 40.43 72 PRO A N 20
ATOM 19624 C CA . PRO A 1 72 ? 6.525 28.318 -23.609 1.00 33.34 72 PRO A CA 20
ATOM 19625 C C . PRO A 1 72 ? 7.122 28.363 -22.206 1.00 44.35 72 PRO A C 20
ATOM 19626 O O . PRO A 1 72 ? 8.010 27.579 -21.874 1.00 64.34 72 PRO A O 20
ATOM 19637 N N . ALA A 1 73 ? 6.629 29.287 -21.388 1.00 22.43 73 ALA A N 20
ATOM 19638 C CA . ALA A 1 73 ? 7.113 29.432 -20.021 1.00 2.25 73 ALA A CA 20
ATOM 19639 C C . ALA A 1 73 ? 6.792 28.194 -19.190 1.00 5.32 73 ALA A C 20
ATOM 19640 O O . ALA A 1 73 ? 7.483 27.891 -18.216 1.00 42.43 73 ALA A O 20
ATOM 19647 N N . HIS A 1 74 ? 5.740 27.482 -19.580 1.00 21.13 74 HIS A N 20
ATOM 19648 C CA . HIS A 1 74 ? 5.328 26.276 -18.870 1.00 72.02 74 HIS A CA 20
ATOM 19649 C C . HIS A 1 74 ? 6.074 25.054 -19.397 1.00 20.11 74 HIS A C 20
ATOM 19650 O O . HIS A 1 74 ? 6.402 24.140 -18.640 1.00 62.33 74 HIS A O 20
ATOM 19664 N N . LYS A 1 75 ? 6.339 25.044 -20.699 1.00 34.00 75 LYS A N 20
ATOM 19665 C CA . LYS A 1 75 ? 7.046 23.935 -21.328 1.00 43.20 75 LYS A CA 20
ATOM 19666 C C . LYS A 1 75 ? 8.539 23.999 -21.023 1.00 4.53 75 LYS A C 20
ATOM 19667 O O . LYS A 1 75 ? 9.201 22.969 -20.893 1.00 13.33 75 LYS A O 20
ATOM 19686 N N . ARG A 1 76 ? 9.063 25.215 -20.908 1.00 45.42 76 ARG A N 20
ATOM 19687 C CA . ARG A 1 76 ? 10.478 25.413 -20.618 1.00 4.13 76 ARG A CA 20
ATOM 19688 C C . ARG A 1 76 ? 10.776 25.131 -19.148 1.00 64.20 76 ARG A C 20
ATOM 19689 O O . ARG A 1 76 ? 11.899 24.773 -18.789 1.00 31.04 76 ARG A O 20
ATOM 19710 N N . LEU A 1 77 ? 9.765 25.294 -18.303 1.00 13.32 77 LEU A N 20
ATOM 19711 C CA . LEU A 1 77 ? 9.918 25.058 -16.871 1.00 73.44 77 LEU A CA 20
ATOM 19712 C C . LEU A 1 77 ? 9.952 23.563 -16.567 1.00 52.33 77 LEU A C 20
ATOM 19713 O O . LEU A 1 77 ? 10.815 23.089 -15.827 1.00 72.14 77 LEU A O 20
ATOM 19729 N N . LEU A 1 78 ? 9.009 22.826 -17.144 1.00 22.11 78 LEU A N 20
ATOM 19730 C CA . LEU A 1 78 ? 8.932 21.384 -16.937 1.00 22.13 78 LEU A CA 20
ATOM 19731 C C . LEU A 1 78 ? 10.281 20.723 -17.203 1.00 32.24 78 LEU A C 20
ATOM 19732 O O . LEU A 1 78 ? 10.794 19.976 -16.368 1.00 12.33 78 LEU A O 20
ATOM 19748 N N . LEU A 1 79 ? 10.851 21.003 -18.369 1.00 4.10 79 LEU A N 20
ATOM 19749 C CA . LEU A 1 79 ? 12.143 20.438 -18.745 1.00 34.54 79 LEU A CA 20
ATOM 19750 C C . LEU A 1 79 ? 13.184 20.689 -17.659 1.00 31.03 79 LEU A C 20
ATOM 19751 O O . LEU A 1 79 ? 13.957 19.798 -17.308 1.00 64.41 79 LEU A O 20
ATOM 19767 N N . ASP A 1 80 ? 13.196 21.907 -17.129 1.00 42.21 80 ASP A N 20
ATOM 19768 C CA . ASP A 1 80 ? 14.140 22.275 -16.080 1.00 42.42 80 ASP A CA 20
ATOM 19769 C C . ASP A 1 80 ? 13.801 21.569 -14.771 1.00 54.52 80 ASP A C 20
ATOM 19770 O O . ASP A 1 80 ? 14.689 21.204 -14.001 1.00 63.21 80 ASP A O 20
ATOM 19779 N N . THR A 1 81 ? 12.508 21.381 -14.524 1.00 52.41 81 THR A N 20
ATOM 19780 C CA . THR A 1 81 ? 12.050 20.722 -13.308 1.00 23.33 81 THR A CA 20
ATOM 19781 C C . THR A 1 81 ? 12.389 19.235 -13.328 1.00 15.53 81 THR A C 20
ATOM 19782 O O . THR A 1 81 ? 12.482 18.595 -12.280 1.00 12.35 81 THR A O 20
ATOM 19793 N N . LEU A 1 82 ? 12.572 18.691 -14.526 1.00 2.53 82 LEU A N 20
ATOM 19794 C CA . LEU A 1 82 ? 12.901 17.279 -14.682 1.00 65.02 82 LEU A CA 20
ATOM 19795 C C . LEU A 1 82 ? 14.250 16.960 -14.045 1.00 0.33 82 LEU A C 20
ATOM 19796 O O . LEU A 1 82 ? 14.341 16.119 -13.151 1.00 70.24 82 LEU A O 20
ATOM 19812 N N . GLN A 1 83 ? 15.294 17.640 -14.509 1.00 14.12 83 GLN A N 20
ATOM 19813 C CA . GLN A 1 83 ? 16.637 17.430 -13.982 1.00 70.14 83 GLN A CA 20
ATOM 19814 C C . GLN A 1 83 ? 16.723 17.862 -12.522 1.00 62.32 83 GLN A C 20
ATOM 19815 O O . GLN A 1 83 ? 17.566 17.373 -11.768 1.00 53.20 83 GLN A O 20
ATOM 19829 N N . LEU A 1 84 ? 15.847 18.780 -12.129 1.00 63.04 84 LEU A N 20
ATOM 19830 C CA . LEU A 1 84 ? 15.824 19.278 -10.759 1.00 3.44 84 LEU A CA 20
ATOM 19831 C C . LEU A 1 84 ? 15.287 18.218 -9.803 1.00 13.34 84 LEU A C 20
ATOM 19832 O O . LEU A 1 84 ? 16.024 17.685 -8.973 1.00 73.15 84 LEU A O 20
ATOM 19848 N N . SER A 1 85 ? 13.998 17.916 -9.926 1.00 1.40 85 SER A N 20
ATOM 19849 C CA . SER A 1 85 ? 13.361 16.921 -9.072 1.00 22.22 85 SER A CA 20
ATOM 19850 C C . SER A 1 85 ? 13.506 17.295 -7.600 1.00 11.31 85 SER A C 20
ATOM 19851 O O . SER A 1 85 ? 13.513 16.430 -6.724 1.00 70.34 85 SER A O 20
ATOM 19859 N N . LYS A 1 86 ? 13.621 18.592 -7.335 1.00 5.14 86 LYS A N 20
ATOM 19860 C CA . LYS A 1 86 ? 13.765 19.084 -5.970 1.00 10.43 86 LYS A CA 20
ATOM 19861 C C . LYS A 1 86 ? 13.007 20.395 -5.781 1.00 72.53 86 LYS A C 20
ATOM 19862 O O . LYS A 1 86 ? 13.070 21.012 -4.718 1.00 43.42 86 LYS A O 20
#

CATH classification: 1.10.150.50

Foldseek 3Di:
DDPDPCQLQCLVVVQVDSVLSCLVVVVPCVPLVVVLVQDLVNCVNSVQPDDSSSVSSVVSSVVSD

Organism: Homo sapiens (NCBI:txid9606)

Radius of gyration: 10.81 Å; Cα contacts (8 Å, |Δi|>4): 58; chains: 1; bounding box: 22×30×28 Å

InterPro domains:
  IPR000300 Inositol polyphosphate-related phosphatase [PF22669] (429-723)
  IPR000300 Inositol polyphosphate-related phosphatase [SM00128] (422-735)
  IPR000980 SH2 domain [PF00017] (21-102)
  IPR000980 SH2 domain [PS50001] (21-117)
  IPR000980 SH2 domain [SM00252] (19-108)
  IPR001660 Sterile alpha motif domain [PF00536] (1202-1255)
  IPR001660 Sterile alpha motif domain [PS50105] (1201-1258)
  IPR001660 Sterile alpha motif domain [SM00454] (1193-1258)
  IPR013761 Sterile alpha motif/pointed domain superfamily [G3DSA:1.10.150.50] (1198-1258)
  IPR013761 Sterile alpha motif/pointed domain superfamily [SSF47769] (1194-1256)
  IPR036691 Endonuclease/exonuclease/phosphatase superfamily [G3DSA:3.60.10.10] (417-732)
  IPR036691 Endonuclease/exonuclease/phosphatase superfamily [SSF56219] (406-730)
  IPR036860 SH2 domain superfamily [G3DSA:3.30.505.10] (13-125)
  IPR036860 SH2 domain superfamily [SSF55550] (20-117)
  IPR057509 Phosphatidylinositol 3,4,5-trisphosphate 5-phosphatase 1/2-like, second C2 domain [PF24147] (762-869)
  IPR057510 Phosphatidylinositol 3,4,5-trisphosphate 5-phosphatase 1/2-like, first C2 domain [PF24150] (307-395)